Protein AF-0000000081276013 (afdb_homodimer)

Sequence (790 aa):
MNASLPPALNHPVAARDAIRDLRASRIREVANAGLGLPDVLPFWFGESDRVTPEFIRDTAAQALARGDTFYTHNLGIAPLRSALADYVSRLHGRTAIDHVVVTSAGVNALMLAAQLVVGPGDRVVTVTPLWPNVVEIPKILGAHVETVPLDYGAHGWTLDVDRLLAALTPDTRLLAINSPNNPTGWVMSREAQQAVLAHCRRHGIWILADEVYERLYYGDRPAAPSFLDIAGRDERVICVNSFSKSWLMTGWRLGWMVLPAAVTDDLGKLIEYNTSCAPSFVQEAGVVAVRDGEDFIRGETARLRAARDHLVTALSALPGVDVRVPEGAMYAFFRIPGAQDSLALCKQLVREARLGLAPGSAFGPEGEGFVRWCYACDVARLATGVERLREFLRVMNASLPPALNHPVAARDAIRDLRASRIREVANAGLGLPDVLPFWFGESDRVTPEFIRDTAAQALARGDTFYTHNLGIAPLRSALADYVSRLHGRTAIDHVVVTSAGVNALMLAAQLVVGPGDRVVTVTPLWPNVVEIPKILGAHVETVPLDYGAHGWTLDVDRLLAALTPDTRLLAINSPNNPTGWVMSREAQQAVLAHCRRHGIWILADEVYERLYYGDRPAAPSFLDIAGRDERVICVNSFSKSWLMTGWRLGWMVLPAAVTDDLGKLIEYNTSCAPSFVQEAGVVAVRDGEDFIRGETARLRAARDHLVTALSALPGVDVRVPEGAMYAFFRIPGAQDSLALCKQLVREARLGLAPGSAFGPEGEGFVRWCYACDVARLATGVERLREFLRV

Solvent-accessible surface area (backbone atoms only — not comparable to full-atom values): 39440 Å² total; per-residue (Å²): 133,86,72,71,71,70,80,84,57,70,58,79,68,62,53,36,66,65,55,65,67,49,81,74,64,47,45,55,55,34,54,57,61,36,61,92,52,76,81,55,47,77,23,46,58,94,61,59,80,60,62,45,54,63,74,36,42,50,45,24,33,50,30,39,73,73,47,45,35,47,72,54,48,37,47,37,52,66,67,36,30,46,44,47,16,53,52,45,23,73,75,36,43,89,46,59,48,69,28,38,36,40,28,47,9,37,52,26,37,52,38,51,53,38,60,40,63,50,42,70,71,35,33,33,38,35,59,31,47,24,56,48,54,76,63,48,42,45,37,74,43,45,27,44,76,44,78,40,68,51,43,79,56,99,84,26,62,44,75,54,60,67,62,49,55,66,69,59,44,72,73,32,46,33,38,43,43,59,32,24,17,51,47,52,1,33,60,61,48,63,68,57,49,50,55,50,50,53,53,25,49,66,46,56,26,32,36,40,36,40,33,47,26,22,54,32,32,71,64,93,46,78,47,47,65,52,68,57,64,77,48,61,68,70,40,61,45,37,39,32,28,35,39,34,64,65,56,34,29,51,10,62,34,40,18,30,35,42,32,26,51,78,36,43,67,54,46,37,52,51,33,45,39,39,47,37,35,39,36,34,24,58,43,56,16,47,31,50,41,66,73,69,32,61,66,57,34,53,51,50,35,51,52,42,50,53,22,46,54,52,50,50,54,58,46,52,69,38,86,70,35,51,63,55,85,49,50,17,38,54,30,43,48,27,32,43,83,65,15,79,44,14,58,64,42,27,36,47,32,24,69,75,48,24,36,32,40,18,25,15,51,48,22,37,80,77,19,46,33,19,36,30,39,36,41,44,54,60,56,68,59,50,53,55,48,50,52,34,49,34,59,71,70,67,99,129,86,75,72,71,68,77,87,52,66,58,81,68,63,54,35,65,65,56,65,67,49,81,74,64,48,45,56,54,34,53,56,61,35,62,93,53,75,81,54,46,79,22,47,59,95,60,57,80,59,62,46,53,65,74,35,42,50,44,24,34,50,30,39,74,72,46,44,37,48,74,54,48,36,47,38,52,67,67,36,31,45,45,48,17,53,52,44,22,74,75,37,42,90,46,59,48,71,28,36,35,40,27,47,10,37,52,26,38,52,37,52,52,39,60,40,62,50,42,70,72,36,32,32,37,35,59,32,47,24,55,48,55,76,63,48,43,46,37,73,46,46,27,43,76,47,75,41,67,52,44,78,56,96,84,26,63,44,76,55,61,68,60,47,53,67,69,59,44,72,75,32,45,34,38,41,43,57,32,24,17,51,47,52,1,34,60,61,49,62,67,56,49,52,55,50,50,53,52,27,48,67,47,54,26,33,35,38,38,39,32,47,26,23,54,32,32,73,63,94,47,79,47,46,65,51,68,59,64,76,48,63,69,71,41,61,46,38,38,34,27,36,39,33,64,65,55,32,30,50,10,62,32,39,18,32,36,42,31,26,51,76,35,44,67,53,47,35,51,51,34,44,40,39,46,36,34,39,35,34,25,57,44,56,16,47,32,50,41,66,72,68,31,63,67,56,34,54,50,51,34,51,51,41,49,51,23,46,52,52,49,50,55,57,46,52,68,37,86,69,36,51,64,58,85,48,50,17,38,55,31,43,49,28,32,44,82,67,16,80,46,14,57,63,42,27,36,45,32,25,69,74,48,25,35,32,40,17,25,14,49,46,23,38,80,77,18,46,34,20,36,30,41,36,41,43,53,60,57,69,59,50,52,54,50,50,51,36,51,32,59,72,70,67,99

Structure (mmCIF, N/CA/C/O backbone):
data_AF-0000000081276013-model_v1
#
loop_
_entity.id
_entity.type
_entity.pdbx_description
1 polymer Aminotransferase
#
loop_
_atom_site.group_PDB
_atom_site.id
_atom_site.type_symbol
_atom_site.label_atom_id
_atom_site.label_alt_id
_atom_site.label_comp_id
_atom_site.label_asym_id
_atom_site.label_entity_id
_atom_site.label_seq_id
_atom_site.pdbx_PDB_ins_code
_atom_site.Cartn_x
_atom_site.Cartn_y
_atom_site.Cartn_z
_atom_site.occupancy
_atom_site.B_iso_or_equiv
_atom_site.auth_seq_id
_atom_site.auth_comp_id
_atom_site.auth_asym_id
_atom_site.auth_atom_id
_atom_site.pdbx_PDB_model_num
ATOM 1 N N . MET A 1 1 ? -23.609 -35.188 20.281 1 25.08 1 MET A N 1
ATOM 2 C CA . MET A 1 1 ? -23.062 -34.688 21.547 1 25.08 1 MET A CA 1
ATOM 3 C C . MET A 1 1 ? -21.812 -33.844 21.312 1 25.08 1 MET A C 1
ATOM 5 O O . MET A 1 1 ? -20.781 -34.375 20.922 1 25.08 1 MET A O 1
ATOM 9 N N . ASN A 1 2 ? -21.828 -32.562 20.719 1 26.61 2 ASN A N 1
ATOM 10 C CA . ASN A 1 2 ? -20.891 -31.547 20.266 1 26.61 2 ASN A CA 1
ATOM 11 C C . ASN A 1 2 ? -19.938 -31.125 21.391 1 26.61 2 ASN A C 1
ATOM 13 O O . ASN A 1 2 ? -20.297 -30.312 22.234 1 26.61 2 ASN A O 1
ATOM 17 N N . ALA A 1 3 ? -19.266 -32.156 22 1 34.66 3 ALA A N 1
ATOM 18 C CA . ALA A 1 3 ? -18.406 -31.969 23.172 1 34.66 3 ALA A CA 1
ATOM 19 C C . ALA A 1 3 ? -17.578 -30.688 23.031 1 34.66 3 ALA A C 1
ATOM 21 O O . ALA A 1 3 ? -16.922 -30.469 22.016 1 34.66 3 ALA A O 1
ATOM 22 N N . SER A 1 4 ? -17.875 -29.641 23.766 1 35.97 4 SER A N 1
ATOM 23 C CA . SER A 1 4 ? -17.141 -28.406 24.047 1 35.97 4 SER A CA 1
ATOM 24 C C . SER A 1 4 ? -15.648 -28.656 24.125 1 35.97 4 SER A C 1
ATOM 26 O O . SER A 1 4 ? -15.195 -29.547 24.859 1 35.97 4 SER A O 1
ATOM 28 N N . LEU A 1 5 ? -14.938 -28.422 23.094 1 40.88 5 LEU A N 1
ATOM 29 C CA . LEU A 1 5 ? -13.492 -28.562 23.281 1 40.88 5 LEU A CA 1
ATOM 30 C C . LEU A 1 5 ? -13.062 -28.047 24.656 1 40.88 5 LEU A C 1
ATOM 32 O O . LEU A 1 5 ? -13.688 -27.141 25.203 1 40.88 5 LEU A O 1
ATOM 36 N N . PRO A 1 6 ? -12.359 -28.75 25.422 1 43.34 6 PRO A N 1
ATOM 37 C CA . PRO A 1 6 ? -11.961 -28.266 26.75 1 43.34 6 PRO A CA 1
ATOM 38 C C . PRO A 1 6 ? -11.531 -26.797 26.734 1 43.34 6 PRO A C 1
ATOM 40 O O . PRO A 1 6 ? -11.039 -26.312 25.719 1 43.34 6 PRO A O 1
ATOM 43 N N . PRO A 1 7 ? -12.039 -25.938 27.656 1 44.12 7 PRO A N 1
ATOM 44 C CA . PRO A 1 7 ? -11.852 -24.484 27.812 1 44.12 7 PRO A CA 1
ATOM 45 C C . PRO A 1 7 ? -10.406 -24.047 27.578 1 44.12 7 PRO A C 1
ATOM 47 O O . PRO A 1 7 ? -10.148 -22.875 27.297 1 44.12 7 PRO A O 1
ATOM 50 N N . ALA A 1 8 ? -9.445 -24.953 27.953 1 41.81 8 ALA A N 1
ATOM 51 C CA . ALA A 1 8 ? -8.023 -24.656 28.094 1 41.81 8 ALA A CA 1
ATOM 52 C C . ALA A 1 8 ? -7.418 -24.219 26.766 1 41.81 8 ALA A C 1
ATOM 54 O O . ALA A 1 8 ? -6.273 -23.766 26.703 1 41.81 8 ALA A O 1
ATOM 55 N N . LEU A 1 9 ? -7.754 -24.578 25.625 1 53.47 9 LEU A N 1
ATOM 56 C CA . LEU A 1 9 ? -6.914 -24.203 24.5 1 53.47 9 LEU A CA 1
ATOM 57 C C . LEU A 1 9 ? -7.484 -22.969 23.781 1 53.47 9 LEU A C 1
ATOM 59 O O . LEU A 1 9 ? -7.547 -22.938 22.547 1 53.47 9 LEU A O 1
ATOM 63 N N . ASN A 1 10 ? -8.172 -22.156 24.438 1 66.88 10 ASN A N 1
ATOM 64 C CA . ASN A 1 10 ? -8.805 -20.938 23.906 1 66.88 10 ASN A CA 1
ATOM 65 C C . ASN A 1 10 ? -7.781 -19.844 23.625 1 66.88 10 ASN A C 1
ATOM 67 O O . ASN A 1 10 ? -7.539 -18.984 24.484 1 66.88 10 ASN A O 1
ATOM 71 N N . HIS A 1 11 ? -7.062 -20.031 22.625 1 83.75 11 HIS A N 1
ATOM 72 C CA . HIS A 1 11 ? -6.117 -19 22.203 1 83.75 11 HIS A CA 1
ATOM 73 C C . HIS A 1 11 ? -6.844 -17.75 21.719 1 83.75 11 HIS A C 1
ATOM 75 O O . HIS A 1 11 ? -7.691 -17.828 20.828 1 83.75 11 HIS A O 1
ATOM 81 N N . PRO A 1 12 ? -6.574 -16.688 22.406 1 89.81 12 PRO A N 1
ATOM 82 C CA . PRO A 1 12 ? -7.289 -15.461 22.016 1 89.81 12 PRO A CA 1
ATOM 83 C C . PRO A 1 12 ? -7.055 -15.07 20.562 1 89.81 12 PRO A C 1
ATOM 85 O O . PRO A 1 12 ? -5.961 -15.281 20.031 1 89.81 12 PRO A O 1
ATOM 88 N N . VAL A 1 13 ? -8.07 -14.578 19.953 1 96.5 13 VAL A N 1
ATOM 89 C CA . VAL A 1 13 ? -7.984 -13.969 18.625 1 96.5 13 VAL A CA 1
ATOM 90 C C . VAL A 1 13 ? -7.723 -12.469 18.766 1 96.5 13 VAL A C 1
ATOM 92 O O . VAL A 1 13 ? -8.648 -11.688 19.016 1 96.5 13 VAL A O 1
ATOM 95 N N . ALA A 1 14 ? -6.441 -12.102 18.688 1 97.06 14 ALA A N 1
ATOM 96 C CA . ALA A 1 14 ? -6.012 -10.719 18.859 1 97.06 14 ALA A CA 1
ATOM 97 C C . ALA A 1 14 ? -4.797 -10.406 17.984 1 97.06 14 ALA A C 1
ATOM 99 O O . ALA A 1 14 ? -4.004 -11.289 17.688 1 97.06 14 ALA A O 1
ATOM 100 N N . ALA A 1 15 ? -4.715 -9.203 17.516 1 97.75 15 ALA A N 1
ATOM 101 C CA . ALA A 1 15 ? -3.492 -8.734 16.875 1 97.75 15 ALA A CA 1
ATOM 102 C C . ALA A 1 15 ? -2.301 -8.82 17.828 1 97.75 15 ALA A C 1
ATOM 104 O O . ALA A 1 15 ? -2.475 -8.914 19.031 1 97.75 15 ALA A O 1
ATOM 105 N N . ARG A 1 16 ? -1.104 -8.859 17.297 1 96.38 16 ARG A N 1
ATOM 106 C CA . ARG A 1 16 ? 0.056 -8.828 18.188 1 96.38 16 ARG A CA 1
ATOM 107 C C . ARG A 1 16 ? 0.088 -7.539 19 1 96.38 16 ARG A C 1
ATOM 109 O O . ARG A 1 16 ? -0.498 -6.531 18.609 1 96.38 16 ARG A O 1
ATOM 116 N N . ASP A 1 17 ? 0.794 -7.453 20.047 1 95.19 17 ASP A N 1
ATOM 117 C CA . ASP A 1 17 ? 0.762 -6.395 21.062 1 95.19 17 ASP A CA 1
ATOM 118 C C . ASP A 1 17 ? 1.172 -5.055 20.453 1 95.19 17 ASP A C 1
ATOM 120 O O . ASP A 1 17 ? 0.551 -4.027 20.734 1 95.19 17 ASP A O 1
ATOM 124 N N . ALA A 1 18 ? 2.166 -5.086 19.625 1 94.81 18 ALA A N 1
ATOM 125 C CA . ALA A 1 18 ? 2.666 -3.85 19.031 1 94.81 18 ALA A CA 1
ATOM 126 C C . ALA A 1 18 ? 1.571 -3.139 18.25 1 94.81 18 ALA A C 1
ATOM 128 O O . ALA A 1 18 ? 1.529 -1.908 18.203 1 94.81 18 ALA A O 1
ATOM 129 N N . ILE A 1 19 ? 0.637 -3.916 17.625 1 97 19 ILE A N 1
ATOM 130 C CA . ILE A 1 19 ? -0.431 -3.354 16.812 1 97 19 ILE A CA 1
ATOM 131 C C . ILE A 1 19 ? -1.58 -2.893 17.703 1 97 19 ILE A C 1
ATOM 133 O O . ILE A 1 19 ? -2.16 -1.828 17.484 1 97 19 ILE A O 1
ATOM 137 N N . ARG A 1 20 ? -1.867 -3.654 18.719 1 95.44 20 ARG A N 1
ATOM 138 C CA . ARG A 1 20 ? -2.908 -3.27 19.656 1 95.44 20 ARG A CA 1
ATOM 139 C C . ARG A 1 20 ? -2.566 -1.949 20.344 1 95.44 20 ARG A C 1
ATOM 141 O O . ARG A 1 20 ? -3.459 -1.161 20.656 1 95.44 20 ARG A O 1
ATOM 148 N N . ASP A 1 21 ? -1.309 -1.71 20.484 1 93.06 21 ASP A N 1
ATOM 149 C CA . ASP A 1 21 ? -0.832 -0.563 21.25 1 93.06 21 ASP A CA 1
ATOM 150 C C . ASP A 1 21 ? -0.765 0.689 20.391 1 93.06 21 ASP A C 1
ATOM 152 O O . ASP A 1 21 ? -0.542 1.792 20.891 1 93.06 21 ASP A O 1
ATOM 156 N N . LEU A 1 22 ? -0.975 0.5 19.109 1 92.31 22 LEU A N 1
ATOM 157 C CA . LEU A 1 22 ? -0.969 1.669 18.25 1 92.31 22 LEU A CA 1
ATOM 158 C C . LEU A 1 22 ? -2.119 2.609 18.594 1 92.31 22 LEU A C 1
ATOM 160 O O . LEU A 1 22 ? -3.199 2.16 18.969 1 92.31 22 LEU A O 1
ATOM 164 N N . ARG A 1 23 ? -1.862 3.85 18.375 1 84.69 23 ARG A N 1
ATOM 165 C CA . ARG A 1 23 ? -2.889 4.852 18.625 1 84.69 23 ARG A CA 1
ATOM 166 C C . ARG A 1 23 ? -3.977 4.812 17.562 1 84.69 23 ARG A C 1
ATOM 168 O O . ARG A 1 23 ? -3.68 4.699 16.375 1 84.69 23 ARG A O 1
ATOM 175 N N . ALA A 1 24 ? -5.207 4.832 18.141 1 81.69 24 ALA A N 1
ATOM 176 C CA . ALA A 1 24 ? -6.328 4.992 17.219 1 81.69 24 ALA A CA 1
ATOM 177 C C . ALA A 1 24 ? -6.543 6.461 16.859 1 81.69 24 ALA A C 1
ATOM 179 O O . ALA A 1 24 ? -6.121 7.352 17.594 1 81.69 24 ALA A O 1
ATOM 180 N N . SER A 1 25 ? -7.168 6.645 15.75 1 84.38 25 SER A N 1
ATOM 181 C CA . SER A 1 25 ? -7.406 8.008 15.297 1 84.38 25 SER A CA 1
ATOM 182 C C . SER A 1 25 ? -8.438 8.711 16.172 1 84.38 25 SER A C 1
ATOM 184 O O . SER A 1 25 ? -9.625 8.375 16.125 1 84.38 25 SER A O 1
ATOM 186 N N . ARG A 1 26 ? -8.023 9.727 16.828 1 89.75 26 ARG A N 1
ATOM 187 C CA . ARG A 1 26 ? -8.938 10.531 17.641 1 89.75 26 ARG A CA 1
ATOM 188 C C . ARG A 1 26 ? -9.797 11.43 16.75 1 89.75 26 ARG A C 1
ATOM 190 O O . ARG A 1 26 ? -10.883 11.852 17.156 1 89.75 26 ARG A O 1
ATOM 197 N N . ILE A 1 27 ? -9.297 11.688 15.586 1 92.12 27 ILE A N 1
ATOM 198 C CA . ILE A 1 27 ? -10.086 12.453 14.625 1 92.12 27 ILE A CA 1
ATOM 199 C C . ILE A 1 27 ? -11.328 11.664 14.227 1 92.12 27 ILE A C 1
ATOM 201 O O . ILE A 1 27 ? -12.438 12.211 14.188 1 92.12 27 ILE A O 1
ATOM 205 N N . ARG A 1 28 ? -11.109 10.43 13.992 1 86.75 28 ARG A N 1
ATOM 206 C CA . ARG A 1 28 ? -12.227 9.57 13.641 1 86.75 28 ARG A CA 1
ATOM 207 C C . ARG A 1 28 ? -13.203 9.438 14.805 1 86.75 28 ARG A C 1
ATOM 209 O O . ARG A 1 28 ? -14.414 9.32 14.594 1 86.75 28 ARG A O 1
ATOM 216 N N . GLU A 1 29 ? -12.672 9.375 15.953 1 89.75 29 GLU A N 1
ATOM 217 C CA . GLU A 1 29 ? -13.531 9.336 17.125 1 89.75 29 GLU A CA 1
ATOM 218 C C . GLU A 1 29 ? -14.461 10.547 17.172 1 89.75 29 GLU A C 1
ATOM 220 O O . GLU A 1 29 ? -15.641 10.414 17.516 1 89.75 29 GLU A O 1
ATOM 225 N N . VAL A 1 30 ? -13.977 11.688 16.844 1 94 30 VAL A N 1
ATOM 226 C CA . VAL A 1 30 ? -14.773 12.914 16.797 1 94 30 VAL A CA 1
ATOM 227 C C . VAL A 1 30 ? -15.789 12.828 15.664 1 94 30 VAL A C 1
ATOM 229 O O . VAL A 1 30 ? -16.953 13.172 15.844 1 94 30 VAL A O 1
ATOM 232 N N . ALA A 1 31 ? -15.273 12.375 14.523 1 90.94 31 ALA A N 1
ATOM 233 C CA . ALA A 1 31 ? -16.156 12.234 13.367 1 90.94 31 ALA A CA 1
ATOM 234 C C . ALA A 1 31 ? -17.328 11.312 13.688 1 90.94 31 ALA A C 1
ATOM 236 O O . ALA A 1 31 ? -18.469 11.586 13.289 1 90.94 31 ALA A O 1
ATOM 237 N N . ASN A 1 32 ? -17.078 10.297 14.391 1 88.12 32 ASN A N 1
ATOM 238 C CA . ASN A 1 32 ? -18.109 9.344 14.766 1 88.12 32 ASN A CA 1
ATOM 239 C C . ASN A 1 32 ? -19.141 9.977 15.703 1 88.12 32 ASN A C 1
ATOM 241 O O . ASN A 1 32 ? -20.312 9.594 15.688 1 88.12 32 ASN A O 1
ATOM 245 N N . ALA A 1 33 ? -18.703 10.836 16.469 1 90.31 33 ALA A N 1
ATOM 246 C CA . ALA A 1 33 ? -19.594 11.523 17.391 1 90.31 33 ALA A CA 1
ATOM 247 C C . ALA A 1 33 ? -20.609 12.383 16.625 1 90.31 33 ALA A C 1
ATOM 249 O O . ALA A 1 33 ? -21.656 12.734 17.172 1 90.31 33 ALA A O 1
ATOM 250 N N . GLY A 1 34 ? -20.297 12.711 15.453 1 90.75 34 GLY A N 1
ATOM 251 C CA . GLY A 1 34 ? -21.172 13.539 14.648 1 90.75 34 GLY A CA 1
ATOM 252 C C . GLY A 1 34 ? -22.047 12.734 13.711 1 90.75 34 GLY A C 1
ATOM 253 O O . GLY A 1 34 ? -22.891 13.297 13.008 1 90.75 34 GLY A O 1
ATOM 254 N N . LEU A 1 35 ? -21.859 11.453 13.695 1 87 35 LEU A N 1
ATOM 255 C CA . LEU A 1 35 ? -22.594 10.602 12.773 1 87 35 LEU A CA 1
ATOM 256 C C . LEU A 1 35 ? -24.094 10.727 13.016 1 87 35 LEU A C 1
ATOM 258 O O . LEU A 1 35 ? -24.562 10.656 14.156 1 87 35 LEU A O 1
ATOM 262 N N . GLY A 1 36 ? -24.859 10.93 11.938 1 88.56 36 GLY A N 1
ATOM 263 C CA . GLY A 1 36 ? -26.312 11.008 12.016 1 88.56 36 GLY A CA 1
ATOM 264 C C . GLY A 1 36 ? -26.812 12.398 12.328 1 88.56 36 GLY A C 1
ATOM 265 O O . GLY A 1 36 ? -28.016 12.672 12.227 1 88.56 36 GLY A O 1
ATOM 266 N N . LEU A 1 37 ? -25.859 13.297 12.734 1 94.31 37 LEU A N 1
ATOM 267 C CA . LEU A 1 37 ? -26.25 14.672 13.023 1 94.31 37 LEU A CA 1
ATOM 268 C C . LEU A 1 37 ? -26.344 15.492 11.742 1 94.31 37 LEU A C 1
ATOM 270 O O . LEU A 1 37 ? -25.484 15.391 10.867 1 94.31 37 LEU A O 1
ATOM 274 N N . PRO A 1 38 ? -27.359 16.234 11.695 1 94.19 38 PRO A N 1
ATOM 275 C CA . PRO A 1 38 ? -27.516 17.047 10.492 1 94.19 38 PRO A CA 1
ATOM 276 C C . PRO A 1 38 ? -26.656 18.312 10.516 1 94.19 38 PRO A C 1
ATOM 278 O O . PRO A 1 38 ? -26.297 18.797 11.594 1 94.19 38 PRO A O 1
ATOM 281 N N . ASP A 1 39 ? -26.266 18.766 9.438 1 95.06 39 ASP A N 1
ATOM 282 C CA . ASP A 1 39 ? -25.688 20.094 9.188 1 95.06 39 ASP A CA 1
ATOM 283 C C . ASP A 1 39 ? -24.359 20.25 9.914 1 95.06 39 ASP A C 1
ATOM 285 O O . ASP A 1 39 ? -24.047 21.328 10.43 1 95.06 39 ASP A O 1
ATOM 289 N N . VAL A 1 40 ? -23.672 19.141 10.148 1 96.75 40 VAL A N 1
ATOM 290 C CA . VAL A 1 40 ? -22.328 19.219 10.727 1 96.75 40 VAL A CA 1
ATOM 291 C C . VAL A 1 40 ? -21.359 19.781 9.688 1 96.75 40 VAL A C 1
ATOM 293 O O . VAL A 1 40 ? -21.406 19.406 8.516 1 96.75 40 VAL A O 1
ATOM 296 N N . LEU A 1 41 ? -20.562 20.766 10.055 1 97.06 41 LEU A N 1
ATOM 297 C CA . LEU A 1 41 ? -19.469 21.266 9.234 1 97.06 41 LEU A CA 1
ATOM 298 C C . LEU A 1 41 ? -18.156 20.547 9.562 1 97.06 41 LEU A C 1
ATOM 300 O O . LEU A 1 41 ? -17.516 20.859 10.57 1 97.06 41 LEU A O 1
ATOM 304 N N . PRO A 1 42 ? -17.734 19.578 8.75 1 95.81 42 PRO A N 1
ATOM 305 C CA . PRO A 1 42 ? -16.531 18.812 9.055 1 95.81 42 PRO A CA 1
ATOM 306 C C . PRO A 1 42 ? -15.25 19.516 8.602 1 95.81 42 PRO A C 1
ATOM 308 O O . PRO A 1 42 ? -14.992 19.625 7.402 1 95.81 42 PRO A O 1
ATOM 311 N N . PHE A 1 43 ? -14.469 20 9.547 1 97.38 43 PHE A N 1
ATOM 312 C CA . PHE A 1 43 ? -13.18 20.609 9.258 1 97.38 43 PHE A CA 1
ATOM 313 C C . PHE A 1 43 ? -12.039 19.766 9.805 1 97.38 43 PHE A C 1
ATOM 315 O O . PHE A 1 43 ? -10.898 20.234 9.906 1 97.38 43 PHE A O 1
ATOM 322 N N . TRP A 1 44 ? -12.398 18.516 10.172 1 94.44 44 TRP A N 1
ATOM 323 C CA . TRP A 1 44 ? -11.453 17.719 10.945 1 94.44 44 TRP A CA 1
ATOM 324 C C . TRP A 1 44 ? -10.539 16.922 10.023 1 94.44 44 TRP A C 1
ATOM 326 O O . TRP A 1 44 ? -9.477 16.453 10.445 1 94.44 44 TRP A O 1
ATOM 336 N N . PHE A 1 45 ? -10.82 16.672 8.719 1 90.62 45 PHE A N 1
ATOM 337 C CA . PHE A 1 45 ? -9.945 15.938 7.801 1 90.62 45 PHE A CA 1
ATOM 338 C C . PHE A 1 45 ? -9.117 16.891 6.957 1 90.62 45 PHE A C 1
ATOM 340 O O . PHE A 1 45 ? -9.586 17.984 6.613 1 90.62 45 PHE A O 1
ATOM 347 N N . GLY A 1 46 ? -7.949 16.469 6.625 1 94 46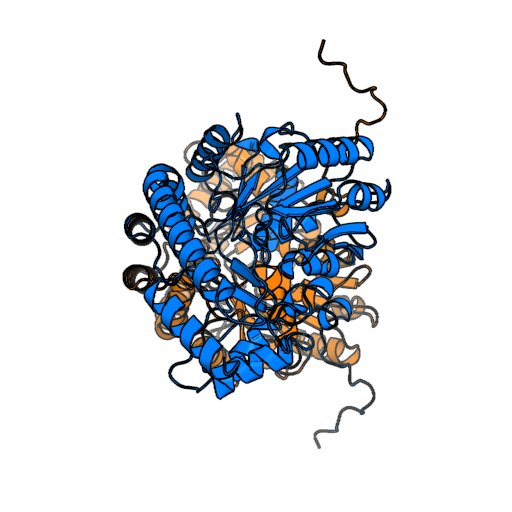 GLY A N 1
ATOM 348 C CA . GLY A 1 46 ? -7.062 17.219 5.758 1 94 46 GLY A CA 1
ATOM 349 C C . GLY A 1 46 ? -7.316 16.969 4.281 1 94 46 GLY A C 1
ATOM 350 O O . GLY A 1 46 ? -6.449 16.469 3.572 1 94 46 GLY A O 1
ATOM 351 N N . GLU A 1 47 ? -8.484 17.375 3.83 1 93.81 47 GLU A N 1
ATOM 352 C CA . GLU A 1 47 ? -8.859 17.188 2.434 1 93.81 47 GLU A CA 1
ATOM 353 C C . GLU A 1 47 ? -9.68 18.359 1.916 1 93.81 47 GLU A C 1
ATOM 355 O O . GLU A 1 47 ? -10.562 18.859 2.615 1 93.81 47 GLU A O 1
ATOM 360 N N . SER A 1 48 ? -9.32 18.812 0.743 1 95 48 SER A N 1
ATOM 361 C CA . SER A 1 48 ? -10.094 19.859 0.086 1 95 48 SER A CA 1
ATOM 362 C C . SER A 1 48 ? -11.492 19.359 -0.283 1 95 48 SER A C 1
ATOM 364 O O . SER A 1 48 ? -11.695 18.156 -0.498 1 95 48 SER A O 1
ATOM 366 N N . ASP A 1 49 ? -12.414 20.234 -0.313 1 91.75 49 ASP A N 1
ATOM 367 C CA . ASP A 1 49 ? -13.766 19.859 -0.725 1 91.75 49 ASP A CA 1
ATOM 368 C C . ASP A 1 49 ? -13.914 19.922 -2.244 1 91.75 49 ASP A C 1
ATOM 370 O O . ASP A 1 49 ? -15 19.688 -2.777 1 91.75 49 ASP A O 1
ATOM 374 N N . ARG A 1 50 ? -12.836 20.219 -2.9 1 95.56 50 ARG A N 1
ATOM 375 C CA . ARG A 1 50 ? -12.859 20.312 -4.359 1 95.56 50 ARG A CA 1
ATOM 376 C C . ARG A 1 50 ? -12.461 18.984 -4.992 1 95.56 50 ARG A C 1
ATOM 378 O O . ARG A 1 50 ? -11.609 18.266 -4.461 1 95.56 50 ARG A O 1
ATOM 385 N N . VAL A 1 51 ? -13.016 18.812 -6.152 1 96.56 51 VAL A N 1
ATOM 386 C CA . VAL A 1 51 ? -12.758 17.578 -6.898 1 96.56 51 VAL A CA 1
ATOM 387 C C . VAL A 1 51 ? -11.453 17.719 -7.68 1 96.56 51 VAL A C 1
ATOM 389 O O . VAL A 1 51 ? -11.016 18.828 -7.984 1 96.56 51 VAL A O 1
ATOM 392 N N . THR A 1 52 ? -10.812 16.594 -7.973 1 98.56 52 THR A N 1
ATOM 393 C CA . THR A 1 52 ? -9.633 16.578 -8.828 1 98.56 52 THR A CA 1
ATOM 394 C C . THR A 1 52 ? -9.914 17.281 -10.148 1 98.56 52 THR A C 1
ATOM 396 O O . THR A 1 52 ? -10.984 17.094 -10.742 1 98.56 52 THR A O 1
ATOM 399 N N . PRO A 1 53 ? -8.969 18.062 -10.633 1 98.56 53 PRO A N 1
ATOM 400 C CA . PRO A 1 53 ? -9.164 18.781 -11.898 1 98.56 53 PRO A CA 1
ATOM 401 C C . PRO A 1 53 ? -9.578 17.844 -13.039 1 98.56 53 PRO A C 1
ATOM 403 O O . PRO A 1 53 ? -9.094 16.719 -13.125 1 98.56 53 PRO A O 1
ATOM 406 N N . GLU A 1 54 ? -10.375 18.359 -13.922 1 98.38 54 GLU A N 1
ATOM 407 C CA . GLU A 1 54 ? -10.992 17.594 -15 1 98.38 54 GLU A CA 1
ATOM 408 C C . GLU A 1 54 ? -9.938 16.969 -15.906 1 98.38 54 GLU A C 1
ATOM 410 O O . GLU A 1 54 ? -10.07 15.82 -16.328 1 98.38 54 GLU A O 1
ATOM 415 N N . PHE A 1 55 ? -8.875 17.703 -16.25 1 98.56 55 PHE A N 1
ATOM 416 C CA . PHE A 1 55 ? -7.883 17.203 -17.203 1 98.56 55 PHE A CA 1
ATOM 417 C C . PHE A 1 55 ? -7.168 15.984 -16.641 1 98.56 55 PHE A C 1
ATOM 419 O O . PHE A 1 55 ? -6.73 15.117 -17.406 1 98.56 55 PHE A O 1
ATOM 426 N N . ILE A 1 56 ? -7.047 15.867 -15.352 1 98.88 56 ILE A N 1
ATOM 427 C CA . ILE A 1 56 ? -6.438 14.703 -14.703 1 98.88 56 ILE A CA 1
ATOM 428 C C . ILE A 1 56 ? -7.406 13.523 -14.75 1 98.88 56 ILE A C 1
ATOM 430 O O . ILE A 1 56 ? -7.031 12.422 -15.156 1 98.88 56 ILE A O 1
ATOM 434 N N . ARG A 1 57 ? -8.68 13.719 -14.344 1 98.81 57 ARG A N 1
ATOM 435 C CA . ARG A 1 57 ? -9.703 12.672 -14.344 1 98.81 57 ARG A CA 1
ATOM 436 C C . ARG A 1 57 ? -9.914 12.117 -15.75 1 98.81 57 ARG A C 1
ATOM 438 O O . ARG A 1 57 ? -10.016 10.898 -15.93 1 98.81 57 ARG A O 1
ATOM 445 N N . ASP A 1 58 ? -9.914 13.008 -16.75 1 98.69 58 ASP A N 1
ATOM 446 C CA . ASP A 1 58 ? -10.125 12.609 -18.141 1 98.69 58 ASP A CA 1
ATOM 447 C C . ASP A 1 58 ? -9.008 11.703 -18.641 1 98.69 58 ASP A C 1
ATOM 449 O O . ASP A 1 58 ? -9.25 10.742 -19.375 1 98.69 58 ASP A O 1
ATOM 453 N N . THR A 1 59 ? -7.812 12.031 -18.25 1 98.81 59 THR A N 1
ATOM 454 C CA . THR A 1 59 ? -6.668 11.234 -18.688 1 98.81 59 THR A CA 1
ATOM 455 C C . THR A 1 59 ? -6.773 9.805 -18.156 1 98.81 59 THR A C 1
ATOM 457 O O . THR A 1 59 ? -6.512 8.852 -18.891 1 98.81 59 THR A O 1
ATOM 460 N N . ALA A 1 60 ? -7.137 9.664 -16.938 1 98.75 60 ALA A N 1
ATOM 461 C CA . ALA A 1 60 ? -7.312 8.328 -16.359 1 98.75 60 ALA A CA 1
ATOM 462 C C . ALA A 1 60 ? -8.438 7.574 -17.062 1 98.75 60 ALA A C 1
ATOM 464 O O . ALA A 1 60 ? -8.312 6.379 -17.344 1 98.75 60 ALA A O 1
ATOM 465 N N . ALA A 1 61 ? -9.555 8.273 -17.312 1 98.62 61 ALA A N 1
ATOM 466 C CA . ALA A 1 61 ? -10.688 7.656 -18 1 98.62 61 ALA A CA 1
ATOM 467 C C . ALA A 1 61 ? -10.297 7.18 -19.391 1 98.62 61 ALA A C 1
ATOM 469 O O . ALA A 1 61 ? -10.703 6.098 -19.828 1 98.62 61 ALA A O 1
ATOM 470 N N . GLN A 1 62 ? -9.516 7.938 -20.062 1 98.62 62 GLN A N 1
ATOM 471 C CA . GLN A 1 62 ? -9.047 7.57 -21.406 1 98.62 62 GLN A CA 1
ATOM 472 C C . GLN A 1 62 ? -8.125 6.355 -21.344 1 98.62 62 GLN A C 1
ATOM 474 O O . GLN A 1 62 ? -8.188 5.484 -22.219 1 98.62 62 GLN A O 1
ATOM 479 N N . ALA A 1 63 ? -7.262 6.352 -20.359 1 98.56 63 ALA A N 1
ATOM 480 C CA . ALA A 1 63 ? -6.371 5.207 -20.188 1 98.56 63 ALA A CA 1
ATOM 481 C C . ALA A 1 63 ? -7.164 3.924 -19.953 1 98.56 63 ALA A C 1
ATOM 483 O O . ALA A 1 63 ? -6.832 2.871 -20.5 1 98.56 63 ALA A O 1
ATOM 484 N N . LEU A 1 64 ? -8.188 4.004 -19.125 1 98.5 64 LEU A N 1
ATOM 485 C CA . LEU A 1 64 ? -9.078 2.869 -18.891 1 98.5 64 LEU A CA 1
ATOM 486 C C . LEU A 1 64 ? -9.742 2.41 -20.172 1 98.5 64 LEU A C 1
ATOM 488 O O . LEU A 1 64 ? -9.82 1.21 -20.438 1 98.5 64 LEU A O 1
ATOM 492 N N . ALA A 1 65 ? -10.133 3.352 -20.969 1 97.69 65 ALA A N 1
ATOM 493 C CA . ALA A 1 65 ? -10.805 3.043 -22.219 1 97.69 65 ALA A CA 1
ATOM 494 C C . ALA A 1 65 ? -9.859 2.34 -23.188 1 97.69 65 ALA A C 1
ATOM 496 O O . ALA A 1 65 ? -10.289 1.478 -23.969 1 97.69 65 ALA A O 1
ATOM 497 N N . ARG A 1 66 ? -8.578 2.682 -23.109 1 97.38 66 ARG A N 1
ATOM 498 C CA . ARG A 1 66 ? -7.574 2.088 -23.984 1 97.38 66 ARG A CA 1
ATOM 499 C C . ARG A 1 66 ? -7.156 0.707 -23.484 1 97.38 66 ARG A C 1
ATOM 501 O O . ARG A 1 66 ? -6.449 -0.023 -24.188 1 97.38 66 ARG A O 1
ATOM 508 N N . GLY A 1 67 ? -7.582 0.356 -22.281 1 97.19 67 GLY A N 1
ATOM 509 C CA . GLY A 1 67 ? -7.242 -0.945 -21.719 1 97.19 67 GLY A CA 1
ATOM 510 C C . GLY A 1 67 ? -5.91 -0.958 -21 1 97.19 67 GLY A C 1
ATOM 511 O O . GLY A 1 67 ? -5.258 -2 -20.906 1 97.19 67 GLY A O 1
ATOM 512 N N . ASP A 1 68 ? -5.441 0.175 -20.5 1 96.25 68 ASP A N 1
ATOM 513 C CA . ASP A 1 68 ? -4.211 0.256 -19.719 1 96.25 68 ASP A CA 1
ATOM 514 C C . ASP A 1 68 ? -4.438 -0.214 -18.281 1 96.25 68 ASP A C 1
ATOM 516 O O . ASP A 1 68 ? -4.367 0.581 -17.344 1 96.25 68 ASP A O 1
ATOM 520 N N . THR A 1 69 ? -4.641 -1.53 -18.125 1 96.62 69 THR A N 1
ATOM 521 C CA . THR A 1 69 ? -5.066 -2.086 -16.844 1 96.62 69 THR A CA 1
ATOM 522 C C . THR A 1 69 ? -4.125 -3.201 -16.391 1 96.62 69 THR A C 1
ATOM 524 O O . THR A 1 69 ? -4.465 -3.996 -15.516 1 96.62 69 THR A O 1
ATOM 527 N N . PHE A 1 70 ? -2.912 -3.324 -16.969 1 96.38 70 PHE A N 1
ATOM 528 C CA . PHE A 1 70 ? -1.957 -4.387 -16.672 1 96.38 70 PHE A CA 1
ATOM 529 C C . PHE A 1 70 ? -0.971 -3.941 -15.594 1 96.38 70 PHE A C 1
ATOM 531 O O . PHE A 1 70 ? -0.935 -2.768 -15.219 1 96.38 70 PHE A O 1
ATOM 538 N N . TYR A 1 71 ? -0.179 -4.914 -15.094 1 93.62 71 TYR A N 1
ATOM 539 C CA . TYR A 1 71 ? 0.946 -4.578 -14.227 1 93.62 71 TYR A CA 1
ATOM 540 C C . TYR A 1 71 ? 1.856 -3.551 -14.891 1 93.62 71 TYR A C 1
ATOM 542 O O . TYR A 1 71 ? 1.962 -3.502 -16.109 1 93.62 71 TYR A O 1
ATOM 550 N N . THR A 1 72 ? 2.455 -2.74 -14.078 1 94.25 72 THR A N 1
ATOM 551 C CA . THR A 1 72 ? 3.521 -1.855 -14.531 1 94.25 72 THR A CA 1
ATOM 552 C C . THR A 1 72 ? 4.809 -2.115 -13.75 1 94.25 72 THR A C 1
ATOM 554 O O . THR A 1 72 ? 4.852 -3.006 -12.898 1 94.25 72 THR A O 1
ATOM 557 N N . HIS A 1 73 ? 5.809 -1.395 -14.133 1 93 73 HIS A N 1
ATOM 558 C CA . HIS A 1 73 ? 7.074 -1.517 -13.422 1 93 73 HIS A CA 1
ATOM 559 C C . HIS A 1 73 ? 6.922 -1.132 -11.953 1 93 73 HIS A C 1
ATOM 561 O O . HIS A 1 73 ? 6.234 -0.161 -11.633 1 93 73 HIS A O 1
ATOM 567 N N . ASN A 1 74 ? 7.648 -1.835 -11.07 1 94.56 74 ASN A N 1
ATOM 568 C CA . ASN A 1 74 ? 7.523 -1.632 -9.625 1 94.56 74 ASN A CA 1
ATOM 569 C C . ASN A 1 74 ? 7.836 -0.191 -9.234 1 94.56 74 ASN A C 1
ATOM 571 O O . ASN A 1 74 ? 7.168 0.382 -8.375 1 94.56 74 ASN A O 1
ATOM 575 N N . LEU A 1 75 ? 8.812 0.435 -9.914 1 96.94 75 LEU A N 1
ATOM 576 C CA . LEU A 1 75 ? 9.289 1.764 -9.539 1 96.94 75 LEU A CA 1
ATOM 577 C C . LEU A 1 75 ? 8.398 2.846 -10.141 1 96.94 75 LEU A C 1
ATOM 579 O O . LEU A 1 75 ? 8.555 4.031 -9.828 1 96.94 75 LEU A O 1
ATOM 583 N N . GLY A 1 76 ? 7.496 2.473 -11.023 1 97.94 76 GLY A N 1
ATOM 584 C CA . GLY A 1 76 ? 6.664 3.398 -11.773 1 97.94 76 GLY A CA 1
ATOM 585 C C . GLY A 1 76 ? 6.973 3.406 -13.258 1 97.94 76 GLY A C 1
ATOM 586 O O . GLY A 1 76 ? 8.062 3.02 -13.672 1 97.94 76 GLY A O 1
ATOM 587 N N . ILE A 1 77 ? 6.027 3.812 -14.07 1 97.94 77 ILE A N 1
ATOM 588 C CA . ILE A 1 77 ? 6.258 3.885 -15.508 1 97.94 77 ILE A CA 1
ATOM 589 C C . ILE A 1 77 ? 7.27 4.984 -15.812 1 97.94 77 ILE A C 1
ATOM 591 O O . ILE A 1 77 ? 7.316 6.004 -15.117 1 97.94 77 ILE A O 1
ATOM 595 N N . ALA A 1 78 ? 8 4.781 -16.859 1 97.81 78 ALA A N 1
ATOM 596 C CA . ALA A 1 78 ? 9.102 5.672 -17.203 1 97.81 78 ALA A CA 1
ATOM 597 C C . ALA A 1 78 ? 8.602 7.098 -17.438 1 97.81 78 ALA A C 1
ATOM 599 O O . ALA A 1 78 ? 9.203 8.062 -16.953 1 97.81 78 ALA A O 1
ATOM 600 N N . PRO A 1 79 ? 7.457 7.305 -18.109 1 98.56 79 PRO A N 1
ATOM 601 C CA . PRO A 1 79 ? 6.992 8.672 -18.344 1 98.56 79 PRO A CA 1
ATOM 602 C C . PRO A 1 79 ? 6.707 9.43 -17.047 1 98.56 79 PRO A C 1
ATOM 604 O O . PRO A 1 79 ? 7.016 10.617 -16.938 1 98.56 79 PRO A O 1
ATOM 607 N N . LEU A 1 80 ? 6.172 8.75 -16.062 1 98.88 80 LEU A N 1
ATOM 608 C CA . LEU A 1 80 ? 5.875 9.43 -14.797 1 98.88 80 LEU A CA 1
ATOM 609 C C . LEU A 1 80 ? 7.152 9.727 -14.023 1 98.88 80 LEU A C 1
ATOM 611 O O . LEU A 1 80 ? 7.324 10.836 -13.5 1 98.88 80 LEU A O 1
ATOM 615 N N . ARG A 1 81 ? 8.055 8.766 -13.953 1 98.81 81 ARG A N 1
ATOM 616 C CA . ARG A 1 81 ? 9.32 8.992 -13.266 1 98.81 81 ARG A CA 1
ATOM 617 C C . ARG A 1 81 ? 10.094 10.141 -13.898 1 98.81 81 ARG A C 1
ATOM 619 O O . ARG A 1 81 ? 10.68 10.961 -13.195 1 98.81 81 ARG A O 1
ATOM 626 N N . SER A 1 82 ? 10.047 10.203 -15.219 1 98.81 82 SER A N 1
ATOM 627 C CA . SER A 1 82 ? 10.727 11.281 -15.93 1 98.81 82 SER A CA 1
ATOM 628 C C . SER A 1 82 ? 10.07 12.633 -15.641 1 98.81 82 SER A C 1
ATOM 630 O O . SER A 1 82 ? 10.766 13.617 -15.391 1 98.81 82 SER A O 1
ATOM 632 N N . ALA A 1 83 ? 8.773 12.68 -15.68 1 98.88 83 ALA A N 1
ATOM 633 C CA . ALA A 1 83 ? 8.055 13.914 -15.391 1 98.88 83 ALA A CA 1
ATOM 634 C C . ALA A 1 83 ? 8.344 14.398 -13.969 1 98.88 83 ALA A C 1
ATOM 636 O O . ALA A 1 83 ? 8.531 15.594 -13.742 1 98.88 83 ALA A O 1
ATOM 637 N N . LEU A 1 84 ? 8.422 13.477 -13.07 1 98.94 84 LEU A N 1
ATOM 638 C CA . LEU A 1 84 ? 8.711 13.812 -11.68 1 98.94 84 LEU A CA 1
ATOM 639 C C . LEU A 1 84 ? 10.148 14.289 -11.523 1 98.94 84 LEU A C 1
ATOM 641 O O . LEU A 1 84 ? 10.414 15.227 -10.766 1 98.94 84 LEU A O 1
ATOM 645 N N . ALA A 1 85 ? 11.031 13.617 -12.211 1 98.88 85 ALA A N 1
ATOM 646 C CA . ALA A 1 85 ? 12.43 14.055 -12.172 1 98.88 85 ALA A CA 1
ATOM 647 C C . ALA A 1 85 ? 12.562 15.492 -12.648 1 98.88 85 ALA A C 1
ATOM 649 O O . ALA A 1 85 ? 13.25 16.297 -12.023 1 98.88 85 ALA A O 1
ATOM 650 N N . ASP A 1 86 ? 11.914 15.812 -13.719 1 98.81 86 ASP A N 1
ATOM 651 C CA . ASP A 1 86 ? 11.922 17.172 -14.25 1 98.81 86 ASP A CA 1
ATOM 652 C C . ASP A 1 86 ? 11.297 18.156 -13.25 1 98.81 86 ASP A C 1
ATOM 654 O O . ASP A 1 86 ? 11.828 19.25 -13.039 1 98.81 86 ASP A O 1
ATOM 658 N N . TYR A 1 87 ? 10.227 17.766 -12.734 1 98.75 87 TYR A N 1
ATOM 659 C CA . TYR A 1 87 ? 9.492 18.578 -11.773 1 98.75 87 TYR A CA 1
ATOM 660 C C . TYR A 1 87 ? 10.352 18.891 -10.555 1 98.75 87 TYR A C 1
ATOM 662 O O . TYR A 1 87 ? 10.477 20.062 -10.164 1 98.75 87 TYR A O 1
ATOM 670 N N . VAL A 1 88 ? 10.984 17.891 -9.992 1 98.75 88 VAL A N 1
ATOM 671 C CA . VAL A 1 88 ? 11.844 18.062 -8.828 1 98.75 88 VAL A CA 1
ATOM 672 C C . VAL A 1 88 ? 13.062 18.906 -9.203 1 98.75 88 VAL A C 1
ATOM 674 O O . VAL A 1 88 ? 13.508 19.734 -8.422 1 98.75 88 VAL A O 1
ATOM 677 N N . SER A 1 89 ? 13.602 18.656 -10.406 1 98.75 89 SER A N 1
ATOM 678 C CA . SER A 1 89 ? 14.758 19.406 -10.867 1 98.75 89 SER A CA 1
ATOM 679 C C . SER A 1 89 ? 14.445 20.906 -10.938 1 98.75 89 SER A C 1
ATOM 681 O O . SER A 1 89 ? 15.273 21.734 -10.562 1 98.75 89 SER A O 1
ATOM 683 N N . ARG A 1 90 ? 13.281 21.266 -11.391 1 98.19 90 ARG A N 1
ATOM 684 C CA . ARG A 1 90 ? 12.883 22.656 -11.508 1 98.19 90 ARG A CA 1
ATOM 685 C C . ARG A 1 90 ? 12.742 23.312 -10.133 1 98.19 90 ARG A C 1
ATOM 687 O O . ARG A 1 90 ? 13.086 24.484 -9.961 1 98.19 90 ARG A O 1
ATOM 694 N N . LEU A 1 91 ? 12.336 22.562 -9.188 1 98.12 91 LEU A N 1
ATOM 695 C CA . LEU A 1 91 ? 12.023 23.125 -7.879 1 98.12 91 LEU A CA 1
ATOM 696 C C . LEU A 1 91 ? 13.25 23.094 -6.965 1 98.12 91 LEU A C 1
ATOM 698 O O . LEU A 1 91 ? 13.461 24 -6.172 1 98.12 91 LEU A O 1
ATOM 702 N N . HIS A 1 92 ? 14.016 21.969 -7.086 1 98.19 92 HIS A N 1
ATOM 703 C CA . HIS A 1 92 ? 14.953 21.703 -6.004 1 98.19 92 HIS A CA 1
ATOM 704 C C . HIS A 1 92 ? 16.328 21.312 -6.547 1 98.19 92 HIS A C 1
ATOM 706 O O . HIS A 1 92 ? 17.125 20.688 -5.84 1 98.19 92 HIS A O 1
ATOM 712 N N . GLY A 1 93 ? 16.562 21.516 -7.746 1 97.81 93 GLY A N 1
ATOM 713 C CA . GLY A 1 93 ? 17.859 21.203 -8.344 1 97.81 93 GLY A CA 1
ATOM 714 C C . GLY A 1 93 ? 17.859 19.891 -9.117 1 97.81 93 GLY A C 1
ATOM 715 O O . GLY A 1 93 ? 16.938 19.078 -8.984 1 97.81 93 GLY A O 1
ATOM 716 N N . ARG A 1 94 ? 18.906 19.703 -9.891 1 98.31 94 ARG A N 1
ATOM 717 C CA . ARG A 1 94 ? 19 18.594 -10.844 1 98.31 94 ARG A CA 1
ATOM 718 C C . ARG A 1 94 ? 18.766 17.266 -10.148 1 98.31 94 ARG A C 1
ATOM 720 O O . ARG A 1 94 ? 19.453 16.922 -9.18 1 98.31 94 ARG A O 1
ATOM 727 N N . THR A 1 95 ? 17.859 16.484 -10.664 1 98.75 95 THR A N 1
ATOM 728 C CA . THR A 1 95 ? 17.484 15.172 -10.164 1 98.75 95 THR A CA 1
ATOM 729 C C . THR A 1 95 ? 17.312 14.188 -11.32 1 98.75 95 THR A C 1
ATOM 731 O O . THR A 1 95 ? 16.438 14.367 -12.172 1 98.75 95 THR A O 1
ATOM 734 N N . ALA A 1 96 ? 18.172 13.211 -11.344 1 98.69 96 ALA A N 1
ATOM 735 C CA . ALA A 1 96 ? 18.078 12.18 -12.375 1 98.69 96 ALA A CA 1
ATOM 736 C C . ALA A 1 96 ? 16.953 11.195 -12.078 1 98.69 96 ALA A C 1
ATOM 738 O O . ALA A 1 96 ? 16.547 11.047 -10.922 1 98.69 96 ALA A O 1
ATOM 739 N N . ILE A 1 97 ? 16.453 10.523 -13.102 1 98.62 97 ILE A N 1
ATOM 740 C CA . ILE A 1 97 ? 15.32 9.602 -13.023 1 98.62 97 ILE A CA 1
ATOM 741 C C . ILE A 1 97 ? 15.656 8.453 -12.078 1 98.62 97 ILE A C 1
ATOM 743 O O . ILE A 1 97 ? 14.773 7.926 -11.398 1 98.62 97 ILE A O 1
ATOM 747 N N . ASP A 1 98 ? 16.906 8.109 -11.852 1 98.31 98 ASP A N 1
ATOM 748 C CA . ASP A 1 98 ? 17.328 6.977 -11.031 1 98.31 98 ASP A CA 1
ATOM 749 C C . ASP A 1 98 ? 17.094 7.246 -9.547 1 98.31 98 ASP A C 1
ATOM 751 O O . ASP A 1 98 ? 17.125 6.328 -8.727 1 98.31 98 ASP A O 1
ATOM 755 N N . HIS A 1 99 ? 16.812 8.555 -9.203 1 98.75 99 HIS A N 1
ATOM 756 C CA . HIS A 1 99 ? 16.562 8.938 -7.816 1 98.75 99 HIS A CA 1
ATOM 757 C C . HIS A 1 99 ? 15.062 9 -7.523 1 98.75 99 HIS A C 1
ATOM 759 O O . HIS A 1 99 ? 14.656 9.312 -6.402 1 98.75 99 HIS A O 1
ATOM 765 N N . VAL A 1 100 ? 14.219 8.711 -8.555 1 98.88 100 VAL A N 1
ATOM 766 C CA . VAL A 1 100 ? 12.789 8.953 -8.422 1 98.88 100 VAL A CA 1
ATOM 767 C C . VAL A 1 100 ? 12.031 7.625 -8.484 1 98.88 100 VAL A C 1
ATOM 769 O O . VAL A 1 100 ? 12.211 6.848 -9.43 1 98.88 100 VAL A O 1
ATOM 772 N N . VAL A 1 101 ? 11.219 7.371 -7.48 1 98.81 101 VAL A N 1
ATOM 773 C CA . VAL A 1 101 ? 10.398 6.164 -7.422 1 98.81 101 VAL A CA 1
ATOM 774 C C . VAL A 1 101 ? 8.945 6.543 -7.156 1 98.81 101 VAL A C 1
ATOM 776 O O . VAL A 1 101 ? 8.664 7.438 -6.352 1 98.81 101 VAL A O 1
ATOM 779 N N . VAL A 1 102 ? 8.023 5.867 -7.883 1 98.81 102 VAL A N 1
ATOM 780 C CA . VAL A 1 102 ? 6.594 6.086 -7.715 1 98.81 102 VAL A CA 1
ATOM 781 C C . VAL A 1 102 ? 6.035 5.105 -6.684 1 98.81 102 VAL A C 1
ATOM 783 O O . VAL A 1 102 ? 6.441 3.943 -6.641 1 98.81 102 VAL A O 1
ATOM 786 N N . THR A 1 103 ? 5.148 5.574 -5.832 1 98.62 103 THR A N 1
ATOM 787 C CA . THR A 1 103 ? 4.52 4.738 -4.816 1 98.62 103 THR A CA 1
ATOM 788 C C . THR A 1 103 ? 3.002 4.879 -4.863 1 98.62 103 THR A C 1
ATOM 790 O O . THR A 1 103 ? 2.479 5.809 -5.48 1 98.62 103 THR A O 1
ATOM 793 N N . SER A 1 104 ? 2.293 3.938 -4.191 1 97.88 104 SER A N 1
ATOM 794 C CA . SER A 1 104 ? 0.834 3.883 -4.211 1 97.88 104 SER A CA 1
ATOM 795 C C . SER A 1 104 ? 0.232 4.867 -3.215 1 97.88 104 SER A C 1
ATOM 797 O O . SER A 1 104 ? -0.867 4.648 -2.703 1 97.88 104 SER A O 1
ATOM 799 N N . ALA A 1 105 ? 0.885 5.867 -2.787 1 97.5 105 ALA A N 1
ATOM 800 C CA . ALA A 1 105 ? 0.473 6.977 -1.928 1 97.5 105 ALA A CA 1
ATOM 801 C C . ALA A 1 105 ? 1.669 7.57 -1.187 1 97.5 105 ALA A C 1
ATOM 803 O O . ALA A 1 105 ? 2.723 6.938 -1.091 1 97.5 105 ALA A O 1
ATOM 804 N N . GLY A 1 106 ? 1.409 8.758 -0.696 1 98.25 106 GLY A N 1
ATOM 805 C CA . GLY A 1 106 ? 2.426 9.336 0.169 1 98.25 106 GLY A CA 1
ATOM 806 C C . GLY A 1 106 ? 2.646 8.539 1.442 1 98.25 106 GLY A C 1
ATOM 807 O O . GLY A 1 106 ? 3.787 8.328 1.858 1 98.25 106 GLY A O 1
ATOM 808 N N . VAL A 1 107 ? 1.587 8.094 2.068 1 98.12 107 VAL A N 1
ATOM 809 C CA . VAL A 1 107 ? 1.719 7.324 3.305 1 98.12 107 VAL A CA 1
ATOM 810 C C . VAL A 1 107 ? 2.395 5.988 3.016 1 98.12 107 VAL A C 1
ATOM 812 O O . VAL A 1 107 ? 3.154 5.477 3.842 1 98.12 107 VAL A O 1
ATOM 815 N N . ASN A 1 108 ? 2.127 5.402 1.846 1 98.69 108 ASN A N 1
ATOM 816 C CA . ASN A 1 108 ? 2.836 4.191 1.448 1 98.69 108 ASN A CA 1
ATOM 817 C C . ASN A 1 108 ? 4.336 4.438 1.314 1 98.69 108 ASN A C 1
ATOM 819 O O . ASN A 1 108 ? 5.145 3.586 1.69 1 98.69 108 ASN A O 1
ATOM 823 N N . ALA A 1 109 ? 4.68 5.57 0.747 1 98.88 109 ALA A N 1
ATOM 824 C CA . ALA A 1 109 ? 6.086 5.961 0.655 1 98.88 109 ALA A CA 1
ATOM 825 C C . ALA A 1 109 ? 6.73 6.02 2.037 1 98.88 109 ALA A C 1
ATOM 827 O O . ALA A 1 109 ? 7.871 5.586 2.217 1 98.88 109 ALA A O 1
ATOM 828 N N . LEU A 1 110 ? 6.02 6.566 3.008 1 98.88 110 LEU A N 1
ATOM 829 C CA . LEU A 1 110 ? 6.531 6.648 4.371 1 98.88 110 LEU A CA 1
ATOM 830 C C . LEU A 1 110 ? 6.785 5.262 4.945 1 98.88 110 LEU A C 1
ATOM 832 O O . LEU A 1 110 ? 7.828 5.016 5.555 1 98.88 110 LEU A O 1
ATOM 836 N N . MET A 1 111 ? 5.859 4.379 4.73 1 98.81 111 MET A N 1
ATOM 837 C CA . MET A 1 111 ? 6.012 3.004 5.203 1 98.81 111 MET A CA 1
ATOM 838 C C . MET A 1 111 ? 7.207 2.33 4.535 1 98.81 111 MET A C 1
ATOM 840 O O . MET A 1 111 ? 8.031 1.704 5.207 1 98.81 111 MET A O 1
ATOM 844 N N . LEU A 1 112 ? 7.305 2.447 3.225 1 98.81 112 LEU A N 1
ATOM 845 C CA . LEU A 1 112 ? 8.398 1.842 2.469 1 98.81 112 LEU A CA 1
ATOM 846 C C . LEU A 1 112 ? 9.742 2.398 2.916 1 98.81 112 LEU A C 1
ATOM 848 O O . LEU A 1 112 ? 10.711 1.646 3.078 1 98.81 112 LEU A O 1
ATOM 852 N N . ALA A 1 113 ? 9.797 3.713 3.107 1 98.88 113 ALA A N 1
ATOM 853 C CA . ALA A 1 113 ? 11.031 4.344 3.57 1 98.88 113 ALA A CA 1
ATOM 854 C C . ALA A 1 113 ? 11.43 3.818 4.945 1 98.88 113 ALA A C 1
ATOM 856 O O . ALA A 1 113 ? 12.609 3.531 5.184 1 98.88 113 ALA A O 1
ATOM 857 N N . ALA A 1 114 ? 10.477 3.723 5.809 1 98.81 114 ALA A N 1
ATOM 858 C CA . ALA A 1 114 ? 10.75 3.178 7.137 1 98.81 114 ALA A CA 1
ATOM 859 C C . ALA A 1 114 ? 11.258 1.742 7.043 1 98.81 114 ALA A C 1
ATOM 861 O O . ALA A 1 114 ? 12.289 1.399 7.633 1 98.81 114 ALA A O 1
ATOM 862 N N . GLN A 1 115 ? 10.562 0.91 6.273 1 98.62 115 GLN A N 1
ATOM 863 C CA . GLN A 1 115 ? 10.984 -0.478 6.113 1 98.62 115 GLN A CA 1
ATOM 864 C C . GLN A 1 115 ? 12.406 -0.562 5.555 1 98.62 115 GLN A C 1
ATOM 866 O O . GLN A 1 115 ? 13.156 -1.48 5.887 1 98.62 115 GLN A O 1
ATOM 871 N N . LEU A 1 116 ? 12.742 0.344 4.719 1 98.75 116 LEU A N 1
ATOM 872 C CA . LEU A 1 116 ? 14.023 0.354 4.027 1 98.75 116 LEU A CA 1
ATOM 873 C C . LEU A 1 116 ? 15.172 0.561 5.016 1 98.75 116 LEU A C 1
ATOM 875 O O . LEU A 1 116 ? 16.234 -0.058 4.883 1 98.75 116 LEU A O 1
ATOM 879 N N . VAL A 1 117 ? 14.922 1.385 6.121 1 98.31 117 VAL A N 1
ATOM 880 C CA . VAL A 1 117 ? 16.109 1.827 6.852 1 98.31 117 VAL A CA 1
ATOM 881 C C . VAL A 1 117 ? 15.945 1.507 8.336 1 98.31 117 VAL A C 1
ATOM 883 O O . VAL A 1 117 ? 16.922 1.55 9.094 1 98.31 117 VAL A O 1
ATOM 886 N N . VAL A 1 118 ? 14.734 1.158 8.75 1 97.56 118 VAL A N 1
ATOM 887 C CA . VAL A 1 118 ? 14.469 0.983 10.172 1 97.56 118 VAL A CA 1
ATOM 888 C C . VAL A 1 118 ? 14.078 -0.467 10.453 1 97.56 118 VAL A C 1
ATOM 890 O O . VAL A 1 118 ? 13.391 -1.096 9.648 1 97.56 118 VAL A O 1
ATOM 893 N N . GLY A 1 119 ? 14.562 -1.027 11.555 1 95.5 119 GLY A N 1
ATOM 894 C CA . GLY A 1 119 ? 14.188 -2.355 12.016 1 95.5 119 GLY A CA 1
ATOM 895 C C . GLY A 1 119 ? 13.992 -2.428 13.523 1 95.5 119 GLY A C 1
ATOM 896 O O . GLY A 1 119 ? 13.984 -1.401 14.203 1 95.5 119 GLY A O 1
ATOM 897 N N . PRO A 1 120 ? 13.82 -3.682 14 1 95.56 120 PRO A N 1
ATOM 898 C CA . PRO A 1 120 ? 13.586 -3.861 15.43 1 95.56 120 PRO A CA 1
ATOM 899 C C . PRO A 1 120 ? 14.711 -3.285 16.297 1 95.56 120 PRO A C 1
ATOM 901 O O . PRO A 1 120 ? 15.883 -3.578 16.047 1 95.56 120 PRO A O 1
ATOM 904 N N . GLY A 1 121 ? 14.289 -2.383 17.266 1 96.25 121 GLY A N 1
ATOM 905 C CA . GLY A 1 121 ? 15.242 -1.862 18.234 1 96.25 121 GLY A CA 1
ATOM 906 C C . GLY A 1 121 ? 15.867 -0.543 17.812 1 96.25 121 GLY A C 1
ATOM 907 O O . GLY A 1 121 ? 16.469 0.151 18.625 1 96.25 121 GLY A O 1
ATOM 908 N N . ASP A 1 122 ? 15.695 -0.139 16.578 1 98.06 122 ASP A N 1
ATOM 909 C CA . ASP A 1 122 ? 16.266 1.118 16.109 1 98.06 122 ASP A CA 1
ATOM 910 C C . ASP A 1 122 ? 15.586 2.314 16.781 1 98.06 122 ASP A C 1
ATOM 912 O O . ASP A 1 122 ? 14.453 2.209 17.25 1 98.06 122 ASP A O 1
ATOM 916 N N . ARG A 1 123 ? 16.328 3.393 16.844 1 98.69 123 ARG A N 1
ATOM 917 C CA . ARG A 1 123 ? 15.844 4.637 17.422 1 98.69 123 ARG A CA 1
ATOM 918 C C . ARG A 1 123 ? 15.477 5.641 16.328 1 98.69 123 ARG A C 1
ATOM 920 O O . ARG A 1 123 ? 16.297 5.953 15.469 1 98.69 123 ARG A O 1
ATOM 927 N N . VAL A 1 124 ? 14.242 6.098 16.375 1 98.88 124 VAL A N 1
ATOM 928 C CA . VAL A 1 124 ? 13.719 7.105 15.469 1 98.88 124 VAL A CA 1
ATOM 929 C C . VAL A 1 124 ? 13.359 8.367 16.25 1 98.88 124 VAL A C 1
ATOM 931 O O . VAL A 1 124 ? 12.805 8.289 17.344 1 98.88 124 VAL A O 1
ATOM 934 N N . VAL A 1 125 ? 13.742 9.508 15.695 1 98.94 125 VAL A N 1
ATOM 935 C CA . VAL A 1 125 ? 13.383 10.789 16.297 1 98.94 125 VAL A CA 1
ATOM 936 C C . VAL A 1 125 ? 12.461 11.562 15.344 1 98.94 125 VAL A C 1
ATOM 938 O O . VAL A 1 125 ? 12.648 11.531 14.125 1 98.94 125 VAL A O 1
ATOM 941 N N . THR A 1 126 ? 11.438 12.156 15.844 1 98.69 126 THR A N 1
ATOM 942 C CA . THR A 1 126 ? 10.562 13.008 15.047 1 98.69 126 THR A CA 1
ATOM 943 C C . THR A 1 126 ? 10.18 14.266 15.82 1 98.69 126 THR A C 1
ATOM 945 O O . THR A 1 126 ? 10.477 14.383 17.016 1 98.69 126 THR A O 1
ATOM 948 N N . VAL A 1 127 ? 9.648 15.25 15.102 1 98.62 127 VAL A N 1
ATOM 949 C CA . VAL A 1 127 ? 9.219 16.531 15.664 1 98.62 127 VAL A CA 1
ATOM 950 C C . VAL A 1 127 ? 7.699 16.531 15.797 1 98.62 127 VAL A C 1
ATOM 952 O O . VAL A 1 127 ? 6.98 16.141 14.875 1 98.62 127 VAL A O 1
ATOM 955 N N . THR A 1 128 ? 7.105 16.984 16.938 1 98 128 THR A N 1
ATOM 956 C CA . THR A 1 128 ? 5.672 16.984 17.219 1 98 128 THR A CA 1
ATOM 957 C C . THR A 1 128 ? 5.207 18.391 17.609 1 98 128 THR A C 1
ATOM 959 O O . THR A 1 128 ? 6.012 19.219 18.031 1 98 128 THR A O 1
ATOM 962 N N . PRO A 1 129 ? 3.885 18.688 17.609 1 98.12 129 PRO A N 1
ATOM 963 C CA . PRO A 1 129 ? 2.775 17.844 17.156 1 98.12 129 PRO A CA 1
ATOM 964 C C . PRO A 1 129 ? 2.902 17.422 15.695 1 98.12 129 PRO A C 1
ATOM 966 O O . PRO A 1 129 ? 3.508 18.141 14.891 1 98.12 129 PRO A O 1
ATOM 969 N N . LEU A 1 130 ? 2.359 16.234 15.43 1 97.81 130 LEU A N 1
ATOM 970 C CA . LEU A 1 130 ? 2.604 15.641 14.117 1 97.81 130 LEU A CA 1
ATOM 971 C C . LEU A 1 130 ? 1.456 14.719 13.727 1 97.81 130 LEU A C 1
ATOM 973 O O . LEU A 1 130 ? 0.871 14.047 14.578 1 97.81 130 LEU A O 1
ATOM 977 N N . TRP A 1 131 ? 1.142 14.727 12.422 1 96.38 131 TRP A N 1
ATOM 978 C CA . TRP A 1 131 ? 0.248 13.703 11.891 1 96.38 131 TRP A CA 1
ATOM 979 C C . TRP A 1 131 ? 0.66 12.32 12.375 1 96.38 131 TRP A C 1
ATOM 981 O O . TRP A 1 131 ? 1.807 11.906 12.188 1 96.38 131 TRP A O 1
ATOM 991 N N . PRO A 1 132 ? -0.183 11.547 12.969 1 95.06 132 PRO A N 1
ATOM 992 C CA . PRO A 1 132 ? 0.192 10.375 13.773 1 95.06 132 PRO A CA 1
ATOM 993 C C . PRO A 1 132 ? 0.839 9.273 12.945 1 95.06 132 PRO A C 1
ATOM 995 O O . PRO A 1 132 ? 1.629 8.484 13.469 1 95.06 132 PRO A O 1
ATOM 998 N N . ASN A 1 133 ? 0.559 9.109 11.664 1 96.25 133 ASN A N 1
ATOM 999 C CA . ASN A 1 133 ? 1.116 8.039 10.836 1 96.25 133 ASN A CA 1
ATOM 1000 C C . ASN A 1 133 ? 2.641 8.062 10.852 1 96.25 133 ASN A C 1
ATOM 1002 O O . ASN A 1 133 ? 3.279 7.004 10.852 1 96.25 133 ASN A O 1
ATOM 1006 N N . VAL A 1 134 ? 3.234 9.242 10.906 1 97.25 134 VAL A N 1
ATOM 1007 C CA . VAL A 1 134 ? 4.688 9.375 10.852 1 97.25 134 VAL A CA 1
ATOM 1008 C C . VAL A 1 134 ? 5.301 8.82 12.141 1 97.25 134 VAL A C 1
ATOM 1010 O O . VAL A 1 134 ? 6.422 8.305 12.125 1 97.25 134 VAL A O 1
ATOM 1013 N N . VAL A 1 135 ? 4.562 8.891 13.219 1 96.69 135 VAL A N 1
ATOM 1014 C CA . VAL A 1 135 ? 5.043 8.422 14.508 1 96.69 135 VAL A CA 1
ATOM 1015 C C . VAL A 1 135 ? 4.812 6.918 14.633 1 96.69 135 VAL A C 1
ATOM 1017 O O . VAL A 1 135 ? 5.656 6.195 15.172 1 96.69 135 VAL A O 1
ATOM 1020 N N . GLU A 1 136 ? 3.705 6.441 14.133 1 97.06 136 GLU A N 1
ATOM 1021 C CA . GLU A 1 136 ? 3.252 5.086 14.422 1 97.06 136 GLU A CA 1
ATOM 1022 C C . GLU A 1 136 ? 3.891 4.074 13.477 1 97.06 136 GLU A C 1
ATOM 1024 O O . GLU A 1 136 ? 4.129 2.924 13.859 1 97.06 136 GLU A O 1
ATOM 1029 N N . ILE A 1 137 ? 4.258 4.422 12.266 1 98.06 137 ILE A N 1
ATOM 1030 C CA . ILE A 1 137 ? 4.762 3.52 11.242 1 98.06 137 ILE A CA 1
ATOM 1031 C C . ILE A 1 137 ? 6.035 2.836 11.734 1 98.06 137 ILE A C 1
ATOM 1033 O O . ILE A 1 137 ? 6.137 1.607 11.703 1 98.06 137 ILE A O 1
ATOM 1037 N N . PRO A 1 138 ? 7.039 3.59 12.297 1 98.12 138 PRO A N 1
ATOM 1038 C CA . PRO A 1 138 ? 8.242 2.902 12.773 1 98.12 138 PRO A CA 1
ATOM 1039 C C . PRO A 1 138 ? 7.953 1.912 13.898 1 98.12 138 PRO A C 1
ATOM 1041 O O . PRO A 1 138 ? 8.641 0.898 14.023 1 98.12 138 PRO A O 1
ATOM 1044 N N . LYS A 1 139 ? 6.914 2.158 14.672 1 97.38 139 LYS A N 1
ATOM 1045 C CA . LYS A 1 139 ? 6.566 1.277 15.781 1 97.38 139 LYS A CA 1
ATOM 1046 C C . LYS A 1 139 ? 6.062 -0.07 15.273 1 97.38 139 LYS A C 1
ATOM 1048 O O . LYS A 1 139 ? 6.289 -1.104 15.906 1 97.38 139 LYS A O 1
ATOM 1053 N N . ILE A 1 140 ? 5.359 -0.073 14.172 1 97.62 140 ILE A N 1
ATOM 1054 C CA . ILE A 1 140 ? 4.898 -1.31 13.547 1 97.62 140 ILE A CA 1
ATOM 1055 C C . ILE A 1 140 ? 6.09 -2.221 13.266 1 97.62 140 ILE A C 1
ATOM 1057 O O . ILE A 1 140 ? 5.984 -3.443 13.375 1 97.62 140 ILE A O 1
ATOM 1061 N N . LEU A 1 141 ? 7.27 -1.603 12.992 1 97.12 141 LEU A N 1
ATOM 1062 C CA . LEU A 1 141 ? 8.484 -2.32 12.609 1 97.12 141 LEU A CA 1
ATOM 1063 C C . LEU A 1 141 ? 9.328 -2.648 13.836 1 97.12 141 LEU A C 1
ATOM 1065 O O . LEU A 1 141 ? 10.422 -3.193 13.711 1 97.12 141 LEU A O 1
ATOM 1069 N N . GLY A 1 142 ? 8.852 -2.242 15.062 1 95.44 142 GLY A N 1
ATOM 1070 C CA . GLY A 1 142 ? 9.531 -2.578 16.297 1 95.44 142 GLY A CA 1
ATOM 1071 C C . GLY A 1 142 ? 10.539 -1.533 16.734 1 95.44 142 GLY A C 1
ATOM 1072 O O . GLY A 1 142 ? 11.375 -1.791 17.609 1 95.44 142 GLY A O 1
ATOM 1073 N N . ALA A 1 143 ? 10.5 -0.349 16.109 1 97.12 143 ALA A N 1
ATOM 1074 C CA . ALA A 1 143 ? 11.422 0.725 16.469 1 97.12 143 ALA A CA 1
ATOM 1075 C C . ALA A 1 143 ? 10.898 1.535 17.656 1 97.12 143 ALA A C 1
ATOM 1077 O O . ALA A 1 143 ? 9.727 1.433 18 1 97.12 143 ALA A O 1
ATOM 1078 N N . HIS A 1 144 ? 11.828 2.248 18.281 1 97.44 144 HIS A N 1
ATOM 1079 C CA . HIS A 1 144 ? 11.5 3.201 19.328 1 97.44 144 HIS A CA 1
ATOM 1080 C C . HIS A 1 144 ? 11.469 4.629 18.797 1 97.44 144 HIS A C 1
ATOM 1082 O O . HIS A 1 144 ? 12.422 5.074 18.156 1 97.44 144 HIS A O 1
ATOM 1088 N N . VAL A 1 145 ? 10.391 5.352 19.094 1 97.94 145 VAL A N 1
ATOM 1089 C CA . VAL A 1 145 ? 10.25 6.707 18.578 1 97.94 145 VAL A CA 1
ATOM 1090 C C . VAL A 1 145 ? 10.352 7.715 19.719 1 97.94 145 VAL A C 1
ATOM 1092 O O . VAL A 1 145 ? 9.602 7.637 20.703 1 97.94 145 VAL A O 1
ATOM 1095 N N . GLU A 1 146 ? 11.305 8.531 19.594 1 98.19 146 GLU A N 1
ATOM 1096 C CA . GLU A 1 146 ? 11.445 9.688 20.484 1 98.19 146 GLU A CA 1
ATOM 1097 C C . GLU A 1 146 ? 10.961 10.961 19.797 1 98.19 146 GLU A C 1
ATOM 1099 O O . GLU A 1 146 ? 11.211 11.172 18.609 1 98.19 146 GLU A O 1
ATOM 1104 N N . THR A 1 147 ? 10.266 11.844 20.562 1 98 147 THR A N 1
ATOM 1105 C CA . THR A 1 147 ? 9.695 13.047 19.969 1 98 147 THR A CA 1
ATOM 1106 C C . THR A 1 147 ? 10.344 14.297 20.562 1 98 147 THR A C 1
ATOM 1108 O O . THR A 1 147 ? 10.711 14.32 21.734 1 98 147 THR A O 1
ATOM 1111 N N . VAL A 1 148 ? 10.547 15.273 19.734 1 98.62 148 VAL A N 1
ATOM 1112 C CA . VAL A 1 148 ? 10.992 16.609 20.109 1 98.62 148 VAL A CA 1
ATOM 1113 C C . VAL A 1 148 ? 9.898 17.625 19.812 1 98.62 148 VAL A C 1
ATOM 1115 O O . VAL A 1 148 ? 9.492 17.781 18.656 1 98.62 148 VAL A O 1
ATOM 1118 N N . PRO A 1 149 ? 9.414 18.344 20.797 1 98.25 149 PRO A N 1
ATOM 1119 C CA . PRO A 1 149 ? 8.273 19.234 20.562 1 98.25 149 PRO A CA 1
ATOM 1120 C C . PRO A 1 149 ? 8.672 20.562 19.938 1 98.25 149 PRO A C 1
ATOM 1122 O O . PRO A 1 149 ? 9.734 21.109 20.25 1 98.25 149 PRO A O 1
ATOM 1125 N N . LEU A 1 150 ? 7.844 21.031 19.047 1 98.5 150 LEU A N 1
ATOM 1126 C CA . LEU A 1 150 ? 7.879 22.438 18.672 1 98.5 150 LEU A CA 1
ATOM 1127 C C . LEU A 1 150 ? 7.453 23.312 19.859 1 98.5 150 LEU A C 1
ATOM 1129 O O . LEU A 1 150 ? 6.719 22.875 20.734 1 98.5 150 LEU A O 1
ATOM 1133 N N . ASP A 1 151 ? 7.957 24.516 19.797 1 97.44 151 ASP A N 1
ATOM 1134 C CA . ASP A 1 151 ? 7.539 25.516 20.781 1 97.44 151 ASP A CA 1
ATOM 1135 C C . ASP A 1 151 ? 6.469 26.438 20.203 1 97.44 151 ASP A C 1
ATOM 1137 O O . ASP A 1 151 ? 6.477 26.734 19 1 97.44 151 ASP A O 1
ATOM 1141 N N . TYR A 1 152 ? 5.547 26.844 21.062 1 97.38 152 TYR A N 1
ATOM 1142 C CA . TYR A 1 152 ? 4.523 27.797 20.641 1 97.38 152 TYR A CA 1
ATOM 1143 C C . TYR A 1 152 ? 4.66 29.109 21.406 1 97.38 152 TYR A C 1
ATOM 1145 O O . TYR A 1 152 ? 4.77 29.109 22.641 1 97.38 152 TYR A O 1
ATOM 1153 N N . GLY A 1 153 ? 4.668 30.25 20.656 1 95.38 153 GLY A N 1
ATOM 1154 C CA . GLY A 1 153 ? 4.789 31.562 21.266 1 95.38 153 GLY A CA 1
ATOM 1155 C C . GLY A 1 153 ? 4.312 32.688 20.359 1 95.38 153 GLY A C 1
ATOM 1156 O O . GLY A 1 153 ? 3.438 32.5 19.516 1 95.38 153 GLY A O 1
ATOM 1157 N N . ALA A 1 154 ? 4.883 33.844 20.578 1 93.31 154 ALA A N 1
ATOM 1158 C CA . ALA A 1 154 ? 4.441 35.031 19.891 1 93.31 154 ALA A CA 1
ATOM 1159 C C . ALA A 1 154 ? 4.625 34.906 18.375 1 93.31 154 ALA A C 1
ATOM 1161 O O . ALA A 1 154 ? 3.861 35.5 17.609 1 93.31 154 ALA A O 1
ATOM 1162 N N . HIS A 1 155 ? 5.531 34.094 18 1 91.69 155 HIS A N 1
ATOM 1163 C CA . HIS A 1 155 ? 5.824 33.938 16.578 1 91.69 155 HIS A CA 1
ATOM 1164 C C . HIS A 1 155 ? 5.215 32.656 16.031 1 91.69 155 HIS A C 1
ATOM 1166 O O . HIS A 1 155 ? 5.551 32.219 14.93 1 91.69 155 HIS A O 1
ATOM 1172 N N . GLY A 1 156 ? 4.359 32.094 16.844 1 95.81 156 GLY A N 1
ATOM 1173 C CA . GLY A 1 156 ? 3.754 30.844 16.422 1 95.81 156 GLY A CA 1
ATOM 1174 C C . GLY A 1 156 ? 4.586 29.641 16.797 1 95.81 156 GLY A C 1
ATOM 1175 O O . GLY A 1 156 ? 5.176 29.578 17.875 1 95.81 156 GLY A O 1
ATOM 1176 N N . TRP A 1 157 ? 4.52 28.625 15.953 1 97.5 157 TRP A N 1
ATOM 1177 C CA . TRP A 1 157 ? 5.234 27.375 16.188 1 97.5 157 TRP A CA 1
ATOM 1178 C C . TRP A 1 157 ? 6.668 27.469 15.672 1 97.5 157 TRP A C 1
ATOM 1180 O O . TRP A 1 157 ? 6.898 27.859 14.531 1 97.5 157 TRP A O 1
ATOM 1190 N N . THR A 1 158 ? 7.656 27.156 16.531 1 97.69 158 THR A N 1
ATOM 1191 C CA . THR A 1 158 ? 9.062 27.219 16.172 1 97.69 158 THR A CA 1
ATOM 1192 C C . THR A 1 158 ? 9.805 25.969 16.641 1 97.69 158 THR A C 1
ATOM 1194 O O . THR A 1 158 ? 9.375 25.297 17.578 1 97.69 158 THR A O 1
ATOM 1197 N N . LEU A 1 159 ? 10.859 25.656 15.969 1 98.44 159 LEU A N 1
ATOM 1198 C CA . LEU A 1 159 ? 11.719 24.547 16.328 1 98.44 159 LEU A CA 1
ATOM 1199 C C . LEU A 1 159 ? 12.938 25.016 17.125 1 98.44 159 LEU A C 1
ATOM 1201 O O . LEU A 1 159 ? 13.633 25.938 16.688 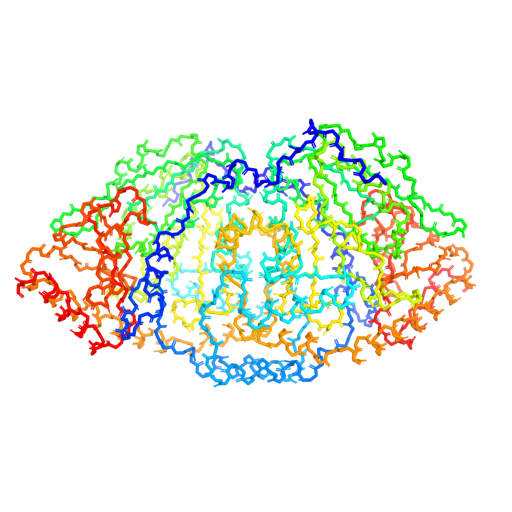1 98.44 159 LEU A O 1
ATOM 1205 N N . ASP A 1 160 ? 13.148 24.469 18.281 1 98.44 160 ASP A N 1
ATOM 1206 C CA . ASP A 1 160 ? 14.438 24.594 18.953 1 98.44 160 ASP A CA 1
ATOM 1207 C C . ASP A 1 160 ? 15.469 23.641 18.359 1 98.44 160 ASP A C 1
ATOM 1209 O O . ASP A 1 160 ? 15.516 22.453 18.719 1 98.44 160 ASP A O 1
ATOM 1213 N N . VAL A 1 161 ? 16.297 24.172 17.5 1 98.81 161 VAL A N 1
ATOM 1214 C CA . VAL A 1 161 ? 17.234 23.359 16.734 1 98.81 161 VAL A CA 1
ATOM 1215 C C . VAL A 1 161 ? 18.219 22.672 17.672 1 98.81 161 VAL A C 1
ATOM 1217 O O . VAL A 1 161 ? 18.562 21.5 17.484 1 98.81 161 VAL A O 1
ATOM 1220 N N . ASP A 1 162 ? 18.672 23.391 18.672 1 98.69 162 ASP A N 1
ATOM 1221 C CA . ASP A 1 162 ? 19.625 22.797 19.625 1 98.69 162 ASP A CA 1
ATOM 1222 C C . ASP A 1 162 ? 19 21.609 20.359 1 98.69 162 ASP A C 1
ATOM 1224 O O . ASP A 1 162 ? 19.688 20.609 20.578 1 98.69 162 ASP A O 1
ATOM 1228 N N . ARG A 1 163 ? 17.797 21.75 20.719 1 98.69 163 ARG A N 1
ATOM 1229 C CA . ARG A 1 163 ? 17.094 20.641 21.375 1 98.69 163 ARG A CA 1
ATOM 1230 C C . ARG A 1 163 ? 16.984 19.438 20.453 1 98.69 163 ARG A C 1
ATOM 1232 O O . ARG A 1 163 ? 17.172 18.297 20.875 1 98.69 163 ARG A O 1
ATOM 1239 N N . LEU A 1 164 ? 16.672 19.641 19.203 1 98.88 164 LEU A N 1
ATOM 1240 C CA . LEU A 1 164 ? 16.609 18.562 18.234 1 98.88 164 LEU A CA 1
ATOM 1241 C C . LEU A 1 164 ? 17.969 17.891 18.047 1 98.88 164 LEU A C 1
ATOM 1243 O O . LEU A 1 164 ? 18.078 16.672 18.078 1 98.88 164 LEU A O 1
ATOM 1247 N N . LEU A 1 165 ? 19 18.734 17.891 1 98.88 165 LEU A N 1
ATOM 1248 C CA . LEU A 1 165 ? 20.344 18.188 17.703 1 98.88 165 LEU A CA 1
ATOM 1249 C C . LEU A 1 165 ? 20.766 17.359 18.922 1 98.88 165 LEU A C 1
ATOM 1251 O O . LEU A 1 165 ? 21.422 16.312 18.766 1 98.88 165 LEU A O 1
ATOM 1255 N N . ALA A 1 166 ? 20.359 17.797 20.094 1 98.75 166 ALA A N 1
ATOM 1256 C CA . ALA A 1 166 ? 20.688 17.062 21.312 1 98.75 166 ALA A CA 1
ATOM 1257 C C . ALA A 1 166 ? 20 15.695 21.328 1 98.75 166 ALA A C 1
ATOM 1259 O O . ALA A 1 166 ? 20.547 14.727 21.859 1 98.75 166 ALA A O 1
ATOM 1260 N N . ALA A 1 167 ? 18.859 15.602 20.75 1 98.81 167 ALA A N 1
ATOM 1261 C CA . ALA A 1 167 ? 18.109 14.352 20.703 1 98.81 167 ALA A CA 1
ATOM 1262 C C . ALA A 1 167 ? 18.672 13.414 19.641 1 98.81 167 ALA A C 1
ATOM 1264 O O . ALA A 1 167 ? 18.484 12.195 19.719 1 98.81 167 ALA A O 1
ATOM 1265 N N . LEU A 1 168 ? 19.344 13.953 18.672 1 98.81 168 LEU A N 1
ATOM 1266 C CA . LEU A 1 168 ? 19.938 13.18 17.578 1 98.81 168 LEU A CA 1
ATOM 1267 C C . LEU A 1 168 ? 21.312 12.664 17.953 1 98.81 168 LEU A C 1
ATOM 1269 O O . LEU A 1 168 ? 22.328 13.156 17.453 1 98.81 168 LEU A O 1
ATOM 1273 N N . THR A 1 169 ? 21.359 11.609 18.688 1 98.5 169 THR A N 1
ATOM 1274 C CA . THR A 1 169 ? 22.594 10.984 19.141 1 98.5 169 THR A CA 1
ATOM 1275 C C . THR A 1 169 ? 23.125 10.016 18.094 1 98.5 169 THR A C 1
ATOM 1277 O O . THR A 1 169 ? 22.422 9.672 17.141 1 98.5 169 THR A O 1
ATOM 1280 N N . PRO A 1 170 ? 24.344 9.508 18.219 1 97.12 170 PRO A N 1
ATOM 1281 C CA . PRO A 1 170 ? 24.938 8.609 17.219 1 97.12 170 PRO A CA 1
ATOM 1282 C C . PRO A 1 170 ? 24.172 7.305 17.062 1 97.12 170 PRO A C 1
ATOM 1284 O O . PRO A 1 170 ? 24.312 6.617 16.047 1 97.12 170 PRO A O 1
ATOM 1287 N N . ASP A 1 171 ? 23.359 7.023 18.078 1 97.69 171 ASP A N 1
ATOM 1288 C CA . ASP A 1 171 ? 22.609 5.77 18 1 97.69 171 ASP A CA 1
ATOM 1289 C C . ASP A 1 171 ? 21.266 5.973 17.297 1 97.69 171 ASP A C 1
ATOM 1291 O O . ASP A 1 171 ? 20.516 5.016 17.094 1 97.69 171 ASP A O 1
ATOM 1295 N N . THR A 1 172 ? 20.984 7.176 16.875 1 98.69 172 THR A N 1
ATOM 1296 C CA . THR A 1 172 ? 19.766 7.453 16.109 1 98.69 172 THR A CA 1
ATOM 1297 C C . THR A 1 172 ? 19.891 6.914 14.695 1 98.69 172 THR A C 1
ATOM 1299 O O . THR A 1 172 ? 20.859 7.184 14 1 98.69 172 THR A O 1
ATOM 1302 N N . ARG A 1 173 ? 18.828 6.156 14.344 1 98.62 173 ARG A N 1
ATOM 1303 C CA . ARG A 1 173 ? 18.828 5.566 13.008 1 98.62 173 ARG A CA 1
ATOM 1304 C C . ARG A 1 173 ? 18.188 6.508 11.992 1 98.62 173 ARG A C 1
ATOM 1306 O O . ARG A 1 173 ? 18.672 6.621 10.859 1 98.62 173 ARG A O 1
ATOM 1313 N N . LEU A 1 174 ? 17.156 7.152 12.383 1 98.88 174 LEU A N 1
ATOM 1314 C CA . LEU A 1 174 ? 16.312 7.906 11.453 1 98.88 174 LEU A CA 1
ATOM 1315 C C . LEU A 1 174 ? 15.734 9.141 12.125 1 98.88 174 LEU A C 1
ATOM 1317 O O . LEU A 1 174 ? 15.258 9.07 13.266 1 98.88 174 LEU A O 1
ATOM 1321 N N . LEU A 1 175 ? 15.844 10.281 11.469 1 98.94 175 LEU A N 1
ATOM 1322 C CA . LEU A 1 175 ? 15.078 11.484 11.781 1 98.94 175 LEU A CA 1
ATOM 1323 C C . LEU A 1 175 ? 13.938 11.672 10.781 1 98.94 175 LEU A C 1
ATOM 1325 O O . LEU A 1 175 ? 14.164 11.719 9.57 1 98.94 175 LEU A O 1
ATOM 1329 N N . ALA A 1 176 ? 12.695 11.719 11.25 1 98.88 176 ALA A N 1
ATOM 1330 C CA . ALA A 1 176 ? 11.547 12.008 10.406 1 98.88 176 ALA A CA 1
ATOM 1331 C C . ALA A 1 176 ? 11.031 13.422 10.648 1 98.88 176 ALA A C 1
ATOM 1333 O O . ALA A 1 176 ? 10.766 13.805 11.797 1 98.88 176 ALA A O 1
ATOM 1334 N N . ILE A 1 177 ? 10.898 14.195 9.57 1 98.69 177 ILE A N 1
ATOM 1335 C CA . ILE A 1 177 ? 10.453 15.586 9.656 1 98.69 177 ILE A CA 1
ATOM 1336 C C . ILE A 1 177 ? 9.32 15.82 8.664 1 98.69 177 ILE A C 1
ATOM 1338 O O . ILE A 1 177 ? 9.398 15.398 7.508 1 98.69 177 ILE A O 1
ATOM 1342 N N . ASN A 1 178 ? 8.273 16.391 9.109 1 98.81 178 ASN A N 1
ATOM 1343 C CA . ASN A 1 178 ? 7.191 16.859 8.258 1 98.81 178 ASN A CA 1
ATOM 1344 C C . ASN A 1 178 ? 7.141 18.391 8.211 1 98.81 178 ASN A C 1
ATOM 1346 O O . ASN A 1 178 ? 6.848 19.031 9.219 1 98.81 178 ASN A O 1
ATOM 1350 N N . SER A 1 179 ? 7.441 18.984 7.082 1 98.75 179 SER A N 1
ATOM 1351 C CA . SER A 1 179 ? 7.469 20.422 6.863 1 98.75 179 SER A CA 1
ATOM 1352 C C . SER A 1 179 ? 7.125 20.766 5.418 1 98.75 179 SER A C 1
ATOM 1354 O O . SER A 1 179 ? 7.797 20.312 4.488 1 98.75 179 SER A O 1
ATOM 1356 N N . PRO A 1 180 ? 6.129 21.641 5.152 1 98.69 180 PRO A N 1
ATOM 1357 C CA . PRO A 1 180 ? 5.188 22.219 6.117 1 98.69 180 PRO A CA 1
ATOM 1358 C C . PRO A 1 180 ? 4.461 21.172 6.945 1 98.69 180 PRO A C 1
ATOM 1360 O O . PRO A 1 180 ? 4.258 20.047 6.477 1 98.69 180 PRO A O 1
ATOM 1363 N N . ASN A 1 181 ? 4.07 21.562 8.109 1 98.75 181 ASN A N 1
ATOM 1364 C CA . ASN A 1 181 ? 3.734 20.594 9.156 1 98.75 181 ASN A CA 1
ATOM 1365 C C . ASN A 1 181 ? 2.225 20.484 9.344 1 98.75 181 ASN A C 1
ATOM 1367 O O . ASN A 1 181 ? 1.511 21.484 9.32 1 98.75 181 ASN A O 1
ATOM 1371 N N . ASN A 1 182 ? 1.686 19.328 9.312 1 98.5 182 ASN A N 1
ATOM 1372 C CA . ASN A 1 182 ? 0.389 18.969 9.883 1 98.5 182 ASN A CA 1
ATOM 1373 C C . ASN A 1 182 ? 0.516 18.531 11.336 1 98.5 182 ASN A C 1
ATOM 1375 O O . ASN A 1 182 ? 1.089 17.484 11.625 1 98.5 182 ASN A O 1
ATOM 1379 N N . PRO A 1 183 ? 0.09 19.312 12.25 1 98.38 183 PRO A N 1
ATOM 1380 C CA . PRO A 1 183 ? -1.096 20.172 12.133 1 98.38 183 PRO A CA 1
ATOM 1381 C C . PRO A 1 183 ? -0.76 21.656 12.203 1 98.38 183 PRO A C 1
ATOM 1383 O O . PRO A 1 183 ? -1.649 22.5 12.07 1 98.38 183 PRO A O 1
ATOM 1386 N N . THR A 1 184 ? 0.453 22.078 12.375 1 98.5 184 THR A N 1
ATOM 1387 C CA . THR A 1 184 ? 0.77 23.406 12.898 1 98.5 184 THR A CA 1
ATOM 1388 C C . THR A 1 184 ? 0.919 24.406 11.766 1 98.5 184 THR A C 1
ATOM 1390 O O . THR A 1 184 ? 0.844 25.625 11.992 1 98.5 184 THR A O 1
ATOM 1393 N N . GLY A 1 185 ? 1.244 23.891 10.617 1 98.44 185 GLY A N 1
ATOM 1394 C CA . GLY A 1 185 ? 1.56 24.781 9.523 1 98.44 185 GLY A CA 1
ATOM 1395 C C . GLY A 1 185 ? 2.965 25.344 9.594 1 98.44 185 GLY A C 1
ATOM 1396 O O . GLY A 1 185 ? 3.367 26.141 8.742 1 98.44 185 GLY A O 1
ATOM 1397 N N . TRP A 1 186 ? 3.693 24.938 10.578 1 98.44 186 TRP A N 1
ATOM 1398 C CA . TRP A 1 186 ? 5.09 25.312 10.734 1 98.44 186 TRP A CA 1
ATOM 1399 C C . TRP A 1 186 ? 5.914 24.891 9.523 1 98.44 186 TRP A C 1
ATOM 1401 O O . TRP A 1 186 ? 5.711 23.812 8.977 1 98.44 186 TRP A O 1
ATOM 1411 N N . VAL A 1 187 ? 6.871 25.766 9.109 1 98.62 187 VAL A N 1
ATOM 1412 C CA . VAL A 1 187 ? 7.797 25.484 8.016 1 98.62 187 VAL A CA 1
ATOM 1413 C C . VAL A 1 187 ? 9.234 25.547 8.531 1 98.62 187 VAL A C 1
ATOM 1415 O O . VAL A 1 187 ? 9.641 26.547 9.125 1 98.62 187 VAL A O 1
ATOM 1418 N N . MET A 1 188 ? 9.945 24.531 8.336 1 98.69 188 MET A N 1
ATOM 1419 C CA . MET A 1 188 ? 11.344 24.5 8.734 1 98.69 188 MET A CA 1
ATOM 1420 C C . MET A 1 188 ? 12.18 25.438 7.875 1 98.69 188 MET A C 1
ATOM 1422 O O . MET A 1 188 ? 12.133 25.375 6.645 1 98.69 188 MET A O 1
ATOM 1426 N N . SER A 1 189 ? 12.961 26.266 8.523 1 97.75 189 SER A N 1
ATOM 1427 C CA . SER A 1 189 ? 13.766 27.219 7.766 1 97.75 189 SER A CA 1
ATOM 1428 C C . SER A 1 189 ? 14.953 26.531 7.098 1 97.75 189 SER A C 1
ATOM 1430 O O . SER A 1 189 ? 15.391 25.469 7.535 1 97.75 189 SER A O 1
ATOM 1432 N N . ARG A 1 190 ? 15.461 27.172 6.082 1 97.81 190 ARG A N 1
ATOM 1433 C CA . ARG A 1 190 ? 16.641 26.688 5.391 1 97.81 190 ARG A CA 1
ATOM 1434 C C . ARG A 1 190 ? 17.828 26.547 6.348 1 97.81 190 ARG A C 1
ATOM 1436 O O . ARG A 1 190 ? 18.578 25.578 6.289 1 97.81 190 ARG A O 1
ATOM 1443 N N . GLU A 1 191 ? 17.984 27.5 7.191 1 98.31 191 GLU A N 1
ATOM 1444 C CA . GLU A 1 191 ? 19.078 27.5 8.156 1 98.31 191 GLU A CA 1
ATOM 1445 C C . GLU A 1 191 ? 18.969 26.297 9.102 1 98.31 191 GLU A C 1
ATOM 1447 O O . GLU A 1 191 ? 19.969 25.641 9.383 1 98.31 191 GLU A O 1
ATOM 1452 N N . ALA A 1 192 ? 17.797 26.078 9.609 1 98.69 192 ALA A N 1
ATOM 1453 C CA . ALA A 1 192 ? 17.578 24.922 10.484 1 98.69 192 ALA A CA 1
ATOM 1454 C C . ALA A 1 192 ? 17.859 23.625 9.75 1 98.69 192 ALA A C 1
ATOM 1456 O O . ALA A 1 192 ? 18.469 22.703 10.305 1 98.69 192 ALA A O 1
ATOM 1457 N N . GLN A 1 193 ? 17.406 23.5 8.492 1 98.81 193 GLN A N 1
ATOM 1458 C CA . GLN A 1 193 ? 17.656 22.312 7.684 1 98.81 193 GLN A CA 1
ATOM 1459 C C . GLN A 1 193 ? 19.156 22.062 7.523 1 98.81 193 GLN A C 1
ATOM 1461 O O . GLN A 1 193 ? 19.609 20.922 7.621 1 98.81 193 GLN A O 1
ATOM 1466 N N . GLN A 1 194 ? 19.859 23.125 7.246 1 98.75 194 GLN A N 1
ATOM 1467 C CA . GLN A 1 194 ? 21.312 23.016 7.055 1 98.75 194 GLN A CA 1
ATOM 1468 C C . GLN A 1 194 ? 21.984 22.484 8.312 1 98.75 194 GLN A C 1
ATOM 1470 O O . GLN A 1 194 ? 22.828 21.594 8.242 1 98.75 194 GLN A O 1
ATOM 1475 N N . ALA A 1 195 ? 21.594 23.047 9.43 1 98.81 195 ALA A N 1
ATOM 1476 C CA . ALA A 1 195 ? 22.172 22.609 10.703 1 98.81 195 ALA A CA 1
ATOM 1477 C C . ALA A 1 195 ? 21.859 21.141 10.984 1 98.81 195 ALA A C 1
ATOM 1479 O O . ALA A 1 195 ? 22.75 20.375 11.375 1 98.81 195 ALA A O 1
ATOM 1480 N N . VAL A 1 196 ? 20.672 20.75 10.734 1 98.88 196 VAL A N 1
ATOM 1481 C CA . VAL A 1 196 ? 20.219 19.391 11.016 1 98.88 196 VAL A CA 1
ATOM 1482 C C . VAL A 1 196 ? 20.875 18.422 10.039 1 98.88 196 VAL A C 1
ATOM 1484 O O . VAL A 1 196 ? 21.328 17.344 10.445 1 98.88 196 VAL A O 1
ATOM 1487 N N . LEU A 1 197 ? 20.922 18.781 8.758 1 98.75 197 LEU A N 1
ATOM 1488 C CA . LEU A 1 197 ? 21.562 17.922 7.762 1 98.75 197 LEU A CA 1
ATOM 1489 C C . LEU A 1 197 ? 23.031 17.672 8.117 1 98.75 197 LEU A C 1
ATOM 1491 O O . LEU A 1 197 ? 23.516 16.547 8.031 1 98.75 197 LEU A O 1
ATOM 1495 N N . ALA A 1 198 ? 23.719 18.75 8.5 1 98.5 198 ALA A N 1
ATOM 1496 C CA . ALA A 1 198 ? 25.125 18.625 8.859 1 98.5 198 ALA A CA 1
ATOM 1497 C C . ALA A 1 198 ? 25.312 17.672 10.039 1 98.5 198 ALA A C 1
ATOM 1499 O O . ALA A 1 198 ? 26.234 16.859 10.039 1 98.5 198 ALA A O 1
ATOM 1500 N N . HIS A 1 199 ? 24.469 17.828 11.008 1 98.62 199 HIS A N 1
ATOM 1501 C CA . HIS A 1 199 ? 24.531 16.969 12.188 1 98.62 199 HIS A CA 1
ATOM 1502 C C . HIS A 1 199 ? 24.266 15.516 11.828 1 98.62 199 HIS A C 1
ATOM 1504 O O . HIS A 1 199 ? 24.984 14.617 12.258 1 98.62 199 HIS A O 1
ATOM 1510 N N . CYS A 1 200 ? 23.25 15.273 11.039 1 98.56 200 CYS A N 1
ATOM 1511 C CA . CYS A 1 200 ? 22.891 13.922 10.625 1 98.56 200 CYS A CA 1
ATOM 1512 C C . CYS A 1 200 ? 24 13.297 9.781 1 98.56 200 CYS A C 1
ATOM 1514 O O . CYS A 1 200 ? 24.297 12.117 9.922 1 98.56 200 CYS A O 1
ATOM 1516 N N . ARG A 1 201 ? 24.594 14.133 8.938 1 97.12 201 ARG A N 1
ATOM 1517 C CA . ARG A 1 201 ? 25.719 13.695 8.125 1 97.12 201 ARG A CA 1
ATOM 1518 C C . ARG A 1 201 ? 26.859 13.188 9 1 97.12 201 ARG A C 1
ATOM 1520 O O . ARG A 1 201 ? 27.406 12.117 8.75 1 97.12 201 ARG A O 1
ATOM 1527 N N . ARG A 1 202 ? 27.125 13.891 9.969 1 97 202 ARG A N 1
ATOM 1528 C CA . ARG A 1 202 ? 28.234 13.57 10.867 1 97 202 ARG A CA 1
ATOM 1529 C C . ARG A 1 202 ? 28 12.242 11.586 1 97 202 ARG A C 1
ATOM 1531 O O . ARG A 1 202 ? 28.953 11.484 11.82 1 97 202 ARG A O 1
ATOM 1538 N N . HIS A 1 203 ? 26.781 11.945 11.844 1 97.38 203 HIS A N 1
ATOM 1539 C CA . HIS A 1 203 ? 26.484 10.797 12.695 1 97.38 203 HIS A CA 1
ATOM 1540 C C . HIS A 1 203 ? 25.922 9.641 11.883 1 97.38 203 HIS A C 1
ATOM 1542 O O . HIS A 1 203 ? 25.625 8.578 12.438 1 97.38 203 HIS A O 1
ATOM 1548 N N . GLY A 1 204 ? 25.766 9.82 10.594 1 97.69 204 GLY A N 1
ATOM 1549 C CA . GLY A 1 204 ? 25.234 8.766 9.75 1 97.69 204 GLY A CA 1
ATOM 1550 C C . GLY A 1 204 ? 23.75 8.516 9.969 1 97.69 204 GLY A C 1
ATOM 1551 O O . GLY A 1 204 ? 23.297 7.375 9.898 1 97.69 204 GLY A O 1
ATOM 1552 N N . ILE A 1 205 ? 23 9.531 10.32 1 98.69 205 ILE A N 1
ATOM 1553 C CA . ILE A 1 205 ? 21.578 9.422 10.586 1 98.69 205 ILE A CA 1
ATOM 1554 C C . ILE A 1 205 ? 20.781 9.672 9.297 1 98.69 205 ILE A C 1
ATOM 1556 O O . ILE A 1 205 ? 21.047 10.648 8.586 1 98.69 205 ILE A O 1
ATOM 1560 N N . TRP A 1 206 ? 19.875 8.75 8.953 1 98.88 206 TRP A N 1
ATOM 1561 C CA . TRP A 1 206 ? 18.969 8.961 7.828 1 98.88 206 TRP A CA 1
ATOM 1562 C C . TRP A 1 206 ? 17.984 10.094 8.125 1 98.88 206 TRP A C 1
ATOM 1564 O O . TRP A 1 206 ? 17.531 10.258 9.266 1 98.88 206 TRP A O 1
ATOM 1574 N N . ILE A 1 207 ? 17.656 10.875 7.102 1 98.94 207 ILE 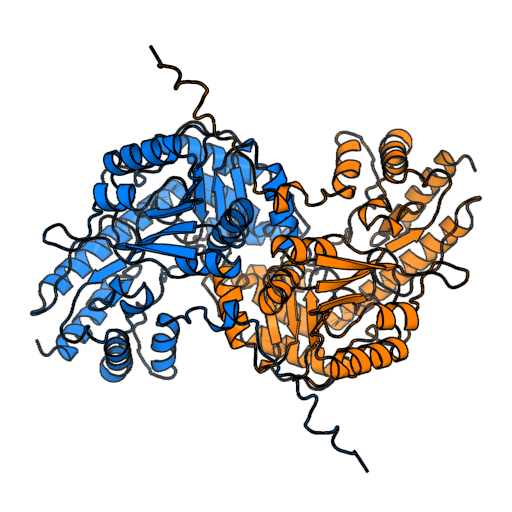A N 1
ATOM 1575 C CA . ILE A 1 207 ? 16.578 11.852 7.184 1 98.94 207 ILE A CA 1
ATOM 1576 C C . ILE A 1 207 ? 15.422 11.422 6.285 1 98.94 207 ILE A C 1
ATOM 1578 O O . ILE A 1 207 ? 15.609 11.172 5.09 1 98.94 207 ILE A O 1
ATOM 1582 N N . LEU A 1 208 ? 14.297 11.234 6.828 1 98.94 208 LEU A N 1
ATOM 1583 C CA . LEU A 1 208 ? 13.031 11.094 6.109 1 98.94 208 LEU A CA 1
ATOM 1584 C C . LEU A 1 208 ? 12.234 12.391 6.148 1 98.94 208 LEU A C 1
ATOM 1586 O O . LEU A 1 208 ? 11.688 12.758 7.191 1 98.94 208 LEU A O 1
ATOM 1590 N N . ALA A 1 209 ? 12.18 13.062 5.043 1 98.94 209 ALA A N 1
ATOM 1591 C CA . ALA A 1 209 ? 11.492 14.352 4.938 1 98.94 209 ALA A CA 1
ATOM 1592 C C . ALA A 1 209 ? 10.133 14.188 4.27 1 98.94 209 ALA A C 1
ATOM 1594 O O . ALA A 1 209 ? 10.047 13.969 3.059 1 98.94 209 ALA A O 1
ATOM 1595 N N . ASP A 1 210 ? 9.086 14.234 5.059 1 98.88 210 ASP A N 1
ATOM 1596 C CA . ASP A 1 210 ? 7.727 14.273 4.531 1 98.88 210 ASP A CA 1
ATOM 1597 C C . ASP A 1 210 ? 7.355 15.688 4.082 1 98.88 210 ASP A C 1
ATOM 1599 O O . ASP A 1 210 ? 6.957 16.516 4.898 1 98.88 210 ASP A O 1
ATOM 1603 N N . GLU A 1 211 ? 7.344 15.891 2.777 1 98.81 211 GLU A N 1
ATOM 1604 C CA . GLU A 1 211 ? 7.176 17.234 2.229 1 98.81 211 GLU A CA 1
ATOM 1605 C C . GLU A 1 211 ? 5.91 17.328 1.38 1 98.81 211 GLU A C 1
ATOM 1607 O O . GLU A 1 211 ? 5.895 18.016 0.359 1 98.81 211 GLU A O 1
ATOM 1612 N N . VAL A 1 212 ? 4.883 16.641 1.85 1 98.62 212 VAL A N 1
ATOM 1613 C CA . VAL A 1 212 ? 3.633 16.484 1.115 1 98.62 212 VAL A CA 1
ATOM 1614 C C . VAL A 1 212 ? 2.98 17.844 0.895 1 98.62 212 VAL A C 1
ATOM 1616 O O . VAL A 1 212 ? 2.271 18.047 -0.094 1 98.62 212 VAL A O 1
ATOM 1619 N N . TYR A 1 213 ? 3.293 18.859 1.708 1 98.75 213 TYR A N 1
ATOM 1620 C CA . TYR A 1 213 ? 2.66 20.172 1.624 1 98.75 213 TYR A CA 1
ATOM 1621 C C . TYR A 1 213 ? 3.607 21.188 1.012 1 98.75 213 TYR A C 1
ATOM 1623 O O . TYR A 1 213 ? 3.398 22.406 1.147 1 98.75 213 TYR A O 1
ATOM 1631 N N . GLU A 1 214 ? 4.676 20.766 0.352 1 98.44 214 GLU A N 1
ATOM 1632 C CA . GLU A 1 214 ? 5.727 21.688 -0.073 1 98.44 214 GLU A CA 1
ATOM 1633 C C . GLU A 1 214 ? 5.164 22.797 -0.957 1 98.44 214 GLU A C 1
ATOM 1635 O O . GLU A 1 214 ? 5.668 23.922 -0.947 1 98.44 214 GLU A O 1
ATOM 1640 N N . ARG A 1 215 ? 4.074 22.484 -1.724 1 98.62 215 ARG A N 1
ATOM 1641 C CA . ARG A 1 215 ? 3.541 23.484 -2.652 1 98.62 215 ARG A CA 1
ATOM 1642 C C . ARG A 1 215 ? 2.457 24.328 -1.99 1 98.62 215 ARG A C 1
ATOM 1644 O O . ARG A 1 215 ? 2.012 25.328 -2.555 1 98.62 215 ARG A O 1
ATOM 1651 N N . LEU A 1 216 ? 1.954 23.844 -0.857 1 98.56 216 LEU A N 1
ATOM 1652 C CA . LEU A 1 216 ? 1.033 24.641 -0.053 1 98.56 216 LEU A CA 1
ATOM 1653 C C . LEU A 1 216 ? 1.795 25.531 0.922 1 98.56 216 LEU A C 1
ATOM 1655 O O . LEU A 1 216 ? 1.637 25.406 2.139 1 98.56 216 LEU A O 1
ATOM 1659 N N . TYR A 1 217 ? 2.562 26.422 0.338 1 98.56 217 TYR A N 1
ATOM 1660 C CA . TYR A 1 217 ? 3.498 27.312 1.011 1 98.56 217 TYR A CA 1
ATOM 1661 C C . TYR A 1 217 ? 3.164 28.766 0.719 1 98.56 217 TYR A C 1
ATOM 1663 O O . TYR A 1 217 ? 2.893 29.125 -0.427 1 98.56 217 TYR A O 1
ATOM 1671 N N . TYR A 1 218 ? 3.213 29.625 1.735 1 97.69 218 TYR A N 1
ATOM 1672 C CA . TYR A 1 218 ? 2.707 30.984 1.572 1 97.69 218 TYR A CA 1
ATOM 1673 C C . TYR A 1 218 ? 3.838 32 1.643 1 97.69 218 TYR A C 1
ATOM 1675 O O . TYR A 1 218 ? 3.6 33.188 1.867 1 97.69 218 TYR A O 1
ATOM 1683 N N . GLY A 1 219 ? 5.016 31.547 1.519 1 95 219 GLY A N 1
ATOM 1684 C CA . GLY A 1 219 ? 6.168 32.438 1.413 1 95 219 GLY A CA 1
ATOM 1685 C C . GLY A 1 219 ? 6.41 32.906 -0 1 95 219 GLY A C 1
ATOM 1686 O O . GLY A 1 219 ? 5.496 32.938 -0.823 1 95 219 GLY A O 1
ATOM 1687 N N . ASP A 1 220 ? 7.621 33.344 -0.253 1 93 220 ASP A N 1
ATOM 1688 C CA . ASP A 1 220 ? 7.941 34.031 -1.494 1 93 220 ASP A CA 1
ATOM 1689 C C . ASP A 1 220 ? 8.305 33.062 -2.604 1 93 220 ASP A C 1
ATOM 1691 O O . ASP A 1 220 ? 8.281 33.406 -3.785 1 93 220 ASP A O 1
ATOM 1695 N N . ARG A 1 221 ? 8.586 31.891 -2.232 1 94.75 221 ARG A N 1
ATOM 1696 C CA . ARG A 1 221 ? 8.969 30.875 -3.209 1 94.75 221 ARG A CA 1
ATOM 1697 C C . ARG A 1 221 ? 7.785 29.984 -3.555 1 94.75 221 ARG A C 1
ATOM 1699 O O . ARG A 1 221 ? 6.824 29.891 -2.789 1 94.75 221 ARG A O 1
ATOM 1706 N N . PRO A 1 222 ? 7.898 29.344 -4.703 1 95.25 222 PRO A N 1
ATOM 1707 C CA . PRO A 1 222 ? 6.793 28.484 -5.129 1 95.25 222 PRO A CA 1
ATOM 1708 C C . PRO A 1 222 ? 6.652 27.234 -4.27 1 95.25 222 PRO A C 1
ATOM 1710 O O . PRO A 1 222 ? 5.605 26.578 -4.293 1 95.25 222 PRO A O 1
ATOM 1713 N N . ALA A 1 223 ? 7.723 26.875 -3.605 1 98 223 ALA A N 1
ATOM 1714 C CA . ALA A 1 223 ? 7.727 25.719 -2.709 1 98 223 ALA A CA 1
ATOM 1715 C C . ALA A 1 223 ? 8.445 26.031 -1.403 1 98 223 ALA A C 1
ATOM 1717 O 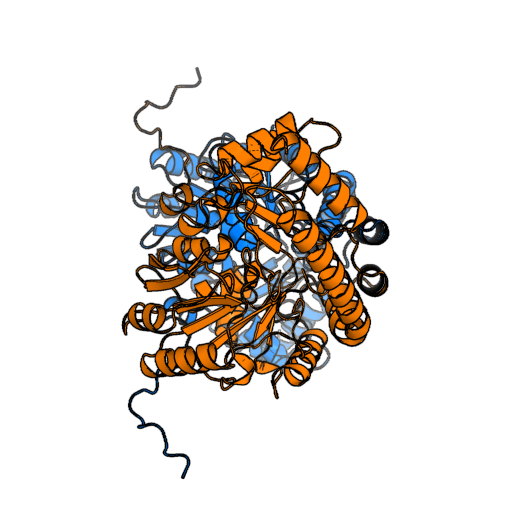O . ALA A 1 223 ? 9.328 26.906 -1.367 1 98 223 ALA A O 1
ATOM 1718 N N . ALA A 1 224 ? 8.039 25.344 -0.319 1 98.62 224 ALA A N 1
ATOM 1719 C CA . ALA A 1 224 ? 8.734 25.453 0.963 1 98.62 224 ALA A CA 1
ATOM 1720 C C . ALA A 1 224 ? 10.164 24.953 0.863 1 98.62 224 ALA A C 1
ATOM 1722 O O . ALA A 1 224 ? 10.508 24.203 -0.063 1 98.62 224 ALA A O 1
ATOM 1723 N N . PRO A 1 225 ? 11.031 25.391 1.827 1 98.38 225 PRO A N 1
ATOM 1724 C CA . PRO A 1 225 ? 12.383 24.828 1.852 1 98.38 225 PRO A CA 1
ATOM 1725 C C . PRO A 1 225 ? 12.383 23.297 1.936 1 98.38 225 PRO A C 1
ATOM 1727 O O . PRO A 1 225 ? 11.586 22.719 2.68 1 98.38 225 PRO A O 1
ATOM 1730 N N . SER A 1 226 ? 13.172 22.656 1.076 1 98.69 226 SER A N 1
ATOM 1731 C CA . SER A 1 226 ? 13.305 21.203 1.027 1 98.69 226 SER A CA 1
ATOM 1732 C C . SER A 1 226 ? 14.727 20.766 1.373 1 98.69 226 SER A C 1
ATOM 1734 O O . SER A 1 226 ? 15.695 21.469 1.036 1 98.69 226 SER A O 1
ATOM 1736 N N . PHE A 1 227 ? 14.883 19.656 1.984 1 98.81 227 PHE A N 1
ATOM 1737 C CA . PHE A 1 227 ? 16.219 19.094 2.174 1 98.81 227 PHE A CA 1
ATOM 1738 C C . PHE A 1 227 ? 16.891 18.844 0.833 1 98.81 227 PHE A C 1
ATOM 1740 O O . PHE A 1 227 ? 18.125 18.859 0.74 1 98.81 227 PHE A O 1
ATOM 1747 N N . LEU A 1 228 ? 16.109 18.641 -0.229 1 98.62 228 LEU A N 1
ATOM 1748 C CA . LEU A 1 228 ? 16.641 18.406 -1.564 1 98.62 228 LEU A CA 1
ATOM 1749 C C . LEU A 1 228 ? 17.375 19.625 -2.09 1 98.62 228 LEU A C 1
ATOM 1751 O O . LEU A 1 228 ? 18.188 19.516 -3.014 1 98.62 228 LEU A O 1
ATOM 1755 N N . ASP A 1 229 ? 17.125 20.781 -1.516 1 98.38 229 ASP A N 1
ATOM 1756 C CA . ASP A 1 229 ? 17.781 22.016 -1.94 1 98.38 229 ASP A CA 1
ATOM 1757 C C . ASP A 1 229 ? 19.25 22.031 -1.521 1 98.38 229 ASP A C 1
ATOM 1759 O O . ASP A 1 229 ? 20.062 22.75 -2.102 1 98.38 229 ASP A O 1
ATOM 1763 N N . ILE A 1 230 ? 19.578 21.25 -0.476 1 98.25 230 ILE A N 1
ATOM 1764 C CA . ILE A 1 230 ? 20.875 21.422 0.155 1 98.25 230 ILE A CA 1
ATOM 1765 C C . ILE A 1 230 ? 21.625 20.094 0.211 1 98.25 230 ILE A C 1
ATOM 1767 O O . ILE A 1 230 ? 22.844 20.062 0.341 1 98.25 230 ILE A O 1
ATOM 1771 N N . ALA A 1 231 ? 20.906 19.016 0.095 1 98.06 231 ALA A N 1
ATOM 1772 C CA . ALA A 1 231 ? 21.516 17.703 0.172 1 98.06 231 ALA A CA 1
ATOM 1773 C C . ALA A 1 231 ? 21.922 17.203 -1.212 1 98.06 231 ALA A C 1
ATOM 1775 O O . ALA A 1 231 ? 21.203 17.422 -2.191 1 98.06 231 ALA A O 1
ATOM 1776 N N . GLY A 1 232 ? 23.078 16.484 -1.246 1 97.25 232 GLY A N 1
ATOM 1777 C CA . GLY A 1 232 ? 23.359 15.703 -2.441 1 97.25 232 GLY A CA 1
ATOM 1778 C C . GLY A 1 232 ? 22.375 14.57 -2.662 1 97.25 232 GLY A C 1
ATOM 1779 O O . GLY A 1 232 ? 21.844 14.008 -1.704 1 97.25 232 GLY A O 1
ATOM 1780 N N . ARG A 1 233 ? 22.203 14.172 -3.939 1 98.06 233 ARG A N 1
ATOM 1781 C CA . ARG A 1 233 ? 21.188 13.188 -4.281 1 98.06 233 ARG A CA 1
ATOM 1782 C C . ARG A 1 233 ? 21.594 11.789 -3.814 1 98.06 233 ARG A C 1
ATOM 1784 O O . ARG A 1 233 ? 20.766 10.875 -3.781 1 98.06 233 ARG A O 1
ATOM 1791 N N . ASP A 1 234 ? 22.859 11.617 -3.432 1 97.06 234 ASP A N 1
ATOM 1792 C CA . ASP A 1 234 ? 23.328 10.305 -3.002 1 97.06 234 ASP A CA 1
ATOM 1793 C C . ASP A 1 234 ? 23.547 10.266 -1.492 1 97.06 234 ASP A C 1
ATOM 1795 O O . ASP A 1 234 ? 24.156 9.32 -0.972 1 97.06 234 ASP A O 1
ATOM 1799 N N . GLU A 1 235 ? 23.094 11.305 -0.769 1 97 235 GLU A N 1
ATOM 1800 C CA . GLU A 1 235 ? 23.172 11.352 0.688 1 97 235 GLU A CA 1
ATOM 1801 C C . GLU A 1 235 ? 22.016 10.609 1.337 1 97 235 GLU A C 1
ATOM 1803 O O . GLU A 1 235 ? 21.078 10.195 0.654 1 97 235 GLU A O 1
ATOM 1808 N N . ARG A 1 236 ? 22.078 10.445 2.674 1 98.38 236 ARG A N 1
ATOM 1809 C CA . ARG A 1 236 ? 21.094 9.711 3.449 1 98.38 236 ARG A CA 1
ATOM 1810 C C . ARG A 1 236 ? 19.844 10.555 3.678 1 98.38 236 ARG A C 1
ATOM 1812 O O . ARG A 1 236 ? 19.438 10.789 4.82 1 98.38 236 ARG A O 1
ATOM 1819 N N . VAL A 1 237 ? 19.25 10.961 2.561 1 98.75 237 VAL A N 1
ATOM 1820 C CA . VAL A 1 237 ? 18.031 11.758 2.586 1 98.75 237 VAL A CA 1
ATOM 1821 C C . VAL A 1 237 ? 16.969 11.117 1.691 1 98.75 237 VAL A C 1
ATOM 1823 O O . VAL A 1 237 ? 17.219 10.852 0.513 1 98.75 237 VAL A O 1
ATOM 1826 N N . ILE A 1 238 ? 15.859 10.797 2.268 1 98.88 238 ILE A N 1
ATOM 1827 C CA . ILE A 1 238 ? 14.68 10.336 1.544 1 98.88 238 ILE A CA 1
ATOM 1828 C C . ILE A 1 238 ? 13.57 11.383 1.65 1 98.88 238 ILE A C 1
ATOM 1830 O O . ILE A 1 238 ? 13.117 11.703 2.75 1 98.88 238 ILE A O 1
ATOM 1834 N N . CYS A 1 239 ? 13.195 11.914 0.521 1 98.88 239 CYS A N 1
ATOM 1835 C CA . CYS A 1 239 ? 12.094 12.867 0.49 1 98.88 239 CYS A CA 1
ATOM 1836 C C . CYS A 1 239 ? 10.836 12.219 -0.075 1 98.88 239 CYS A C 1
ATOM 1838 O O . CYS A 1 239 ? 10.891 11.531 -1.094 1 98.88 239 CYS A O 1
ATOM 1840 N N . VAL A 1 240 ? 9.727 12.406 0.604 1 98.81 240 VAL A N 1
ATOM 1841 C CA . VAL A 1 240 ? 8.453 11.82 0.215 1 98.81 240 VAL A CA 1
ATOM 1842 C C . VAL A 1 240 ? 7.465 12.93 -0.145 1 98.81 240 VAL A C 1
ATOM 1844 O O . VAL A 1 240 ? 7.426 13.977 0.513 1 98.81 240 VAL A O 1
ATOM 1847 N N . ASN A 1 241 ? 6.723 12.695 -1.186 1 98.75 241 ASN A N 1
ATOM 1848 C CA . ASN A 1 241 ? 5.637 13.578 -1.604 1 98.75 241 ASN A CA 1
ATOM 1849 C C . ASN A 1 241 ? 4.457 12.789 -2.158 1 98.75 241 ASN A C 1
ATOM 1851 O O . ASN A 1 241 ? 4.477 11.555 -2.162 1 98.75 241 ASN A O 1
ATOM 1855 N N . SER A 1 242 ? 3.369 13.477 -2.453 1 98.38 242 SER A N 1
ATOM 1856 C CA . SER A 1 242 ? 2.121 12.859 -2.893 1 98.38 242 SER A CA 1
ATOM 1857 C C . SER A 1 242 ? 1.349 13.781 -3.83 1 98.38 242 SER A C 1
ATOM 1859 O O . SER A 1 242 ? 1.584 14.992 -3.852 1 98.38 242 SER A O 1
ATOM 1861 N N . PHE A 1 243 ? 0.442 13.219 -4.562 1 98.75 243 PHE A N 1
ATOM 1862 C CA . PHE A 1 243 ? -0.451 13.977 -5.43 1 98.75 243 PHE A CA 1
ATOM 1863 C C . PHE A 1 243 ? -1.697 14.422 -4.672 1 98.75 243 PHE A C 1
ATOM 1865 O O . PHE A 1 243 ? -2.504 15.195 -5.191 1 98.75 243 PHE A O 1
ATOM 1872 N N . SER A 1 244 ? -1.836 14.039 -3.465 1 98.12 244 SER A N 1
ATOM 1873 C CA . SER A 1 244 ? -3.07 14.164 -2.695 1 98.12 244 SER A CA 1
ATOM 1874 C C . SER A 1 244 ? -3.404 15.625 -2.414 1 98.12 244 SER A C 1
ATOM 1876 O O . SER A 1 244 ? -4.578 16 -2.383 1 98.12 244 SER A O 1
ATOM 1878 N N . LYS A 1 245 ? -2.357 16.406 -2.168 1 98.19 245 LYS A N 1
ATOM 1879 C CA . LYS A 1 245 ? -2.615 17.75 -1.648 1 98.19 245 LYS A CA 1
ATOM 1880 C C . LYS A 1 245 ? -2.508 18.797 -2.752 1 98.19 245 LYS A C 1
ATOM 1882 O O . LYS A 1 245 ? -3.498 19.438 -3.1 1 98.19 245 LYS A O 1
ATOM 1887 N N . SER A 1 246 ? -1.453 18.734 -3.514 1 97.88 246 SER A N 1
ATOM 1888 C CA . SER A 1 246 ? -1.197 19.766 -4.523 1 97.88 246 SER A CA 1
ATOM 1889 C C . SER A 1 246 ? -2.143 19.625 -5.707 1 97.88 246 SER A C 1
ATOM 1891 O O . SER A 1 246 ? -2.512 20.609 -6.34 1 97.88 246 SER A O 1
ATOM 1893 N N . TRP A 1 247 ? -2.549 18.438 -6.023 1 98.62 247 TRP A N 1
ATOM 1894 C CA . TRP A 1 247 ? -3.359 18.203 -7.215 1 98.62 247 TRP A CA 1
ATOM 1895 C C . TRP A 1 247 ? -4.738 17.672 -6.844 1 98.62 247 TRP A C 1
ATOM 1897 O O . TRP A 1 247 ? -5.5 17.234 -7.711 1 98.62 247 TRP A O 1
ATOM 1907 N N . LEU A 1 248 ? -5.086 17.625 -5.574 1 98.31 248 LEU A N 1
ATOM 1908 C CA . LEU A 1 248 ? -6.391 17.188 -5.082 1 98.31 248 LEU A CA 1
ATOM 1909 C C . LEU A 1 248 ? -6.68 15.75 -5.5 1 98.31 248 LEU A C 1
ATOM 1911 O O . LEU A 1 248 ? -7.758 15.453 -6.023 1 98.31 248 LEU A O 1
ATOM 1915 N N . MET A 1 249 ? -5.711 14.883 -5.258 1 98.44 249 MET A N 1
ATOM 1916 C CA . MET A 1 249 ? -5.844 13.484 -5.66 1 98.44 249 MET A CA 1
ATOM 1917 C C . MET A 1 249 ? -5.809 12.562 -4.445 1 98.44 249 MET A C 1
ATOM 1919 O O . MET A 1 249 ? -5.102 11.555 -4.449 1 98.44 249 MET A O 1
ATOM 1923 N N . THR A 1 250 ? -6.547 12.922 -3.406 1 97.44 250 THR A N 1
ATOM 1924 C CA . THR A 1 250 ? -6.473 12.188 -2.148 1 97.44 250 THR A CA 1
ATOM 1925 C C . THR A 1 250 ? -6.945 10.742 -2.336 1 97.44 250 THR A C 1
ATOM 1927 O O . THR A 1 250 ? -6.301 9.805 -1.857 1 97.44 250 THR A O 1
ATOM 1930 N N . GLY A 1 251 ? -8.047 10.523 -3.092 1 97.06 251 GLY A N 1
ATOM 1931 C CA . GLY A 1 251 ? -8.609 9.195 -3.254 1 97.06 251 GLY A CA 1
ATOM 1932 C C . GLY A 1 251 ? -7.977 8.406 -4.391 1 97.06 251 GLY A C 1
ATOM 1933 O O . GLY A 1 251 ? -8.508 7.379 -4.809 1 97.06 251 GLY A O 1
ATOM 1934 N N . TRP A 1 252 ? -6.855 8.891 -4.965 1 98.44 252 TRP A N 1
ATOM 1935 C CA . TRP A 1 252 ? -6.188 8.25 -6.094 1 98.44 252 TRP A CA 1
ATOM 1936 C C . TRP A 1 252 ? -5.09 7.305 -5.617 1 98.44 252 TRP A C 1
ATOM 1938 O O . TRP A 1 252 ? -4.734 6.352 -6.312 1 98.44 252 TRP A O 1
ATOM 1948 N N . ARG A 1 253 ? -4.496 7.715 -4.453 1 97.81 253 ARG A N 1
ATOM 1949 C CA . ARG A 1 253 ? -3.42 6.957 -3.822 1 97.81 253 ARG A CA 1
ATOM 1950 C C . ARG A 1 253 ? -2.191 6.895 -4.723 1 97.81 253 ARG A C 1
ATOM 1952 O O . ARG A 1 253 ? -1.771 5.812 -5.137 1 97.81 253 ARG A O 1
ATOM 1959 N N . LEU A 1 254 ? -1.552 7.996 -4.961 1 98.75 254 LEU A N 1
ATOM 1960 C CA . LEU A 1 254 ? -0.343 8.109 -5.77 1 98.75 254 LEU A CA 1
ATOM 1961 C C . LEU A 1 254 ? 0.672 9.031 -5.098 1 98.75 254 LEU A C 1
ATOM 1963 O O . LEU A 1 254 ? 0.314 10.109 -4.613 1 98.75 254 LEU A O 1
ATOM 1967 N N . GLY A 1 255 ? 1.88 8.602 -4.949 1 98.75 255 GLY A N 1
ATOM 1968 C CA . GLY A 1 255 ? 2.969 9.383 -4.379 1 98.75 255 GLY A CA 1
ATOM 1969 C C . GLY A 1 255 ? 4.312 9.07 -5.012 1 98.75 255 GLY A C 1
ATOM 1970 O O . GLY A 1 255 ? 4.387 8.352 -6.008 1 98.75 255 GLY A O 1
ATOM 1971 N N . TRP A 1 256 ? 5.371 9.719 -4.516 1 98.88 256 TRP A N 1
ATOM 1972 C CA . TRP A 1 256 ? 6.711 9.43 -5.008 1 98.88 256 TRP A CA 1
ATOM 1973 C C . TRP A 1 256 ? 7.762 9.719 -3.939 1 98.88 256 TRP A C 1
ATOM 1975 O O . TRP A 1 256 ? 7.453 10.328 -2.91 1 98.88 256 TRP A O 1
ATOM 1985 N N . MET A 1 257 ? 8.898 9.227 -4.172 1 98.88 257 MET A N 1
ATOM 1986 C CA . MET A 1 257 ? 10.078 9.461 -3.35 1 98.88 257 MET A CA 1
ATOM 1987 C C . MET A 1 257 ? 11.25 9.945 -4.199 1 98.88 257 MET A C 1
ATOM 1989 O O . MET A 1 257 ? 11.359 9.578 -5.371 1 98.88 257 MET A O 1
ATOM 1993 N N . VAL A 1 258 ? 12.039 10.766 -3.662 1 98.94 258 VAL A N 1
ATOM 1994 C CA . VAL A 1 258 ? 13.391 11.031 -4.129 1 98.94 258 VAL A CA 1
ATOM 1995 C C . VAL A 1 258 ? 14.398 10.492 -3.119 1 98.94 258 VAL A C 1
ATOM 1997 O O . VAL A 1 258 ? 14.352 10.844 -1.937 1 98.94 258 VAL A O 1
ATOM 2000 N N . LEU A 1 259 ? 15.266 9.633 -3.498 1 98.88 259 LEU A N 1
ATOM 2001 C CA . LEU A 1 259 ? 16.188 8.961 -2.59 1 98.88 259 LEU A CA 1
ATOM 2002 C C . LEU A 1 259 ? 17.469 8.57 -3.309 1 98.88 259 LEU A C 1
ATOM 2004 O O . LEU A 1 259 ? 17.547 8.625 -4.539 1 98.88 259 LEU A O 1
ATOM 2008 N N . PRO A 1 260 ? 18.547 8.156 -2.586 1 98.75 260 PRO A N 1
ATOM 2009 C CA . PRO A 1 260 ? 19.797 7.773 -3.229 1 98.75 260 PRO A CA 1
ATOM 2010 C C . PRO A 1 260 ? 19.641 6.586 -4.176 1 98.75 260 PRO A C 1
ATOM 2012 O O . PRO A 1 260 ? 18.953 5.613 -3.846 1 98.75 260 PRO A O 1
ATOM 2015 N N . ALA A 1 261 ? 20.297 6.688 -5.305 1 98.25 261 ALA A N 1
ATOM 2016 C CA . ALA A 1 261 ? 20.188 5.656 -6.336 1 98.25 261 ALA A CA 1
ATOM 2017 C C . ALA A 1 261 ? 20.688 4.309 -5.816 1 98.25 261 ALA A C 1
ATOM 2019 O O . ALA A 1 261 ? 20.172 3.262 -6.211 1 98.25 261 ALA A O 1
ATOM 2020 N N . ALA A 1 262 ? 21.547 4.32 -4.863 1 97.88 262 ALA A N 1
ATOM 2021 C CA . ALA A 1 262 ? 22.203 3.117 -4.359 1 97.88 262 ALA A CA 1
ATOM 2022 C C . ALA A 1 262 ? 21.188 2.193 -3.674 1 97.88 262 ALA A C 1
ATOM 2024 O O . ALA A 1 262 ? 21.438 0.993 -3.533 1 97.88 262 ALA A O 1
ATOM 2025 N N . VAL A 1 263 ? 20.031 2.729 -3.27 1 98.38 263 VAL A N 1
ATOM 2026 C CA . VAL A 1 263 ? 19.109 1.888 -2.52 1 98.38 263 VAL A CA 1
ATOM 2027 C C . VAL A 1 263 ? 17.828 1.679 -3.326 1 98.38 263 VAL A C 1
ATOM 2029 O O . VAL A 1 263 ? 16.844 1.128 -2.818 1 98.38 263 VAL A O 1
ATOM 2032 N N . THR A 1 264 ? 17.812 2.059 -4.586 1 97.44 264 THR A N 1
ATOM 2033 C CA . THR A 1 264 ? 16.625 2.004 -5.41 1 97.44 264 THR A CA 1
ATOM 2034 C C . THR A 1 264 ? 16.234 0.559 -5.711 1 97.44 264 THR A C 1
ATOM 2036 O O . THR A 1 264 ? 15.047 0.217 -5.727 1 97.44 264 THR A O 1
ATOM 2039 N N . ASP A 1 265 ? 17.203 -0.343 -5.898 1 95.06 265 ASP A N 1
ATOM 2040 C CA . ASP A 1 265 ? 16.906 -1.75 -6.16 1 95.06 265 ASP A CA 1
ATOM 2041 C C . ASP A 1 265 ? 16.266 -2.414 -4.949 1 95.06 265 ASP A C 1
ATOM 2043 O O . ASP A 1 265 ? 15.305 -3.18 -5.094 1 95.06 265 ASP A O 1
ATOM 2047 N N . ASP A 1 266 ? 16.781 -2.09 -3.801 1 97.56 266 ASP A N 1
ATOM 2048 C CA . ASP A 1 266 ? 16.203 -2.621 -2.568 1 97.56 266 ASP A CA 1
ATOM 2049 C C . ASP A 1 266 ? 14.781 -2.094 -2.352 1 97.56 266 ASP A C 1
ATOM 2051 O O . ASP A 1 266 ? 13.906 -2.832 -1.907 1 97.56 266 ASP A O 1
ATOM 2055 N N . LEU A 1 267 ? 14.625 -0.858 -2.684 1 98.19 267 LEU A N 1
ATOM 2056 C CA . LEU A 1 267 ? 13.281 -0.288 -2.586 1 98.19 267 LEU A CA 1
ATOM 2057 C C . LEU A 1 267 ? 12.328 -0.98 -3.553 1 98.19 267 LEU A C 1
ATOM 2059 O O . LEU A 1 267 ? 11.156 -1.184 -3.23 1 98.19 267 LEU A O 1
ATOM 2063 N N . GLY A 1 268 ? 12.812 -1.288 -4.707 1 96.81 268 GLY A N 1
ATOM 2064 C CA . GLY A 1 268 ? 12 -2.016 -5.672 1 96.81 268 GLY A CA 1
ATOM 2065 C C . GLY A 1 268 ? 11.469 -3.332 -5.129 1 96.81 268 GLY A C 1
ATOM 2066 O O . GLY A 1 268 ? 10.305 -3.674 -5.348 1 96.81 268 GLY A O 1
ATOM 2067 N N . LYS A 1 269 ? 12.289 -4.062 -4.391 1 96.5 269 LYS A N 1
ATOM 2068 C CA . LYS A 1 269 ? 11.836 -5.289 -3.736 1 96.5 269 LYS A CA 1
ATOM 2069 C C . LYS A 1 269 ? 10.719 -5 -2.744 1 96.5 269 LYS A C 1
ATOM 2071 O O . LYS A 1 269 ? 9.703 -5.711 -2.719 1 96.5 269 LYS A O 1
ATOM 2076 N N . LEU A 1 270 ? 10.938 -3.977 -1.992 1 97.88 270 LEU A N 1
ATOM 2077 C CA . LEU A 1 270 ? 9.945 -3.625 -0.984 1 97.88 270 LEU A CA 1
ATOM 2078 C C . LEU A 1 270 ? 8.609 -3.266 -1.635 1 97.88 270 LEU A C 1
ATOM 2080 O O . LEU A 1 270 ? 7.547 -3.635 -1.129 1 97.88 270 LEU A O 1
ATOM 2084 N N . ILE A 1 271 ? 8.672 -2.516 -2.73 1 97.62 271 ILE A N 1
ATOM 2085 C CA . ILE A 1 271 ? 7.438 -2.164 -3.43 1 97.62 271 ILE A CA 1
ATOM 2086 C C . ILE A 1 271 ? 6.742 -3.432 -3.916 1 97.62 271 ILE A C 1
ATOM 2088 O O . ILE A 1 271 ? 5.527 -3.582 -3.754 1 97.62 271 ILE A O 1
ATOM 2092 N N . GLU A 1 272 ? 7.516 -4.348 -4.453 1 95.75 272 GLU A N 1
ATOM 2093 C CA . GLU A 1 272 ? 6.984 -5.637 -4.887 1 95.75 272 GLU A CA 1
ATOM 2094 C C . GLU A 1 272 ? 6.242 -6.34 -3.75 1 95.75 272 GLU A C 1
ATOM 2096 O O . GLU A 1 272 ? 5.137 -6.844 -3.943 1 95.75 272 GLU A O 1
ATOM 2101 N N . TYR A 1 273 ? 6.738 -6.266 -2.566 1 97.19 273 TYR A N 1
ATOM 2102 C CA . TYR A 1 273 ? 6.23 -7.035 -1.436 1 97.19 273 TYR A CA 1
ATOM 2103 C C . TYR A 1 273 ? 5.137 -6.266 -0.703 1 97.19 273 TYR A C 1
ATOM 2105 O O . TYR A 1 273 ? 4.496 -6.801 0.207 1 97.19 273 TYR A O 1
ATOM 2113 N N . ASN A 1 274 ? 4.891 -4.996 -1.104 1 97.81 274 ASN A N 1
ATOM 2114 C CA . ASN A 1 274 ? 3.859 -4.199 -0.449 1 97.81 274 ASN A CA 1
ATOM 2115 C C . ASN A 1 274 ? 2.658 -3.977 -1.361 1 97.81 274 ASN A C 1
ATOM 2117 O O . ASN A 1 274 ? 1.514 -4.18 -0.95 1 97.81 274 ASN A O 1
ATOM 2121 N N . THR A 1 275 ? 2.98 -3.584 -2.629 1 97 275 THR A N 1
ATOM 2122 C CA . THR A 1 275 ? 1.879 -3.191 -3.498 1 97 275 THR A CA 1
ATOM 2123 C C . THR A 1 275 ? 2.117 -3.676 -4.926 1 97 275 THR A C 1
ATOM 2125 O O . THR A 1 275 ? 1.23 -3.58 -5.777 1 97 275 THR A O 1
ATOM 2128 N N . SER A 1 276 ? 3.256 -4.195 -5.254 1 94.62 276 SER A N 1
ATOM 2129 C CA . SER A 1 276 ? 3.709 -4.578 -6.586 1 94.62 276 SER A CA 1
ATOM 2130 C C . SER A 1 276 ? 3.994 -3.352 -7.445 1 94.62 276 SER A C 1
ATOM 2132 O O . SER A 1 276 ? 5.102 -3.193 -7.965 1 94.62 276 SER A O 1
ATOM 2134 N N . CYS A 1 277 ? 3.045 -2.514 -7.605 1 95.88 277 CYS A N 1
ATOM 2135 C CA . CYS A 1 277 ? 3.178 -1.28 -8.375 1 95.88 277 CYS A CA 1
ATOM 2136 C C . CYS A 1 277 ? 1.994 -0.353 -8.125 1 95.88 277 CYS A C 1
ATOM 2138 O O . CYS A 1 277 ? 1.004 -0.753 -7.512 1 95.88 277 CYS A O 1
ATOM 2140 N N . ALA A 1 278 ? 2.145 0.903 -8.547 1 97.25 278 ALA A N 1
ATOM 2141 C CA . ALA A 1 278 ? 1.003 1.812 -8.594 1 97.25 278 ALA A CA 1
ATOM 2142 C C . ALA A 1 278 ? 0.112 1.514 -9.797 1 97.25 278 ALA A C 1
ATOM 2144 O O . ALA A 1 278 ? 0.592 1.04 -10.828 1 97.25 278 ALA A O 1
ATOM 2145 N N . PRO A 1 279 ? -1.203 1.777 -9.68 1 96.81 279 PRO A N 1
ATOM 2146 C CA . PRO A 1 279 ? -2.102 1.475 -10.797 1 96.81 279 PRO A CA 1
ATOM 2147 C C . PRO A 1 279 ? -1.708 2.193 -12.086 1 96.81 279 PRO A C 1
ATOM 2149 O O . PRO A 1 279 ? -1.33 3.367 -12.047 1 96.81 279 PRO A O 1
ATOM 2152 N N . SER A 1 280 ? -1.882 1.496 -13.172 1 95.81 280 SER A N 1
ATOM 2153 C CA . SER A 1 280 ? -1.404 1.962 -14.469 1 95.81 280 SER A CA 1
ATOM 2154 C C . SER A 1 280 ? -2.102 3.254 -14.883 1 95.81 280 SER A C 1
ATOM 2156 O O . SER A 1 280 ? -1.444 4.262 -15.148 1 95.81 280 SER A O 1
ATOM 2158 N N . PHE A 1 281 ? -3.424 3.303 -14.93 1 98.44 281 PHE A N 1
ATOM 2159 C CA . PHE A 1 281 ? -4.184 4.453 -15.406 1 98.44 281 PHE A CA 1
ATOM 2160 C C . PHE A 1 281 ? -4.051 5.625 -14.445 1 98.44 281 PHE A C 1
ATOM 2162 O O . PHE A 1 281 ? -4.156 6.785 -14.852 1 98.44 281 PHE A O 1
ATOM 2169 N N . VAL A 1 282 ? -3.781 5.352 -13.18 1 98.69 282 VAL A N 1
ATOM 2170 C CA . VAL A 1 282 ? -3.535 6.398 -12.195 1 98.69 282 VAL A CA 1
ATOM 2171 C C . VAL A 1 282 ? -2.199 7.078 -12.492 1 98.69 282 VAL A C 1
ATOM 2173 O O . VAL A 1 282 ? -2.082 8.305 -12.391 1 98.69 282 VAL A O 1
ATOM 2176 N N . GLN A 1 283 ? -1.214 6.309 -12.875 1 98.75 283 GLN A N 1
ATOM 2177 C CA . GLN A 1 283 ? 0.103 6.855 -13.188 1 98.75 283 GLN A CA 1
ATOM 2178 C C . GLN A 1 283 ? 0.055 7.734 -14.43 1 98.75 283 GLN A C 1
ATOM 2180 O O . GLN A 1 283 ? 0.721 8.773 -14.492 1 98.75 283 GLN A O 1
ATOM 2185 N N . GLU A 1 284 ? -0.73 7.312 -15.383 1 98.62 284 GLU A N 1
ATOM 2186 C CA . GLU A 1 284 ? -0.887 8.141 -16.578 1 98.62 284 GLU A CA 1
ATOM 2187 C C . GLU A 1 284 ? -1.488 9.5 -16.219 1 98.62 284 GLU A C 1
ATOM 2189 O O . GLU A 1 284 ? -1.057 10.531 -16.75 1 98.62 284 GLU A O 1
ATOM 2194 N N . ALA A 1 285 ? -2.463 9.438 -15.359 1 98.88 285 ALA A N 1
ATOM 2195 C CA . ALA A 1 285 ? -3.025 10.688 -14.859 1 98.88 285 ALA A CA 1
ATOM 2196 C C . ALA A 1 285 ? -1.969 11.516 -14.125 1 98.88 285 ALA A C 1
ATOM 2198 O O . ALA A 1 285 ? -1.956 12.742 -14.219 1 98.88 285 ALA A O 1
ATOM 2199 N N . GLY A 1 286 ? -1.097 10.852 -13.398 1 98.88 286 GLY A N 1
ATOM 2200 C CA . GLY A 1 286 ? -0.008 11.531 -12.711 1 98.88 286 GLY A CA 1
ATOM 2201 C C . GLY A 1 286 ? 0.92 12.273 -13.656 1 98.88 286 GLY A C 1
ATOM 2202 O O . GLY A 1 286 ? 1.408 13.359 -13.32 1 98.88 286 GLY A O 1
ATOM 2203 N N . VAL A 1 287 ? 1.139 11.719 -14.828 1 98.88 287 VAL A N 1
ATOM 2204 C CA . VAL A 1 287 ? 2.012 12.352 -15.812 1 98.88 287 VAL A CA 1
ATOM 2205 C C . VAL A 1 287 ? 1.47 13.734 -16.172 1 98.88 287 VAL A C 1
ATOM 2207 O O . VAL A 1 287 ? 2.201 14.727 -16.125 1 98.88 287 VAL A O 1
ATOM 2210 N N . VAL A 1 288 ? 0.16 13.836 -16.453 1 98.81 288 VAL A N 1
ATOM 2211 C CA . VAL A 1 288 ? -0.405 15.102 -16.906 1 98.81 288 VAL A CA 1
ATOM 2212 C C . VAL A 1 288 ? -0.537 16.062 -15.727 1 98.81 288 VAL A C 1
ATOM 2214 O O . VAL A 1 288 ? -0.389 17.281 -15.891 1 98.81 288 VAL A O 1
ATOM 2217 N N . ALA A 1 289 ? -0.806 15.492 -14.547 1 98.88 289 ALA A N 1
ATOM 2218 C CA . ALA A 1 289 ? -0.869 16.328 -13.352 1 98.88 289 ALA A CA 1
ATOM 2219 C C . ALA A 1 289 ? 0.434 17.094 -13.156 1 98.88 289 ALA A C 1
ATOM 2221 O O . ALA A 1 289 ? 0.419 18.312 -12.938 1 98.88 289 ALA A O 1
ATOM 2222 N N . VAL A 1 290 ? 1.519 16.406 -13.289 1 98.69 290 VAL A N 1
ATOM 2223 C CA . VAL A 1 290 ? 2.83 17 -13.047 1 98.69 290 VAL A CA 1
ATOM 2224 C C . VAL A 1 290 ? 3.199 17.922 -14.195 1 98.69 290 VAL A C 1
ATOM 2226 O O . VAL A 1 290 ? 3.711 19.016 -13.977 1 98.69 290 VAL A O 1
ATOM 2229 N N . ARG A 1 291 ? 2.969 17.562 -15.359 1 98.38 291 ARG A N 1
ATOM 2230 C CA . ARG A 1 291 ? 3.383 18.297 -16.547 1 98.38 291 ARG A CA 1
ATOM 2231 C C . ARG A 1 291 ? 2.562 19.562 -16.734 1 98.38 291 ARG A C 1
ATOM 2233 O O . ARG A 1 291 ? 3.1 20.609 -17.109 1 98.38 291 ARG A O 1
ATOM 2240 N N . ASP A 1 292 ? 1.235 19.484 -16.469 1 98.38 292 ASP A N 1
ATOM 2241 C CA . ASP A 1 292 ? 0.324 20.547 -16.891 1 98.38 292 ASP A CA 1
ATOM 2242 C C . ASP A 1 292 ? -0.348 21.203 -15.68 1 98.38 292 ASP A C 1
ATOM 2244 O O . ASP A 1 292 ? -1.235 22.047 -15.828 1 98.38 292 ASP A O 1
ATOM 2248 N N . GLY A 1 293 ? 0.072 20.859 -14.477 1 98.31 293 GLY A N 1
ATOM 2249 C CA . GLY A 1 293 ? -0.723 21.219 -13.312 1 98.31 293 GLY A CA 1
ATOM 2250 C C . GLY A 1 293 ? -0.227 22.469 -12.609 1 98.31 293 GLY A C 1
ATOM 2251 O O . GLY A 1 293 ? -0.789 22.875 -11.594 1 98.31 293 GLY A O 1
ATOM 2252 N N . GLU A 1 294 ? 0.783 23.188 -13.141 1 98.12 294 GLU A N 1
ATOM 2253 C CA . GLU A 1 294 ? 1.403 24.297 -12.414 1 98.12 294 GLU A CA 1
ATOM 2254 C C . GLU A 1 294 ? 0.414 25.438 -12.188 1 98.12 294 GLU A C 1
ATOM 2256 O O . GLU A 1 294 ? 0.365 26.016 -11.102 1 98.12 294 GLU A O 1
ATOM 2261 N N . ASP A 1 295 ? -0.366 25.797 -13.172 1 98.12 295 ASP A N 1
ATOM 2262 C CA . ASP A 1 295 ? -1.35 26.859 -13.031 1 98.12 295 ASP A CA 1
ATOM 2263 C C . ASP A 1 295 ? -2.398 26.5 -11.977 1 98.12 295 ASP A C 1
ATOM 2265 O O . ASP A 1 295 ? -2.83 27.359 -11.211 1 98.12 295 ASP A O 1
ATOM 2269 N N . PHE A 1 296 ? -2.787 25.312 -12.039 1 98.31 296 PHE A N 1
ATOM 2270 C CA . PHE A 1 296 ? -3.758 24.859 -11.047 1 98.31 296 PHE A CA 1
ATOM 2271 C C . PHE A 1 296 ? -3.193 24.984 -9.633 1 98.31 296 PHE A C 1
ATOM 2273 O O . PHE A 1 296 ? -3.865 25.5 -8.734 1 98.31 296 PHE A O 1
ATOM 2280 N N . ILE A 1 297 ? -1.948 24.531 -9.398 1 98.31 297 ILE A N 1
ATOM 2281 C CA . ILE A 1 297 ? -1.309 24.594 -8.086 1 98.31 297 ILE A CA 1
ATOM 2282 C C . ILE A 1 297 ? -1.226 26.031 -7.605 1 98.31 297 ILE A C 1
ATOM 2284 O O . ILE A 1 297 ? -1.54 26.328 -6.449 1 98.31 297 ILE A O 1
ATOM 2288 N N . ARG A 1 298 ? -0.847 26.906 -8.5 1 97.5 298 ARG A N 1
ATOM 2289 C CA . ARG A 1 298 ? -0.75 28.328 -8.156 1 97.5 298 ARG A CA 1
ATOM 2290 C C . ARG A 1 298 ? -2.105 28.875 -7.727 1 97.5 298 ARG A C 1
ATOM 2292 O O . ARG A 1 298 ? -2.197 29.609 -6.746 1 97.5 298 ARG A O 1
ATOM 2299 N N . GLY A 1 299 ? -3.105 28.5 -8.492 1 97.31 299 GLY A N 1
ATOM 2300 C CA . GLY A 1 299 ? -4.449 28.938 -8.141 1 97.31 299 GLY A CA 1
ATOM 2301 C C . GLY A 1 299 ? -4.93 28.391 -6.812 1 97.31 299 GLY A C 1
ATOM 2302 O O . GLY A 1 299 ? -5.527 29.125 -6.016 1 97.31 299 GLY A O 1
ATOM 2303 N N . GLU A 1 300 ? -4.691 27.109 -6.602 1 96.81 300 GLU A N 1
ATOM 2304 C CA . GLU A 1 300 ? -5.102 26.469 -5.355 1 96.81 300 GLU A CA 1
ATOM 2305 C C . GLU A 1 300 ? -4.355 27.062 -4.16 1 96.81 300 GLU A C 1
ATOM 2307 O O . GLU A 1 300 ? -4.941 27.266 -3.096 1 96.81 300 GLU A O 1
ATOM 2312 N N . THR A 1 301 ? -3.07 27.344 -4.324 1 97.5 301 THR A N 1
ATOM 2313 C CA . THR A 1 301 ? -2.275 27.938 -3.252 1 97.5 301 THR A CA 1
ATOM 2314 C C . THR A 1 301 ? -2.787 29.328 -2.904 1 97.5 301 THR A C 1
ATOM 2316 O O . THR A 1 301 ? -2.859 29.703 -1.73 1 97.5 301 THR A O 1
ATOM 2319 N N . ALA A 1 302 ? -3.15 30.094 -3.895 1 97.31 302 ALA A N 1
ATOM 2320 C CA . ALA A 1 302 ? -3.715 31.422 -3.666 1 97.31 302 ALA A CA 1
ATOM 2321 C C . ALA A 1 302 ? -5.047 31.344 -2.924 1 97.31 302 ALA A C 1
ATOM 2323 O O . ALA A 1 302 ? -5.312 32.125 -2.016 1 97.31 302 ALA A O 1
ATOM 2324 N N . ARG A 1 303 ? -5.82 30.422 -3.34 1 97.25 303 ARG A N 1
ATOM 2325 C CA . ARG A 1 303 ? -7.109 30.203 -2.691 1 97.25 303 ARG A CA 1
ATOM 2326 C C . ARG A 1 303 ? -6.926 29.812 -1.227 1 97.25 303 ARG A C 1
ATOM 2328 O O . ARG A 1 303 ? -7.633 30.312 -0.352 1 97.25 303 ARG A O 1
ATOM 2335 N N . LEU A 1 304 ? -6.004 28.938 -0.967 1 98.19 304 LEU A N 1
ATOM 2336 C CA . LEU A 1 304 ? -5.742 28.484 0.394 1 98.19 304 LEU A CA 1
ATOM 2337 C C . LEU A 1 304 ? -5.191 29.625 1.251 1 98.19 304 LEU A C 1
ATOM 2339 O O . LEU A 1 304 ? -5.523 29.734 2.434 1 98.19 304 LEU A O 1
ATOM 2343 N N . ARG A 1 305 ? -4.363 30.438 0.639 1 98 305 ARG A N 1
ATOM 2344 C CA . ARG A 1 305 ? -3.842 31.609 1.353 1 98 305 ARG A CA 1
ATOM 2345 C C . ARG A 1 305 ? -4.969 32.531 1.776 1 98 305 ARG A C 1
ATOM 2347 O O . ARG A 1 305 ? -4.988 33.031 2.908 1 98 305 ARG A O 1
ATOM 2354 N N . ALA A 1 306 ? -5.859 32.781 0.899 1 97.94 306 ALA A N 1
ATOM 2355 C CA . ALA A 1 306 ? -7.008 33.625 1.205 1 97.94 306 ALA A CA 1
ATOM 2356 C C . ALA A 1 306 ? -7.859 33 2.316 1 97.94 306 ALA A C 1
ATOM 2358 O O . ALA A 1 306 ? -8.32 33.719 3.215 1 97.94 306 ALA A O 1
ATOM 2359 N N . ALA A 1 307 ? -8.109 31.75 2.221 1 98.44 307 ALA A N 1
ATOM 2360 C CA . ALA A 1 307 ? -8.875 31.047 3.244 1 98.44 307 ALA A CA 1
ATOM 23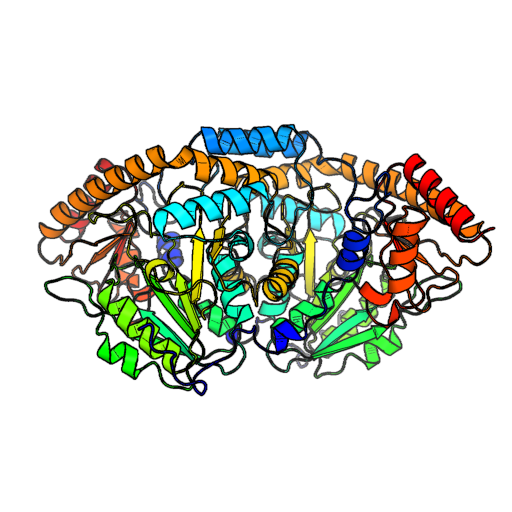61 C C . ALA A 1 307 ? -8.18 31.125 4.602 1 98.44 307 ALA A C 1
ATOM 2363 O O . ALA A 1 307 ? -8.828 31.375 5.621 1 98.44 307 ALA A O 1
ATOM 2364 N N . ARG A 1 308 ? -6.898 30.891 4.598 1 98.44 308 ARG A N 1
ATOM 2365 C CA . ARG A 1 308 ? -6.086 31 5.805 1 98.44 308 ARG A CA 1
ATOM 2366 C C . ARG A 1 308 ? -6.238 32.375 6.441 1 98.44 308 ARG A C 1
ATOM 2368 O O . ARG A 1 308 ? -6.52 32.5 7.637 1 98.44 308 ARG A O 1
ATOM 2375 N N . ASP A 1 309 ? -6.035 33.406 5.617 1 98.38 309 ASP A N 1
ATOM 2376 C CA . ASP A 1 309 ? -6.086 34.781 6.117 1 98.38 309 ASP A CA 1
ATOM 2377 C C . ASP A 1 309 ? -7.461 35.094 6.695 1 98.38 309 ASP A C 1
ATOM 2379 O O . ASP A 1 309 ? -7.562 35.719 7.754 1 98.38 309 ASP A O 1
ATOM 2383 N N . HIS A 1 310 ? -8.461 34.656 6.023 1 98.38 310 HIS A N 1
ATOM 2384 C CA . HIS A 1 310 ? -9.82 34.875 6.496 1 98.38 310 HIS A CA 1
ATOM 2385 C C . HIS A 1 310 ? -10.055 34.188 7.836 1 98.38 310 HIS A C 1
ATOM 2387 O O . HIS A 1 310 ? -10.57 34.812 8.773 1 98.38 310 HIS A O 1
ATOM 2393 N N . LEU A 1 311 ? -9.703 32.906 7.941 1 98.75 311 LEU A N 1
ATOM 2394 C CA . LEU A 1 311 ? -9.945 32.125 9.148 1 98.75 311 LEU A CA 1
ATOM 2395 C C . LEU A 1 311 ? -9.164 32.688 10.328 1 98.75 311 LEU A C 1
ATOM 2397 O O . LEU A 1 311 ? -9.711 32.875 11.422 1 98.75 311 LEU A O 1
ATOM 2401 N N . VAL A 1 312 ? -7.895 32.969 10.125 1 98.44 312 VAL A N 1
ATOM 2402 C CA . VAL A 1 312 ? -7.027 33.438 11.195 1 98.44 312 VAL A CA 1
ATOM 2403 C C . VAL A 1 312 ? -7.523 34.812 11.695 1 98.44 312 VAL A C 1
ATOM 2405 O O . VAL A 1 312 ? -7.555 35.062 12.898 1 98.44 312 VAL A O 1
ATOM 2408 N N . THR A 1 313 ? -7.879 35.656 10.75 1 98.5 313 THR A N 1
ATOM 2409 C CA . THR A 1 313 ? -8.406 36.969 11.125 1 98.5 313 THR A CA 1
ATOM 2410 C C . THR A 1 313 ? -9.672 36.812 11.961 1 98.5 313 THR A C 1
ATOM 2412 O O . THR A 1 313 ? -9.805 37.438 13.016 1 98.5 313 THR A O 1
ATOM 2415 N N . ALA A 1 314 ? -10.547 36 11.5 1 98.44 314 ALA A N 1
ATOM 2416 C CA . ALA A 1 314 ? -11.82 35.781 12.188 1 98.44 314 ALA A CA 1
ATOM 2417 C C . ALA A 1 314 ? -11.609 35.156 13.57 1 98.44 314 ALA A C 1
ATOM 2419 O O . ALA A 1 314 ? -12.234 35.594 14.547 1 98.44 314 ALA A O 1
ATOM 2420 N N . LEU A 1 315 ? -10.742 34.156 13.672 1 98.5 315 LEU A N 1
ATOM 2421 C CA . LEU A 1 315 ? -10.469 33.469 14.938 1 98.5 315 LEU A CA 1
ATOM 2422 C C . LEU A 1 315 ? -9.789 34.438 15.914 1 98.5 315 LEU A C 1
ATOM 2424 O O . LEU A 1 315 ? -10.07 34.406 17.109 1 98.5 315 LEU A O 1
ATOM 2428 N N . SER A 1 316 ? -8.859 35.25 15.43 1 97.56 316 SER A N 1
ATOM 2429 C CA . SER A 1 316 ? -8.094 36.156 16.266 1 97.56 316 SER A CA 1
ATOM 2430 C C . SER A 1 316 ? -9 37.188 16.938 1 97.56 316 SER A C 1
ATOM 2432 O O . SER A 1 316 ? -8.656 37.75 17.984 1 97.56 316 SER A O 1
ATOM 2434 N N . ALA A 1 317 ? -10.141 37.406 16.391 1 97.19 317 ALA A N 1
ATOM 2435 C CA . ALA A 1 317 ? -11.078 38.375 16.906 1 97.19 317 ALA A CA 1
ATOM 2436 C C . ALA A 1 317 ? -11.922 37.812 18.031 1 97.19 317 ALA A C 1
ATOM 2438 O O . ALA A 1 317 ? -12.586 38.531 18.766 1 97.19 317 ALA A O 1
ATOM 2439 N N . LEU A 1 318 ? -11.891 36.531 18.219 1 97.31 318 LEU A N 1
ATOM 2440 C CA . LEU A 1 318 ? -12.695 35.906 19.266 1 97.31 318 LEU A CA 1
ATOM 2441 C C . LEU A 1 318 ? -11.969 35.906 20.609 1 97.31 318 LEU A C 1
ATOM 2443 O O . LEU A 1 318 ? -10.836 35.438 20.719 1 97.31 318 LEU A O 1
ATOM 2447 N N . PRO A 1 319 ? -12.625 36.438 21.609 1 96.5 319 PRO A N 1
ATOM 2448 C CA . PRO A 1 319 ? -12.008 36.406 22.938 1 96.5 319 PRO A CA 1
ATOM 2449 C C . PRO A 1 319 ? -11.641 35 23.391 1 96.5 319 PRO A C 1
ATOM 2451 O O . PRO A 1 319 ? -12.438 34.062 23.234 1 96.5 319 PRO A O 1
ATOM 2454 N N . GLY A 1 320 ? -10.422 34.875 23.844 1 95.81 320 GLY A N 1
ATOM 2455 C CA . GLY A 1 320 ? -9.977 33.594 24.406 1 95.81 320 GLY A CA 1
ATOM 2456 C C . GLY A 1 320 ? -9.352 32.688 23.359 1 95.81 320 GLY A C 1
ATOM 2457 O O . GLY A 1 320 ? -8.828 31.609 23.703 1 95.81 320 GLY A O 1
ATOM 2458 N N . VAL A 1 321 ? -9.422 33.062 22.125 1 97.62 321 VAL A N 1
ATOM 2459 C CA . VAL A 1 321 ? -8.812 32.281 21.062 1 97.62 321 VAL A CA 1
ATOM 2460 C C . VAL A 1 321 ? -7.406 32.781 20.781 1 97.62 321 VAL A C 1
ATOM 2462 O O . VAL A 1 321 ? -7.191 34 20.656 1 97.62 321 VAL A O 1
ATOM 2465 N N . ASP A 1 322 ? -6.441 31.906 20.812 1 97.88 322 ASP A N 1
ATOM 2466 C CA . ASP A 1 322 ? -5.051 32.219 20.484 1 97.88 322 ASP A CA 1
ATOM 2467 C C . ASP A 1 322 ? -4.613 31.469 19.219 1 97.88 322 ASP A C 1
ATOM 2469 O O . ASP A 1 322 ? -4.379 30.266 19.25 1 97.88 322 ASP A O 1
ATOM 2473 N N . VAL A 1 323 ? -4.512 32.156 18.125 1 98.12 323 VAL A N 1
ATOM 2474 C CA . VAL A 1 323 ? -4.168 31.594 16.844 1 98.12 323 VAL A CA 1
ATOM 2475 C C . VAL A 1 323 ? -3.053 32.406 16.188 1 98.12 323 VAL A C 1
ATOM 2477 O O . VAL A 1 323 ? -3.039 33.625 16.281 1 98.12 323 VAL A O 1
ATOM 2480 N N . ARG A 1 324 ? -2.08 31.734 15.656 1 97.81 324 ARG A N 1
ATOM 2481 C CA . ARG A 1 324 ? -1.011 32.344 14.875 1 97.81 324 ARG A CA 1
ATOM 2482 C C . ARG A 1 324 ? -1.104 31.953 13.406 1 97.81 324 ARG A C 1
ATOM 2484 O O . ARG A 1 324 ? -1.715 30.938 13.07 1 97.81 324 ARG A O 1
ATOM 2491 N N . VAL A 1 325 ? -0.531 32.75 12.57 1 97.88 325 VAL A N 1
ATOM 2492 C CA . VAL A 1 325 ? -0.632 32.562 11.125 1 97.88 325 VAL A CA 1
ATOM 2493 C C . VAL A 1 325 ? 0.289 31.422 10.703 1 97.88 325 VAL A C 1
ATOM 2495 O O . VAL A 1 325 ? 1.509 31.5 10.859 1 97.88 325 VAL A O 1
ATOM 2498 N N . PRO A 1 326 ? -0.269 30.312 10.227 1 98.06 326 PRO A N 1
ATOM 2499 C CA . PRO A 1 326 ? 0.603 29.266 9.695 1 98.06 326 PRO A CA 1
ATOM 2500 C C . PRO A 1 326 ? 1.322 29.688 8.414 1 98.06 326 PRO A C 1
ATOM 2502 O O . PRO A 1 326 ? 0.748 30.391 7.586 1 98.06 326 PRO A O 1
ATOM 2505 N N . GLU A 1 327 ? 2.508 29.141 8.188 1 97.81 327 GLU A N 1
ATOM 2506 C CA . GLU A 1 327 ? 3.326 29.5 7.035 1 97.81 327 GLU A CA 1
ATOM 2507 C C . GLU A 1 327 ? 3.029 28.594 5.84 1 97.81 327 GLU A C 1
ATOM 2509 O O . GLU A 1 327 ? 3.396 28.922 4.707 1 97.81 327 GLU A O 1
ATOM 2514 N N . GLY A 1 328 ? 2.447 27.5 6.125 1 98.31 328 GLY A N 1
ATOM 2515 C CA . GLY A 1 328 ? 2.133 26.547 5.066 1 98.31 328 GLY A CA 1
ATOM 2516 C C . GLY A 1 328 ? 1.09 25.531 5.473 1 98.31 328 GLY A C 1
ATOM 2517 O O . GLY A 1 328 ? 0.411 25.688 6.488 1 98.31 328 GLY A O 1
ATOM 2518 N N . ALA A 1 329 ? 0.919 24.531 4.594 1 98.56 329 ALA A N 1
ATOM 2519 C CA . ALA A 1 329 ? -0.079 23.469 4.734 1 98.56 329 ALA A CA 1
ATOM 2520 C C . ALA A 1 329 ? -1.491 24.016 4.57 1 98.56 329 ALA A C 1
ATOM 2522 O O . ALA A 1 329 ? -1.733 24.875 3.711 1 98.56 329 ALA A O 1
ATOM 2523 N N . MET A 1 330 ? -2.424 23.5 5.199 1 98.81 330 MET A N 1
ATOM 2524 C CA . MET A 1 330 ? -3.811 23.922 5.02 1 98.81 330 MET A CA 1
ATOM 2525 C C . MET A 1 330 ? -4.574 23.844 6.34 1 98.81 330 MET A C 1
ATOM 2527 O O . MET A 1 330 ? -5.75 23.469 6.359 1 98.81 330 MET A O 1
ATOM 2531 N N . TYR A 1 331 ? -3.832 24.125 7.473 1 98.75 331 TYR A N 1
ATOM 2532 C CA . TYR A 1 331 ? -4.422 23.953 8.797 1 98.75 331 TYR A CA 1
ATOM 2533 C C . TYR A 1 331 ? -4.145 25.172 9.672 1 98.75 331 TYR A C 1
ATOM 2535 O O . TYR A 1 331 ? -3.072 25.781 9.586 1 98.75 331 TYR A O 1
ATOM 2543 N N . ALA A 1 332 ? -5.105 25.516 10.477 1 98.62 332 ALA A N 1
ATOM 2544 C CA . ALA A 1 332 ? -4.875 26.359 11.648 1 98.62 332 ALA A CA 1
ATOM 2545 C C . ALA A 1 332 ? -4.895 25.516 12.93 1 98.62 332 ALA A C 1
ATOM 2547 O O . ALA A 1 332 ? -5.816 24.734 13.148 1 98.62 332 ALA A O 1
ATOM 2548 N N . PHE A 1 333 ? -3.873 25.547 13.695 1 98.75 333 PHE A N 1
ATOM 2549 C CA . PHE A 1 333 ? -3.732 24.859 14.969 1 98.75 333 PHE A CA 1
ATOM 2550 C C . PHE A 1 333 ? -3.668 25.859 16.125 1 98.75 333 PHE A C 1
ATOM 2552 O O . PHE A 1 333 ? -2.676 26.578 16.266 1 98.75 333 PHE A O 1
ATOM 2559 N N . PHE A 1 334 ? -4.754 25.906 16.938 1 98.19 334 PHE A N 1
ATOM 2560 C CA . PHE A 1 334 ? -4.918 27.062 17.812 1 98.19 334 PHE A CA 1
ATOM 2561 C C . PHE A 1 334 ? -5.559 26.656 19.125 1 98.19 334 PHE A C 1
ATOM 2563 O O . PHE A 1 334 ? -6.051 25.531 19.266 1 98.19 334 PHE A O 1
ATOM 2570 N N . ARG A 1 335 ? -5.484 27.547 20.047 1 97.5 335 ARG A N 1
ATOM 2571 C CA . ARG A 1 335 ? -6.008 27.312 21.391 1 97.5 335 ARG A CA 1
ATOM 2572 C C . ARG A 1 335 ? -7.367 27.984 21.578 1 97.5 335 ARG A C 1
ATOM 2574 O O . ARG A 1 335 ? -7.59 29.094 21.078 1 97.5 335 ARG A O 1
ATOM 2581 N N . ILE A 1 336 ? -8.203 27.312 22.156 1 95.75 336 ILE A N 1
ATOM 2582 C CA . ILE A 1 336 ? -9.477 27.875 22.578 1 95.75 336 ILE A CA 1
ATOM 2583 C C . ILE A 1 336 ? -9.773 27.453 24.016 1 95.75 336 ILE A C 1
ATOM 2585 O O . ILE A 1 336 ? -9.227 26.469 24.516 1 95.75 336 ILE A O 1
ATOM 2589 N N . PRO A 1 337 ? -10.594 28.266 24.703 1 92.44 337 PRO A N 1
ATOM 2590 C CA . PRO A 1 337 ? -10.984 27.859 26.047 1 92.44 337 PRO A CA 1
ATOM 2591 C C . PRO A 1 337 ? -11.57 26.438 26.078 1 92.44 337 PRO A C 1
ATOM 2593 O O . PRO A 1 337 ? -12.367 26.078 25.203 1 92.44 337 PRO A O 1
ATOM 2596 N N . GLY A 1 338 ? -11.07 25.594 27.047 1 89.94 338 GLY A N 1
ATOM 2597 C CA . GLY A 1 338 ? -11.617 24.25 27.219 1 89.94 338 GLY A CA 1
ATOM 2598 C C . GLY A 1 338 ? -10.797 23.188 26.5 1 89.94 338 GLY A C 1
ATOM 2599 O O . GLY A 1 338 ? -11.039 22 26.688 1 89.94 338 GLY A O 1
ATOM 2600 N N . ALA A 1 339 ? -9.82 23.562 25.828 1 91.44 339 ALA A N 1
ATOM 2601 C CA . ALA A 1 339 ? -9.078 22.625 24.984 1 91.44 339 ALA A CA 1
ATOM 2602 C C . ALA A 1 339 ? -8.109 21.797 25.828 1 91.44 339 ALA A C 1
ATOM 2604 O O . ALA A 1 339 ? -7.418 20.922 25.297 1 91.44 339 ALA A O 1
ATOM 2605 N N . GLN A 1 340 ? -8.078 21.906 27.109 1 93.31 340 GLN A N 1
ATOM 2606 C CA . GLN A 1 340 ? -7.25 21.078 27.969 1 93.31 340 GLN A CA 1
ATOM 2607 C C . GLN A 1 340 ? -7.633 19.609 27.859 1 93.31 340 GLN A C 1
ATOM 2609 O O . GLN A 1 340 ? -6.812 18.719 28.109 1 93.31 340 GLN A O 1
ATOM 2614 N N . ASP A 1 341 ? -8.852 19.391 27.547 1 97 341 ASP A N 1
ATOM 2615 C CA . ASP A 1 341 ? -9.344 18.125 27.047 1 97 341 ASP A CA 1
ATOM 2616 C C . ASP A 1 341 ? -9.891 18.266 25.625 1 97 341 ASP A C 1
ATOM 2618 O O . ASP A 1 341 ? -11.109 18.328 25.438 1 97 341 ASP A O 1
ATOM 2622 N N . SER A 1 342 ? -8.922 18.25 24.75 1 98.12 342 SER A N 1
ATOM 2623 C CA . SER A 1 342 ? -9.25 18.625 23.375 1 98.12 342 SER A CA 1
ATOM 2624 C C . SER A 1 342 ? -10.242 17.641 22.766 1 98.12 342 SER A C 1
ATOM 2626 O O . SER A 1 342 ? -11.117 18.047 21.984 1 98.12 342 SER A O 1
ATOM 2628 N N . LEU A 1 343 ? -10.141 16.344 23.109 1 97.62 343 LEU A N 1
ATOM 2629 C CA . LEU A 1 343 ? -11.047 15.336 22.562 1 97.62 343 LEU A CA 1
ATOM 2630 C C . LEU A 1 343 ? -12.477 15.586 23.031 1 97.62 343 LEU A C 1
ATOM 2632 O O . LEU A 1 343 ? -13.406 15.594 22.219 1 97.62 343 LEU A O 1
ATOM 2636 N N . ALA A 1 344 ? -12.625 15.758 24.297 1 97.75 344 ALA A N 1
ATOM 2637 C CA . ALA A 1 344 ? -13.945 16.031 24.859 1 97.75 344 ALA A CA 1
ATOM 2638 C C . ALA A 1 344 ? -14.539 17.312 24.266 1 97.75 344 ALA A C 1
ATOM 2640 O O . ALA A 1 344 ? -15.727 17.359 23.953 1 97.75 344 ALA A O 1
ATOM 2641 N N . LEU A 1 345 ? -13.711 18.297 24.141 1 98.12 345 LEU A N 1
ATOM 2642 C CA . LEU A 1 345 ? -14.164 19.562 23.578 1 98.12 345 LEU A CA 1
ATOM 2643 C C . LEU A 1 345 ? -14.648 19.391 22.156 1 98.12 345 LEU A C 1
ATOM 2645 O O . LEU A 1 345 ? -15.711 19.906 21.781 1 98.12 345 LEU A O 1
ATOM 2649 N N . CYS A 1 346 ? -13.875 18.734 21.344 1 98.44 346 CYS A N 1
ATOM 2650 C CA . CYS A 1 346 ? -14.227 18.578 19.938 1 98.44 346 CYS A CA 1
ATOM 2651 C C . CYS A 1 346 ? -15.508 17.75 19.781 1 98.44 346 CYS A C 1
ATOM 2653 O O . CYS A 1 346 ? -16.312 18.031 18.891 1 98.44 346 CYS A O 1
ATOM 2655 N N . LYS A 1 347 ? -15.656 16.75 20.641 1 97.94 347 LYS A N 1
ATOM 2656 C CA . LYS A 1 347 ? -16.922 16 20.609 1 97.94 347 LYS A CA 1
ATOM 2657 C C . LYS A 1 347 ? -18.094 16.906 20.984 1 97.94 347 LYS A C 1
ATOM 2659 O O . LYS A 1 347 ? -19.156 16.812 20.359 1 97.94 347 LYS A O 1
ATOM 2664 N N . GLN A 1 348 ? -17.922 17.719 21.969 1 97.56 348 GLN A N 1
ATOM 2665 C CA . GLN A 1 348 ? -18.953 18.656 22.375 1 97.56 348 GLN A CA 1
ATOM 2666 C C . GLN A 1 348 ? -19.281 19.641 21.25 1 97.56 348 GLN A C 1
ATOM 2668 O O . GLN A 1 348 ? -20.453 19.953 21.016 1 97.56 348 GLN A O 1
ATOM 2673 N N . LEU A 1 349 ? -18.266 20.172 20.609 1 98.25 349 LEU A N 1
ATOM 2674 C CA . LEU A 1 349 ? -18.438 21.109 19.5 1 98.25 349 LEU A CA 1
ATOM 2675 C C . LEU A 1 349 ? -19.297 20.5 18.391 1 98.25 349 LEU A C 1
ATOM 2677 O O . LEU A 1 349 ? -20.188 21.156 17.844 1 98.25 349 LEU A O 1
ATOM 2681 N N . VAL A 1 350 ? -19.047 19.234 18.062 1 97.81 350 VAL A N 1
ATOM 2682 C CA . VAL A 1 350 ? -19.812 18.547 17.031 1 97.81 350 VAL A CA 1
ATOM 2683 C C . VAL A 1 350 ? -21.266 18.438 17.453 1 97.81 350 VAL A C 1
ATOM 2685 O O . VAL A 1 350 ? -22.188 18.719 16.672 1 97.81 350 VAL A O 1
ATOM 2688 N N . ARG A 1 351 ? -21.531 18.078 18.672 1 96.75 351 ARG A N 1
ATOM 2689 C CA . ARG A 1 351 ? -22.859 17.781 19.172 1 96.75 351 ARG A CA 1
ATOM 2690 C C . ARG A 1 351 ? -23.672 19.062 19.344 1 96.75 351 ARG A C 1
ATOM 2692 O O . ARG A 1 351 ? -24.844 19.125 18.984 1 96.75 351 ARG A O 1
ATOM 2699 N N . GLU A 1 352 ? -23.016 20.031 19.828 1 97.12 352 GLU A N 1
ATOM 2700 C CA . GLU A 1 352 ? -23.75 21.219 20.281 1 97.12 352 GLU A CA 1
ATOM 2701 C C . GLU A 1 352 ? -23.703 22.328 19.234 1 97.12 352 GLU A C 1
ATOM 2703 O O . GLU A 1 352 ? -24.625 23.125 19.125 1 97.12 352 GLU A O 1
ATOM 2708 N N . ALA A 1 353 ? -22.625 22.391 18.516 1 97.94 353 ALA A N 1
ATOM 2709 C CA . ALA A 1 353 ? -22.453 23.516 17.578 1 97.94 353 ALA A CA 1
ATOM 2710 C C . ALA A 1 353 ? -22.391 23.016 16.141 1 97.94 353 ALA A C 1
ATOM 2712 O O . ALA A 1 353 ? -22.328 23.828 15.203 1 97.94 353 ALA A O 1
ATOM 2713 N N . ARG A 1 354 ? -22.375 21.688 15.914 1 98.12 354 ARG A N 1
ATOM 2714 C CA . ARG A 1 354 ? -22.25 21.094 14.586 1 98.12 354 ARG A CA 1
ATOM 2715 C C . ARG A 1 354 ? -20.969 21.562 13.898 1 98.12 354 ARG A C 1
ATOM 2717 O O . ARG A 1 354 ? -20.984 21.875 12.703 1 98.12 354 ARG A O 1
ATOM 2724 N N . LEU A 1 355 ? -19.969 21.719 14.703 1 98.38 355 LEU A N 1
ATOM 2725 C CA . LEU A 1 355 ? -18.641 22.141 14.242 1 98.38 355 LEU A CA 1
ATOM 2726 C C . LEU A 1 355 ? -17.625 21.031 14.477 1 98.38 355 LEU A C 1
ATOM 2728 O O . LEU A 1 355 ? -17.312 20.703 15.625 1 98.38 355 LEU A O 1
ATOM 2732 N N . GLY A 1 356 ? -17.125 20.453 13.391 1 98.12 356 GLY A N 1
ATOM 2733 C CA . GLY A 1 356 ? -16.156 19.359 13.484 1 98.12 356 GLY A CA 1
ATOM 2734 C C . GLY A 1 356 ? -14.719 19.812 13.367 1 98.12 356 GLY A C 1
ATOM 2735 O O . GLY A 1 356 ? -14.266 20.156 12.273 1 98.12 356 GLY A O 1
ATOM 2736 N N . LEU A 1 357 ? -13.984 19.797 14.438 1 98.44 357 LEU A N 1
ATOM 2737 C CA . LEU A 1 357 ? -12.555 20.094 14.477 1 98.44 357 LEU A CA 1
ATOM 2738 C C . LEU A 1 357 ? -11.766 18.875 14.961 1 98.44 357 LEU A C 1
ATOM 2740 O O . LEU A 1 357 ? -12.328 17.969 15.555 1 98.44 357 LEU A O 1
ATOM 2744 N N . ALA A 1 358 ? -10.5 18.812 14.641 1 98.19 358 ALA A N 1
ATOM 2745 C CA . ALA A 1 358 ? -9.633 17.75 15.133 1 98.19 358 ALA A CA 1
ATOM 2746 C C . ALA A 1 358 ? -9.039 18.094 16.484 1 98.19 358 ALA A C 1
ATOM 2748 O O . ALA A 1 358 ? -8.508 19.203 16.672 1 98.19 358 ALA A O 1
ATOM 2749 N N . PRO A 1 359 ? -9.117 17.188 17.438 1 98.38 359 PRO A N 1
ATOM 2750 C CA . PRO A 1 359 ? -8.523 17.453 18.75 1 98.38 359 PRO A CA 1
ATOM 2751 C C . PRO A 1 359 ? -6.992 17.453 18.719 1 98.38 359 PRO A C 1
ATOM 2753 O O . PRO A 1 359 ? -6.387 16.594 18.062 1 98.38 359 PRO A O 1
ATOM 2756 N N . GLY A 1 360 ? -6.426 18.391 19.359 1 98.19 360 GLY A N 1
ATOM 2757 C CA . GLY A 1 360 ? -4.977 18.5 19.359 1 98.19 360 GLY A CA 1
ATOM 2758 C C . GLY A 1 360 ? -4.289 17.234 19.844 1 98.19 360 GLY A C 1
ATOM 2759 O O . GLY A 1 360 ? -3.189 16.906 19.406 1 98.19 360 GLY A O 1
ATOM 2760 N N . SER A 1 361 ? -4.953 16.484 20.719 1 96.94 361 SER A N 1
ATOM 2761 C CA . SER A 1 361 ? -4.402 15.258 21.281 1 96.94 361 SER A CA 1
ATOM 2762 C C . SER A 1 361 ? -4.246 14.172 20.219 1 96.94 361 SER A C 1
ATOM 2764 O O . SER A 1 361 ? -3.559 13.18 20.438 1 96.94 361 SER A O 1
ATOM 2766 N N . ALA A 1 362 ? -4.875 14.367 19.078 1 96.88 362 ALA A N 1
ATOM 2767 C CA . ALA A 1 362 ? -4.734 13.422 17.969 1 96.88 362 ALA A CA 1
ATOM 2768 C C . ALA A 1 362 ? -3.332 13.492 17.359 1 96.88 362 ALA A C 1
ATOM 2770 O O . ALA A 1 362 ? -2.916 12.586 16.641 1 96.88 362 ALA A O 1
ATOM 2771 N N . PHE A 1 363 ? -2.605 14.555 17.656 1 97.81 363 PHE A N 1
ATOM 2772 C CA . PHE A 1 363 ? -1.327 14.805 17 1 97.81 363 PHE A CA 1
ATOM 2773 C C . PHE A 1 363 ? -0.174 14.664 17.984 1 97.81 363 PHE A C 1
ATOM 2775 O O . PHE A 1 363 ? 0.908 15.211 17.766 1 97.81 363 PHE A O 1
ATOM 2782 N N . GLY A 1 364 ? -0.409 13.938 19.078 1 95.06 364 GLY A N 1
ATOM 2783 C CA . GLY A 1 364 ? 0.561 13.742 20.141 1 95.06 364 GLY A CA 1
ATOM 2784 C C . GLY A 1 364 ? 0.211 14.492 21.406 1 95.06 364 GLY A C 1
ATOM 2785 O O . GLY A 1 364 ? -0.609 15.414 21.391 1 95.06 364 GLY A O 1
ATOM 2786 N N . PRO A 1 365 ? 0.803 14.094 22.484 1 94.38 365 PRO A N 1
ATOM 2787 C CA . PRO A 1 365 ? 0.51 14.766 23.75 1 94.38 365 PRO A CA 1
ATOM 2788 C C . PRO A 1 365 ? 0.818 16.266 23.703 1 94.38 365 PRO A C 1
ATOM 2790 O O . PRO A 1 365 ? 0.151 17.047 24.375 1 94.38 365 PRO A O 1
ATOM 2793 N N . GLU A 1 366 ? 1.691 16.625 22.875 1 93.31 366 GLU A N 1
ATOM 2794 C CA . GLU A 1 366 ? 2.111 18.016 22.781 1 93.31 366 GLU A CA 1
ATOM 2795 C C . GLU A 1 366 ? 1.058 18.859 22.062 1 93.31 366 GLU A C 1
ATOM 2797 O O . GLU A 1 366 ? 1.115 20.094 22.094 1 93.31 366 GLU A O 1
ATOM 2802 N N . GLY A 1 367 ? 0.153 18.188 21.438 1 96.31 367 GLY A N 1
ATOM 2803 C CA . GLY A 1 367 ? -0.931 18.891 20.781 1 96.31 367 GLY A CA 1
ATOM 2804 C C . GLY A 1 367 ? -2.09 19.219 21.703 1 96.31 367 GLY A C 1
ATOM 2805 O O . GLY A 1 367 ? -2.98 19.984 21.344 1 96.31 367 GLY A O 1
ATOM 2806 N N . GLU A 1 368 ? -2.078 18.625 22.938 1 96.56 368 GLU A N 1
ATOM 2807 C CA . GLU A 1 368 ? -3.162 18.906 23.875 1 96.56 368 GLU A CA 1
ATOM 2808 C C . GLU A 1 368 ? -3.248 20.391 24.188 1 96.56 368 GLU A C 1
ATOM 2810 O O . GLU A 1 368 ? -2.223 21.062 24.312 1 96.56 368 GLU A O 1
ATOM 2815 N N . GLY A 1 369 ? -4.449 20.891 24.297 1 96.81 369 GLY A N 1
ATOM 2816 C CA . GLY A 1 369 ? -4.66 22.312 24.5 1 96.81 369 GLY A CA 1
ATOM 2817 C C . GLY A 1 369 ? -4.957 23.062 23.219 1 96.81 369 GLY A C 1
ATOM 2818 O O . GLY A 1 369 ? -5.344 24.234 23.25 1 96.81 369 GLY A O 1
ATOM 2819 N N . PHE A 1 370 ? -4.801 22.359 22.125 1 98.31 370 PHE A N 1
ATOM 2820 C CA . PHE A 1 370 ? -5.051 22.953 20.812 1 98.31 370 PHE A CA 1
ATOM 2821 C C . PHE A 1 370 ? -6.148 22.188 20.078 1 98.31 370 PHE A C 1
ATOM 2823 O O . PHE A 1 370 ? -6.531 21.094 20.484 1 98.31 370 PHE A O 1
ATOM 2830 N N . VAL A 1 371 ? -6.715 22.781 19.016 1 98.56 371 VAL A N 1
ATOM 2831 C CA . VAL A 1 371 ? -7.57 22.141 18.031 1 98.56 371 VAL A CA 1
ATOM 2832 C C . VAL A 1 371 ? -7.102 22.516 16.625 1 98.56 371 VAL A C 1
ATOM 2834 O O . VAL A 1 371 ? -6.453 23.531 16.438 1 98.56 371 VAL A O 1
ATOM 2837 N N . ARG A 1 372 ? -7.371 21.641 15.688 1 98.75 372 ARG A N 1
ATOM 2838 C CA . ARG A 1 372 ? -6.977 21.891 14.312 1 98.75 372 ARG A CA 1
ATOM 2839 C C . ARG A 1 372 ? -8.195 22.156 13.43 1 98.75 372 ARG A C 1
ATOM 2841 O O . ARG A 1 372 ? -9.18 21.406 13.492 1 98.75 372 ARG A O 1
ATOM 2848 N N . TRP A 1 373 ? -8.094 23.156 12.672 1 98.75 373 TRP A N 1
ATOM 2849 C CA . TRP A 1 373 ? -9.109 23.531 11.695 1 98.75 373 TRP A CA 1
ATOM 2850 C C . TRP A 1 373 ? -8.539 23.484 10.281 1 98.75 373 TRP A C 1
ATOM 2852 O O . TRP A 1 373 ? -7.68 24.281 9.922 1 98.75 373 TRP A O 1
ATOM 2862 N N . CYS A 1 374 ? -9 22.547 9.438 1 98.62 374 CYS A N 1
ATOM 2863 C CA . CYS A 1 374 ? -8.625 22.516 8.023 1 98.62 374 CYS A CA 1
ATOM 2864 C C . CYS A 1 374 ? -9.375 23.594 7.238 1 98.62 374 CYS A C 1
ATOM 2866 O O . CYS A 1 374 ? -10.602 23.562 7.172 1 98.62 374 CYS A O 1
ATOM 2868 N N . TYR A 1 375 ? -8.648 24.484 6.605 1 98.56 375 TYR A N 1
ATOM 2869 C CA . TYR A 1 375 ? -9.32 25.594 5.957 1 98.56 375 TYR A CA 1
ATOM 2870 C C . TYR A 1 375 ? -9.367 25.406 4.449 1 98.56 375 TYR A C 1
ATOM 2872 O O . TYR A 1 375 ? -9.555 26.375 3.699 1 98.56 375 TYR A O 1
ATOM 2880 N N . ALA A 1 376 ? -9.148 24.188 3.92 1 97.75 376 ALA A N 1
ATOM 2881 C CA . ALA A 1 376 ? -9.18 23.875 2.492 1 97.75 376 ALA A CA 1
ATOM 2882 C C . ALA A 1 376 ? -10.609 23.797 1.978 1 97.75 376 ALA A C 1
ATOM 2884 O O . ALA A 1 376 ? -11.031 22.75 1.466 1 97.75 376 ALA A O 1
ATOM 2885 N N . CYS A 1 377 ? -11.367 24.859 2.066 1 96.62 377 CYS A N 1
ATOM 2886 C CA . CYS A 1 377 ? -12.75 24.984 1.618 1 96.62 377 CYS A CA 1
ATOM 2887 C C . CYS A 1 377 ? -13.094 26.438 1.299 1 96.62 377 CYS A C 1
ATOM 2889 O O . CYS A 1 377 ? -12.219 27.312 1.35 1 96.62 377 CYS A O 1
ATOM 2891 N N . ASP A 1 378 ? -14.289 26.656 0.941 1 94.88 378 ASP A N 1
ATOM 2892 C CA . ASP A 1 378 ? -14.75 28 0.621 1 94.88 378 ASP A CA 1
ATOM 2893 C C . ASP A 1 378 ? -14.797 28.875 1.871 1 94.88 378 ASP A C 1
ATOM 2895 O O . ASP A 1 378 ? -15.203 28.422 2.939 1 94.88 378 ASP A O 1
ATOM 2899 N N . VAL A 1 379 ? -14.5 30.125 1.692 1 96.5 379 VAL A N 1
ATOM 2900 C CA . VAL A 1 379 ? -14.43 31.094 2.783 1 96.5 379 VAL A CA 1
ATOM 2901 C C . VAL A 1 379 ? -15.797 31.203 3.459 1 96.5 379 VAL A C 1
ATOM 2903 O O . VAL A 1 379 ? -15.883 31.406 4.672 1 96.5 379 VAL A O 1
ATOM 2906 N N . ALA A 1 380 ? -16.844 31.094 2.705 1 96.94 380 ALA A N 1
ATOM 2907 C CA . ALA A 1 380 ? -18.188 31.172 3.268 1 96.94 380 ALA A CA 1
ATOM 2908 C C . ALA A 1 380 ? -18.406 30.078 4.305 1 96.94 380 ALA A C 1
ATOM 2910 O O . ALA A 1 380 ? -19.078 30.312 5.32 1 96.94 380 ALA A O 1
ATOM 2911 N N . ARG A 1 381 ? -17.922 28.922 4.012 1 96.69 381 ARG A N 1
ATOM 2912 C CA . ARG A 1 381 ? -18.031 27.797 4.949 1 96.69 381 ARG A CA 1
ATOM 2913 C C . ARG A 1 381 ? -17.234 28.078 6.223 1 96.69 381 ARG A C 1
ATOM 2915 O O . ARG A 1 381 ? -17.688 27.75 7.324 1 96.69 381 ARG A O 1
ATOM 2922 N N . LEU A 1 382 ? -16.109 28.656 6.078 1 98.12 382 LEU A N 1
ATOM 2923 C CA . LEU A 1 382 ? -15.297 29.031 7.227 1 98.12 382 LEU A CA 1
ATOM 2924 C C . LEU A 1 382 ? -16.016 30.062 8.094 1 98.12 382 LEU A C 1
ATOM 2926 O O . LEU A 1 382 ? -16 29.953 9.328 1 98.12 382 LEU A O 1
ATOM 2930 N N . ALA A 1 383 ? -16.594 31.016 7.414 1 97.81 383 ALA A N 1
ATOM 2931 C CA . ALA A 1 383 ? -17.312 32.062 8.141 1 97.81 383 ALA A CA 1
ATOM 2932 C C . ALA A 1 383 ? -18.453 31.469 8.977 1 97.81 383 ALA A C 1
ATOM 2934 O O . ALA A 1 383 ? -18.625 31.844 10.133 1 97.81 383 ALA A O 1
ATOM 2935 N N . THR A 1 384 ? -19.172 30.547 8.383 1 98.25 384 THR A N 1
ATOM 2936 C CA . THR A 1 384 ? -20.234 29.859 9.102 1 98.25 384 THR A CA 1
ATOM 2937 C C . THR A 1 384 ? -19.688 29.094 10.297 1 98.25 384 THR A C 1
ATOM 2939 O O . THR A 1 384 ? -20.266 29.109 11.383 1 98.25 384 THR A O 1
ATOM 2942 N N . GLY A 1 385 ? -18.578 28.438 10.117 1 98.5 385 GLY A N 1
ATOM 2943 C CA . GLY A 1 385 ? -17.938 27.719 11.211 1 98.5 385 GLY A CA 1
ATOM 2944 C C . GLY A 1 385 ? -17.516 28.625 12.352 1 98.5 385 GLY A C 1
ATOM 2945 O O . GLY A 1 385 ? -17.703 28.281 13.523 1 98.5 385 GLY A O 1
ATOM 2946 N N . VAL A 1 386 ? -16.922 29.75 12.016 1 98.44 386 VAL A N 1
ATOM 2947 C CA . VAL A 1 386 ? -16.453 30.688 13.023 1 98.44 386 VAL A CA 1
ATOM 2948 C C . VAL A 1 386 ? -17.625 31.25 13.812 1 98.44 386 VAL A C 1
ATOM 2950 O O . VAL A 1 386 ? -17.531 31.453 15.031 1 98.44 386 VAL A O 1
ATOM 2953 N N . GLU A 1 387 ? -18.719 31.5 13.148 1 98.25 387 GLU A N 1
ATOM 2954 C CA . GLU A 1 387 ? -19.906 31.969 13.828 1 98.25 387 GLU A CA 1
ATOM 2955 C C . GLU A 1 387 ? -20.422 30.938 14.836 1 98.25 387 GLU A C 1
ATOM 2957 O O . GLU A 1 387 ? -20.828 31.281 15.938 1 98.25 387 GLU A O 1
ATOM 2962 N N . ARG A 1 388 ? -20.359 29.734 14.469 1 98.44 388 ARG A N 1
ATOM 2963 C CA . ARG A 1 388 ? -20.766 28.656 15.375 1 98.44 388 ARG A CA 1
ATOM 2964 C C . ARG A 1 388 ? -19.844 28.578 16.578 1 98.44 388 ARG A C 1
ATOM 2966 O O . ARG A 1 388 ? -20.281 28.328 17.703 1 98.44 388 ARG A O 1
ATOM 2973 N N . LEU A 1 389 ? -18.578 28.719 16.297 1 98.44 389 LEU A N 1
ATOM 2974 C CA . LEU A 1 389 ? -17.625 28.719 17.406 1 98.44 389 LEU A CA 1
ATOM 2975 C C . LEU A 1 389 ? -17.875 29.891 18.344 1 98.44 389 LEU A C 1
ATOM 2977 O O . LEU A 1 389 ? -17.828 29.734 19.562 1 98.44 389 LEU A O 1
ATOM 2981 N N . ARG A 1 390 ? -18.109 31.047 17.766 1 97.88 390 ARG A N 1
ATOM 2982 C CA . ARG A 1 390 ? -18.406 32.25 18.547 1 97.88 390 ARG A CA 1
ATOM 2983 C C . ARG A 1 390 ? -19.594 32 19.469 1 97.88 390 ARG A C 1
ATOM 2985 O O . ARG A 1 390 ? -19.547 32.344 20.656 1 97.88 390 ARG A O 1
ATOM 2992 N N . GLU A 1 391 ? -20.609 31.453 18.938 1 97.75 391 GLU A N 1
ATOM 2993 C CA . GLU A 1 391 ? -21.812 31.172 19.703 1 97.75 391 GLU A CA 1
ATOM 2994 C C . GLU A 1 391 ? -21.516 30.141 20.812 1 97.75 391 GLU A C 1
ATOM 2996 O O . GLU A 1 391 ? -22 30.281 21.938 1 97.75 391 GLU A O 1
ATOM 3001 N N . PHE A 1 392 ? -20.781 29.141 20.484 1 97.56 392 PHE A N 1
ATOM 3002 C CA . PHE A 1 392 ? -20.438 28.094 21.438 1 97.56 392 PHE A CA 1
ATOM 3003 C C . PHE A 1 392 ? -19.656 28.656 22.609 1 97.56 392 PHE A C 1
ATOM 3005 O O . PHE A 1 392 ? -19.875 28.266 23.766 1 97.56 392 PHE A O 1
ATOM 3012 N N . LEU A 1 393 ? -18.703 29.578 22.25 1 95.88 393 LEU A N 1
ATOM 3013 C CA . LEU A 1 393 ? -17.844 30.172 23.266 1 95.88 393 LEU A CA 1
ATOM 3014 C C . LEU A 1 393 ? -18.578 31.281 24.016 1 95.88 393 LEU A C 1
ATOM 3016 O O . LEU A 1 393 ? -18.078 31.781 25.031 1 95.88 393 LEU A O 1
ATOM 3020 N N . ARG A 1 394 ? -19.719 31.703 23.516 1 95.19 394 ARG A N 1
ATOM 3021 C CA . ARG A 1 394 ? -20.547 32.75 24.125 1 95.19 394 ARG A CA 1
ATOM 3022 C C . ARG A 1 394 ? -19.797 34.062 24.172 1 95.19 394 ARG A C 1
ATOM 3024 O O . ARG A 1 394 ? -19.719 34.688 25.234 1 95.19 394 ARG A O 1
ATOM 3031 N N . VAL A 1 395 ? -19.312 34.312 23.141 1 90.38 395 VAL A N 1
ATOM 3032 C CA . VAL A 1 395 ? -18.562 35.562 23.047 1 90.38 395 VAL A CA 1
ATOM 3033 C C . VAL A 1 395 ? -18.969 36.312 21.766 1 90.38 395 VAL A C 1
ATOM 3035 O O . VAL A 1 395 ? -19.469 35.688 20.828 1 90.38 395 VAL A O 1
ATOM 3038 N N . MET B 1 1 ? 37.188 25.766 -2.59 1 25.17 1 MET B N 1
ATOM 3039 C CA . MET B 1 1 ? 37.938 24.594 -2.139 1 25.17 1 MET B CA 1
ATOM 3040 C C . MET B 1 1 ? 37.031 23.625 -1.396 1 25.17 1 MET B C 1
ATOM 3042 O O . MET B 1 1 ? 36.594 23.906 -0.289 1 25.17 1 MET B O 1
ATOM 3046 N N . ASN B 1 2 ? 36.125 22.797 -1.974 1 31 2 ASN B N 1
ATOM 3047 C CA . ASN B 1 2 ? 35.094 21.922 -1.465 1 31 2 ASN B CA 1
ATOM 3048 C C . ASN B 1 2 ? 35.656 20.891 -0.49 1 31 2 ASN B C 1
ATOM 3050 O O . ASN B 1 2 ? 36.344 19.953 -0.899 1 31 2 ASN B O 1
ATOM 3054 N N . ALA B 1 3 ? 36.094 21.406 0.643 1 35.62 3 ALA B N 1
ATOM 3055 C CA . ALA B 1 3 ? 36.844 20.625 1.634 1 35.62 3 ALA B CA 1
ATOM 3056 C C . ALA B 1 3 ? 36.25 19.234 1.812 1 35.62 3 ALA B C 1
ATOM 3058 O O . ALA B 1 3 ? 35.062 19.109 2.172 1 35.62 3 ALA B O 1
ATOM 3059 N N . SER B 1 4 ? 36.75 18.172 1.327 1 37.06 4 SER B N 1
ATOM 3060 C CA . SER B 1 4 ? 36.5 16.734 1.432 1 37.06 4 SER B CA 1
ATOM 3061 C C . SER B 1 4 ? 36.312 16.312 2.887 1 37.06 4 SER B C 1
ATOM 3063 O O . SER B 1 4 ? 37.188 16.547 3.717 1 37.06 4 SER B O 1
ATOM 3065 N N . LEU B 1 5 ? 35.156 16.25 3.363 1 40.72 5 LEU B N 1
ATOM 3066 C CA . LEU B 1 5 ? 35 15.734 4.719 1 40.72 5 LEU B CA 1
ATOM 3067 C C . LEU B 1 5 ? 35.938 14.562 4.953 1 40.72 5 LEU B C 1
ATOM 3069 O O . LEU B 1 5 ? 36.25 13.812 4.027 1 40.72 5 LEU B O 1
ATOM 3073 N N . PRO B 1 6 ? 36.688 14.539 5.98 1 44.97 6 PRO B N 1
ATOM 3074 C CA . PRO B 1 6 ? 37.594 13.406 6.27 1 44.97 6 PRO B CA 1
ATOM 3075 C C . PRO B 1 6 ? 36.906 12.055 6.023 1 44.97 6 PRO B C 1
ATOM 3077 O O . PRO B 1 6 ? 35.688 11.938 6.137 1 44.97 6 PRO B O 1
ATOM 3080 N N . PRO B 1 7 ? 37.562 11.039 5.43 1 45.72 7 PRO B N 1
ATOM 3081 C CA . PRO B 1 7 ? 37.125 9.695 5.016 1 45.72 7 PRO B CA 1
ATOM 3082 C C . PRO B 1 7 ? 36.281 9 6.07 1 45.72 7 PRO B C 1
ATOM 3084 O O . PRO B 1 7 ? 35.5 8.102 5.742 1 45.72 7 PRO B O 1
ATOM 3087 N N . ALA B 1 8 ? 36.625 9.195 7.34 1 44.06 8 ALA B N 1
ATOM 3088 C CA . ALA B 1 8 ? 36.125 8.469 8.5 1 44.06 8 ALA B CA 1
ATOM 3089 C C . ALA B 1 8 ? 34.594 8.633 8.633 1 44.06 8 ALA B C 1
ATOM 3091 O O . ALA B 1 8 ? 33.969 7.953 9.445 1 44.06 8 ALA B O 1
ATOM 3092 N N . LEU B 1 9 ? 33.938 9.586 8.203 1 53.81 9 LEU B N 1
ATOM 3093 C CA . LEU B 1 9 ? 32.5 9.789 8.445 1 53.81 9 LEU B CA 1
ATOM 3094 C C . LEU B 1 9 ? 31.672 9.32 7.25 1 53.81 9 LEU B C 1
ATOM 3096 O O . LEU B 1 9 ? 30.656 9.93 6.926 1 53.81 9 LEU B O 1
ATOM 3100 N N . ASN B 1 10 ? 32.219 8.516 6.418 1 66.94 10 ASN B N 1
ATOM 3101 C CA . ASN B 1 10 ? 31.547 8.023 5.227 1 66.94 10 ASN B CA 1
ATOM 3102 C C . ASN B 1 10 ? 30.578 6.887 5.559 1 66.94 10 ASN B C 1
ATOM 3104 O O . ASN B 1 10 ? 30.953 5.711 5.48 1 66.94 10 ASN B O 1
ATOM 3108 N N . HIS B 1 11 ? 29.562 7.211 6.137 1 84 11 HIS B N 1
ATOM 3109 C CA . HIS B 1 11 ? 28.516 6.23 6.406 1 84 11 HIS B CA 1
ATOM 3110 C C . HIS B 1 11 ? 27.875 5.727 5.109 1 84 11 HIS B C 1
ATOM 3112 O O . HIS B 1 11 ? 27.438 6.523 4.281 1 84 11 HIS B O 1
ATOM 3118 N N . PRO B 1 12 ? 27.984 4.441 4.934 1 89.94 12 PRO B N 1
ATOM 3119 C CA . PRO B 1 12 ? 27.453 3.912 3.68 1 89.94 12 PRO B CA 1
ATOM 3120 C C . PRO B 1 12 ? 25.969 4.211 3.502 1 89.94 12 PRO B C 1
ATOM 3122 O O . PRO B 1 12 ? 25.219 4.238 4.484 1 89.94 12 PRO B O 1
ATOM 3125 N N . VAL B 1 13 ? 25.594 4.48 2.301 1 96.44 13 VAL B N 1
ATOM 3126 C CA . VAL B 1 13 ? 24.203 4.594 1.903 1 96.44 13 VAL B CA 1
ATOM 3127 C C . VAL B 1 13 ? 23.688 3.234 1.434 1 96.44 13 VAL B C 1
ATOM 3129 O O . VAL B 1 13 ? 23.938 2.824 0.298 1 96.44 13 VAL B O 1
ATOM 3132 N N . ALA B 1 14 ? 23.047 2.514 2.361 1 97.12 14 ALA B N 1
ATOM 3133 C CA . ALA B 1 14 ? 22.547 1.165 2.098 1 97.12 14 ALA B CA 1
ATOM 3134 C C . ALA B 1 14 ? 21.266 0.889 2.875 1 97.12 14 ALA B C 1
ATOM 3136 O O . ALA B 1 14 ? 21.047 1.455 3.949 1 97.12 14 ALA B O 1
ATOM 3137 N N . ALA B 1 15 ? 20.391 0.108 2.297 1 97.75 15 ALA B N 1
ATOM 3138 C CA . ALA B 1 15 ? 19.25 -0.393 3.045 1 97.75 15 ALA B CA 1
ATOM 3139 C C . ALA B 1 15 ? 19.688 -1.227 4.242 1 97.75 15 ALA B C 1
ATOM 3141 O O . ALA B 1 15 ? 20.844 -1.676 4.305 1 97.75 15 ALA B O 1
ATOM 3142 N N . ARG B 1 16 ? 18.859 -1.383 5.227 1 96.44 16 ARG B N 1
ATOM 3143 C CA . ARG B 1 16 ? 19.219 -2.26 6.336 1 96.44 16 ARG B CA 1
ATOM 3144 C C . ARG B 1 16 ? 19.438 -3.691 5.855 1 96.44 16 ARG B C 1
ATOM 3146 O O . ARG B 1 16 ? 18.906 -4.086 4.812 1 96.44 16 ARG B O 1
ATOM 3153 N N . ASP B 1 17 ? 20.062 -4.516 6.582 1 95.38 17 ASP B N 1
ATOM 3154 C CA . ASP B 1 17 ? 20.562 -5.828 6.184 1 95.38 17 ASP B CA 1
ATOM 3155 C C . ASP B 1 17 ? 19.406 -6.758 5.809 1 95.38 17 ASP B C 1
ATOM 3157 O O . ASP B 1 17 ? 19.484 -7.484 4.812 1 95.38 17 ASP B O 1
ATOM 3161 N N . ALA B 1 18 ? 18.375 -6.711 6.562 1 95.06 18 ALA B N 1
ATOM 3162 C CA . ALA B 1 18 ? 17.234 -7.594 6.32 1 95.06 18 ALA B CA 1
ATOM 3163 C C . ALA B 1 18 ? 16.656 -7.379 4.922 1 95.06 18 ALA B C 1
ATOM 3165 O O . ALA B 1 18 ? 16.188 -8.328 4.285 1 95.06 18 ALA B O 1
ATOM 3166 N N . ILE B 1 19 ? 16.734 -6.117 4.406 1 97.12 19 ILE B N 1
ATOM 3167 C CA . ILE B 1 19 ? 16.188 -5.781 3.096 1 97.12 19 ILE B CA 1
ATOM 3168 C C . ILE B 1 19 ? 17.172 -6.16 2.004 1 97.12 19 ILE B C 1
ATOM 3170 O O . ILE B 1 19 ? 16.797 -6.691 0.96 1 97.12 19 ILE B O 1
ATOM 3174 N N . ARG B 1 20 ? 18.422 -5.93 2.262 1 95.62 20 ARG B N 1
ATOM 3175 C CA . ARG B 1 20 ? 19.469 -6.309 1.304 1 95.62 20 ARG B CA 1
ATOM 3176 C C . ARG B 1 20 ? 19.453 -7.812 1.061 1 95.62 20 ARG B C 1
ATOM 3178 O O . ARG B 1 20 ? 19.75 -8.266 -0.047 1 95.62 20 ARG B O 1
ATOM 3185 N N . ASP B 1 21 ? 19.062 -8.531 2.061 1 93.31 21 ASP B N 1
ATOM 3186 C CA . ASP B 1 21 ? 19.141 -9.992 2.029 1 93.31 21 ASP B CA 1
ATOM 3187 C C . ASP B 1 21 ? 17.922 -10.594 1.361 1 93.31 21 ASP B C 1
ATOM 3189 O O . ASP B 1 21 ? 17.875 -11.797 1.091 1 93.31 21 ASP B O 1
ATOM 3193 N N . LEU B 1 22 ? 16.953 -9.766 1.091 1 92.62 22 LEU B N 1
ATOM 3194 C CA . LEU B 1 22 ? 15.773 -10.281 0.416 1 92.62 22 LEU B CA 1
ATOM 3195 C C . LEU B 1 22 ? 16.109 -10.773 -0.988 1 92.62 22 LEU B C 1
ATOM 3197 O O . LEU B 1 22 ? 16.984 -10.203 -1.653 1 92.62 22 LEU B O 1
ATOM 3201 N N . ARG B 1 23 ? 15.406 -11.742 -1.386 1 85.25 23 ARG B N 1
ATOM 3202 C CA . ARG B 1 23 ? 15.609 -12.289 -2.725 1 85.25 23 ARG B CA 1
ATOM 3203 C C . ARG B 1 23 ? 15.062 -11.344 -3.789 1 85.25 23 ARG B C 1
ATOM 3205 O O . ARG B 1 23 ? 13.969 -10.789 -3.635 1 85.25 23 ARG B O 1
ATOM 3212 N N . ALA B 1 24 ? 15.961 -11.195 -4.789 1 82.12 24 ALA B N 1
ATOM 3213 C CA . ALA B 1 24 ? 15.484 -10.461 -5.957 1 82.12 24 ALA B CA 1
ATOM 3214 C C . ALA B 1 24 ? 14.695 -11.375 -6.895 1 82.12 24 ALA B C 1
ATOM 3216 O O . ALA B 1 24 ? 14.867 -12.594 -6.867 1 82.12 24 ALA B O 1
ATOM 3217 N N . SER B 1 25 ? 13.891 -10.758 -7.672 1 84.44 25 SER B N 1
ATOM 3218 C CA . SER B 1 25 ? 13.07 -11.531 -8.602 1 84.44 25 SER B CA 1
ATOM 3219 C C . SER B 1 25 ? 13.914 -12.133 -9.719 1 84.44 25 SER B C 1
ATOM 3221 O O . SER B 1 25 ? 14.406 -11.406 -10.586 1 84.44 25 SER B O 1
ATOM 3223 N N . ARG B 1 26 ? 13.969 -13.406 -9.75 1 90 26 ARG B N 1
ATOM 3224 C CA . ARG B 1 26 ? 14.68 -14.094 -10.82 1 90 26 ARG B CA 1
ATOM 3225 C C . ARG B 1 26 ? 13.875 -14.07 -12.117 1 90 26 ARG B C 1
ATOM 3227 O O . ARG B 1 26 ? 14.445 -14.195 -13.203 1 90 26 ARG B O 1
ATOM 3234 N N . ILE B 1 27 ? 12.609 -13.898 -11.969 1 92.25 27 ILE B N 1
ATOM 3235 C CA . ILE B 1 27 ? 11.766 -13.75 -13.141 1 92.25 27 ILE B CA 1
ATOM 3236 C C . ILE B 1 27 ? 12.133 -12.469 -13.891 1 92.25 27 ILE B C 1
ATOM 3238 O O . ILE B 1 27 ? 12.281 -12.477 -15.117 1 92.25 27 ILE B O 1
ATOM 3242 N N . ARG B 1 28 ? 12.305 -11.461 -13.133 1 86.94 28 ARG B N 1
ATOM 3243 C CA . ARG B 1 28 ? 12.703 -10.188 -13.734 1 86.94 28 ARG B CA 1
ATOM 3244 C C . ARG B 1 28 ? 14.086 -10.281 -14.359 1 86.94 28 ARG B C 1
ATOM 3246 O O . ARG B 1 28 ? 14.359 -9.648 -15.375 1 86.94 28 ARG B O 1
ATOM 3253 N N . GLU B 1 29 ? 14.93 -11 -13.703 1 89.88 29 GLU B N 1
ATOM 3254 C CA . GLU B 1 29 ? 16.25 -11.211 -14.266 1 89.88 29 GLU B CA 1
ATOM 3255 C C . GLU B 1 29 ? 16.172 -11.852 -15.648 1 89.88 29 GLU B C 1
ATOM 3257 O O . GLU B 1 29 ? 16.906 -11.469 -16.562 1 89.88 29 GLU B O 1
ATOM 3262 N N . VAL B 1 30 ? 15.305 -12.781 -15.836 1 94.19 30 VAL B N 1
ATOM 3263 C CA . VAL B 1 30 ? 15.086 -13.438 -17.125 1 94.19 30 VAL B CA 1
ATOM 3264 C C . VAL B 1 30 ? 14.477 -12.453 -18.109 1 94.19 30 VAL B C 1
ATOM 3266 O O . VAL B 1 30 ? 14.906 -12.383 -19.266 1 94.19 30 VAL B O 1
ATOM 3269 N N . ALA B 1 31 ? 13.484 -11.727 -17.609 1 91 31 ALA B N 1
ATOM 3270 C CA . ALA B 1 31 ? 12.836 -10.742 -18.453 1 91 31 ALA B CA 1
ATOM 3271 C C . ALA B 1 31 ? 13.852 -9.727 -18.984 1 91 31 ALA B C 1
ATOM 3273 O O . ALA B 1 31 ? 13.797 -9.336 -20.156 1 91 31 ALA B O 1
ATOM 3274 N N . ASN B 1 32 ? 14.75 -9.359 -18.188 1 88.19 32 ASN B N 1
ATOM 3275 C CA . ASN B 1 32 ? 15.781 -8.406 -18.562 1 88.19 32 ASN B CA 1
ATOM 3276 C C . ASN B 1 32 ? 16.703 -8.977 -19.641 1 88.19 32 ASN B C 1
ATOM 3278 O O . ASN B 1 32 ? 17.234 -8.234 -20.469 1 88.19 32 ASN B O 1
ATOM 3282 N N . ALA B 1 33 ? 16.891 -10.188 -19.578 1 90.38 33 ALA B N 1
ATOM 3283 C CA . ALA B 1 33 ? 17.734 -10.852 -20.562 1 90.38 33 ALA B CA 1
ATOM 3284 C C . ALA B 1 33 ? 17.109 -10.789 -21.953 1 90.38 33 ALA B C 1
ATOM 3286 O O . ALA B 1 33 ? 17.797 -10.945 -22.953 1 90.38 33 ALA B O 1
ATOM 3287 N N . GLY B 1 34 ? 15.852 -10.609 -22 1 90.88 34 GLY B N 1
ATOM 3288 C CA . GLY B 1 34 ? 15.148 -10.547 -23.266 1 90.88 34 GLY B CA 1
ATOM 3289 C C . GLY B 1 34 ? 14.938 -9.133 -23.766 1 90.88 34 GLY B C 1
ATOM 3290 O O . GLY B 1 34 ? 14.406 -8.93 -24.859 1 90.88 34 GLY B O 1
ATOM 3291 N N . LEU B 1 35 ? 15.336 -8.172 -22.984 1 87.12 35 LEU B N 1
ATOM 3292 C CA . LEU B 1 35 ? 15.109 -6.781 -23.344 1 87.12 35 LEU B CA 1
ATOM 3293 C C . LEU B 1 35 ? 15.781 -6.445 -24.672 1 87.12 35 LEU B C 1
ATOM 3295 O O . LEU B 1 35 ? 16.953 -6.773 -24.875 1 87.12 35 LEU B O 1
ATOM 3299 N N . GLY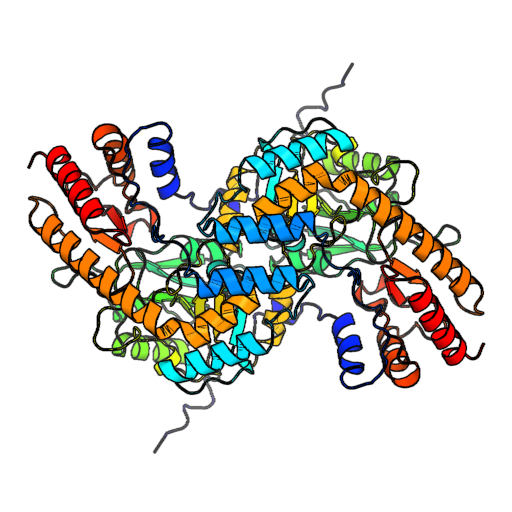 B 1 36 ? 15.031 -5.812 -25.547 1 88.62 36 GLY B N 1
ATOM 3300 C CA . GLY B 1 36 ? 15.562 -5.383 -26.844 1 88.62 36 GLY B CA 1
ATOM 3301 C C . GLY B 1 36 ? 15.484 -6.457 -27.906 1 88.62 36 GLY B C 1
ATOM 3302 O O . GLY B 1 36 ? 15.711 -6.184 -29.078 1 88.62 36 GLY B O 1
ATOM 3303 N N . LEU B 1 37 ? 15.172 -7.707 -27.453 1 94.38 37 LEU B N 1
ATOM 3304 C CA . LEU B 1 37 ? 15.055 -8.797 -28.406 1 94.38 37 LEU B CA 1
ATOM 3305 C C . LEU B 1 37 ? 13.68 -8.797 -29.062 1 94.38 37 LEU B C 1
ATOM 3307 O O . LEU B 1 37 ? 12.664 -8.602 -28.391 1 94.38 37 LEU B O 1
ATOM 3311 N N . PRO B 1 38 ? 13.711 -9 -30.312 1 94.19 38 PRO B N 1
ATOM 3312 C CA . PRO B 1 38 ? 12.414 -9.016 -31 1 94.19 38 PRO B CA 1
ATOM 3313 C C . PRO B 1 38 ? 11.688 -10.352 -30.859 1 94.19 38 PRO B C 1
ATOM 3315 O O . PRO B 1 38 ? 12.328 -11.383 -30.641 1 94.19 38 PRO B O 1
ATOM 3318 N N . ASP B 1 39 ? 10.453 -10.352 -30.891 1 95.19 39 ASP B N 1
ATOM 3319 C CA . ASP B 1 39 ? 9.562 -11.5 -31.062 1 95.19 39 ASP B CA 1
ATOM 3320 C C . ASP B 1 39 ? 9.68 -12.461 -29.891 1 95.19 39 ASP B C 1
ATOM 3322 O O . ASP B 1 39 ? 9.625 -13.68 -30.062 1 95.19 39 ASP B O 1
ATOM 3326 N N . VAL B 1 40 ? 10.055 -11.938 -28.734 1 96.75 40 VAL B N 1
ATOM 3327 C CA . VAL B 1 40 ? 10.07 -12.773 -27.531 1 96.75 40 VAL B CA 1
ATOM 3328 C C . VAL B 1 40 ? 8.633 -13.078 -27.109 1 96.75 40 VAL B C 1
ATOM 3330 O O . VAL B 1 40 ? 7.773 -12.203 -27.125 1 96.75 40 VAL B O 1
ATOM 3333 N N . LEU B 1 41 ? 8.336 -14.336 -26.828 1 97.12 41 LEU B N 1
ATOM 3334 C CA . LEU B 1 41 ? 7.066 -14.742 -26.234 1 97.12 41 LEU B CA 1
ATOM 3335 C C . LEU B 1 41 ? 7.172 -14.805 -24.703 1 97.12 41 LEU B C 1
ATOM 3337 O O . LEU B 1 41 ? 7.711 -15.766 -24.156 1 97.12 41 LEU B O 1
ATOM 3341 N N . PRO B 1 42 ? 6.676 -13.797 -24 1 95.88 42 PRO B N 1
ATOM 3342 C CA . PRO B 1 42 ? 6.805 -13.773 -22.531 1 95.88 42 PRO B CA 1
ATOM 3343 C C . PRO B 1 42 ? 5.719 -14.594 -21.844 1 95.88 42 PRO B C 1
ATOM 3345 O O . PRO B 1 42 ? 4.551 -14.195 -21.828 1 95.88 42 PRO B O 1
ATOM 3348 N N . PHE B 1 43 ? 6.102 -15.719 -21.266 1 97.44 43 PHE B N 1
ATOM 3349 C CA . PHE B 1 43 ? 5.184 -16.531 -20.469 1 97.44 43 PHE B CA 1
ATOM 3350 C C . PHE B 1 43 ? 5.59 -16.547 -19 1 97.44 43 PHE B C 1
ATOM 3352 O O . PHE B 1 43 ? 5.121 -17.375 -18.234 1 97.44 43 PHE B O 1
ATOM 3359 N N . TRP B 1 44 ? 6.477 -15.594 -18.656 1 94.44 44 TRP B N 1
ATOM 3360 C CA . TRP B 1 44 ? 7.121 -15.672 -17.359 1 94.44 44 TRP B CA 1
ATOM 3361 C C . TRP B 1 44 ? 6.309 -14.922 -16.297 1 94.44 44 TRP B C 1
ATOM 3363 O O . TRP B 1 44 ? 6.492 -15.133 -15.102 1 94.44 44 TRP B O 1
ATOM 3373 N N . PHE B 1 45 ? 5.352 -14.008 -16.594 1 90.56 45 PHE B N 1
ATOM 3374 C CA . PHE B 1 45 ? 4.531 -13.312 -15.617 1 90.56 45 PHE B CA 1
ATOM 3375 C C . PHE B 1 45 ? 3.168 -13.977 -15.477 1 90.56 45 PHE B C 1
ATOM 3377 O O . PHE B 1 45 ? 2.631 -14.508 -16.453 1 90.56 45 PHE B O 1
ATOM 3384 N N . GLY B 1 46 ? 2.645 -13.891 -14.305 1 94.06 46 GLY B N 1
ATOM 3385 C CA . GLY B 1 46 ? 1.312 -14.406 -14.023 1 94.06 46 GLY B CA 1
ATOM 3386 C C . GLY B 1 46 ? 0.212 -13.406 -14.328 1 94.06 46 GLY B C 1
ATOM 3387 O O . GLY B 1 46 ? -0.509 -12.977 -13.422 1 94.06 46 GLY B O 1
ATOM 3388 N N . GLU B 1 47 ? 0.066 -13.086 -15.594 1 93.88 47 GLU B N 1
ATOM 3389 C CA . GLU B 1 47 ? -0.946 -12.125 -16.016 1 93.88 47 GLU B CA 1
ATOM 3390 C C . GLU B 1 47 ? -1.544 -12.508 -17.359 1 93.88 47 GLU B C 1
ATOM 3392 O O . GLU B 1 47 ? -0.821 -12.914 -18.281 1 93.88 47 GLU B O 1
ATOM 3397 N N . SER B 1 48 ? -2.85 -12.43 -17.438 1 95 48 SER B N 1
ATOM 3398 C CA . SER B 1 48 ? -3.541 -12.656 -18.688 1 95 48 SER B CA 1
ATOM 3399 C C . SER B 1 48 ? -3.205 -11.57 -19.703 1 95 48 SER B C 1
ATOM 3401 O O . SER B 1 48 ? -2.887 -10.438 -19.344 1 95 48 SER B O 1
ATOM 3403 N N . ASP B 1 49 ? -3.23 -11.914 -20.938 1 91.62 49 ASP B N 1
ATOM 3404 C CA . ASP B 1 49 ? -2.992 -10.914 -21.984 1 91.62 49 ASP B CA 1
ATOM 3405 C C . ASP B 1 49 ? -4.281 -10.188 -22.344 1 91.62 49 ASP B C 1
ATOM 3407 O O . ASP B 1 49 ? -4.289 -9.344 -23.25 1 91.62 49 ASP B O 1
ATOM 3411 N N . ARG B 1 50 ? -5.324 -10.516 -21.656 1 95.56 50 ARG B N 1
ATOM 3412 C CA . ARG B 1 50 ? -6.613 -9.875 -21.906 1 95.56 50 ARG B CA 1
ATOM 3413 C C . ARG B 1 50 ? -6.809 -8.656 -21.016 1 95.56 50 ARG B C 1
ATOM 3415 O O . ARG B 1 50 ? -6.375 -8.656 -19.859 1 95.56 50 ARG B O 1
ATOM 3422 N N . VAL B 1 51 ? -7.555 -7.762 -21.562 1 96.56 51 VAL B N 1
ATOM 3423 C CA . VAL B 1 51 ? -7.836 -6.523 -20.844 1 96.56 51 VAL B CA 1
ATOM 3424 C C . VAL B 1 51 ? -9.008 -6.738 -19.891 1 96.56 51 VAL B C 1
ATOM 3426 O O . VAL B 1 51 ? -9.828 -7.633 -20.094 1 96.56 51 VAL B O 1
ATOM 3429 N N . THR B 1 52 ? -9.07 -5.938 -18.828 1 98.56 52 THR B N 1
ATOM 3430 C CA . THR B 1 52 ? -10.203 -5.953 -17.906 1 98.56 52 THR B CA 1
ATOM 3431 C C . THR B 1 52 ? -11.516 -5.773 -18.672 1 98.56 52 THR B C 1
ATOM 3433 O O . THR B 1 52 ? -11.602 -4.949 -19.578 1 98.56 52 THR B O 1
ATOM 3436 N N . PRO B 1 53 ? -12.539 -6.508 -18.297 1 98.56 53 PRO B N 1
ATOM 3437 C CA . PRO B 1 53 ? -13.828 -6.387 -18.969 1 98.56 53 PRO B CA 1
ATOM 3438 C C . PRO B 1 53 ? -14.328 -4.945 -19.047 1 98.56 53 PRO B C 1
ATOM 3440 O O . PRO B 1 53 ? -14.156 -4.184 -18.078 1 98.56 53 PRO B O 1
ATOM 3443 N N . GLU B 1 54 ? -15.023 -4.641 -20.094 1 98.31 54 GLU B N 1
ATOM 3444 C CA . GLU B 1 54 ? -15.469 -3.283 -20.406 1 98.31 54 GLU B CA 1
ATOM 3445 C C . GLU B 1 54 ? -16.391 -2.742 -19.312 1 98.31 54 GLU B C 1
ATOM 3447 O O . GLU B 1 54 ? -16.281 -1.576 -18.922 1 98.31 54 GLU B O 1
ATOM 3452 N N . PHE B 1 55 ? -17.312 -3.549 -18.781 1 98.5 55 PHE B N 1
ATOM 3453 C CA . PHE B 1 55 ? -18.281 -3.062 -17.812 1 98.5 55 PHE B CA 1
ATOM 3454 C C . PHE B 1 55 ? -17.594 -2.619 -16.531 1 98.5 55 PHE B C 1
ATOM 3456 O O . PHE B 1 55 ? -18.078 -1.728 -15.836 1 98.5 55 PHE B O 1
ATOM 3463 N N . ILE B 1 56 ? -16.469 -3.193 -16.188 1 98.81 56 ILE B N 1
ATOM 3464 C CA . ILE B 1 56 ? -15.688 -2.803 -15.023 1 98.81 56 ILE B CA 1
ATOM 3465 C C . ILE B 1 56 ? -14.969 -1.487 -15.305 1 98.81 56 ILE B C 1
ATOM 3467 O O . ILE B 1 56 ? -15.039 -0.548 -14.508 1 98.81 56 ILE B O 1
ATOM 3471 N N . ARG B 1 57 ? -14.258 -1.354 -16.453 1 98.81 57 ARG B N 1
ATOM 3472 C CA . ARG B 1 57 ? -13.523 -0.15 -16.844 1 98.81 57 ARG B CA 1
ATOM 3473 C C . ARG B 1 57 ? -14.469 1.048 -16.953 1 98.81 57 ARG B C 1
ATOM 3475 O O . ARG B 1 57 ? -14.141 2.139 -16.469 1 98.81 57 ARG B O 1
ATOM 3482 N N . ASP B 1 58 ? -15.672 0.82 -17.5 1 98.69 58 ASP B N 1
ATOM 3483 C CA . ASP B 1 58 ? -16.656 1.884 -17.688 1 98.69 58 ASP B CA 1
ATOM 3484 C C . ASP B 1 58 ? -17.125 2.432 -16.344 1 98.69 58 ASP B C 1
ATOM 3486 O O . ASP B 1 58 ? -17.328 3.639 -16.188 1 98.69 58 ASP B O 1
ATOM 3490 N N . THR B 1 59 ? -17.312 1.539 -15.414 1 98.75 59 THR B N 1
ATOM 3491 C CA . THR B 1 59 ? -17.781 1.961 -14.094 1 98.75 59 THR B CA 1
ATOM 3492 C C . THR B 1 59 ? -16.766 2.883 -13.43 1 98.75 59 THR B C 1
ATOM 3494 O O . THR B 1 59 ? -17.141 3.9 -12.844 1 98.75 59 THR B O 1
ATOM 3497 N N . ALA B 1 60 ? -15.531 2.553 -13.523 1 98.75 60 ALA B N 1
ATOM 3498 C CA . ALA B 1 60 ? -14.484 3.404 -12.953 1 98.75 60 ALA B CA 1
ATOM 3499 C C . ALA B 1 60 ? -14.438 4.754 -13.664 1 98.75 60 ALA B C 1
ATOM 3501 O O . ALA B 1 60 ? -14.289 5.797 -13.016 1 98.75 60 ALA B O 1
ATOM 3502 N N . ALA B 1 61 ? -14.539 4.723 -15 1 98.62 61 ALA B N 1
ATOM 3503 C CA . ALA B 1 61 ? -14.523 5.961 -15.781 1 98.62 61 ALA B CA 1
ATOM 3504 C C . ALA B 1 61 ? -15.688 6.867 -15.398 1 98.62 61 ALA B C 1
ATOM 3506 O O . ALA B 1 61 ? -15.531 8.086 -15.289 1 98.62 61 ALA B O 1
ATOM 3507 N N . GLN B 1 62 ? -16.812 6.301 -15.172 1 98.62 62 GLN B N 1
ATOM 3508 C CA . GLN B 1 62 ? -18 7.059 -14.773 1 98.62 62 GLN B CA 1
ATOM 3509 C C . GLN B 1 62 ? -17.812 7.66 -13.383 1 98.62 62 GLN B C 1
ATOM 3511 O O . GLN B 1 62 ? -18.234 8.797 -13.133 1 98.62 62 GLN B O 1
ATOM 3516 N N . ALA B 1 63 ? -17.25 6.883 -12.5 1 98.56 63 ALA B N 1
ATOM 3517 C CA . ALA B 1 63 ? -16.984 7.379 -11.156 1 98.56 63 ALA B CA 1
ATOM 3518 C C . ALA B 1 63 ? -16.031 8.578 -11.195 1 98.56 63 ALA B C 1
ATOM 3520 O O . ALA B 1 63 ? -16.234 9.562 -10.477 1 98.56 63 ALA B O 1
ATOM 3521 N N . LEU B 1 64 ? -15.008 8.508 -12.023 1 98.5 64 LEU B N 1
ATOM 3522 C CA . LEU B 1 64 ? -14.086 9.617 -12.211 1 98.5 64 LEU B CA 1
ATOM 3523 C C . LEU B 1 64 ? -14.812 10.844 -12.742 1 98.5 64 LEU B C 1
ATOM 3525 O O . LEU B 1 64 ? -14.578 11.961 -12.273 1 98.5 64 LEU B O 1
ATOM 3529 N N . ALA B 1 65 ? -15.703 10.609 -13.633 1 97.75 65 ALA B N 1
ATOM 3530 C CA . ALA B 1 65 ? -16.453 11.711 -14.242 1 97.75 65 ALA B CA 1
ATOM 3531 C C . ALA B 1 65 ? -17.359 12.383 -13.211 1 97.75 65 ALA B C 1
ATOM 3533 O O . ALA B 1 65 ? -17.562 13.602 -13.273 1 97.75 65 ALA B O 1
ATOM 3534 N N . ARG B 1 66 ? -17.844 11.602 -12.25 1 97.44 66 ARG B N 1
ATOM 3535 C CA . ARG B 1 66 ? -18.719 12.133 -11.219 1 97.44 66 ARG B CA 1
ATOM 3536 C C . ARG B 1 66 ? -17.938 12.844 -10.125 1 97.44 66 ARG B C 1
ATOM 3538 O O . ARG B 1 66 ? -18.5 13.508 -9.266 1 97.44 66 ARG B O 1
ATOM 3545 N N . GLY B 1 67 ? -16.609 12.695 -10.164 1 97.25 67 GLY B N 1
ATOM 3546 C CA . GLY B 1 67 ? -15.766 13.344 -9.172 1 97.25 67 GLY B CA 1
ATOM 3547 C C . GLY B 1 67 ? -15.594 12.523 -7.91 1 97.25 67 GLY B C 1
ATOM 3548 O O . GLY B 1 67 ? -15.359 13.07 -6.832 1 97.25 67 GLY B O 1
ATOM 3549 N N . ASP B 1 68 ? -15.734 11.203 -7.977 1 96.38 68 ASP B N 1
ATOM 3550 C CA . ASP B 1 68 ? -15.5 10.312 -6.84 1 96.38 68 ASP B CA 1
ATOM 3551 C C . ASP B 1 68 ? -14.008 10.078 -6.621 1 96.38 68 ASP B C 1
ATOM 3553 O O . ASP B 1 68 ? -13.516 8.969 -6.812 1 96.38 68 ASP B O 1
ATOM 3557 N N . THR B 1 69 ? -13.32 11.117 -6.145 1 96.81 69 THR B N 1
ATOM 3558 C CA . THR B 1 69 ? -11.867 11.102 -6.074 1 96.81 69 THR B CA 1
ATOM 3559 C C . THR B 1 69 ? -11.391 11.43 -4.664 1 96.81 69 THR B C 1
ATOM 3561 O O . THR B 1 69 ? -10.219 11.773 -4.461 1 96.81 69 THR B O 1
ATOM 3564 N N . PHE B 1 70 ? -12.242 11.359 -3.627 1 96.44 70 PHE B N 1
ATOM 3565 C CA . PHE B 1 70 ? -11.914 11.711 -2.248 1 96.44 70 PHE B CA 1
ATOM 3566 C C . PHE B 1 70 ? -11.484 10.484 -1.463 1 96.44 70 PHE B C 1
ATOM 3568 O O . PHE B 1 70 ? -11.617 9.352 -1.943 1 96.44 70 PHE B O 1
ATOM 3575 N N . TYR B 1 71 ? -10.969 10.719 -0.249 1 93.62 71 TYR B N 1
ATOM 3576 C CA . TYR B 1 71 ? -10.719 9.625 0.683 1 93.62 71 TYR B CA 1
ATOM 3577 C C . TYR B 1 71 ? -11.977 8.797 0.897 1 93.62 71 TYR B C 1
ATOM 3579 O O . TYR B 1 71 ? -13.094 9.312 0.808 1 93.62 71 TYR B O 1
ATOM 3587 N N . THR B 1 72 ? -11.773 7.539 1.134 1 94.12 72 THR B N 1
ATOM 3588 C CA . THR B 1 72 ? -12.852 6.664 1.575 1 94.12 72 THR B CA 1
ATOM 3589 C C . THR B 1 72 ? -12.516 6.02 2.916 1 94.12 72 THR B C 1
ATOM 3591 O O . THR B 1 72 ? -11.469 6.305 3.5 1 94.12 72 THR B O 1
ATOM 3594 N N . HIS B 1 73 ? -13.445 5.254 3.387 1 92.81 73 HIS B N 1
ATOM 3595 C CA . HIS B 1 73 ? -13.211 4.543 4.641 1 92.81 73 HIS B CA 1
ATOM 3596 C C . HIS B 1 73 ? -12.023 3.59 4.523 1 92.81 73 HIS B C 1
ATOM 3598 O O . HIS B 1 73 ? -11.867 2.916 3.504 1 92.81 73 HIS B O 1
ATOM 3604 N N . ASN B 1 74 ? -11.258 3.455 5.605 1 94.44 74 ASN B N 1
ATOM 3605 C CA . ASN B 1 74 ? -10.039 2.645 5.602 1 94.44 74 ASN B CA 1
ATOM 3606 C C . ASN B 1 74 ? -10.336 1.193 5.23 1 94.44 74 ASN B C 1
ATOM 3608 O O . ASN B 1 74 ? -9.57 0.568 4.492 1 94.44 74 ASN B O 1
ATOM 3612 N N . LEU B 1 75 ? -11.477 0.66 5.691 1 96.81 75 LEU B N 1
ATOM 3613 C CA . LEU B 1 75 ? -11.797 -0.75 5.508 1 96.81 75 LEU B CA 1
ATOM 3614 C C . LEU B 1 75 ? -12.414 -0.992 4.137 1 96.81 75 LEU B C 1
ATOM 3616 O O . LEU B 1 75 ? -12.633 -2.141 3.742 1 96.81 75 LEU B O 1
ATOM 3620 N N . GLY B 1 76 ? -12.734 0.057 3.418 1 97.88 76 GLY B N 1
ATOM 3621 C CA . GLY B 1 76 ? -13.445 -0.011 2.15 1 97.88 76 GLY B CA 1
ATOM 3622 C C . GLY B 1 76 ? -14.836 0.583 2.215 1 97.88 76 GLY B C 1
ATOM 3623 O O . GLY B 1 76 ? -15.422 0.692 3.293 1 97.88 76 GLY B O 1
ATOM 3624 N N . ILE B 1 77 ? -15.367 0.999 1.093 1 97.94 77 ILE B N 1
ATOM 3625 C CA . ILE B 1 77 ? -16.719 1.549 1.064 1 97.94 77 ILE B CA 1
ATOM 3626 C C . ILE B 1 77 ? -17.734 0.448 1.373 1 97.94 77 ILE B C 1
ATOM 3628 O O . ILE B 1 77 ? -17.516 -0.713 1.012 1 97.94 77 ILE B O 1
ATOM 3632 N N . ALA B 1 78 ? -18.812 0.838 1.969 1 97.81 78 ALA B N 1
ATOM 3633 C CA . ALA B 1 78 ? -19.828 -0.11 2.447 1 97.81 78 ALA B CA 1
ATOM 3634 C C . ALA B 1 78 ? -20.375 -0.943 1.297 1 97.81 78 ALA B C 1
ATOM 3636 O O . ALA B 1 78 ? -20.516 -2.164 1.415 1 97.81 78 ALA B O 1
ATOM 3637 N N . PRO B 1 79 ? -20.656 -0.371 0.115 1 98.56 79 PRO B N 1
ATOM 3638 C CA . PRO B 1 79 ? -21.203 -1.175 -0.979 1 98.56 79 PRO B CA 1
ATOM 3639 C C . PRO B 1 79 ? -20.266 -2.295 -1.418 1 98.56 79 PRO B C 1
ATOM 3641 O O . PRO B 1 79 ? -20.703 -3.408 -1.704 1 98.56 79 PRO B O 1
ATOM 3644 N N . LEU B 1 80 ? -18.969 -2.035 -1.425 1 98.88 80 LEU B N 1
ATOM 3645 C CA . LEU B 1 80 ? -18.031 -3.07 -1.843 1 98.88 80 LEU B CA 1
ATOM 3646 C C . LEU B 1 80 ? -17.891 -4.152 -0.775 1 98.88 80 LEU B C 1
ATOM 3648 O O . LEU B 1 80 ? -17.906 -5.344 -1.09 1 98.88 80 LEU B O 1
ATOM 3652 N N . ARG B 1 81 ? -17.781 -3.75 0.482 1 98.81 81 ARG B N 1
ATOM 3653 C CA . ARG B 1 81 ? -17.688 -4.727 1.563 1 98.81 81 ARG B CA 1
ATOM 3654 C C . ARG B 1 81 ? -18.922 -5.621 1.596 1 98.81 81 ARG B C 1
ATOM 3656 O O . ARG B 1 81 ? -18.812 -6.832 1.807 1 98.81 81 ARG B O 1
ATOM 3663 N N . SER B 1 82 ? -20.078 -5.02 1.353 1 98.81 82 SER B N 1
ATOM 3664 C CA . SER B 1 82 ? -21.328 -5.785 1.322 1 98.81 82 SER B CA 1
ATOM 3665 C C . SER B 1 82 ? -21.344 -6.758 0.147 1 98.81 82 SER B C 1
ATOM 3667 O O . SER B 1 82 ? -21.719 -7.922 0.303 1 98.81 82 SER B O 1
ATOM 3669 N N . ALA B 1 83 ? -20.969 -6.301 -1.01 1 98.88 83 ALA B N 1
ATOM 3670 C CA . ALA B 1 83 ? -20.922 -7.16 -2.191 1 98.88 83 ALA B CA 1
ATOM 3671 C C . ALA B 1 83 ? -19.969 -8.328 -1.979 1 98.88 83 ALA B C 1
ATOM 3673 O O . ALA B 1 83 ? -20.266 -9.461 -2.361 1 98.88 83 ALA B O 1
ATOM 3674 N N . LEU B 1 84 ? -18.875 -8.062 -1.346 1 98.94 84 LEU B N 1
ATOM 3675 C CA . LEU B 1 84 ? -17.891 -9.102 -1.071 1 98.94 84 LEU B CA 1
ATOM 3676 C C . LEU B 1 84 ? -18.406 -10.086 -0.034 1 98.94 84 LEU B C 1
ATOM 3678 O O . LEU B 1 84 ? -18.188 -11.297 -0.154 1 98.94 84 LEU B O 1
ATOM 3682 N N . ALA B 1 85 ? -19.062 -9.547 0.968 1 98.88 85 ALA B N 1
ATOM 3683 C CA . ALA B 1 85 ? -19.656 -10.422 1.971 1 98.88 85 ALA B CA 1
ATOM 3684 C C . ALA B 1 85 ? -20.641 -11.391 1.331 1 98.88 85 ALA B C 1
ATOM 3686 O O . ALA B 1 85 ? -20.625 -12.594 1.617 1 98.88 85 ALA B O 1
ATOM 3687 N N . ASP B 1 86 ? -21.469 -10.891 0.469 1 98.81 86 ASP B N 1
ATOM 3688 C CA . ASP B 1 86 ? -22.438 -11.727 -0.248 1 98.81 86 ASP B CA 1
ATOM 3689 C C . ASP B 1 86 ? -21.719 -12.75 -1.125 1 98.81 86 ASP B C 1
ATOM 3691 O O . ASP B 1 86 ? -22.109 -13.922 -1.164 1 98.81 86 ASP B O 1
ATOM 3695 N N . TYR B 1 87 ? -20.766 -12.305 -1.796 1 98.75 87 TYR B N 1
ATOM 3696 C CA . TYR B 1 87 ? -19.984 -13.141 -2.695 1 98.75 87 TYR B CA 1
ATOM 3697 C C . TYR B 1 87 ? -19.344 -14.297 -1.942 1 98.75 87 TYR B C 1
ATOM 3699 O O . TYR B 1 87 ? -19.469 -15.461 -2.344 1 98.75 87 TYR B O 1
ATOM 3707 N N . VAL B 1 88 ? -18.688 -14 -0.833 1 98.81 88 VAL B N 1
ATOM 3708 C CA . VAL B 1 88 ? -18.031 -15.016 -0.011 1 98.81 88 VAL B CA 1
ATOM 3709 C C . VAL B 1 88 ? -19.078 -15.953 0.592 1 98.81 88 VAL B C 1
ATOM 3711 O O . VAL B 1 88 ? -18.859 -17.156 0.677 1 98.81 88 VAL B O 1
ATOM 3714 N N . SER B 1 89 ? -20.203 -15.367 1.011 1 98.75 89 SER B N 1
ATOM 3715 C CA . SER B 1 89 ? -21.266 -16.188 1.589 1 98.75 89 SER B CA 1
ATOM 3716 C C . SER B 1 89 ? -21.781 -17.219 0.593 1 98.75 89 SER B C 1
ATOM 3718 O O . SER B 1 89 ? -22.047 -18.359 0.962 1 98.75 89 SER B O 1
ATOM 3720 N N . ARG B 1 90 ? -21.906 -16.859 -0.652 1 98.25 90 ARG B N 1
ATOM 3721 C CA . ARG B 1 90 ? -22.391 -17.766 -1.689 1 98.25 90 ARG B CA 1
ATOM 3722 C C . ARG B 1 90 ? -21.391 -18.906 -1.936 1 98.25 90 ARG B C 1
ATOM 3724 O O . ARG B 1 90 ? -21.781 -20.047 -2.18 1 98.25 90 ARG B O 1
ATOM 3731 N N . LEU B 1 91 ? -20.156 -18.594 -1.807 1 98.12 91 LEU B N 1
ATOM 3732 C CA . LEU B 1 91 ? -19.125 -19.562 -2.178 1 98.12 91 LEU B CA 1
ATOM 3733 C C . LEU B 1 91 ? -18.734 -20.422 -0.979 1 98.12 91 LEU B C 1
ATOM 3735 O O . LEU B 1 91 ? -18.453 -21.609 -1.129 1 98.12 91 LEU B O 1
ATOM 3739 N N . HIS B 1 92 ? -18.688 -19.75 0.211 1 98.25 92 HIS B N 1
ATOM 3740 C CA . HIS B 1 92 ? -17.969 -20.406 1.301 1 98.25 92 HIS B CA 1
ATOM 3741 C C . HIS B 1 92 ? -18.75 -20.328 2.604 1 98.25 92 HIS B C 1
ATOM 3743 O O . HIS B 1 92 ? -18.188 -20.484 3.688 1 98.25 92 HIS B O 1
ATOM 3749 N N . GLY B 1 93 ? -19.953 -20.016 2.561 1 97.81 93 GLY B N 1
ATOM 3750 C CA . GLY B 1 93 ? -20.797 -19.953 3.75 1 97.81 93 GLY B CA 1
ATOM 3751 C C . GLY B 1 93 ? -20.984 -18.547 4.273 1 97.81 93 GLY B C 1
ATOM 3752 O O . GLY B 1 93 ? -20.266 -17.625 3.889 1 97.81 93 GLY B O 1
ATOM 3753 N N . ARG B 1 94 ? -21.953 -18.391 5.168 1 98.25 94 ARG B N 1
ATOM 3754 C CA . ARG B 1 94 ? -22.406 -17.094 5.664 1 98.25 94 ARG B CA 1
ATOM 3755 C C . ARG B 1 94 ? -21.234 -16.281 6.195 1 98.25 94 ARG B C 1
ATOM 3757 O O . ARG B 1 94 ? -20.5 -16.734 7.078 1 98.25 94 ARG B O 1
ATOM 3764 N N . THR B 1 95 ? -21.094 -15.086 5.711 1 98.75 95 THR B N 1
ATOM 3765 C CA . THR B 1 95 ? -20.047 -14.141 6.082 1 98.75 95 THR B CA 1
ATOM 3766 C C . THR B 1 95 ? -20.625 -12.734 6.254 1 98.75 95 THR B C 1
ATOM 3768 O O . THR B 1 95 ? -21.141 -12.148 5.297 1 98.75 95 THR B O 1
ATOM 3771 N N . ALA B 1 96 ? -20.578 -12.25 7.457 1 98.69 96 ALA B N 1
ATOM 3772 C CA . ALA B 1 96 ? -21.062 -10.898 7.734 1 98.69 96 ALA B CA 1
ATOM 3773 C C . ALA B 1 96 ? -20.047 -9.852 7.27 1 98.69 96 ALA B C 1
ATOM 3775 O O . ALA B 1 96 ? -18.859 -10.133 7.148 1 98.69 96 ALA B O 1
ATOM 3776 N N . ILE B 1 97 ? -20.531 -8.648 7.023 1 98.56 97 ILE B N 1
ATOM 3777 C CA . ILE B 1 97 ? -19.734 -7.539 6.5 1 98.56 97 ILE B CA 1
ATOM 3778 C C . ILE B 1 97 ? -18.609 -7.207 7.473 1 98.56 97 ILE B C 1
ATOM 3780 O O . ILE B 1 97 ? -17.531 -6.781 7.059 1 98.56 97 ILE B O 1
ATOM 3784 N N . ASP B 1 98 ? -18.719 -7.496 8.75 1 98.25 98 ASP B N 1
ATOM 3785 C CA . ASP B 1 98 ? -17.734 -7.145 9.773 1 98.25 98 ASP B CA 1
ATOM 3786 C C . ASP B 1 98 ? -16.469 -7.98 9.633 1 98.25 98 ASP B C 1
ATOM 3788 O O . ASP B 1 98 ? -15.438 -7.656 10.219 1 98.25 98 ASP B O 1
ATOM 3792 N N . HIS B 1 99 ? -16.547 -9.078 8.805 1 98.75 99 HIS B N 1
ATOM 3793 C CA . HIS B 1 99 ? -15.398 -9.961 8.586 1 98.75 99 HIS B CA 1
ATOM 3794 C C . HIS B 1 99 ? -14.664 -9.602 7.301 1 98.75 99 HIS B C 1
ATOM 3796 O O . HIS B 1 99 ? -13.664 -10.234 6.953 1 98.75 99 HIS B O 1
ATOM 3802 N N . VAL B 1 100 ? -15.18 -8.562 6.57 1 98.88 100 VAL B N 1
ATOM 3803 C CA . VAL B 1 100 ? -14.664 -8.297 5.23 1 98.88 100 VAL B CA 1
ATOM 3804 C C . VAL B 1 100 ? -13.977 -6.93 5.211 1 98.88 100 VAL B C 1
ATOM 3806 O O . VAL B 1 100 ? -14.57 -5.926 5.613 1 98.88 100 VAL B O 1
ATOM 3809 N N . VAL B 1 101 ? -12.734 -6.914 4.758 1 98.81 101 VAL B N 1
ATOM 3810 C CA . VAL B 1 101 ? -11.969 -5.68 4.633 1 98.81 101 VAL B CA 1
ATOM 3811 C C . VAL B 1 101 ? -11.383 -5.574 3.227 1 98.81 101 VAL B C 1
ATOM 3813 O O . VAL B 1 101 ? -10.922 -6.566 2.662 1 98.81 101 VAL B O 1
ATOM 3816 N N . VAL B 1 102 ? -11.445 -4.344 2.662 1 98.81 102 VAL B N 1
ATOM 3817 C CA . VAL B 1 102 ? -10.898 -4.074 1.337 1 98.81 102 VAL B CA 1
ATOM 3818 C C . VAL B 1 102 ? -9.453 -3.586 1.463 1 98.81 102 VAL B C 1
ATOM 3820 O O . VAL B 1 102 ? -9.133 -2.824 2.377 1 98.81 102 VAL B O 1
ATOM 3823 N N . THR B 1 103 ? -8.602 -4.043 0.592 1 98.62 103 THR B N 1
ATOM 3824 C CA . THR B 1 103 ? -7.195 -3.637 0.587 1 98.62 103 THR B CA 1
ATOM 3825 C C . THR B 1 103 ? -6.773 -3.168 -0.802 1 98.62 103 THR B C 1
ATOM 3827 O O . THR B 1 103 ? -7.477 -3.414 -1.786 1 98.62 103 THR B O 1
ATOM 3830 N N . SER B 1 104 ? -5.605 -2.496 -0.877 1 97.88 104 SER B N 1
ATOM 3831 C CA . SER B 1 104 ? -5.113 -1.898 -2.113 1 97.88 104 SER B CA 1
ATOM 3832 C C . SER B 1 104 ? -4.414 -2.934 -2.988 1 97.88 104 SER B C 1
ATOM 3834 O O . SER B 1 104 ? -3.539 -2.592 -3.787 1 97.88 104 SER B O 1
ATOM 3836 N N . ALA B 1 105 ? -4.609 -4.18 -2.826 1 97.56 105 ALA B N 1
ATOM 3837 C CA . ALA B 1 105 ? -4.141 -5.324 -3.6 1 97.56 105 ALA B CA 1
ATOM 3838 C C . ALA B 1 105 ? -4.121 -6.594 -2.748 1 97.56 105 ALA B C 1
ATOM 3840 O O . ALA B 1 105 ? -4.164 -6.52 -1.518 1 97.56 105 ALA B O 1
ATOM 3841 N N . GLY B 1 106 ? -4.039 -7.688 -3.484 1 98.31 106 GLY B N 1
ATOM 3842 C CA . GLY B 1 106 ? -3.844 -8.938 -2.762 1 98.31 106 GLY B CA 1
ATOM 3843 C C . GLY B 1 106 ? -2.521 -8.992 -2.021 1 98.31 106 GLY B C 1
ATOM 3844 O O . GLY B 1 106 ? -2.463 -9.445 -0.877 1 98.31 106 GLY B O 1
ATOM 3845 N N . VAL B 1 107 ? -1.455 -8.531 -2.635 1 98.12 107 VAL B N 1
ATOM 3846 C CA . VAL B 1 107 ? -0.147 -8.57 -1.988 1 98.12 107 VAL B CA 1
ATOM 3847 C C . VAL B 1 107 ? -0.135 -7.613 -0.796 1 98.12 107 VAL B C 1
ATOM 3849 O O . VAL B 1 107 ? 0.512 -7.883 0.218 1 98.12 107 VAL B O 1
ATOM 3852 N N . ASN B 1 108 ? -0.84 -6.488 -0.906 1 98.69 108 ASN B N 1
ATOM 3853 C CA . ASN B 1 108 ? -0.98 -5.594 0.239 1 98.69 108 ASN B CA 1
ATOM 3854 C C . ASN B 1 108 ? -1.695 -6.277 1.399 1 98.69 108 ASN B C 1
ATOM 3856 O O . ASN B 1 108 ? -1.333 -6.082 2.561 1 98.69 108 ASN B O 1
ATOM 3860 N N . ALA B 1 109 ? -2.715 -7.039 1.082 1 98.88 109 ALA B N 1
ATOM 3861 C CA . ALA B 1 109 ? -3.416 -7.82 2.098 1 98.88 109 ALA B CA 1
ATOM 3862 C C . ALA B 1 109 ? -2.459 -8.773 2.812 1 98.88 109 ALA B C 1
ATOM 3864 O O . ALA B 1 109 ? -2.531 -8.93 4.031 1 98.88 109 ALA B O 1
ATOM 3865 N N . LEU B 1 110 ? -1.581 -9.406 2.062 1 98.88 110 LEU B N 1
ATOM 3866 C CA . LEU B 1 110 ? -0.604 -10.32 2.646 1 98.88 110 LEU B CA 1
ATOM 3867 C C . LEU B 1 110 ? 0.315 -9.578 3.615 1 98.88 110 LEU B C 1
ATOM 3869 O O . LEU B 1 110 ? 0.578 -10.062 4.719 1 98.88 110 LEU B O 1
ATOM 3873 N N . MET B 1 111 ? 0.765 -8.438 3.213 1 98.81 111 MET B N 1
ATOM 3874 C CA . MET B 1 111 ? 1.625 -7.633 4.07 1 98.81 111 MET B CA 1
ATOM 3875 C C . MET B 1 111 ? 0.888 -7.211 5.34 1 98.81 111 MET B C 1
ATOM 3877 O O . MET B 1 111 ? 1.421 -7.336 6.441 1 98.81 111 MET B O 1
ATOM 3881 N N . LEU B 1 112 ? -0.324 -6.711 5.188 1 98.81 112 LEU B N 1
ATOM 3882 C CA . LEU B 1 112 ? -1.129 -6.27 6.32 1 98.81 112 LEU B CA 1
ATOM 3883 C C . LEU B 1 112 ? -1.401 -7.422 7.281 1 98.81 112 LEU B C 1
ATOM 3885 O O . LEU B 1 112 ? -1.307 -7.258 8.5 1 98.81 112 LEU B O 1
ATOM 3889 N N . ALA B 1 113 ? -1.729 -8.578 6.723 1 98.88 113 ALA B N 1
ATOM 3890 C CA . ALA B 1 113 ? -1.979 -9.758 7.547 1 98.88 113 ALA B CA 1
ATOM 3891 C C . ALA B 1 113 ? -0.731 -10.148 8.336 1 98.88 113 ALA B C 1
ATOM 3893 O O . ALA B 1 113 ? -0.814 -10.469 9.523 1 98.88 113 ALA B O 1
ATOM 3894 N N . ALA B 1 114 ? 0.374 -10.125 7.668 1 98.81 114 ALA B N 1
ATOM 3895 C CA . ALA B 1 114 ? 1.628 -10.438 8.352 1 98.81 114 ALA B CA 1
ATOM 3896 C C . ALA B 1 114 ? 1.902 -9.438 9.469 1 98.81 114 ALA B C 1
ATOM 3898 O O . ALA B 1 114 ? 2.189 -9.828 10.602 1 98.81 114 ALA B O 1
ATOM 3899 N N . GLN B 1 115 ? 1.777 -8.148 9.164 1 98.62 115 GLN B N 1
ATOM 3900 C CA . GLN B 1 115 ? 2.006 -7.125 10.172 1 98.62 115 GLN B CA 1
ATOM 3901 C C . GLN B 1 115 ? 1.072 -7.309 11.367 1 98.62 115 GLN B C 1
ATOM 3903 O O . GLN B 1 115 ? 1.444 -7.012 12.5 1 98.62 115 GLN B O 1
ATOM 3908 N N . LEU B 1 116 ? -0.102 -7.754 11.109 1 98.75 116 LEU B N 1
ATOM 3909 C CA . LEU B 1 116 ? -1.138 -7.902 12.125 1 98.75 116 LEU B CA 1
ATOM 3910 C C . LEU B 1 116 ? -0.744 -8.961 13.148 1 98.75 116 LEU B C 1
ATOM 3912 O O . LEU B 1 116 ? -0.992 -8.797 14.352 1 98.75 116 LEU B O 1
ATOM 3916 N N . VAL B 1 117 ? -0.007 -10.055 12.695 1 98.31 117 VAL B N 1
ATOM 3917 C CA . VAL B 1 117 ? 0.065 -11.195 13.602 1 98.31 117 VAL B CA 1
ATOM 3918 C C . VAL B 1 117 ? 1.522 -11.594 13.812 1 98.31 117 VAL B C 1
ATOM 3920 O O . VAL B 1 117 ? 1.836 -12.352 14.734 1 98.31 117 VAL B O 1
ATOM 3923 N N . VAL B 1 118 ? 2.414 -11.07 12.992 1 97.56 118 VAL B N 1
ATOM 3924 C CA . VAL B 1 118 ? 3.803 -11.516 13.031 1 97.56 118 VAL B CA 1
ATOM 3925 C C . VAL B 1 118 ? 4.707 -10.352 13.43 1 97.56 118 VAL B C 1
ATOM 3927 O O . VAL B 1 118 ? 4.473 -9.211 13.023 1 97.56 118 VAL B O 1
ATOM 3930 N N . GLY B 1 119 ? 5.711 -10.609 14.258 1 95.44 119 GLY B N 1
ATOM 3931 C CA . GLY B 1 119 ? 6.727 -9.633 14.641 1 95.44 119 GLY B CA 1
ATOM 3932 C C . GLY B 1 119 ? 8.125 -10.227 14.703 1 95.44 119 GLY B C 1
ATOM 3933 O O . GLY B 1 119 ? 8.336 -11.367 14.297 1 95.44 119 GLY B O 1
ATOM 3934 N N . PRO B 1 120 ? 9.047 -9.398 15.219 1 95.56 120 PRO B N 1
ATOM 3935 C CA . PRO B 1 120 ? 10.438 -9.859 15.297 1 95.56 120 PRO B CA 1
ATOM 3936 C C . PRO B 1 120 ? 10.586 -11.141 16.109 1 95.56 120 PRO B C 1
ATOM 3938 O O . PRO B 1 120 ? 10.094 -11.219 17.234 1 95.56 120 PRO B O 1
ATOM 3941 N N . GLY B 1 121 ? 11.242 -12.172 15.461 1 96.25 121 GLY B N 1
ATOM 3942 C CA . GLY B 1 121 ? 11.57 -13.398 16.172 1 96.25 121 GLY B CA 1
ATOM 3943 C C . GLY B 1 121 ? 10.508 -14.469 16.016 1 96.25 121 GLY B C 1
ATOM 3944 O O . GLY B 1 121 ? 10.75 -15.641 16.328 1 96.25 121 GLY B O 1
ATOM 3945 N N . ASP B 1 122 ? 9.352 -14.141 15.5 1 98.06 122 ASP B N 1
ATOM 3946 C CA . ASP B 1 122 ? 8.289 -15.125 15.328 1 98.06 122 ASP B CA 1
ATOM 3947 C C . ASP B 1 122 ? 8.656 -16.156 14.258 1 98.06 122 ASP B C 1
ATOM 3949 O O . ASP B 1 122 ? 9.484 -15.883 13.391 1 98.06 122 ASP B O 1
ATOM 3953 N N . ARG B 1 123 ? 8.07 -17.312 14.398 1 98.69 123 ARG B N 1
ATOM 3954 C CA . ARG B 1 123 ? 8.281 -18.406 13.453 1 98.69 123 ARG B CA 1
ATOM 3955 C C . ARG B 1 123 ? 7.09 -18.547 12.508 1 98.69 123 ARG B C 1
ATOM 3957 O O . ARG B 1 123 ? 5.949 -18.672 12.953 1 98.69 123 ARG B O 1
ATOM 3964 N N . VAL B 1 124 ? 7.379 -18.484 11.227 1 98.88 124 VAL B N 1
ATOM 3965 C CA . VAL B 1 124 ? 6.395 -18.656 10.164 1 98.88 124 VAL B CA 1
ATOM 3966 C C . VAL B 1 124 ? 6.727 -19.906 9.344 1 98.88 124 VAL B C 1
ATOM 3968 O O . VAL B 1 124 ? 7.898 -20.172 9.055 1 98.88 124 VAL B O 1
ATOM 3971 N N . VAL B 1 125 ? 5.711 -20.672 9.047 1 98.94 125 VAL B N 1
ATOM 3972 C CA . VAL B 1 125 ? 5.879 -21.859 8.203 1 98.94 125 VAL B CA 1
ATOM 3973 C C . VAL B 1 125 ? 5.086 -21.672 6.906 1 98.94 125 VAL B C 1
ATOM 3975 O O . VAL B 1 125 ? 3.977 -21.141 6.918 1 98.94 125 VAL B O 1
ATOM 3978 N N . THR B 1 126 ? 5.641 -22 5.797 1 98.69 126 THR B N 1
ATOM 3979 C CA . THR B 1 126 ? 4.938 -21.969 4.52 1 98.69 126 THR B CA 1
ATOM 3980 C C . THR B 1 126 ? 5.27 -23.219 3.691 1 98.69 126 THR B C 1
ATOM 3982 O O . THR B 1 126 ? 6.168 -23.984 4.047 1 98.69 126 THR B O 1
ATOM 3985 N N . VAL B 1 127 ? 4.477 -23.469 2.668 1 98.62 127 VAL B N 1
ATOM 3986 C CA . VAL B 1 127 ? 4.637 -24.594 1.754 1 98.62 127 VAL B CA 1
ATOM 3987 C C . VAL B 1 127 ? 5.266 -24.109 0.446 1 98.62 127 VAL B C 1
ATOM 3989 O O . VAL B 1 127 ? 4.848 -23.094 -0.113 1 98.62 127 VAL B O 1
ATOM 3992 N N . THR B 1 128 ? 6.297 -24.797 -0.129 1 98 128 THR B N 1
ATOM 3993 C CA . THR B 1 128 ? 7.023 -24.406 -1.332 1 98 128 THR B CA 1
ATOM 3994 C C . THR B 1 128 ? 7.012 -25.531 -2.357 1 98 128 THR B C 1
ATOM 3996 O O . THR B 1 128 ? 6.805 -26.703 -2.006 1 98 128 THR B O 1
ATOM 3999 N N . PRO B 1 129 ? 7.348 -25.281 -3.666 1 98.12 129 PRO B N 1
ATOM 4000 C CA . PRO B 1 129 ? 7.641 -23.984 -4.277 1 98.12 129 PRO B CA 1
ATOM 4001 C C . PRO B 1 129 ? 6.48 -23 -4.16 1 98.12 129 PRO B C 1
ATOM 4003 O O . PRO B 1 129 ? 5.32 -23.406 -4.09 1 98.12 129 PRO B O 1
ATOM 4006 N N . LEU B 1 130 ? 6.852 -21.734 -4.086 1 97.81 130 LEU B N 1
ATOM 4007 C CA . LEU B 1 130 ? 5.855 -20.719 -3.758 1 97.81 130 LEU B CA 1
ATOM 4008 C C . LEU B 1 130 ? 6.238 -19.375 -4.359 1 97.81 130 LEU B C 1
ATOM 4010 O O . LEU B 1 130 ? 7.422 -19.031 -4.426 1 97.81 130 LEU B O 1
ATOM 4014 N N . TRP B 1 131 ? 5.223 -18.641 -4.816 1 96.38 131 TRP B N 1
ATOM 4015 C CA . TRP B 1 131 ? 5.438 -17.25 -5.172 1 96.38 131 TRP B CA 1
ATOM 4016 C C . TRP B 1 131 ? 6.23 -16.531 -4.09 1 96.38 131 TRP B C 1
ATOM 4018 O O . TRP B 1 131 ? 5.84 -16.531 -2.92 1 96.38 131 TRP B O 1
ATOM 4028 N N . PRO B 1 132 ? 7.309 -15.883 -4.363 1 95.12 132 PRO B N 1
ATOM 4029 C CA . PRO B 1 132 ? 8.305 -15.477 -3.371 1 95.12 132 PRO B CA 1
ATOM 4030 C C . PRO B 1 132 ? 7.777 -14.438 -2.391 1 95.12 132 PRO B C 1
ATOM 4032 O O . PRO B 1 132 ? 8.25 -14.352 -1.254 1 95.12 132 PRO B O 1
ATOM 4035 N N . ASN B 1 133 ? 6.824 -13.586 -2.74 1 96.25 133 ASN B N 1
ATOM 4036 C CA . ASN B 1 133 ? 6.312 -12.547 -1.856 1 96.25 133 ASN B CA 1
ATOM 4037 C C . ASN B 1 133 ? 5.801 -13.125 -0.542 1 96.25 133 ASN B C 1
ATOM 4039 O O . ASN B 1 133 ? 5.973 -12.523 0.519 1 96.25 133 ASN B O 1
ATOM 4043 N N . VAL B 1 134 ? 5.219 -14.312 -0.585 1 97.31 134 VAL B N 1
ATOM 4044 C CA . VAL B 1 134 ? 4.629 -14.922 0.604 1 97.31 134 VAL B CA 1
ATOM 4045 C C . VAL B 1 134 ? 5.734 -15.328 1.576 1 97.31 134 VAL B C 1
ATOM 4047 O O . VAL B 1 134 ? 5.535 -15.32 2.793 1 97.31 134 VAL B O 1
ATOM 4050 N N . VAL B 1 135 ? 6.887 -15.633 1.044 1 96.81 135 VAL B N 1
ATOM 4051 C CA . VAL B 1 135 ? 8.016 -16.062 1.862 1 96.81 135 VAL B CA 1
ATOM 4052 C C . VAL B 1 135 ? 8.75 -14.836 2.406 1 96.81 135 VAL B C 1
ATOM 4054 O O . VAL B 1 135 ? 9.195 -14.836 3.557 1 96.81 135 VAL B O 1
ATOM 4057 N N . GLU B 1 136 ? 8.875 -13.805 1.608 1 97.06 136 GLU B N 1
ATOM 4058 C CA . GLU B 1 136 ? 9.781 -12.703 1.909 1 97.06 136 GLU B CA 1
ATOM 4059 C C . GLU B 1 136 ? 9.117 -11.68 2.82 1 97.06 136 GLU B C 1
ATOM 4061 O O . GLU B 1 136 ? 9.789 -11.031 3.629 1 97.06 136 GLU B O 1
ATOM 4066 N N . ILE B 1 137 ? 7.812 -11.508 2.816 1 98.06 137 ILE B N 1
ATOM 4067 C CA . ILE B 1 137 ? 7.086 -10.477 3.547 1 98.06 137 ILE B CA 1
ATOM 4068 C C . ILE B 1 137 ? 7.328 -10.641 5.047 1 98.06 137 ILE B C 1
ATOM 4070 O O . ILE B 1 137 ? 7.719 -9.68 5.723 1 98.06 137 ILE B O 1
ATOM 4074 N N . PRO B 1 138 ? 7.211 -11.875 5.629 1 98.12 138 PRO B N 1
ATOM 4075 C CA . PRO B 1 138 ? 7.465 -12 7.066 1 98.12 138 PRO B CA 1
ATOM 4076 C C . PRO B 1 138 ? 8.906 -11.648 7.441 1 98.12 138 PRO B C 1
ATOM 4078 O O . PRO B 1 138 ? 9.156 -11.156 8.547 1 98.12 138 PRO B O 1
ATOM 4081 N N . LYS B 1 139 ? 9.828 -11.828 6.52 1 97.44 139 LYS B N 1
ATOM 4082 C CA . LYS B 1 139 ? 11.234 -11.539 6.789 1 97.44 139 LYS B CA 1
ATOM 4083 C C . LYS B 1 139 ? 11.461 -10.031 6.934 1 97.44 139 LYS B C 1
ATOM 4085 O O . LYS B 1 139 ? 12.312 -9.602 7.715 1 97.44 139 LYS B O 1
ATOM 4090 N N . ILE B 1 140 ? 10.742 -9.25 6.18 1 97.69 140 ILE B N 1
ATOM 4091 C CA . ILE B 1 140 ? 10.812 -7.793 6.293 1 97.69 140 ILE B CA 1
ATOM 4092 C C . ILE B 1 140 ? 10.5 -7.371 7.727 1 97.69 140 ILE B C 1
ATOM 4094 O O . ILE B 1 140 ? 11.078 -6.414 8.242 1 97.69 140 ILE B O 1
ATOM 4098 N N . LEU B 1 141 ? 9.633 -8.172 8.414 1 97.12 141 LEU B N 1
ATOM 4099 C CA . LEU B 1 141 ? 9.156 -7.859 9.758 1 97.12 141 LEU B CA 1
ATOM 4100 C C . LEU B 1 141 ? 10.047 -8.5 10.82 1 97.12 141 LEU B C 1
ATOM 4102 O O . LEU B 1 141 ? 9.766 -8.406 12.016 1 97.12 141 LEU B O 1
ATOM 4106 N N . GLY B 1 142 ? 11.109 -9.234 10.375 1 95.5 142 GLY B N 1
ATOM 4107 C CA . GLY B 1 142 ? 12.078 -9.812 11.289 1 95.5 142 GLY B CA 1
ATOM 4108 C C . GLY B 1 142 ? 11.734 -11.227 11.719 1 95.5 142 GLY B C 1
ATOM 4109 O O . GLY B 1 142 ? 12.305 -11.742 12.68 1 95.5 142 GLY B O 1
ATOM 4110 N N . ALA B 1 143 ? 10.781 -11.859 11.023 1 97.19 143 ALA B N 1
ATOM 4111 C CA . ALA B 1 143 ? 10.375 -13.227 11.359 1 97.19 143 ALA B CA 1
ATOM 4112 C C . ALA B 1 143 ? 11.281 -14.25 10.68 1 97.19 143 ALA B C 1
ATOM 4114 O O . ALA B 1 143 ? 12.023 -13.906 9.75 1 97.19 143 ALA B O 1
ATOM 4115 N N . HIS B 1 144 ? 11.258 -15.445 11.242 1 97.5 144 HIS B N 1
ATOM 4116 C CA . HIS B 1 144 ? 11.93 -16.594 10.641 1 97.5 144 HIS B CA 1
ATOM 4117 C C . HIS B 1 144 ? 10.953 -17.453 9.852 1 97.5 144 HIS B C 1
ATOM 4119 O O . HIS B 1 144 ? 9.914 -17.859 10.375 1 97.5 144 HIS B O 1
ATOM 4125 N N . VAL B 1 145 ? 11.312 -17.781 8.609 1 97.94 145 VAL B N 1
ATOM 4126 C CA . VAL B 1 145 ? 10.414 -18.547 7.762 1 97.94 145 VAL B CA 1
ATOM 4127 C C . VAL B 1 145 ? 11 -19.938 7.516 1 97.94 145 VAL B C 1
ATOM 4129 O O . VAL B 1 145 ? 12.125 -20.062 7.027 1 97.94 145 VAL B O 1
ATOM 4132 N N . GLU B 1 146 ? 10.266 -20.875 7.93 1 98.19 146 GLU B N 1
ATOM 4133 C CA . GLU B 1 146 ? 10.562 -22.281 7.613 1 98.19 146 GLU B CA 1
ATOM 4134 C C . GLU B 1 146 ? 9.672 -22.781 6.488 1 98.19 146 GLU B C 1
ATOM 4136 O O . GLU B 1 146 ? 8.477 -22.469 6.445 1 98.19 146 GLU B O 1
ATOM 4141 N N . THR B 1 147 ? 10.25 -23.609 5.586 1 98 147 THR B N 1
ATOM 4142 C CA . THR B 1 147 ? 9.484 -24.078 4.43 1 98 147 THR B CA 1
ATOM 4143 C C . THR B 1 147 ? 9.312 -25.594 4.473 1 98 147 THR B C 1
ATOM 4145 O O . THR B 1 147 ? 10.195 -26.312 4.941 1 98 147 THR B O 1
ATOM 4148 N N . VAL B 1 148 ? 8.172 -26.047 4.059 1 98.62 148 VAL B N 1
ATOM 4149 C CA . VAL B 1 148 ? 7.852 -27.453 3.848 1 98.62 148 VAL B CA 1
ATOM 4150 C C . VAL B 1 148 ? 7.586 -27.703 2.365 1 98.62 148 VAL B C 1
ATOM 4152 O O . VAL B 1 148 ? 6.664 -27.125 1.785 1 98.62 148 VAL B O 1
ATOM 4155 N N . PRO B 1 149 ? 8.344 -28.578 1.74 1 98.25 149 PRO B N 1
ATOM 4156 C CA . PRO B 1 149 ? 8.211 -28.75 0.292 1 98.25 149 PRO B CA 1
ATOM 4157 C C . PRO B 1 149 ? 7.035 -29.641 -0.088 1 98.25 149 PRO B C 1
ATOM 4159 O O . PRO B 1 149 ? 6.75 -30.625 0.609 1 98.25 149 PRO B O 1
ATOM 4162 N N . LEU B 1 150 ? 6.379 -29.297 -1.146 1 98.56 150 LEU B N 1
ATOM 4163 C CA . LEU B 1 150 ? 5.531 -30.25 -1.849 1 98.56 150 LEU B CA 1
ATOM 4164 C C . LEU B 1 150 ? 6.371 -31.359 -2.479 1 98.56 150 LEU B C 1
ATOM 4166 O O . LEU B 1 150 ? 7.551 -31.156 -2.779 1 98.56 150 LEU B O 1
ATOM 4170 N N . ASP B 1 151 ? 5.715 -32.469 -2.631 1 97.5 151 ASP B N 1
ATOM 4171 C CA . ASP B 1 151 ? 6.336 -33.594 -3.342 1 97.5 151 ASP B CA 1
ATOM 4172 C C . ASP B 1 151 ? 5.855 -33.656 -4.789 1 97.5 151 ASP B C 1
ATOM 4174 O O . ASP B 1 151 ? 4.711 -33.312 -5.086 1 97.5 151 ASP B O 1
ATOM 4178 N N . TYR B 1 152 ? 6.762 -34.062 -5.66 1 97.44 152 TYR B N 1
ATOM 4179 C CA . TYR B 1 152 ? 6.406 -34.25 -7.059 1 97.44 152 TYR B CA 1
ATOM 4180 C C . TYR B 1 152 ? 6.531 -35.688 -7.465 1 97.44 152 TYR B C 1
ATOM 4182 O O . TYR B 1 152 ? 7.559 -36.344 -7.203 1 97.44 152 TYR B O 1
ATOM 4190 N N . GLY B 1 153 ? 5.453 -36.25 -8.117 1 95.56 153 GLY B N 1
ATOM 4191 C CA . GLY B 1 153 ? 5.461 -37.625 -8.562 1 95.56 153 GLY B CA 1
ATOM 4192 C C . GLY B 1 153 ? 4.434 -37.906 -9.641 1 95.56 153 GLY B C 1
ATOM 4193 O O . GLY B 1 153 ? 4.074 -37.031 -10.414 1 95.56 153 GLY B O 1
ATOM 4194 N N . ALA B 1 154 ? 3.996 -39.125 -9.648 1 93.62 154 ALA B N 1
ATOM 4195 C CA . ALA B 1 154 ? 3.107 -39.594 -10.703 1 93.62 154 ALA B CA 1
ATOM 4196 C C . ALA B 1 154 ? 1.785 -38.844 -10.695 1 93.62 154 ALA B C 1
ATOM 4198 O O . ALA B 1 154 ? 1.163 -38.656 -11.742 1 93.62 154 ALA B O 1
ATOM 4199 N N . HIS B 1 155 ? 1.446 -38.344 -9.57 1 91.88 155 HIS B N 1
ATOM 4200 C CA . HIS B 1 155 ? 0.177 -37.625 -9.438 1 91.88 155 HIS B CA 1
ATOM 4201 C C . HIS B 1 155 ? 0.385 -36.125 -9.422 1 91.88 155 HIS B C 1
ATOM 4203 O O . HIS B 1 155 ? -0.528 -35.375 -9.07 1 91.88 155 HIS B O 1
ATOM 4209 N N . GLY B 1 156 ? 1.578 -35.781 -9.789 1 96 156 GLY B N 1
ATOM 4210 C CA . GLY B 1 156 ? 1.887 -34.344 -9.766 1 96 156 GLY B CA 1
ATOM 4211 C C . GLY B 1 156 ? 2.369 -33.875 -8.414 1 96 156 GLY B C 1
ATOM 4212 O O . GLY B 1 156 ? 3.121 -34.562 -7.73 1 96 156 GLY B O 1
ATOM 4213 N N . TRP B 1 157 ? 2.039 -32.625 -8.117 1 97.62 157 TRP B N 1
ATOM 4214 C CA . TRP B 1 157 ? 2.465 -32.031 -6.859 1 97.62 157 TRP B CA 1
ATOM 4215 C C . TRP B 1 157 ? 1.498 -32.375 -5.73 1 97.62 157 TRP B C 1
ATOM 4217 O O . TRP B 1 157 ? 0.284 -32.219 -5.875 1 97.62 157 TRP B O 1
ATOM 4227 N N . THR B 1 158 ? 2.023 -32.875 -4.598 1 97.75 158 THR B N 1
ATOM 4228 C CA . THR B 1 158 ? 1.2 -33.281 -3.459 1 97.75 158 THR B CA 1
ATOM 4229 C C . THR B 1 158 ? 1.813 -32.781 -2.15 1 97.75 158 THR B C 1
ATOM 4231 O O . THR B 1 158 ? 3.02 -32.531 -2.078 1 97.75 158 THR B O 1
ATOM 4234 N N . LEU B 1 159 ? 0.991 -32.625 -1.181 1 98.5 159 LEU B N 1
ATOM 4235 C CA . LEU B 1 159 ? 1.425 -32.219 0.153 1 98.5 159 LEU B CA 1
ATOM 4236 C C . LEU B 1 159 ? 1.518 -33.406 1.082 1 98.5 159 LEU B C 1
ATOM 4238 O O . LEU B 1 159 ? 0.571 -34.188 1.187 1 98.5 159 LEU B O 1
ATOM 4242 N N . ASP B 1 160 ? 2.652 -33.594 1.692 1 98.5 160 ASP B N 1
ATOM 4243 C CA . ASP B 1 160 ? 2.76 -34.5 2.838 1 98.5 160 ASP B CA 1
ATOM 4244 C C . ASP B 1 160 ? 2.24 -33.844 4.109 1 98.5 160 ASP B C 1
ATOM 4246 O O . ASP B 1 160 ? 2.967 -33.094 4.766 1 98.5 160 ASP B O 1
ATOM 4250 N N . VAL B 1 161 ? 1.024 -34.156 4.461 1 98.81 161 VAL B N 1
ATOM 4251 C CA . VAL B 1 161 ? 0.34 -33.5 5.559 1 98.81 161 VAL B CA 1
ATOM 4252 C C . VAL B 1 161 ? 1.073 -33.75 6.871 1 98.81 161 VAL B C 1
ATOM 4254 O O . VAL B 1 161 ? 1.229 -32.875 7.699 1 98.81 161 VAL B O 1
ATOM 4257 N N . ASP B 1 162 ? 1.531 -34.969 7.043 1 98.69 162 ASP B N 1
ATOM 4258 C CA . ASP B 1 162 ? 2.24 -35.312 8.273 1 98.69 162 ASP B CA 1
ATOM 4259 C C . ASP B 1 162 ? 3.518 -34.5 8.414 1 98.69 162 ASP B C 1
ATOM 4261 O O . ASP B 1 162 ? 3.852 -34.031 9.516 1 98.69 162 ASP B O 1
ATOM 4265 N N . ARG B 1 163 ? 4.199 -34.312 7.352 1 98.69 163 ARG B N 1
ATOM 4266 C CA . ARG B 1 163 ? 5.41 -33.5 7.363 1 98.69 163 ARG B CA 1
ATOM 4267 C C . ARG B 1 163 ? 5.086 -32.062 7.73 1 98.69 163 ARG B C 1
ATOM 4269 O O . ARG B 1 163 ? 5.82 -31.438 8.5 1 98.69 163 ARG B O 1
ATOM 4276 N N . LEU B 1 164 ? 4.035 -31.516 7.191 1 98.88 164 LEU B N 1
ATOM 4277 C CA . LEU B 1 164 ? 3.617 -30.156 7.523 1 98.88 164 LEU B CA 1
ATOM 4278 C C . LEU B 1 164 ? 3.248 -30.047 9 1 98.88 164 LEU B C 1
ATOM 4280 O O . LEU B 1 164 ? 3.688 -29.125 9.688 1 98.88 164 LEU B O 1
ATOM 4284 N N . LEU B 1 165 ? 2.457 -31.016 9.469 1 98.88 165 LEU B N 1
ATOM 4285 C CA . LEU B 1 165 ? 2.039 -30.984 10.867 1 98.88 165 LEU B CA 1
ATOM 4286 C C . LEU B 1 165 ? 3.246 -31.062 11.797 1 98.88 165 LEU B C 1
ATOM 4288 O O . LEU B 1 165 ? 3.275 -30.406 12.836 1 98.88 165 LEU B O 1
ATOM 4292 N N . ALA B 1 166 ? 4.23 -31.828 11.391 1 98.75 166 ALA B N 1
ATOM 4293 C CA . ALA B 1 166 ? 5.449 -31.953 12.188 1 98.75 166 ALA B CA 1
ATOM 4294 C C . ALA B 1 166 ? 6.195 -30.625 12.25 1 98.75 166 ALA B C 1
ATOM 4296 O O . ALA B 1 166 ? 6.824 -30.312 13.266 1 98.75 166 ALA B O 1
ATOM 4297 N N . ALA B 1 167 ? 6.121 -29.844 11.227 1 98.81 167 ALA B N 1
ATOM 4298 C CA . ALA B 1 167 ? 6.789 -28.547 11.164 1 98.81 167 ALA B CA 1
ATOM 4299 C C . ALA B 1 167 ? 6.027 -27.5 11.969 1 98.81 167 ALA B C 1
ATOM 4301 O O . ALA B 1 167 ? 6.605 -26.5 12.406 1 98.81 167 ALA B O 1
ATOM 4302 N N . LEU B 1 168 ? 4.75 -27.703 12.172 1 98.81 168 LEU B N 1
ATOM 4303 C CA . LEU B 1 168 ? 3.895 -26.781 12.906 1 98.81 168 LEU B CA 1
ATOM 4304 C C . LEU B 1 168 ? 3.943 -27.062 14.406 1 98.81 168 LEU B C 1
ATOM 4306 O O . LEU B 1 168 ? 2.973 -27.562 14.977 1 98.81 168 LEU B O 1
ATOM 4310 N N . THR B 1 169 ? 4.957 -26.578 15.039 1 98.5 169 THR B N 1
ATOM 4311 C CA . THR B 1 169 ? 5.156 -26.766 16.469 1 98.5 169 THR B CA 1
ATOM 4312 C C . THR B 1 169 ? 4.418 -25.688 17.266 1 98.5 169 THR B C 1
ATOM 4314 O O . THR B 1 169 ? 3.949 -24.703 16.688 1 98.5 169 THR B O 1
ATOM 4317 N N . PRO B 1 170 ? 4.301 -25.812 18.578 1 97.12 170 PRO B N 1
ATOM 4318 C CA . PRO B 1 170 ? 3.566 -24.844 19.391 1 97.12 170 PRO B CA 1
ATOM 4319 C C . PRO B 1 170 ? 4.176 -23.438 19.344 1 97.12 170 PRO B C 1
ATOM 4321 O O . PRO B 1 170 ? 3.502 -22.453 19.656 1 97.12 170 PRO B O 1
ATOM 4324 N N . ASP B 1 171 ? 5.43 -23.391 18.891 1 97.69 171 ASP B N 1
ATOM 4325 C CA . ASP B 1 171 ? 6.074 -22.078 18.844 1 97.69 171 ASP B CA 1
ATOM 4326 C C . ASP B 1 171 ? 5.844 -21.406 17.484 1 97.69 171 ASP B C 1
ATOM 4328 O O . ASP B 1 171 ? 6.273 -20.266 17.281 1 97.69 171 ASP B O 1
ATOM 4332 N N . THR B 1 172 ? 5.133 -22.062 16.609 1 98.69 172 THR B N 1
ATOM 4333 C CA . THR B 1 172 ? 4.789 -21.469 15.32 1 98.69 172 THR B CA 1
ATOM 4334 C C . THR B 1 172 ? 3.715 -20.391 15.484 1 98.69 172 THR B C 1
ATOM 4336 O O . THR B 1 172 ? 2.682 -20.641 16.109 1 98.69 172 THR B O 1
ATOM 4339 N N . ARG B 1 173 ? 4.051 -19.234 14.891 1 98.62 173 ARG B N 1
ATOM 4340 C CA . ARG B 1 173 ? 3.107 -18.125 15 1 98.62 173 ARG B CA 1
ATOM 4341 C C . ARG B 1 173 ? 2.1 -18.156 13.852 1 98.62 173 ARG B C 1
ATOM 4343 O O . ARG B 1 173 ? 0.915 -17.875 14.055 1 98.62 173 ARG B O 1
ATOM 4350 N N . LEU B 1 174 ? 2.555 -18.469 12.695 1 98.88 174 LEU B N 1
ATOM 4351 C CA . LEU B 1 174 ? 1.755 -18.312 11.484 1 98.88 174 LEU B CA 1
ATOM 4352 C C . LEU B 1 174 ? 2.084 -19.406 10.469 1 98.88 174 LEU B C 1
ATOM 4354 O O . LEU B 1 174 ? 3.256 -19.719 10.242 1 98.88 174 LEU B O 1
ATOM 4358 N N . LEU B 1 175 ? 1.061 -20.031 9.93 1 98.94 175 LEU B N 1
ATOM 4359 C CA . LEU B 1 175 ? 1.145 -20.859 8.727 1 98.94 175 LEU B CA 1
ATOM 4360 C C . LEU B 1 175 ? 0.598 -20.109 7.516 1 98.94 175 LEU B C 1
ATOM 4362 O O . LEU B 1 175 ? -0.542 -19.641 7.531 1 98.94 175 LEU B O 1
ATOM 4366 N N . ALA B 1 176 ? 1.404 -19.922 6.477 1 98.88 176 ALA B N 1
ATOM 4367 C CA . ALA B 1 176 ? 0.951 -19.328 5.227 1 98.88 176 ALA B CA 1
ATOM 4368 C C . ALA B 1 176 ? 0.821 -20.375 4.129 1 98.88 176 ALA B C 1
ATOM 4370 O O . ALA B 1 176 ? 1.762 -21.141 3.871 1 98.88 176 ALA B O 1
ATOM 4371 N N . ILE B 1 177 ? -0.347 -20.422 3.502 1 98.69 177 ILE B N 1
ATOM 4372 C CA . ILE B 1 177 ? -0.631 -21.406 2.459 1 98.69 177 ILE B CA 1
ATOM 4373 C C . ILE B 1 177 ? -1.201 -20.703 1.229 1 98.69 177 ILE B C 1
ATOM 4375 O O . ILE B 1 177 ? -2.072 -19.828 1.35 1 98.69 177 ILE B O 1
ATOM 4379 N N . ASN B 1 178 ? -0.676 -20.984 0.111 1 98.81 178 ASN B N 1
ATOM 4380 C CA . ASN B 1 178 ? -1.224 -20.547 -1.171 1 98.81 178 ASN B CA 1
ATOM 4381 C C . ASN B 1 178 ? -1.803 -21.719 -1.958 1 98.81 178 ASN B C 1
ATOM 4383 O O . ASN B 1 178 ? -1.066 -22.625 -2.383 1 98.81 178 ASN B O 1
ATOM 4387 N N . SER B 1 179 ? -3.096 -21.781 -2.135 1 98.75 179 SER B N 1
ATOM 4388 C CA . SER B 1 179 ? -3.826 -22.828 -2.832 1 98.75 179 SER B CA 1
ATOM 4389 C C . SER B 1 179 ? -5.09 -22.281 -3.49 1 98.75 179 SER B C 1
ATOM 4391 O O . SER B 1 179 ? -5.957 -21.734 -2.814 1 98.75 179 SER B O 1
ATOM 4393 N N . PRO B 1 180 ? -5.305 -22.484 -4.805 1 98.69 180 PRO B N 1
ATOM 4394 C CA . PRO B 1 180 ? -4.363 -23.062 -5.77 1 98.69 180 PRO B CA 1
ATOM 4395 C C . PRO B 1 180 ? -3.014 -22.344 -5.777 1 98.69 180 PRO B C 1
ATOM 4397 O O . PRO B 1 180 ? -2.938 -21.156 -5.465 1 98.69 180 PRO B O 1
ATOM 4400 N N . ASN B 1 181 ? -2.023 -23.078 -6.156 1 98.75 181 ASN B N 1
ATOM 4401 C CA . ASN B 1 181 ? -0.655 -22.688 -5.836 1 98.75 181 ASN B CA 1
ATOM 4402 C C . ASN B 1 181 ? 0.065 -22.125 -7.059 1 98.75 181 ASN B C 1
ATOM 4404 O O . ASN B 1 181 ? -0.074 -22.656 -8.164 1 98.75 181 ASN B O 1
ATOM 4408 N N . ASN B 1 182 ? 0.661 -21.016 -6.996 1 98.5 182 ASN B N 1
ATOM 4409 C CA . ASN B 1 182 ? 1.723 -20.516 -7.871 1 98.5 182 ASN B CA 1
ATOM 4410 C C . ASN B 1 182 ? 3.102 -20.922 -7.352 1 98.5 182 ASN B C 1
ATOM 4412 O O . ASN B 1 182 ? 3.541 -20.422 -6.309 1 98.5 182 ASN B O 1
ATOM 4416 N N . PRO B 1 183 ? 3.754 -21.812 -7.965 1 98.44 183 PRO B N 1
ATOM 4417 C CA . PRO B 1 183 ? 3.746 -22 -9.422 1 98.44 183 PRO B CA 1
ATOM 4418 C C . PRO B 1 183 ? 3.148 -23.344 -9.844 1 98.44 183 PRO B C 1
ATOM 4420 O O . PRO B 1 183 ? 3.031 -23.625 -11.039 1 98.44 183 PRO B O 1
ATOM 4423 N N . THR B 1 184 ? 2.719 -24.203 -8.961 1 98.56 184 THR B N 1
ATOM 4424 C CA . THR B 1 184 ? 2.582 -25.625 -9.258 1 98.56 184 THR B CA 1
ATOM 4425 C C . THR B 1 184 ? 1.179 -25.938 -9.766 1 98.56 184 THR B C 1
ATOM 4427 O O . THR B 1 184 ? 0.957 -26.969 -10.383 1 98.56 184 THR B O 1
ATOM 4430 N N . GLY B 1 185 ? 0.267 -25.094 -9.383 1 98.44 185 GLY B N 1
ATOM 4431 C CA . GLY B 1 185 ? -1.121 -25.391 -9.688 1 98.44 185 GLY B CA 1
ATOM 4432 C C . GLY B 1 185 ? -1.737 -26.406 -8.734 1 98.44 185 GLY B C 1
ATOM 4433 O O . GLY B 1 185 ? -2.898 -26.781 -8.891 1 98.44 185 GLY B O 1
ATOM 4434 N N . TRP B 1 186 ? -0.98 -26.797 -7.77 1 98.5 186 TRP B N 1
ATOM 4435 C CA . TRP B 1 186 ? -1.457 -27.703 -6.727 1 98.5 186 TRP B CA 1
ATOM 4436 C C . TRP B 1 186 ? -2.633 -27.078 -5.973 1 98.5 186 TRP B C 1
ATOM 4438 O O . TRP B 1 186 ? -2.643 -25.875 -5.699 1 98.5 186 TRP B O 1
ATOM 4448 N N . VAL B 1 187 ? -3.641 -27.938 -5.621 1 98.62 187 VAL B N 1
ATOM 4449 C CA . VAL B 1 187 ? -4.793 -27.531 -4.828 1 98.62 187 VAL B CA 1
ATOM 4450 C C . VAL B 1 187 ? -4.859 -28.359 -3.549 1 98.62 187 VAL B C 1
ATOM 4452 O O . VAL B 1 187 ? -4.848 -29.594 -3.602 1 98.62 187 VAL B O 1
ATOM 4455 N N . MET B 1 188 ? -4.895 -27.719 -2.469 1 98.69 188 MET B N 1
ATOM 4456 C CA . MET B 1 188 ? -5.008 -28.391 -1.182 1 98.69 188 MET B CA 1
ATOM 4457 C C . MET B 1 188 ? -6.387 -29.031 -1.024 1 98.69 188 MET B C 1
ATOM 4459 O O . MET B 1 188 ? -7.406 -28.359 -1.19 1 98.69 188 MET B O 1
ATOM 4463 N N . SER B 1 189 ? -6.398 -30.281 -0.662 1 97.75 189 SER B N 1
ATOM 4464 C CA . SER B 1 189 ? -7.676 -30.984 -0.522 1 97.75 189 SER B CA 1
ATOM 4465 C C . SER B 1 189 ? -8.406 -30.547 0.745 1 97.75 189 SER B C 1
ATOM 4467 O O . SER B 1 189 ? -7.781 -30.062 1.691 1 97.75 189 SER B O 1
ATOM 4469 N N . ARG B 1 190 ? -9.688 -30.75 0.743 1 97.81 190 ARG B N 1
ATOM 4470 C CA . ARG B 1 190 ? -10.508 -30.453 1.914 1 97.81 190 ARG B CA 1
ATOM 4471 C C . ARG B 1 190 ? -10.031 -31.25 3.127 1 97.81 190 ARG B C 1
ATOM 4473 O O . ARG B 1 190 ? -9.977 -30.719 4.238 1 97.81 190 ARG B O 1
ATOM 4480 N N . GLU B 1 191 ? -9.688 -32.469 2.918 1 98.31 191 GLU B N 1
ATOM 4481 C CA . GLU B 1 191 ? -9.227 -33.312 3.998 1 98.31 191 GLU B CA 1
ATOM 4482 C C . GLU B 1 191 ? -7.934 -32.781 4.613 1 98.31 191 GLU B C 1
ATOM 4484 O O . GLU B 1 191 ? -7.785 -32.781 5.836 1 98.31 191 GLU B O 1
ATOM 4489 N N . ALA B 1 192 ? -7.02 -32.438 3.758 1 98.75 192 ALA B N 1
ATOM 4490 C CA . ALA B 1 192 ? -5.766 -31.875 4.246 1 98.75 192 ALA B CA 1
ATOM 4491 C C . ALA B 1 192 ? -6.016 -30.578 5.012 1 98.75 192 ALA B C 1
ATOM 4493 O O . ALA B 1 192 ? -5.406 -30.344 6.059 1 98.75 192 ALA B O 1
ATOM 4494 N N . GLN B 1 193 ? -6.902 -29.703 4.516 1 98.81 193 GLN B N 1
ATOM 4495 C CA . GLN B 1 193 ? -7.254 -28.453 5.199 1 98.81 193 GLN B CA 1
ATOM 4496 C C . GLN B 1 193 ? -7.809 -28.734 6.594 1 98.81 193 GLN B C 1
ATOM 4498 O O . GLN B 1 193 ? -7.453 -28.047 7.555 1 98.81 193 GLN B O 1
ATOM 4503 N N . GLN B 1 194 ? -8.68 -29.719 6.66 1 98.75 194 GLN B N 1
ATOM 4504 C CA . GLN B 1 194 ? -9.289 -30.047 7.941 1 98.75 194 GLN B CA 1
ATOM 4505 C C . GLN B 1 194 ? -8.234 -30.5 8.953 1 98.75 194 GLN B C 1
ATOM 4507 O O . GLN B 1 194 ? -8.258 -30.062 10.109 1 98.75 194 GLN B O 1
ATOM 4512 N N . ALA B 1 195 ? -7.348 -31.328 8.492 1 98.81 195 ALA B N 1
ATOM 4513 C CA . ALA B 1 195 ? -6.289 -31.812 9.375 1 98.81 195 ALA B CA 1
ATOM 4514 C C . ALA B 1 195 ? -5.402 -30.672 9.852 1 98.81 195 ALA B C 1
ATOM 4516 O O . ALA B 1 195 ? -5.082 -30.578 11.031 1 98.81 195 ALA B O 1
ATOM 4517 N N . VAL B 1 196 ? -5.062 -29.797 8.969 1 98.88 196 VAL B N 1
ATOM 4518 C CA . VAL B 1 196 ? -4.164 -28.688 9.273 1 98.88 196 VAL B CA 1
ATOM 4519 C C . VAL B 1 196 ? -4.875 -27.688 10.18 1 98.88 196 VAL B C 1
ATOM 4521 O O . VAL B 1 196 ? -4.289 -27.203 11.148 1 98.88 196 VAL B O 1
ATOM 4524 N N . LEU B 1 197 ? -6.133 -27.375 9.883 1 98.75 197 LEU B N 1
ATOM 4525 C CA . LEU B 1 197 ? -6.902 -26.453 10.719 1 98.75 197 LEU B CA 1
ATOM 4526 C C . LEU B 1 197 ? -7 -26.969 12.148 1 98.75 197 LEU B C 1
ATOM 4528 O O . LEU B 1 197 ? -6.82 -26.203 13.102 1 98.75 197 LEU B O 1
ATOM 4532 N N . ALA B 1 198 ? -7.293 -28.25 12.273 1 98.5 198 ALA B N 1
ATOM 4533 C CA . ALA B 1 198 ? -7.418 -28.844 13.609 1 98.5 198 ALA B CA 1
ATOM 4534 C C . ALA B 1 198 ? -6.113 -28.719 14.391 1 98.5 198 ALA B C 1
ATOM 4536 O O . ALA B 1 198 ? -6.121 -28.406 15.578 1 98.5 198 ALA B O 1
ATOM 4537 N N . HIS B 1 199 ? -5.047 -29 13.711 1 98.62 199 HIS B N 1
ATOM 4538 C CA . HIS B 1 199 ? -3.73 -28.906 14.336 1 98.62 199 HIS B CA 1
ATOM 4539 C C . HIS B 1 199 ? -3.418 -27.484 14.758 1 98.62 199 HIS B C 1
ATOM 4541 O O . HIS B 1 199 ? -2.965 -27.234 15.875 1 98.62 199 HIS B O 1
ATOM 4547 N N . CYS B 1 200 ? -3.66 -26.531 13.875 1 98.56 200 CYS B N 1
ATOM 4548 C CA . CYS B 1 200 ? -3.398 -25.125 14.164 1 98.56 200 CYS B CA 1
ATOM 4549 C C . CYS B 1 200 ? -4.273 -24.625 15.305 1 98.56 200 CYS B C 1
ATOM 4551 O O . CYS B 1 200 ? -3.818 -23.859 16.156 1 98.56 200 CYS B O 1
ATOM 4553 N N . ARG B 1 201 ? -5.512 -25.109 15.32 1 97.19 201 ARG B N 1
ATOM 4554 C CA . ARG B 1 201 ? -6.434 -24.766 16.406 1 97.19 201 ARG B CA 1
ATOM 4555 C C . ARG B 1 201 ? -5.883 -25.219 17.75 1 97.19 201 ARG B C 1
ATOM 4557 O O . ARG B 1 201 ? -5.891 -24.453 18.719 1 97.19 201 ARG B O 1
ATOM 4564 N N . ARG B 1 202 ? -5.387 -26.344 17.766 1 97.06 202 ARG B N 1
ATOM 4565 C CA . ARG B 1 202 ? -4.875 -26.938 19 1 97.06 202 ARG B CA 1
ATOM 4566 C C . ARG B 1 202 ? -3.688 -26.141 19.531 1 97.06 202 ARG B C 1
ATOM 4568 O O . ARG B 1 202 ? -3.523 -26 20.75 1 97.06 202 ARG B O 1
ATOM 4575 N N . HIS B 1 203 ? -2.936 -25.562 18.656 1 97.44 203 HIS B N 1
ATOM 4576 C CA . HIS B 1 203 ? -1.68 -24.953 19.078 1 97.44 203 HIS B CA 1
ATOM 4577 C C . HIS B 1 203 ? -1.765 -23.438 19.031 1 97.44 203 HIS B C 1
ATOM 4579 O O . HIS B 1 203 ? -0.798 -22.734 19.359 1 97.44 203 HIS B O 1
ATOM 4585 N N . GLY B 1 204 ? -2.902 -22.891 18.641 1 97.69 204 GLY B N 1
ATOM 4586 C CA . GLY B 1 204 ? -3.07 -21.453 18.562 1 97.69 204 GLY B CA 1
ATOM 4587 C C . GLY B 1 204 ? -2.287 -20.812 17.438 1 97.69 204 GLY B C 1
ATOM 4588 O O . GLY B 1 204 ? -1.788 -19.703 17.578 1 97.69 204 GLY B O 1
ATOM 4589 N N . ILE B 1 205 ? -2.09 -21.516 16.344 1 98.69 205 ILE B N 1
ATOM 4590 C CA . ILE B 1 205 ? -1.339 -21.031 15.188 1 98.69 205 ILE B CA 1
ATOM 4591 C C . ILE B 1 205 ? -2.281 -20.328 14.219 1 98.69 205 ILE B C 1
ATOM 4593 O O . ILE B 1 205 ? -3.348 -20.844 13.883 1 98.69 205 ILE B O 1
ATOM 4597 N N . TRP B 1 206 ? -1.934 -19.094 13.812 1 98.88 206 TRP B N 1
ATOM 4598 C CA . TRP B 1 206 ? -2.678 -18.391 12.773 1 98.88 206 TRP B CA 1
ATOM 4599 C C . TRP B 1 206 ? -2.506 -19.078 11.422 1 98.88 206 TRP B C 1
ATOM 4601 O O . TRP B 1 206 ? -1.427 -19.578 11.117 1 98.88 206 TRP B O 1
ATOM 4611 N N . ILE B 1 207 ? -3.561 -19.078 10.633 1 98.94 207 ILE B N 1
ATOM 4612 C CA . ILE B 1 207 ? -3.486 -19.5 9.234 1 98.94 207 ILE B CA 1
ATOM 4613 C C . ILE B 1 207 ? -3.719 -18.297 8.32 1 98.94 207 ILE B C 1
ATOM 4615 O O . ILE B 1 207 ? -4.727 -17.594 8.445 1 98.94 207 ILE B O 1
ATOM 4619 N N . LEU B 1 208 ? -2.797 -18 7.504 1 98.94 208 LEU B N 1
ATOM 4620 C CA . LEU B 1 208 ? -2.943 -17.078 6.383 1 98.94 208 LEU B CA 1
ATOM 4621 C C . LEU B 1 208 ? -3.115 -17.828 5.07 1 98.94 208 LEU B C 1
ATOM 4623 O O . LEU B 1 208 ? -2.16 -18.422 4.559 1 98.94 208 LEU B O 1
ATOM 4627 N N . ALA B 1 209 ? -4.293 -17.812 4.555 1 98.94 209 ALA B N 1
ATOM 4628 C CA . ALA B 1 209 ? -4.629 -18.531 3.328 1 98.94 209 ALA B CA 1
ATOM 4629 C C . ALA B 1 209 ? -4.684 -17.594 2.135 1 98.94 209 ALA B C 1
ATOM 4631 O O . ALA B 1 209 ? -5.625 -16.797 2.006 1 98.94 209 ALA B O 1
ATOM 4632 N N . ASP B 1 210 ? -3.666 -17.625 1.304 1 98.88 210 ASP B N 1
ATOM 4633 C CA . ASP B 1 210 ? -3.682 -16.906 0.035 1 98.88 210 ASP B CA 1
ATOM 4634 C C . ASP B 1 210 ? -4.465 -17.672 -1.026 1 98.88 210 ASP B C 1
ATOM 4636 O O . ASP B 1 210 ? -3.928 -18.594 -1.658 1 98.88 210 ASP B O 1
ATOM 4640 N N . GLU B 1 211 ? -5.664 -17.203 -1.308 1 98.81 211 GLU B N 1
ATOM 4641 C CA . GLU B 1 211 ? -6.574 -17.953 -2.172 1 98.81 211 GLU B CA 1
ATOM 4642 C C . GLU B 1 211 ? -6.914 -17.156 -3.43 1 98.81 211 GLU B C 1
ATOM 4644 O O . GLU B 1 211 ? -8.047 -17.203 -3.92 1 98.81 211 GLU B O 1
ATOM 4649 N N . VAL B 1 212 ? -5.906 -16.453 -3.924 1 98.62 212 VAL B N 1
ATOM 4650 C CA . VAL B 1 212 ? -6.059 -15.516 -5.027 1 98.62 212 VAL B CA 1
ATOM 4651 C C . VAL B 1 212 ? -6.531 -16.25 -6.277 1 98.62 212 VAL B C 1
ATOM 4653 O O . VAL B 1 212 ? -7.223 -15.68 -7.117 1 98.62 212 VAL B O 1
ATOM 4656 N N . TYR B 1 213 ? -6.305 -17.562 -6.387 1 98.75 213 TYR B N 1
ATOM 4657 C CA . TYR B 1 213 ? -6.645 -18.328 -7.578 1 98.75 213 TYR B CA 1
ATOM 4658 C C . TYR B 1 213 ? -7.875 -19.203 -7.332 1 98.75 213 TYR B C 1
ATOM 4660 O O . TYR B 1 213 ? -8.125 -20.156 -8.078 1 98.75 213 TYR B O 1
ATOM 4668 N N . GLU B 1 214 ? -8.656 -18.938 -6.301 1 98.44 214 GLU B N 1
ATOM 4669 C CA . GLU B 1 214 ? -9.711 -19.859 -5.891 1 98.44 214 GLU B CA 1
ATOM 4670 C C . GLU B 1 214 ? -10.695 -20.109 -7.031 1 98.44 214 GLU B C 1
ATOM 4672 O O . GLU B 1 214 ? -11.273 -21.188 -7.129 1 98.44 214 GLU B O 1
ATOM 4677 N N . ARG B 1 215 ? -10.867 -19.094 -7.918 1 98.62 215 ARG B N 1
ATOM 4678 C CA . ARG B 1 215 ? -11.859 -19.234 -8.977 1 98.62 215 ARG B CA 1
ATOM 4679 C C . ARG B 1 215 ? -11.227 -19.828 -10.234 1 98.62 215 ARG B C 1
ATOM 4681 O O . ARG B 1 215 ? -11.93 -20.188 -11.18 1 98.62 215 ARG B O 1
ATOM 4688 N N . LEU B 1 216 ? -9.898 -19.812 -10.305 1 98.62 216 LEU B N 1
ATOM 4689 C CA . LEU B 1 216 ? -9.18 -20.484 -11.375 1 98.62 216 LEU B CA 1
ATOM 4690 C C . LEU B 1 216 ? -8.914 -21.953 -11.008 1 98.62 216 LEU B C 1
ATOM 4692 O O . LEU B 1 216 ? -7.762 -22.375 -10.914 1 98.62 216 LEU B O 1
ATOM 4696 N N . TYR B 1 217 ? -10.016 -22.656 -10.852 1 98.56 217 TYR B N 1
ATOM 4697 C CA . TYR B 1 217 ? -10.078 -24.031 -10.375 1 98.56 217 TYR B CA 1
ATOM 4698 C C . TYR B 1 217 ? -10.758 -24.938 -11.406 1 98.56 217 TYR B C 1
ATOM 4700 O O . TYR B 1 217 ? -11.789 -24.578 -11.969 1 98.56 217 TYR B O 1
ATOM 4708 N N . TYR B 1 218 ? -10.211 -26.125 -11.641 1 97.75 218 TYR B N 1
ATOM 4709 C CA . TYR B 1 218 ? -10.68 -26.938 -12.75 1 97.75 218 TYR B CA 1
ATOM 4710 C C . TYR B 1 218 ? -11.375 -28.203 -12.25 1 97.75 218 TYR B C 1
ATOM 4712 O O . TYR B 1 218 ? -11.531 -29.172 -13 1 97.75 218 TYR B O 1
ATOM 4720 N N . GLY B 1 219 ? -11.711 -28.203 -11.023 1 95.12 219 GLY B N 1
ATOM 4721 C CA . GLY B 1 219 ? -12.516 -29.281 -10.461 1 95.12 219 GLY B CA 1
ATOM 4722 C C . GLY B 1 219 ? -14.008 -29.078 -10.672 1 95.12 219 GLY B C 1
ATOM 4723 O O . GLY B 1 219 ? -14.422 -28.375 -11.594 1 95.12 219 GLY B O 1
ATOM 4724 N N . ASP B 1 220 ? -14.789 -29.734 -9.875 1 93.12 220 ASP B N 1
ATOM 4725 C CA . ASP B 1 220 ? -16.234 -29.812 -10.102 1 93.12 220 ASP B CA 1
ATOM 4726 C C . ASP B 1 220 ? -16.953 -28.625 -9.453 1 93.12 220 ASP B C 1
ATOM 4728 O O . ASP B 1 220 ? -18.094 -28.328 -9.797 1 93.12 220 ASP B O 1
ATOM 4732 N N . ARG B 1 221 ? -16.281 -27.984 -8.602 1 94.88 221 ARG B N 1
ATOM 4733 C CA . ARG B 1 221 ? -16.891 -26.844 -7.906 1 94.88 221 ARG B CA 1
ATOM 4734 C C . ARG B 1 221 ? -16.469 -25.531 -8.547 1 94.88 221 ARG B C 1
ATOM 4736 O O . ARG B 1 221 ? -15.438 -25.469 -9.227 1 94.88 221 ARG B O 1
ATOM 4743 N N . PRO B 1 222 ? -17.266 -24.5 -8.289 1 95.31 222 PRO B N 1
ATOM 4744 C CA . PRO B 1 222 ? -16.953 -23.203 -8.898 1 95.31 222 PRO B CA 1
ATOM 4745 C C . PRO B 1 222 ? -15.703 -22.562 -8.297 1 95.31 222 PRO B C 1
ATOM 4747 O O . PRO B 1 222 ? -15.133 -21.656 -8.891 1 95.31 222 PRO B O 1
ATOM 4750 N N . ALA B 1 223 ? -15.359 -23 -7.105 1 98.06 223 ALA B N 1
ATOM 4751 C CA . ALA B 1 223 ? -14.164 -22.516 -6.43 1 98.06 223 ALA B CA 1
ATOM 4752 C C . ALA B 1 223 ? -13.391 -23.656 -5.781 1 98.06 223 ALA B C 1
ATOM 4754 O O . ALA B 1 223 ? -13.977 -24.688 -5.43 1 98.06 223 ALA B O 1
ATOM 4755 N N . ALA B 1 224 ? -12.047 -23.484 -5.656 1 98.69 224 ALA B N 1
ATOM 4756 C CA . ALA B 1 224 ? -11.211 -24.453 -4.941 1 98.69 224 ALA B CA 1
ATOM 4757 C C . ALA B 1 224 ? -11.602 -24.531 -3.469 1 98.69 224 ALA B C 1
ATOM 4759 O O . ALA B 1 224 ? -12.242 -23.625 -2.941 1 98.69 224 ALA B O 1
ATOM 4760 N N . PRO B 1 225 ? -11.227 -25.672 -2.816 1 98.38 225 PRO B N 1
ATOM 4761 C CA . PRO B 1 225 ? -11.453 -25.719 -1.37 1 98.38 225 PRO B CA 1
ATOM 4762 C C . PRO B 1 225 ? -10.82 -24.562 -0.625 1 98.38 225 PRO B C 1
ATOM 4764 O O . PRO B 1 225 ? -9.688 -24.172 -0.928 1 98.38 225 PRO B O 1
ATOM 4767 N N . SER B 1 226 ? -11.594 -23.906 0.249 1 98.69 226 SER B N 1
ATOM 4768 C CA . SER B 1 226 ? -11.148 -22.781 1.063 1 98.69 226 SER B CA 1
ATOM 4769 C C . SER B 1 226 ? -11.164 -23.141 2.547 1 98.69 226 SER B C 1
ATOM 4771 O O . SER B 1 226 ? -12.031 -23.891 3.004 1 98.69 226 SER B O 1
ATOM 4773 N N . PHE B 1 227 ? -10.281 -22.594 3.307 1 98.81 227 PHE B N 1
ATOM 4774 C CA . PHE B 1 227 ? -10.367 -22.734 4.758 1 98.81 227 PHE B CA 1
ATOM 4775 C C . PHE B 1 227 ? -11.664 -22.141 5.285 1 98.81 227 PHE B C 1
ATOM 4777 O O . PHE B 1 227 ? -12.164 -22.562 6.336 1 98.81 227 PHE B O 1
ATOM 4784 N N . LEU B 1 228 ? -12.242 -21.172 4.562 1 98.62 228 LEU B N 1
ATOM 4785 C CA . LEU B 1 228 ? -13.492 -20.531 4.969 1 98.62 228 LEU B CA 1
ATOM 4786 C C . LEU B 1 228 ? -14.641 -21.531 4.941 1 98.62 228 LEU B C 1
ATOM 4788 O O . LEU B 1 228 ? -15.68 -21.312 5.57 1 98.62 228 LEU B O 1
ATOM 4792 N N . ASP B 1 229 ? -14.484 -22.641 4.254 1 98.44 229 ASP B N 1
ATOM 4793 C CA . ASP B 1 229 ? -15.523 -23.656 4.168 1 98.44 229 ASP B CA 1
ATOM 4794 C C . ASP B 1 229 ? -15.656 -24.422 5.484 1 98.44 229 ASP B C 1
ATOM 4796 O O . ASP B 1 229 ? -16.703 -25.031 5.758 1 98.44 229 ASP B O 1
ATOM 4800 N N . ILE B 1 230 ? -14.578 -24.406 6.273 1 98.25 230 ILE B N 1
ATOM 4801 C CA . ILE B 1 230 ? -14.539 -25.328 7.391 1 98.25 230 ILE B CA 1
ATOM 4802 C C . ILE B 1 230 ? -14.25 -24.578 8.688 1 98.25 230 ILE B C 1
ATOM 4804 O O . ILE B 1 230 ? -14.531 -25.062 9.781 1 98.25 230 ILE B O 1
ATOM 4808 N N . ALA B 1 231 ? -13.727 -23.406 8.57 1 98.06 231 ALA B N 1
ATOM 4809 C CA . ALA B 1 231 ? -13.383 -22.609 9.75 1 98.06 231 ALA B CA 1
ATOM 4810 C C . ALA B 1 231 ? -14.539 -21.703 10.156 1 98.06 231 ALA B C 1
ATOM 4812 O O . ALA B 1 231 ? -15.227 -21.141 9.297 1 98.06 231 ALA B O 1
ATOM 4813 N N . GLY B 1 232 ? -14.688 -21.531 11.5 1 97.25 232 GLY B N 1
ATOM 4814 C CA . GLY B 1 232 ? -15.531 -20.438 11.961 1 97.25 232 GLY B CA 1
ATOM 4815 C C . GLY B 1 232 ? -14.977 -19.062 11.625 1 97.25 232 GLY B C 1
ATOM 4816 O O . GLY B 1 232 ? -13.758 -18.891 11.555 1 97.25 232 GLY B O 1
ATOM 4817 N N . ARG B 1 233 ? -15.875 -18.078 11.492 1 98.06 233 ARG B N 1
ATOM 4818 C CA . ARG B 1 233 ? -15.461 -16.75 11.039 1 98.06 233 ARG B CA 1
ATOM 4819 C C . ARG B 1 233 ? -14.68 -16.016 12.117 1 98.06 233 ARG B C 1
ATOM 4821 O O . ARG B 1 233 ? -14.031 -15 11.844 1 98.06 233 ARG B O 1
ATOM 4828 N N . ASP B 1 234 ? -14.719 -16.516 13.359 1 97 234 ASP B N 1
ATOM 4829 C CA . ASP B 1 234 ? -14.023 -15.844 14.453 1 97 234 ASP B CA 1
ATOM 4830 C C . ASP B 1 234 ? -12.781 -16.625 14.875 1 97 234 ASP B C 1
ATOM 4832 O O . ASP B 1 234 ? -12.188 -16.344 15.914 1 97 234 ASP B O 1
ATOM 4836 N N . GLU B 1 235 ? -12.375 -17.625 14.062 1 97 235 GLU B N 1
ATOM 4837 C CA . GLU B 1 235 ? -11.156 -18.406 14.32 1 97 235 GLU B CA 1
ATOM 4838 C C . GLU B 1 235 ? -9.93 -17.688 13.758 1 97 235 GLU B C 1
ATOM 4840 O O . GLU B 1 235 ? -10.047 -16.688 13.047 1 97 235 GLU B O 1
ATOM 4845 N N . ARG B 1 236 ? -8.742 -18.234 14.086 1 98.38 236 ARG B N 1
ATOM 4846 C CA . ARG B 1 236 ? -7.461 -17.656 13.68 1 98.38 236 ARG B CA 1
ATOM 4847 C C . ARG B 1 236 ? -7.152 -17.984 12.227 1 98.38 236 ARG B C 1
ATOM 4849 O O . ARG B 1 236 ? -6.113 -18.562 11.922 1 98.38 236 ARG B O 1
ATOM 4856 N N . VAL B 1 237 ? -8.062 -17.547 11.352 1 98.75 237 VAL B N 1
ATOM 4857 C CA . VAL B 1 237 ? -7.922 -17.75 9.914 1 98.75 237 VAL B CA 1
ATOM 4858 C C . VAL B 1 237 ? -8.102 -16.422 9.188 1 98.75 237 VAL B C 1
ATOM 4860 O O . VAL B 1 237 ? -9.109 -15.727 9.383 1 98.75 237 VAL B O 1
ATOM 4863 N N . ILE B 1 238 ? -7.113 -16.031 8.453 1 98.88 238 ILE B N 1
ATOM 4864 C CA . ILE B 1 238 ? -7.172 -14.891 7.559 1 98.88 238 ILE B CA 1
ATOM 4865 C C . ILE B 1 238 ? -7.09 -15.359 6.109 1 98.88 238 ILE B C 1
ATOM 4867 O O . ILE B 1 238 ? -6.098 -15.969 5.703 1 98.88 238 ILE B O 1
ATOM 4871 N N . CYS B 1 239 ? -8.133 -15.109 5.375 1 98.88 239 CYS B N 1
ATOM 4872 C CA . CYS B 1 239 ? -8.133 -15.445 3.957 1 98.88 239 CYS B CA 1
ATOM 4873 C C . CYS B 1 239 ? -7.961 -14.195 3.102 1 98.88 239 CYS B C 1
ATOM 4875 O O . CYS B 1 239 ? -8.609 -13.18 3.344 1 98.88 239 CYS B O 1
ATOM 4877 N N . VAL B 1 240 ? -7.074 -14.273 2.146 1 98.81 240 VAL B N 1
ATOM 4878 C CA . VAL B 1 240 ? -6.766 -13.148 1.27 1 98.81 240 VAL B CA 1
ATOM 4879 C C . VAL B 1 240 ? -7.148 -13.492 -0.168 1 98.81 240 VAL B C 1
ATOM 4881 O O . VAL B 1 240 ? -6.945 -14.625 -0.618 1 98.81 240 VAL B O 1
ATOM 4884 N N . ASN B 1 241 ? -7.703 -12.523 -0.842 1 98.75 241 ASN B N 1
ATOM 4885 C CA . ASN B 1 241 ? -8.023 -12.625 -2.262 1 98.75 241 ASN B CA 1
ATOM 4886 C C . ASN B 1 241 ? -7.812 -11.297 -2.98 1 98.75 241 ASN B C 1
ATOM 4888 O O . ASN B 1 241 ? -7.367 -10.32 -2.373 1 98.75 241 ASN B O 1
ATOM 4892 N N . SER B 1 242 ? -7.957 -11.312 -4.293 1 98.44 242 SER B N 1
ATOM 4893 C CA . SER B 1 242 ? -7.684 -10.156 -5.137 1 98.44 242 SER B CA 1
ATOM 4894 C C . SER B 1 242 ? -8.57 -10.156 -6.379 1 98.44 242 SER B C 1
ATOM 4896 O O . SER B 1 242 ? -9.109 -11.195 -6.766 1 98.44 242 SER B O 1
ATOM 4898 N N . PHE B 1 243 ? -8.695 -9.023 -6.992 1 98.75 243 PHE B N 1
ATOM 4899 C CA . PHE B 1 243 ? -9.422 -8.891 -8.25 1 98.75 243 PHE B CA 1
ATOM 4900 C C . PHE B 1 243 ? -8.508 -9.148 -9.438 1 98.75 243 PHE B C 1
ATOM 4902 O O . PHE B 1 243 ? -8.969 -9.219 -10.578 1 98.75 243 PHE B O 1
ATOM 4909 N N . SER B 1 244 ? -7.277 -9.359 -9.219 1 98.12 244 SER B N 1
ATOM 4910 C CA . SER B 1 244 ? -6.234 -9.375 -10.242 1 98.12 244 SER B CA 1
ATOM 4911 C C . SER B 1 244 ? -6.41 -10.547 -11.195 1 98.12 244 SER B C 1
ATOM 4913 O O . SER B 1 244 ? -6.125 -10.43 -12.391 1 98.12 244 SER B O 1
ATOM 4915 N N . LYS B 1 245 ? -6.844 -11.68 -10.625 1 98.19 245 LYS B N 1
ATOM 4916 C CA . LYS B 1 245 ? -6.797 -12.898 -11.43 1 98.19 245 LYS B CA 1
ATOM 4917 C C . LYS B 1 245 ? -8.172 -13.25 -11.984 1 98.19 245 LYS B C 1
ATOM 4919 O O . LYS B 1 245 ? -8.375 -13.25 -13.195 1 98.19 245 LYS B O 1
ATOM 4924 N N . SER B 1 246 ? -9.172 -13.219 -11.141 1 97.88 246 SER B N 1
ATOM 4925 C CA . SER B 1 246 ? -10.508 -13.648 -11.547 1 97.88 246 SER B CA 1
ATOM 4926 C C . SER B 1 246 ? -11.164 -12.617 -12.461 1 97.88 246 SER B C 1
ATOM 4928 O O . SER B 1 246 ? -11.953 -12.977 -13.336 1 97.88 246 SER B O 1
ATOM 4930 N N . TRP B 1 247 ? -10.867 -11.375 -12.289 1 98.62 247 TRP B N 1
ATOM 4931 C CA . TRP B 1 247 ? -11.539 -10.32 -13.047 1 98.62 247 TRP B CA 1
ATOM 4932 C C . TRP B 1 247 ? -10.547 -9.57 -13.93 1 98.62 247 TRP B C 1
ATOM 4934 O O . TRP B 1 247 ? -10.883 -8.523 -14.5 1 98.62 247 TRP B O 1
ATOM 4944 N N . LEU B 1 248 ? -9.312 -10.008 -14.039 1 98.31 248 LEU B N 1
ATOM 4945 C CA . LEU B 1 248 ? -8.281 -9.422 -14.891 1 98.31 248 LEU B CA 1
ATOM 4946 C C . LEU B 1 248 ? -8.023 -7.965 -14.508 1 98.31 248 LEU B C 1
ATOM 4948 O O . LEU B 1 248 ? -8.008 -7.082 -15.367 1 98.31 248 LEU B O 1
ATOM 4952 N N . MET B 1 249 ? -7.824 -7.746 -13.219 1 98.38 249 MET B N 1
ATOM 4953 C CA . MET B 1 249 ? -7.609 -6.395 -12.711 1 98.38 249 MET B CA 1
ATOM 4954 C C . MET B 1 249 ? -6.23 -6.258 -12.078 1 98.38 249 MET B C 1
ATOM 4956 O O . MET B 1 249 ? -6.098 -5.715 -10.984 1 98.38 249 MET B O 1
ATOM 4960 N N . THR B 1 250 ? -5.211 -6.777 -12.75 1 97.38 250 THR B N 1
ATOM 4961 C CA . THR B 1 250 ? -3.877 -6.832 -12.164 1 97.38 250 THR B CA 1
ATOM 4962 C C . THR B 1 250 ? -3.348 -5.422 -11.906 1 97.38 250 THR B C 1
ATOM 4964 O O . THR B 1 250 ? -2.793 -5.152 -10.836 1 97.38 250 THR B O 1
ATOM 4967 N N . GLY B 1 251 ? -3.553 -4.477 -12.852 1 97 251 GLY B N 1
ATOM 4968 C CA . GLY B 1 251 ? -3.01 -3.133 -12.719 1 97 251 GLY B CA 1
ATOM 4969 C C . GLY B 1 251 ? -3.92 -2.195 -11.945 1 97 251 GLY B C 1
ATOM 4970 O O . GLY B 1 251 ? -3.723 -0.979 -11.961 1 97 251 GLY B O 1
ATOM 4971 N N . TRP B 1 252 ? -4.977 -2.711 -11.273 1 98.38 252 TRP B N 1
ATOM 4972 C CA . TRP B 1 252 ? -5.945 -1.897 -10.547 1 98.38 252 TRP B CA 1
ATOM 4973 C C . TRP B 1 252 ? -5.559 -1.777 -9.078 1 98.38 252 TRP B C 1
ATOM 4975 O O . TRP B 1 252 ? -5.926 -0.806 -8.406 1 98.38 252 TRP B O 1
ATOM 4985 N N . ARG B 1 253 ? -4.91 -2.887 -8.602 1 97.75 253 ARG B N 1
ATOM 4986 C CA . ARG B 1 253 ? -4.449 -2.98 -7.223 1 97.75 253 ARG B CA 1
ATOM 4987 C C . ARG B 1 253 ? -5.625 -2.949 -6.25 1 97.75 253 ARG B C 1
ATOM 4989 O O . ARG B 1 253 ? -5.727 -2.043 -5.422 1 97.75 253 ARG B O 1
ATOM 4996 N N . LEU B 1 254 ? -6.449 -3.938 -6.258 1 98.75 254 LEU B N 1
ATOM 4997 C CA . LEU B 1 254 ? -7.605 -4.086 -5.379 1 98.75 254 LEU B CA 1
ATOM 4998 C C . LEU B 1 254 ? -7.707 -5.516 -4.852 1 98.75 254 LEU B C 1
ATOM 5000 O O . LEU B 1 254 ? -7.551 -6.473 -5.613 1 98.75 254 LEU B O 1
ATOM 5004 N N . GLY B 1 255 ? -7.832 -5.68 -3.576 1 98.75 255 GLY B N 1
ATOM 5005 C CA . GLY B 1 255 ? -7.992 -6.973 -2.932 1 98.75 255 GLY B CA 1
ATOM 5006 C C . GLY B 1 255 ? -8.883 -6.922 -1.705 1 98.75 255 GLY B C 1
ATOM 5007 O O . GLY B 1 255 ? -9.508 -5.895 -1.427 1 98.75 255 GLY B O 1
ATOM 5008 N N . TRP B 1 256 ? -9.055 -8.07 -1.036 1 98.88 256 TRP B N 1
ATOM 5009 C CA . TRP B 1 256 ? -9.828 -8.094 0.2 1 98.88 256 TRP B CA 1
ATOM 5010 C C . TRP B 1 256 ? -9.367 -9.227 1.11 1 98.88 256 TRP B C 1
ATOM 5012 O O . TRP B 1 256 ? -8.594 -10.086 0.693 1 98.88 256 TRP B O 1
ATOM 5022 N N . MET B 1 257 ? -9.766 -9.133 2.303 1 98.88 257 MET B N 1
ATOM 5023 C CA . MET B 1 257 ? -9.539 -10.148 3.324 1 98.88 257 MET B CA 1
ATOM 5024 C C . MET B 1 257 ? -10.852 -10.555 3.994 1 98.88 257 MET B C 1
ATOM 5026 O O . MET B 1 257 ? -11.766 -9.742 4.105 1 98.88 257 MET B O 1
ATOM 5030 N N . VAL B 1 258 ? -10.953 -11.758 4.359 1 98.94 258 VAL B N 1
ATOM 5031 C CA . VAL B 1 258 ? -11.906 -12.242 5.348 1 98.94 258 VAL B CA 1
ATOM 5032 C C . VAL B 1 258 ? -11.172 -12.672 6.617 1 98.94 258 VAL B C 1
ATOM 5034 O O . VAL B 1 258 ? -10.258 -13.492 6.562 1 98.94 258 VAL B O 1
ATOM 5037 N N . LEU B 1 259 ? -11.484 -12.117 7.723 1 98.88 259 LEU B N 1
ATOM 5038 C CA . LEU B 1 259 ? -10.758 -12.352 8.969 1 98.88 259 LEU B CA 1
ATOM 5039 C C . LEU B 1 259 ? -11.68 -12.172 10.172 1 98.88 259 LEU B C 1
ATOM 5041 O O . LEU B 1 259 ? -12.789 -11.656 10.039 1 98.88 259 LEU B O 1
ATOM 5045 N N . PRO B 1 260 ? -11.25 -12.578 11.391 1 98.75 260 PRO B N 1
ATOM 5046 C CA . PRO B 1 260 ? -12.094 -12.43 12.578 1 98.75 260 PRO B CA 1
ATOM 5047 C C . PRO B 1 260 ? -12.43 -10.969 12.883 1 98.75 260 PRO B C 1
ATOM 5049 O O . PRO B 1 260 ? -11.555 -10.102 12.805 1 98.75 260 PRO B O 1
ATOM 5052 N N . ALA B 1 261 ? -13.672 -10.758 13.266 1 98.25 261 ALA B N 1
ATOM 5053 C CA . ALA B 1 261 ? -14.148 -9.406 13.531 1 98.25 261 ALA B CA 1
ATOM 5054 C C . ALA B 1 261 ? -13.375 -8.758 14.672 1 98.25 261 ALA B C 1
ATOM 5056 O O . ALA B 1 261 ? -13.156 -7.543 14.672 1 98.25 261 ALA B O 1
ATOM 5057 N N . ALA B 1 262 ? -12.844 -9.539 15.539 1 97.81 262 ALA B N 1
ATOM 5058 C CA . ALA B 1 262 ? -12.18 -9.062 16.75 1 97.81 262 ALA B CA 1
ATOM 5059 C C . ALA B 1 262 ? -10.914 -8.281 16.422 1 97.81 262 ALA B C 1
ATOM 5061 O O . ALA B 1 262 ? -10.438 -7.484 17.219 1 97.81 262 ALA B O 1
ATOM 5062 N N . VAL B 1 263 ? -10.359 -8.484 15.195 1 98.38 263 VAL B N 1
ATOM 5063 C CA . VAL B 1 263 ? -9.086 -7.832 14.898 1 98.38 263 VAL B CA 1
ATOM 5064 C C . VAL B 1 263 ? -9.281 -6.809 13.781 1 98.38 263 VAL B C 1
ATOM 5066 O O . VAL B 1 263 ? -8.305 -6.258 13.258 1 98.38 263 VAL B O 1
ATOM 5069 N N . THR B 1 264 ? -10.508 -6.504 13.43 1 97.44 264 THR B N 1
ATOM 5070 C CA . THR B 1 264 ? -10.805 -5.625 12.305 1 97.44 264 THR B CA 1
ATOM 5071 C C . THR B 1 264 ? -10.391 -4.188 12.625 1 97.44 264 THR B C 1
ATOM 5073 O O . THR B 1 264 ? -9.883 -3.479 11.758 1 97.44 264 THR B O 1
ATOM 5076 N N . ASP B 1 265 ? -10.555 -3.725 13.867 1 94.94 265 ASP B N 1
ATOM 5077 C CA . ASP B 1 265 ? -10.164 -2.373 14.258 1 94.94 265 ASP B CA 1
ATOM 5078 C C . ASP B 1 265 ? -8.648 -2.193 14.18 1 94.94 265 ASP B C 1
ATOM 5080 O O . ASP B 1 265 ? -8.172 -1.166 13.695 1 94.94 265 ASP B O 1
ATOM 5084 N N . ASP B 1 266 ? -7.953 -3.195 14.633 1 97.56 266 ASP B N 1
ATOM 5085 C CA . ASP B 1 266 ? -6.496 -3.158 14.555 1 97.56 266 ASP B CA 1
ATOM 5086 C C . ASP B 1 266 ? -6.02 -3.162 13.102 1 97.56 266 ASP B C 1
ATOM 5088 O O . ASP B 1 266 ? -5.066 -2.465 12.758 1 97.56 266 ASP B O 1
ATOM 5092 N N . LEU B 1 267 ? -6.711 -3.922 12.312 1 98.19 267 LEU B N 1
ATOM 5093 C CA . LEU B 1 267 ? -6.387 -3.934 10.891 1 98.19 267 LEU B CA 1
ATOM 5094 C C . LEU B 1 267 ? -6.645 -2.568 10.266 1 98.19 267 LEU B C 1
ATOM 5096 O O . LEU B 1 267 ? -5.891 -2.131 9.391 1 98.19 267 LEU B O 1
ATOM 5100 N N . GLY B 1 268 ? -7.695 -1.945 10.672 1 96.75 268 GLY B N 1
ATOM 5101 C CA . GLY B 1 268 ? -7.992 -0.606 10.188 1 96.75 268 GLY B CA 1
ATOM 5102 C C . GLY B 1 268 ? -6.863 0.378 10.438 1 96.75 268 GLY B C 1
ATOM 5103 O O . GLY B 1 268 ? -6.535 1.184 9.562 1 96.75 268 GLY B O 1
ATOM 5104 N N . LYS B 1 269 ? -6.234 0.31 11.594 1 96.44 269 LYS B N 1
ATOM 5105 C CA . LYS B 1 269 ? -5.066 1.137 11.891 1 96.44 269 LYS B CA 1
ATOM 5106 C C . LYS B 1 269 ? -3.93 0.844 10.914 1 96.44 269 LYS B C 1
ATOM 5108 O O . LYS B 1 269 ? -3.307 1.767 10.383 1 96.44 269 LYS B O 1
ATOM 5113 N N . LEU B 1 270 ? -3.725 -0.418 10.711 1 97.81 270 LEU B N 1
ATOM 5114 C CA . LEU B 1 270 ? -2.643 -0.818 9.812 1 97.81 270 LEU B CA 1
ATOM 5115 C C . LEU B 1 270 ? -2.889 -0.302 8.398 1 97.81 270 LEU B C 1
ATOM 5117 O O . LEU B 1 270 ? -1.955 0.138 7.727 1 97.81 270 LEU B O 1
ATOM 5121 N N . ILE B 1 271 ? -4.129 -0.394 7.941 1 97.62 271 ILE B N 1
ATOM 5122 C CA . ILE B 1 271 ? -4.445 0.112 6.613 1 97.62 271 ILE B CA 1
ATOM 5123 C C . ILE B 1 271 ? -4.168 1.612 6.551 1 97.62 271 ILE B C 1
ATOM 5125 O O . ILE B 1 271 ? -3.562 2.098 5.59 1 97.62 271 ILE B O 1
ATOM 5129 N N . GLU B 1 272 ? -4.559 2.318 7.586 1 95.69 272 GLU B N 1
ATOM 5130 C CA . GLU B 1 272 ? -4.281 3.748 7.68 1 95.69 272 GLU B CA 1
ATOM 5131 C C . GLU B 1 272 ? -2.789 4.031 7.527 1 95.69 272 GLU B C 1
ATOM 5133 O O . GLU B 1 272 ? -2.398 4.93 6.777 1 95.69 272 GLU B O 1
ATOM 5138 N N . TYR B 1 273 ? -1.963 3.229 8.094 1 97.12 273 TYR B N 1
ATOM 5139 C CA . TYR B 1 273 ? -0.529 3.486 8.172 1 97.12 273 TYR B CA 1
ATOM 5140 C C . TYR B 1 273 ? 0.196 2.934 6.953 1 97.12 273 TYR B C 1
ATOM 5142 O O . TYR B 1 273 ? 1.387 3.188 6.762 1 97.12 273 TYR B O 1
ATOM 5150 N N . ASN B 1 274 ? -0.529 2.18 6.086 1 97.88 274 ASN B N 1
ATOM 5151 C CA . ASN B 1 274 ? 0.091 1.604 4.898 1 97.88 274 ASN B CA 1
ATOM 5152 C C . ASN B 1 274 ? -0.374 2.311 3.627 1 97.88 274 ASN B C 1
ATOM 5154 O O . ASN B 1 274 ? 0.443 2.678 2.781 1 97.88 274 ASN B O 1
ATOM 5158 N N . THR B 1 275 ? -1.721 2.502 3.549 1 96.94 275 THR B N 1
ATOM 5159 C CA . THR B 1 275 ? -2.248 3.008 2.287 1 96.94 275 THR B CA 1
ATOM 5160 C C . THR B 1 275 ? -3.387 3.994 2.533 1 96.94 275 THR B C 1
ATOM 5162 O O . THR B 1 275 ? -3.867 4.641 1.601 1 96.94 275 THR B O 1
ATOM 5165 N N . SER B 1 276 ? -3.863 4.16 3.732 1 94.5 276 SER B N 1
ATOM 5166 C CA . SER B 1 276 ? -5.035 4.938 4.125 1 94.5 276 SER B CA 1
ATOM 5167 C C . SER B 1 276 ? -6.324 4.266 3.666 1 94.5 276 SER B C 1
ATOM 5169 O O . SER B 1 276 ? -7.215 3.998 4.477 1 94.5 276 SER B O 1
ATOM 5171 N N . CYS B 1 277 ? -6.445 4.008 2.424 1 95.81 277 CYS B N 1
ATOM 5172 C CA . CYS B 1 277 ? -7.605 3.342 1.841 1 95.81 277 CYS B CA 1
ATOM 5173 C C . CYS B 1 277 ? -7.324 2.914 0.405 1 95.81 277 CYS B C 1
ATOM 5175 O O . CYS B 1 277 ? -6.305 3.295 -0.172 1 95.81 277 CYS B O 1
ATOM 5177 N N . ALA B 1 278 ? -8.203 2.059 -0.131 1 97.25 278 ALA B N 1
ATOM 5178 C CA . ALA B 1 278 ? -8.18 1.774 -1.563 1 97.25 278 ALA B CA 1
ATOM 5179 C C . ALA B 1 278 ? -8.789 2.922 -2.361 1 97.25 278 ALA B C 1
ATOM 5181 O O . ALA B 1 278 ? -9.656 3.641 -1.86 1 97.25 278 ALA B O 1
ATOM 5182 N N . PRO B 1 279 ? -8.328 3.121 -3.609 1 96.88 279 PRO B N 1
ATOM 5183 C CA . PRO B 1 279 ? -8.867 4.234 -4.398 1 96.88 279 PRO B CA 1
ATOM 5184 C C . PRO B 1 279 ? -10.383 4.156 -4.574 1 96.88 279 PRO B C 1
ATOM 5186 O O . PRO B 1 279 ? -10.922 3.07 -4.797 1 96.88 279 PRO B O 1
ATOM 5189 N N . SER B 1 280 ? -11 5.305 -4.551 1 96.12 280 SER B N 1
ATOM 5190 C CA . SER B 1 280 ? -12.453 5.402 -4.523 1 96.12 280 SER B CA 1
ATOM 5191 C C . SER B 1 280 ? -13.07 4.828 -5.797 1 96.12 280 SER B C 1
ATOM 5193 O O . SER B 1 280 ? -13.891 3.91 -5.734 1 96.12 280 SER B O 1
ATOM 5195 N N . PHE B 1 281 ? -12.695 5.293 -6.973 1 98.44 281 PHE B N 1
ATOM 5196 C CA . PHE B 1 281 ? -13.289 4.887 -8.242 1 98.44 281 PHE B CA 1
ATOM 5197 C C . PHE B 1 281 ? -12.938 3.438 -8.562 1 98.44 281 PHE B C 1
ATOM 5199 O O . PHE B 1 281 ? -13.688 2.752 -9.258 1 98.44 281 PHE B O 1
ATOM 5206 N N . VAL B 1 282 ? -11.836 2.938 -8.039 1 98.69 282 VAL B N 1
ATOM 5207 C CA . VAL B 1 282 ? -11.461 1.536 -8.203 1 98.69 282 VAL B CA 1
ATOM 5208 C C . VAL B 1 282 ? -12.414 0.65 -7.402 1 98.69 282 VAL B C 1
ATOM 5210 O O . VAL B 1 282 ? -12.82 -0.415 -7.871 1 98.69 282 VAL B O 1
ATOM 5213 N N . GLN B 1 283 ? -12.789 1.09 -6.227 1 98.81 283 GLN B N 1
ATOM 5214 C CA . GLN B 1 283 ? -13.703 0.324 -5.387 1 98.81 283 GLN B CA 1
ATOM 5215 C C . GLN B 1 283 ? -15.094 0.243 -6.02 1 98.81 283 GLN B C 1
ATOM 5217 O O . GLN B 1 283 ? -15.75 -0.794 -5.945 1 98.81 283 GLN B O 1
ATOM 5222 N N . GLU B 1 284 ? -15.492 1.323 -6.617 1 98.62 284 GLU B N 1
ATOM 5223 C CA . GLU B 1 284 ? -16.781 1.293 -7.309 1 98.62 284 GLU B CA 1
ATOM 5224 C C . GLU B 1 284 ? -16.766 0.266 -8.438 1 98.62 284 GLU B C 1
ATOM 5226 O O . GLU B 1 284 ? -17.75 -0.462 -8.633 1 98.62 284 GLU B O 1
ATOM 5231 N N . ALA B 1 285 ? -15.672 0.255 -9.148 1 98.88 285 ALA B N 1
ATOM 5232 C CA . ALA B 1 285 ? -15.508 -0.775 -10.172 1 98.88 285 ALA B CA 1
ATOM 5233 C C . ALA B 1 285 ? -15.539 -2.17 -9.555 1 98.88 285 ALA B C 1
ATOM 5235 O O . ALA B 1 285 ? -16.078 -3.107 -10.148 1 98.88 285 ALA B O 1
ATOM 5236 N N . GLY B 1 286 ? -14.961 -2.316 -8.375 1 98.88 286 GLY B N 1
ATOM 5237 C CA . GLY B 1 286 ? -14.984 -3.588 -7.672 1 98.88 286 GLY B CA 1
ATOM 5238 C C . GLY B 1 286 ? -16.391 -4.066 -7.355 1 98.88 286 GLY B C 1
ATOM 5239 O O . GLY B 1 286 ? -16.672 -5.266 -7.41 1 98.88 286 GLY B O 1
ATOM 5240 N N . VAL B 1 287 ? -17.266 -3.135 -7.047 1 98.88 287 VAL B N 1
ATOM 5241 C CA . VAL B 1 287 ? -18.656 -3.484 -6.727 1 98.88 287 VAL B CA 1
ATOM 5242 C C . VAL B 1 287 ? -19.297 -4.211 -7.91 1 98.88 287 VAL B C 1
ATOM 5244 O O . VAL B 1 287 ? -19.859 -5.289 -7.75 1 98.88 287 VAL B O 1
ATOM 5247 N N . VAL B 1 288 ? -19.125 -3.68 -9.133 1 98.81 288 VAL B N 1
ATOM 5248 C CA . VAL B 1 288 ? -19.797 -4.262 -10.289 1 98.81 288 VAL B CA 1
ATOM 5249 C C . VAL B 1 288 ? -19.078 -5.547 -10.711 1 98.81 288 VAL B C 1
ATOM 5251 O O . VAL B 1 288 ? -19.719 -6.492 -11.188 1 98.81 288 VAL B O 1
ATOM 5254 N N . ALA B 1 289 ? -17.75 -5.562 -10.516 1 98.88 289 ALA B N 1
ATOM 5255 C CA . ALA B 1 289 ? -17.016 -6.781 -10.812 1 98.88 289 ALA B CA 1
ATOM 5256 C C . ALA B 1 289 ? -17.562 -7.965 -10.023 1 98.88 289 ALA B C 1
ATOM 5258 O O . ALA B 1 289 ? -17.812 -9.031 -10.586 1 98.88 289 ALA B O 1
ATOM 5259 N N . VAL B 1 290 ? -17.781 -7.746 -8.758 1 98.69 290 VAL B N 1
ATOM 5260 C CA . VAL B 1 290 ? -18.234 -8.82 -7.875 1 98.69 290 VAL B CA 1
ATOM 5261 C C . VAL B 1 290 ? -19.688 -9.141 -8.156 1 98.69 290 VAL B C 1
ATOM 5263 O O . VAL B 1 290 ? -20.078 -10.312 -8.211 1 98.69 290 VAL B O 1
ATOM 5266 N N . ARG B 1 291 ? -20.484 -8.203 -8.336 1 98.38 291 ARG B N 1
ATOM 5267 C CA . ARG B 1 291 ? -21.938 -8.359 -8.484 1 98.38 291 ARG B CA 1
ATOM 5268 C C . ARG B 1 291 ? -22.281 -8.984 -9.828 1 98.38 291 ARG B C 1
ATOM 5270 O O . ARG B 1 291 ? -23.172 -9.836 -9.914 1 98.38 291 ARG B O 1
ATOM 5277 N N . ASP B 1 292 ? -21.578 -8.57 -10.914 1 98.38 292 ASP B N 1
ATOM 5278 C CA . ASP B 1 292 ? -22.016 -8.883 -12.266 1 98.38 292 ASP B CA 1
ATOM 5279 C C . ASP B 1 292 ? -20.984 -9.734 -13 1 98.38 292 ASP B C 1
ATOM 5281 O O . ASP B 1 292 ? -21.125 -10 -14.195 1 98.38 292 ASP B O 1
ATOM 5285 N N . GLY B 1 293 ? -19.953 -10.188 -12.32 1 98.38 293 GLY B N 1
ATOM 5286 C CA . GLY B 1 293 ? -18.812 -10.734 -13.031 1 98.38 293 GLY B CA 1
ATOM 5287 C C . GLY B 1 293 ? -18.828 -12.25 -13.109 1 98.38 293 GLY B C 1
ATOM 5288 O O . GLY B 1 293 ? -17.906 -12.859 -13.648 1 98.38 293 GLY B O 1
ATOM 5289 N N . GLU B 1 294 ? -19.906 -12.953 -12.648 1 98.12 294 GLU B N 1
ATOM 5290 C CA . GLU B 1 294 ? -19.875 -14.414 -12.547 1 98.12 294 GLU B CA 1
ATOM 5291 C C . GLU B 1 294 ? -19.766 -15.062 -13.922 1 98.12 294 GLU B C 1
ATOM 5293 O O . GLU B 1 294 ? -19.031 -16.031 -14.102 1 98.12 294 GLU B O 1
ATOM 5298 N N . ASP B 1 295 ? -20.516 -14.555 -14.914 1 98.12 295 ASP B N 1
ATOM 5299 C CA . ASP B 1 295 ? -20.438 -15.109 -16.266 1 98.12 295 ASP B CA 1
ATOM 5300 C C . ASP B 1 295 ? -19.047 -14.953 -16.859 1 98.12 295 ASP B C 1
ATOM 5302 O O . ASP B 1 295 ? -18.547 -15.852 -17.547 1 98.12 295 ASP B O 1
ATOM 5306 N N . PHE B 1 296 ? -18.531 -13.875 -16.672 1 98.44 296 PHE B N 1
ATOM 5307 C CA . PHE B 1 296 ? -17.172 -13.633 -17.156 1 98.44 296 PHE B CA 1
ATOM 5308 C C . PHE B 1 296 ? -16.188 -14.625 -16.547 1 98.44 296 PHE B C 1
ATOM 5310 O O . PHE B 1 296 ? -15.367 -15.211 -17.25 1 98.44 296 PHE B O 1
ATOM 5317 N N . ILE B 1 297 ? -16.234 -14.844 -15.164 1 98.5 297 ILE B N 1
ATOM 5318 C CA . ILE B 1 297 ? -15.328 -15.75 -14.453 1 98.5 297 ILE B CA 1
ATOM 5319 C C . ILE B 1 297 ? -15.477 -17.156 -15.016 1 98.5 297 ILE B C 1
ATOM 5321 O O . ILE B 1 297 ? -14.477 -17.844 -15.273 1 98.5 297 ILE B O 1
ATOM 5325 N N . ARG B 1 298 ? -16.688 -17.547 -15.242 1 97.56 298 ARG B N 1
ATOM 5326 C CA . ARG B 1 298 ? -16.953 -18.875 -15.789 1 97.56 298 ARG B CA 1
ATOM 5327 C C . ARG B 1 298 ? -16.312 -19.016 -17.172 1 97.56 298 ARG B C 1
ATOM 5329 O O . ARG B 1 298 ? -15.711 -20.047 -17.469 1 97.56 298 ARG B O 1
ATOM 5336 N N . GLY B 1 299 ? -16.5 -17.984 -17.953 1 97.31 299 GLY B N 1
ATOM 5337 C CA . GLY B 1 299 ? -15.898 -18 -19.281 1 97.31 299 GLY B CA 1
ATOM 5338 C C . GLY B 1 299 ? -14.383 -18.031 -19.25 1 97.31 299 GLY B C 1
ATOM 5339 O O . GLY B 1 299 ? -13.758 -18.781 -20.016 1 97.31 299 GLY B O 1
ATOM 5340 N N . GLU B 1 300 ? -13.812 -17.219 -18.391 1 96.81 300 GLU B N 1
ATOM 5341 C CA . GLU B 1 300 ? -12.359 -17.156 -18.281 1 96.81 300 GLU B CA 1
ATOM 5342 C C . GLU B 1 300 ? -11.797 -18.484 -17.75 1 96.81 300 GLU B C 1
ATOM 5344 O O . GLU B 1 300 ? -10.75 -18.938 -18.219 1 96.81 300 GLU B O 1
ATOM 5349 N N . THR B 1 301 ? -12.477 -19.094 -16.797 1 97.56 301 THR B N 1
ATOM 5350 C CA . THR B 1 301 ? -12.039 -20.375 -16.25 1 97.56 301 THR B CA 1
ATOM 5351 C C . THR B 1 301 ? -12.07 -21.453 -17.312 1 97.56 301 THR B C 1
ATOM 5353 O O . THR B 1 301 ? -11.164 -22.297 -17.391 1 97.56 301 THR B O 1
ATOM 5356 N N . ALA B 1 302 ? -13.086 -21.453 -18.141 1 97.31 302 ALA B N 1
ATOM 5357 C CA . ALA B 1 302 ? -13.18 -22.406 -19.234 1 97.31 302 ALA B CA 1
ATOM 5358 C C . ALA B 1 302 ? -12.055 -22.203 -20.234 1 97.31 302 ALA B C 1
ATOM 5360 O O . ALA B 1 302 ? -11.461 -23.172 -20.734 1 97.31 302 ALA B O 1
ATOM 5361 N N . ARG B 1 303 ? -11.82 -20.984 -20.531 1 97.31 303 ARG B N 1
ATOM 5362 C CA . ARG B 1 303 ? -10.742 -20.656 -21.453 1 97.31 303 ARG B CA 1
ATOM 5363 C C . ARG B 1 303 ? -9.391 -21.109 -20.906 1 97.31 303 ARG B C 1
ATOM 5365 O O . ARG B 1 303 ? -8.586 -21.688 -21.656 1 97.31 303 ARG B O 1
ATOM 5372 N N . LEU B 1 304 ? -9.156 -20.891 -19.656 1 98.19 304 LEU B N 1
ATOM 5373 C CA . LEU B 1 304 ? -7.902 -21.281 -19.031 1 98.19 304 LEU B CA 1
ATOM 5374 C C . LEU B 1 304 ? -7.762 -22.797 -18.984 1 98.19 304 LEU B C 1
ATOM 5376 O O . LEU B 1 304 ? -6.66 -23.328 -19.156 1 98.19 304 LEU B O 1
ATOM 5380 N N . ARG B 1 305 ? -8.875 -23.453 -18.75 1 98 305 ARG B N 1
ATOM 5381 C CA . ARG B 1 305 ? -8.852 -24.922 -18.75 1 98 305 ARG B CA 1
ATOM 5382 C C . ARG B 1 305 ? -8.445 -25.453 -20.125 1 98 305 ARG B C 1
ATOM 5384 O O . ARG B 1 305 ? -7.637 -26.375 -20.219 1 98 305 ARG B O 1
ATOM 5391 N N . ALA B 1 306 ? -8.992 -24.891 -21.125 1 97.94 306 ALA B N 1
ATOM 5392 C CA . ALA B 1 306 ? -8.648 -25.297 -22.484 1 97.94 306 ALA B CA 1
ATOM 5393 C C . ALA B 1 306 ? -7.18 -25.031 -22.781 1 97.94 306 ALA B C 1
ATOM 5395 O O . ALA B 1 306 ? -6.504 -25.875 -23.391 1 97.94 306 ALA B O 1
ATOM 5396 N N . ALA B 1 307 ? -6.707 -23.891 -22.391 1 98.44 307 ALA B N 1
ATOM 5397 C CA . ALA B 1 307 ? -5.305 -23.531 -22.578 1 98.44 307 ALA B CA 1
ATOM 5398 C C . ALA B 1 307 ? -4.391 -24.5 -21.828 1 98.44 307 ALA B C 1
ATOM 5400 O O . ALA B 1 307 ? -3.377 -24.953 -22.375 1 98.44 307 ALA B O 1
ATOM 5401 N N . ARG B 1 308 ? -4.742 -24.797 -20.609 1 98.5 308 ARG B N 1
ATOM 5402 C CA . ARG B 1 308 ? -4.016 -25.75 -19.797 1 98.5 308 ARG B CA 1
ATOM 5403 C C . ARG B 1 308 ? -3.918 -27.109 -20.516 1 98.5 308 ARG B C 1
ATOM 5405 O O . ARG B 1 308 ? -2.828 -27.672 -20.641 1 98.5 308 ARG B O 1
ATOM 5412 N N . ASP B 1 309 ? -5.07 -27.594 -20.938 1 98.44 309 ASP B N 1
ATOM 5413 C CA . ASP B 1 309 ? -5.121 -28.906 -21.562 1 98.44 309 ASP B CA 1
ATOM 5414 C C . ASP B 1 309 ? -4.27 -28.938 -22.844 1 98.44 309 ASP B C 1
ATOM 5416 O O . ASP B 1 309 ? -3.547 -29.906 -23.078 1 98.44 309 ASP B O 1
ATOM 5420 N N . HIS B 1 310 ? -4.355 -27.906 -23.594 1 98.38 310 HIS B N 1
ATOM 5421 C CA . HIS B 1 310 ? -3.562 -27.812 -24.812 1 98.38 310 HIS B CA 1
ATOM 5422 C C . HIS B 1 310 ? -2.07 -27.812 -24.5 1 98.38 310 HIS B C 1
ATOM 5424 O O . HIS B 1 310 ? -1.31 -28.578 -25.109 1 98.38 310 HIS B O 1
ATOM 5430 N N . LEU B 1 311 ? -1.635 -26.984 -23.562 1 98.75 311 LEU B N 1
ATOM 5431 C CA . LEU B 1 311 ? -0.22 -26.844 -23.234 1 98.75 311 LEU B CA 1
ATOM 5432 C C . LEU B 1 311 ? 0.33 -28.156 -22.656 1 98.75 311 LEU B C 1
ATOM 5434 O O . LEU B 1 311 ? 1.397 -28.609 -23.062 1 98.75 311 LEU B O 1
ATOM 5438 N N . VAL B 1 312 ? -0.382 -28.734 -21.734 1 98.44 312 VAL B N 1
ATOM 5439 C CA . VAL B 1 312 ? 0.074 -29.953 -21.062 1 98.44 312 VAL B CA 1
ATOM 5440 C C . VAL B 1 312 ? 0.182 -31.094 -22.078 1 98.44 312 VAL B C 1
ATOM 5442 O O . VAL B 1 312 ? 1.15 -31.859 -22.062 1 98.44 312 VAL B O 1
ATOM 5445 N N . THR B 1 313 ? -0.825 -31.188 -22.922 1 98.5 313 THR B N 1
ATOM 5446 C CA . THR B 1 313 ? -0.793 -32.219 -23.953 1 98.5 313 THR B CA 1
ATOM 5447 C C . THR B 1 313 ? 0.419 -32.031 -24.859 1 98.5 313 THR B C 1
ATOM 5449 O O . THR B 1 313 ? 1.152 -32.969 -25.125 1 98.5 313 THR B O 1
ATOM 5452 N N . ALA B 1 314 ? 0.614 -30.828 -25.297 1 98.44 314 ALA B N 1
ATOM 5453 C CA . ALA B 1 314 ? 1.717 -30.531 -26.203 1 98.44 314 ALA B CA 1
ATOM 5454 C C . ALA B 1 314 ? 3.064 -30.781 -25.531 1 98.44 314 ALA B C 1
ATOM 5456 O O . ALA B 1 314 ? 3.973 -31.344 -26.156 1 98.44 314 ALA B O 1
ATOM 5457 N N . LEU B 1 315 ? 3.234 -30.344 -24.281 1 98.5 315 LEU B N 1
ATOM 5458 C CA . LEU B 1 315 ? 4.484 -30.516 -23.547 1 98.5 315 LEU B CA 1
ATOM 5459 C C . LEU B 1 315 ? 4.758 -32 -23.281 1 98.5 315 LEU B C 1
ATOM 5461 O O . LEU B 1 315 ? 5.906 -32.438 -23.344 1 98.5 315 LEU B O 1
ATOM 5465 N N . SER B 1 316 ? 3.719 -32.75 -22.938 1 97.5 316 SER B N 1
ATOM 5466 C CA . SER B 1 316 ? 3.852 -34.156 -22.609 1 97.5 316 SER B CA 1
ATOM 5467 C C . SER B 1 316 ? 4.371 -34.969 -23.797 1 97.5 316 SER B C 1
ATOM 5469 O O . SER B 1 316 ? 4.953 -36.031 -23.625 1 97.5 316 SER B O 1
ATOM 5471 N N . ALA B 1 317 ? 4.203 -34.438 -24.938 1 97.25 317 ALA B N 1
ATOM 5472 C CA . ALA B 1 317 ? 4.613 -35.125 -26.156 1 97.25 317 ALA B CA 1
ATOM 5473 C C . ALA B 1 317 ? 6.094 -34.906 -26.453 1 97.25 317 ALA B C 1
ATOM 5475 O O . ALA B 1 317 ? 6.684 -35.594 -27.281 1 97.25 317 ALA B O 1
ATOM 5476 N N . LEU B 1 318 ? 6.711 -34 -25.797 1 97.31 318 LEU B N 1
ATOM 5477 C CA . LEU B 1 318 ? 8.117 -33.688 -26.031 1 97.31 318 LEU B CA 1
ATOM 5478 C C . LEU B 1 318 ? 9.023 -34.625 -25.234 1 97.31 318 LEU B C 1
ATOM 5480 O O . LEU B 1 318 ? 8.914 -34.719 -24.016 1 97.31 318 LEU B O 1
ATOM 5484 N N . PRO B 1 319 ? 9.93 -35.25 -25.922 1 96.5 319 PRO B N 1
ATOM 5485 C CA . PRO B 1 319 ? 10.883 -36.094 -25.188 1 96.5 319 PRO B CA 1
ATOM 5486 C C . PRO B 1 319 ? 11.664 -35.344 -24.125 1 96.5 319 PRO B C 1
ATOM 5488 O O . PRO B 1 319 ? 12.133 -34.219 -24.375 1 96.5 319 PRO B O 1
ATOM 5491 N N . GLY B 1 320 ? 11.695 -35.906 -22.953 1 95.88 320 GLY B N 1
ATOM 5492 C CA . GLY B 1 320 ? 12.492 -35.312 -21.891 1 95.88 320 GLY B CA 1
ATOM 5493 C C . GLY B 1 320 ? 11.719 -34.344 -21.047 1 95.88 320 GLY B C 1
ATOM 5494 O O . GLY B 1 320 ? 12.227 -33.844 -20.031 1 95.88 320 GLY B O 1
ATOM 5495 N N . VAL B 1 321 ? 10.531 -34.031 -21.469 1 97.62 321 VAL B N 1
ATOM 5496 C CA . VAL B 1 321 ? 9.695 -33.125 -20.703 1 97.62 321 VAL B CA 1
ATOM 5497 C C . VAL B 1 321 ? 8.773 -33.906 -19.766 1 97.62 321 VAL B C 1
ATOM 5499 O O . VAL B 1 321 ? 8.156 -34.875 -20.188 1 97.62 321 VAL B O 1
ATOM 5502 N N . ASP B 1 322 ? 8.781 -33.562 -18.5 1 97.88 322 ASP B N 1
ATOM 5503 C CA . ASP B 1 322 ? 7.914 -34.156 -17.484 1 97.88 322 ASP B CA 1
ATOM 5504 C C . ASP B 1 322 ? 6.938 -33.125 -16.922 1 97.88 322 ASP B C 1
ATOM 5506 O O . ASP B 1 322 ? 7.328 -32.25 -16.141 1 97.88 322 ASP B O 1
ATOM 5510 N N . VAL B 1 323 ? 5.711 -33.188 -17.312 1 98.12 323 VAL B N 1
ATOM 5511 C CA . VAL B 1 323 ? 4.684 -32.25 -16.906 1 98.12 323 VAL B CA 1
ATOM 5512 C C . VAL B 1 323 ? 3.441 -33 -16.438 1 98.12 323 VAL B C 1
ATOM 5514 O O . VAL B 1 323 ? 3.074 -34.031 -17 1 98.12 323 VAL B O 1
ATOM 5517 N N . ARG B 1 324 ? 2.889 -32.531 -15.344 1 97.88 324 ARG B N 1
ATOM 5518 C CA . ARG B 1 324 ? 1.624 -33.062 -14.828 1 97.88 324 ARG B CA 1
ATOM 5519 C C . ARG B 1 324 ? 0.528 -32 -14.914 1 97.88 324 ARG B C 1
ATOM 5521 O O . ARG B 1 324 ? 0.816 -30.797 -15.016 1 97.88 324 ARG B O 1
ATOM 5528 N N . VAL B 1 325 ? -0.69 -32.438 -14.914 1 97.94 325 VAL B N 1
ATOM 5529 C CA . VAL B 1 325 ? -1.831 -31.562 -15.094 1 97.94 325 VAL B CA 1
ATOM 5530 C C . VAL B 1 325 ? -2.094 -30.781 -13.805 1 97.94 325 VAL B C 1
ATOM 5532 O O . VAL B 1 325 ? -2.396 -31.375 -12.766 1 97.94 325 VAL B O 1
ATOM 5535 N N . PRO B 1 326 ? -1.905 -29.469 -13.828 1 98.12 326 PRO B N 1
ATOM 5536 C CA . PRO B 1 326 ? -2.279 -28.703 -12.641 1 98.12 326 PRO B CA 1
ATOM 5537 C C . PRO B 1 326 ? -3.787 -28.688 -12.391 1 98.12 326 PRO B C 1
ATOM 5539 O O . PRO B 1 326 ? -4.57 -28.656 -13.344 1 98.12 326 PRO B O 1
ATOM 5542 N N . GLU B 1 327 ? -4.188 -28.578 -11.141 1 97.88 327 GLU B N 1
ATOM 5543 C CA . GLU B 1 327 ? -5.598 -28.609 -10.766 1 97.88 327 GLU B CA 1
ATOM 5544 C C . GLU B 1 327 ? -6.199 -27.203 -10.742 1 97.88 327 GLU B C 1
ATOM 5546 O O . GLU B 1 327 ? -7.426 -27.062 -10.734 1 97.88 327 GLU B O 1
ATOM 5551 N N . GLY B 1 328 ? -5.352 -26.25 -10.672 1 98.31 328 GLY B N 1
ATOM 5552 C CA . GLY B 1 328 ? -5.816 -24.875 -10.633 1 98.31 328 GLY B CA 1
ATOM 5553 C C . GLY B 1 328 ? -4.734 -23.875 -10.984 1 98.31 328 GLY B C 1
ATOM 5554 O O . GLY B 1 328 ? -3.684 -24.25 -11.508 1 98.31 328 GLY B O 1
ATOM 5555 N N . ALA B 1 329 ? -5.074 -22.594 -10.789 1 98.56 329 ALA B N 1
ATOM 5556 C CA . ALA B 1 329 ? -4.227 -21.453 -11.117 1 98.56 329 ALA B CA 1
ATOM 5557 C C . ALA B 1 329 ? -4.094 -21.297 -12.633 1 98.56 329 ALA B C 1
ATOM 5559 O O . ALA B 1 329 ? -5.066 -21.469 -13.367 1 98.56 329 ALA B O 1
ATOM 5560 N N . MET B 1 330 ? -3.037 -20.828 -13.102 1 98.81 330 MET B N 1
ATOM 5561 C CA . MET B 1 330 ? -2.871 -20.562 -14.531 1 98.81 330 MET B CA 1
ATOM 5562 C C . MET B 1 330 ? -1.444 -20.859 -14.977 1 98.81 330 MET B C 1
ATOM 5564 O O . MET B 1 330 ? -0.889 -20.156 -15.812 1 98.81 330 MET B O 1
ATOM 5568 N N . TYR B 1 331 ? -0.821 -21.922 -14.312 1 98.75 331 TYR B N 1
ATOM 5569 C CA . TYR B 1 331 ? 0.587 -22.203 -14.562 1 98.75 331 TYR B CA 1
ATOM 5570 C C . TYR B 1 331 ? 0.809 -23.688 -14.789 1 98.75 331 TYR B C 1
ATOM 5572 O O . TYR B 1 331 ? 0.149 -24.531 -14.172 1 98.75 331 TYR B O 1
ATOM 5580 N N . ALA B 1 332 ? 1.711 -24 -15.672 1 98.69 332 ALA B N 1
ATOM 5581 C CA . ALA B 1 332 ? 2.348 -25.312 -15.719 1 98.69 332 ALA B CA 1
ATOM 5582 C C . ALA B 1 332 ? 3.766 -25.25 -15.156 1 98.69 332 ALA B C 1
ATOM 5584 O O . ALA B 1 332 ? 4.555 -24.391 -15.539 1 98.69 332 ALA B O 1
ATOM 5585 N N . PHE B 1 333 ? 4.07 -26.031 -14.18 1 98.75 333 PHE B N 1
ATOM 5586 C CA . PHE B 1 333 ? 5.379 -26.141 -13.555 1 98.75 333 PHE B CA 1
ATOM 5587 C C . PHE B 1 333 ? 5.988 -27.516 -13.828 1 98.75 333 PHE B C 1
ATOM 5589 O O . PHE B 1 333 ? 5.523 -28.531 -13.289 1 98.75 333 PHE B O 1
ATOM 5596 N N . PHE B 1 334 ? 7.035 -27.531 -14.68 1 98.25 334 PHE B N 1
ATOM 5597 C CA . PHE B 1 334 ? 7.426 -28.812 -15.258 1 98.25 334 PHE B CA 1
ATOM 5598 C C . PHE B 1 334 ? 8.938 -28.891 -15.438 1 98.25 334 PHE B C 1
ATOM 5600 O O . PHE B 1 334 ? 9.633 -27.891 -15.312 1 98.25 334 PHE B O 1
ATOM 5607 N N . ARG B 1 335 ? 9.383 -30.078 -15.672 1 97.56 335 ARG B N 1
ATOM 5608 C CA . ARG B 1 335 ? 10.812 -30.344 -15.828 1 97.56 335 ARG B CA 1
ATOM 5609 C C . ARG B 1 335 ? 11.188 -30.469 -17.297 1 97.56 335 ARG B C 1
ATOM 5611 O O . ARG B 1 335 ? 10.43 -31.016 -18.109 1 97.56 335 ARG B O 1
ATOM 5618 N N . ILE B 1 336 ? 12.227 -29.891 -17.625 1 95.81 336 ILE B N 1
ATOM 5619 C CA . ILE B 1 336 ? 12.82 -30.062 -18.938 1 95.81 336 ILE B CA 1
ATOM 5620 C C . ILE B 1 336 ? 14.32 -30.312 -18.797 1 95.81 336 ILE B C 1
ATOM 5622 O O . ILE B 1 336 ? 14.922 -29.969 -17.781 1 95.81 336 ILE B O 1
ATOM 5626 N N . PRO B 1 337 ? 14.883 -30.984 -19.797 1 92.69 337 PRO B N 1
ATOM 5627 C CA . PRO B 1 337 ? 16.344 -31.141 -19.75 1 92.69 337 PRO B CA 1
ATOM 5628 C C . PRO B 1 337 ? 17.078 -29.828 -19.578 1 92.69 337 PRO B C 1
ATOM 5630 O O . PRO B 1 337 ? 16.719 -28.812 -20.203 1 92.69 337 PRO B O 1
ATOM 5633 N N . GLY B 1 338 ? 18.094 -29.797 -18.625 1 90 338 GLY B N 1
ATOM 5634 C CA . GLY B 1 338 ? 18.906 -28.609 -18.438 1 90 338 GLY B CA 1
ATOM 5635 C C . GLY B 1 338 ? 18.406 -27.719 -17.312 1 90 338 GLY B C 1
ATOM 5636 O O . GLY B 1 338 ? 19.078 -26.766 -16.906 1 90 338 GLY B O 1
ATOM 5637 N N . ALA B 1 339 ? 17.344 -28.062 -16.734 1 91.44 339 ALA B N 1
ATOM 5638 C CA . ALA B 1 339 ? 16.703 -27.188 -15.75 1 91.44 339 ALA B CA 1
ATOM 5639 C C . ALA B 1 339 ? 17.391 -27.297 -14.391 1 91.44 339 ALA B C 1
ATOM 5641 O O . ALA B 1 339 ? 17.016 -26.609 -13.445 1 91.44 339 ALA B O 1
ATOM 5642 N N . GLN B 1 340 ? 18.469 -28 -14.258 1 93.5 340 GLN B N 1
ATOM 5643 C CA . GLN B 1 340 ? 19.234 -28.062 -13.023 1 93.5 340 GLN B CA 1
ATOM 5644 C C . GLN B 1 340 ? 19.812 -26.688 -12.664 1 93.5 340 GLN B C 1
ATOM 5646 O O . GLN B 1 340 ? 20.078 -26.422 -11.492 1 93.5 340 GLN B O 1
ATOM 5651 N N . ASP B 1 341 ? 20.031 -25.922 -13.656 1 97.06 341 ASP B N 1
ATOM 5652 C CA . ASP B 1 341 ? 20.219 -24.484 -13.531 1 97.06 341 ASP B CA 1
ATOM 5653 C C . ASP B 1 341 ? 19.125 -23.719 -14.273 1 97.06 341 ASP B C 1
ATOM 5655 O O . ASP B 1 341 ? 19.344 -23.234 -15.383 1 97.06 341 ASP B O 1
ATOM 5659 N N . SER B 1 342 ? 18.047 -23.656 -13.555 1 98.19 342 SER B N 1
ATOM 5660 C CA . SER B 1 342 ? 16.828 -23.172 -14.195 1 98.19 342 SER B CA 1
ATOM 5661 C C . SER B 1 342 ? 16.984 -21.719 -14.672 1 98.19 342 SER B C 1
ATOM 5663 O O . SER B 1 342 ? 16.469 -21.344 -15.727 1 98.19 342 SER B O 1
ATOM 5665 N N . LEU B 1 343 ? 17.719 -20.891 -13.906 1 97.69 343 LEU B N 1
ATOM 5666 C CA . LEU B 1 343 ? 17.922 -19.5 -14.281 1 97.69 343 LEU B CA 1
ATOM 5667 C C . LEU B 1 343 ? 18.734 -19.391 -15.57 1 97.69 343 LEU B C 1
ATOM 5669 O O . LEU B 1 343 ? 18.328 -18.672 -16.5 1 97.69 343 LEU B O 1
ATOM 5673 N N . ALA B 1 344 ? 19.812 -20.094 -15.617 1 97.81 344 ALA B N 1
ATOM 5674 C CA . ALA B 1 344 ? 20.641 -20.094 -16.828 1 97.81 344 ALA B CA 1
ATOM 5675 C C . ALA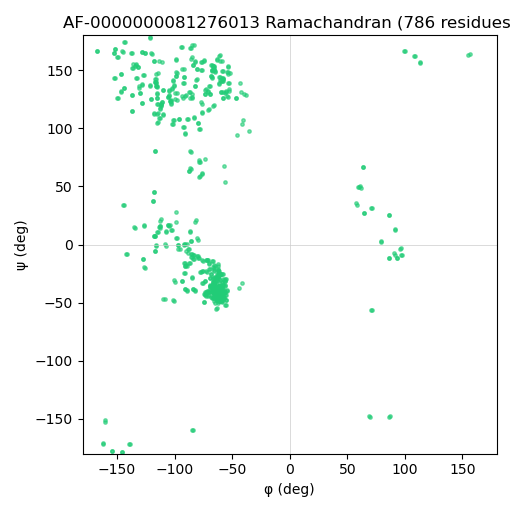 B 1 344 ? 19.859 -20.609 -18.031 1 97.81 344 ALA B C 1
ATOM 5677 O O . ALA B 1 344 ? 19.969 -20.062 -19.125 1 97.81 344 ALA B O 1
ATOM 5678 N N . LEU B 1 345 ? 19.109 -21.641 -17.812 1 98.19 345 LEU B N 1
ATOM 5679 C CA . LEU B 1 345 ? 18.328 -22.219 -18.891 1 98.19 345 LEU B CA 1
ATOM 5680 C C . LEU B 1 345 ? 17.312 -21.219 -19.422 1 98.19 345 LEU B C 1
ATOM 5682 O O . LEU B 1 345 ? 17.156 -21.047 -20.625 1 98.19 345 LEU B O 1
ATOM 5686 N N . CYS B 1 346 ? 16.594 -20.578 -18.531 1 98.44 346 CYS B N 1
ATOM 5687 C CA . CYS B 1 346 ? 15.547 -19.641 -18.953 1 98.44 346 CYS B CA 1
ATOM 5688 C C . CYS B 1 346 ? 16.141 -18.453 -19.672 1 98.44 346 CYS B C 1
ATOM 5690 O O . CYS B 1 346 ? 15.547 -17.938 -20.625 1 98.44 346 CYS B O 1
ATOM 5692 N N . LYS B 1 347 ? 17.312 -18 -19.219 1 97.94 347 LYS B N 1
ATOM 5693 C CA . LYS B 1 347 ? 17.984 -16.938 -19.938 1 97.94 347 LYS B CA 1
ATOM 5694 C C . LYS B 1 347 ? 18.375 -17.391 -21.344 1 97.94 347 LYS B C 1
ATOM 5696 O O . LYS B 1 347 ? 18.234 -16.641 -22.312 1 97.94 347 LYS B O 1
ATOM 5701 N N . GLN B 1 348 ? 18.859 -18.578 -21.469 1 97.62 348 GLN B N 1
ATOM 5702 C CA . GLN B 1 348 ? 19.234 -19.141 -22.75 1 97.62 348 GLN B CA 1
ATOM 5703 C C . GLN B 1 348 ? 18.016 -19.266 -23.672 1 97.62 348 GLN B C 1
ATOM 5705 O O . GLN B 1 348 ? 18.094 -18.969 -24.859 1 97.62 348 GLN B O 1
ATOM 5710 N N . LEU B 1 349 ? 16.906 -19.766 -23.125 1 98.25 349 LEU B N 1
ATOM 5711 C CA . LEU B 1 349 ? 15.672 -19.906 -23.875 1 98.25 349 LEU B CA 1
ATOM 5712 C C . LEU B 1 349 ? 15.234 -18.578 -24.484 1 98.25 349 LEU B C 1
ATOM 5714 O O . LEU B 1 349 ? 14.812 -18.516 -25.641 1 98.25 349 LEU B O 1
ATOM 5718 N N . VAL B 1 350 ? 15.32 -17.5 -23.688 1 97.88 350 VAL B N 1
ATOM 5719 C CA . VAL B 1 350 ? 14.93 -16.188 -24.172 1 97.88 350 VAL B CA 1
ATOM 5720 C C . VAL B 1 350 ? 15.844 -15.766 -25.328 1 97.88 350 VAL B C 1
ATOM 5722 O O . VAL B 1 350 ? 15.367 -15.281 -26.359 1 97.88 350 VAL B O 1
ATOM 5725 N N . ARG B 1 351 ? 17.109 -15.969 -25.203 1 96.81 351 ARG B N 1
ATOM 5726 C CA . ARG B 1 351 ? 18.109 -15.492 -26.156 1 96.81 351 ARG B CA 1
ATOM 5727 C C . ARG B 1 351 ? 18.062 -16.297 -27.453 1 96.81 351 ARG B C 1
ATOM 5729 O O . ARG B 1 351 ? 18.141 -15.727 -28.547 1 96.81 351 ARG B O 1
ATOM 5736 N N . GLU B 1 352 ? 17.891 -17.547 -27.281 1 97.12 352 GLU B N 1
ATOM 5737 C CA . GLU B 1 352 ? 18.094 -18.422 -28.438 1 97.12 352 GLU B CA 1
ATOM 5738 C C . GLU B 1 352 ? 16.766 -18.828 -29.062 1 97.12 352 GLU B C 1
ATOM 5740 O O . GLU B 1 352 ? 16.688 -19.062 -30.266 1 97.12 352 GLU B O 1
ATOM 5745 N N . ALA B 1 353 ? 15.758 -18.922 -28.25 1 97.94 353 ALA B N 1
ATOM 5746 C CA . ALA B 1 353 ? 14.484 -19.438 -28.766 1 97.94 353 ALA B CA 1
ATOM 5747 C C . ALA B 1 353 ? 13.398 -18.375 -28.672 1 97.94 353 ALA B C 1
ATOM 5749 O O . ALA B 1 353 ? 12.273 -18.594 -29.125 1 97.94 353 ALA B O 1
ATOM 5750 N N . ARG B 1 354 ? 13.688 -17.203 -28.047 1 98.19 354 ARG B N 1
ATOM 5751 C CA . ARG B 1 354 ? 12.711 -16.141 -27.844 1 98.19 354 ARG B CA 1
ATOM 5752 C C . ARG B 1 354 ? 11.508 -16.641 -27.047 1 98.19 354 ARG B C 1
ATOM 5754 O O . ARG B 1 354 ? 10.367 -16.328 -27.375 1 98.19 354 ARG B O 1
ATOM 5761 N N . LEU B 1 355 ? 11.805 -17.547 -26.141 1 98.44 355 LEU B N 1
ATOM 5762 C CA . LEU B 1 355 ? 10.805 -18.125 -25.25 1 98.44 355 LEU B CA 1
ATOM 5763 C C . LEU B 1 355 ? 11.07 -17.734 -23.812 1 98.44 355 LEU B C 1
ATOM 5765 O O . LEU B 1 355 ? 12.086 -18.141 -23.234 1 98.44 355 LEU B O 1
ATOM 5769 N N . GLY B 1 356 ? 10.164 -16.938 -23.25 1 98.12 356 GLY B N 1
ATOM 5770 C CA . GLY B 1 356 ? 10.32 -16.469 -21.875 1 98.12 356 GLY B CA 1
ATOM 5771 C C . GLY B 1 356 ? 9.562 -17.297 -20.875 1 98.12 356 GLY B C 1
ATOM 5772 O O . GLY B 1 356 ? 8.336 -17.219 -20.781 1 98.12 356 GLY B O 1
ATOM 5773 N N . LEU B 1 357 ? 10.25 -18.078 -20.078 1 98.44 357 LEU B N 1
ATOM 5774 C CA . LEU B 1 357 ? 9.695 -18.859 -18.984 1 98.44 357 LEU B CA 1
ATOM 5775 C C . LEU B 1 357 ? 10.289 -18.422 -17.641 1 98.44 357 LEU B C 1
ATOM 5777 O O . LEU B 1 357 ? 11.336 -17.766 -17.609 1 98.44 357 LEU B O 1
ATOM 5781 N N . ALA B 1 358 ? 9.602 -18.688 -16.562 1 98.19 358 ALA B N 1
ATOM 5782 C CA . ALA B 1 358 ? 10.125 -18.375 -15.227 1 98.19 358 ALA B CA 1
ATOM 5783 C C . ALA B 1 358 ? 10.969 -19.531 -14.695 1 98.19 358 ALA B C 1
ATOM 5785 O O . ALA B 1 358 ? 10.547 -20.688 -14.742 1 98.19 358 ALA B O 1
ATOM 5786 N N . PRO B 1 359 ? 12.156 -19.234 -14.203 1 98.38 359 PRO B N 1
ATOM 5787 C CA . PRO B 1 359 ? 12.992 -20.281 -13.633 1 98.38 359 PRO B CA 1
ATOM 5788 C C . PRO B 1 359 ? 12.438 -20.844 -12.32 1 98.38 359 PRO B C 1
ATOM 5790 O O . PRO B 1 359 ? 11.984 -20.062 -11.469 1 98.38 359 PRO B O 1
ATOM 5793 N N . GLY B 1 360 ? 12.469 -22.109 -12.195 1 98.19 360 GLY B N 1
ATOM 5794 C CA . GLY B 1 360 ? 11.938 -22.734 -10.992 1 98.19 360 GLY B CA 1
ATOM 5795 C C . GLY B 1 360 ? 12.578 -22.203 -9.719 1 98.19 360 GLY B C 1
ATOM 5796 O O . GLY B 1 360 ? 11.938 -22.141 -8.672 1 98.19 360 GLY B O 1
ATOM 5797 N N . SER B 1 361 ? 13.836 -21.766 -9.805 1 97 361 SER B N 1
ATOM 5798 C CA . SER B 1 361 ? 14.578 -21.266 -8.656 1 97 361 SER B CA 1
ATOM 5799 C C . SER B 1 361 ? 14 -19.953 -8.148 1 97 361 SER B C 1
ATOM 5801 O O . SER B 1 361 ? 14.328 -19.516 -7.047 1 97 361 SER B O 1
ATOM 5803 N N . ALA B 1 362 ? 13.156 -19.344 -8.945 1 96.88 362 ALA B N 1
ATOM 5804 C CA . ALA B 1 362 ? 12.492 -18.109 -8.523 1 96.88 362 ALA B CA 1
ATOM 5805 C C . ALA B 1 362 ? 11.469 -18.391 -7.426 1 96.88 362 ALA B C 1
ATOM 5807 O O . ALA B 1 362 ? 11.031 -17.469 -6.723 1 96.88 362 ALA B O 1
ATOM 5808 N N . PHE B 1 363 ? 11.086 -19.641 -7.258 1 97.88 363 PHE B N 1
ATOM 5809 C CA . PHE B 1 363 ? 9.984 -20 -6.363 1 97.88 363 PHE B CA 1
ATOM 5810 C C . PHE B 1 363 ? 10.5 -20.781 -5.16 1 97.88 363 PHE B C 1
ATOM 5812 O O . PHE B 1 363 ? 9.734 -21.5 -4.512 1 97.88 363 PHE B O 1
ATOM 5819 N N . GLY B 1 364 ? 11.797 -20.656 -4.875 1 95.19 364 GLY B N 1
ATOM 5820 C CA . GLY B 1 364 ? 12.461 -21.359 -3.799 1 95.19 364 GLY B CA 1
ATOM 5821 C C . GLY B 1 364 ? 13.406 -22.453 -4.293 1 95.19 364 GLY B C 1
ATOM 5822 O O . GLY B 1 364 ? 13.328 -22.859 -5.453 1 95.19 364 GLY B O 1
ATOM 5823 N N . PRO B 1 365 ? 14.281 -22.859 -3.438 1 94.38 365 PRO B N 1
ATOM 5824 C CA . PRO B 1 365 ? 15.234 -23.891 -3.848 1 94.38 365 PRO B CA 1
ATOM 5825 C C . PRO B 1 365 ? 14.555 -25.172 -4.312 1 94.38 365 PRO B C 1
ATOM 5827 O O . PRO B 1 365 ? 15.07 -25.875 -5.18 1 94.38 365 PRO B O 1
ATOM 5830 N N . GLU B 1 366 ? 13.406 -25.391 -3.844 1 93.44 366 GLU B N 1
ATOM 5831 C CA . GLU B 1 366 ? 12.664 -26.609 -4.172 1 93.44 366 GLU B CA 1
ATOM 5832 C C . GLU B 1 366 ? 12.102 -26.547 -5.586 1 93.44 366 GLU B C 1
ATOM 5834 O O . GLU B 1 366 ? 11.664 -27.562 -6.129 1 93.44 366 GLU B O 1
ATOM 5839 N N . GLY B 1 367 ? 12.117 -25.375 -6.121 1 96.31 367 GLY B N 1
ATOM 5840 C CA . GLY B 1 367 ? 11.648 -25.219 -7.488 1 96.31 367 GLY B CA 1
ATOM 5841 C C . GLY B 1 367 ? 12.727 -25.484 -8.523 1 96.31 367 GLY B C 1
ATOM 5842 O O . GLY B 1 367 ? 12.43 -25.594 -9.719 1 96.31 367 GLY B O 1
ATOM 5843 N N . GLU B 1 368 ? 14.016 -25.609 -8.055 1 96.62 368 GLU B N 1
ATOM 5844 C CA . GLU B 1 368 ? 15.094 -25.891 -9 1 96.62 368 GLU B CA 1
ATOM 5845 C C . GLU B 1 368 ? 14.844 -27.188 -9.75 1 96.62 368 GLU B C 1
ATOM 5847 O O . GLU B 1 368 ? 14.359 -28.156 -9.164 1 96.62 368 GLU B O 1
ATOM 5852 N N . GLY B 1 369 ? 15.156 -27.188 -11.023 1 96.81 369 GLY B N 1
ATOM 5853 C CA . GLY B 1 369 ? 14.883 -28.344 -11.859 1 96.81 369 GLY B CA 1
ATOM 5854 C C . GLY B 1 369 ? 13.594 -28.219 -12.648 1 96.81 369 GLY B C 1
ATOM 5855 O O . GLY B 1 369 ? 13.328 -29.031 -13.547 1 96.81 369 GLY B O 1
ATOM 5856 N N . PHE B 1 370 ? 12.859 -27.203 -12.32 1 98.31 370 PHE B N 1
ATOM 5857 C CA . PHE B 1 370 ? 11.586 -26.938 -13 1 98.31 370 PHE B CA 1
ATOM 5858 C C . PHE B 1 370 ? 11.602 -25.578 -13.68 1 98.31 370 PHE B C 1
ATOM 5860 O O . PHE B 1 370 ? 12.492 -24.766 -13.43 1 98.31 370 PHE B O 1
ATOM 5867 N N . VAL B 1 371 ? 10.656 -25.328 -14.602 1 98.62 371 VAL B N 1
ATOM 5868 C CA . VAL B 1 371 ? 10.328 -24.016 -15.164 1 98.62 371 VAL B CA 1
ATOM 5869 C C . VAL B 1 371 ? 8.812 -23.812 -15.125 1 98.62 371 VAL B C 1
ATOM 5871 O O . VAL B 1 371 ? 8.047 -24.781 -15.086 1 98.62 371 VAL B O 1
ATOM 5874 N N . ARG B 1 372 ? 8.414 -22.578 -15.062 1 98.75 372 ARG B N 1
ATOM 5875 C CA . ARG B 1 372 ? 6.988 -22.266 -15.031 1 98.75 372 ARG B CA 1
ATOM 5876 C C . ARG B 1 372 ? 6.543 -21.609 -16.328 1 98.75 372 ARG B C 1
ATOM 5878 O O . ARG B 1 372 ? 7.207 -20.688 -16.812 1 98.75 372 ARG B O 1
ATOM 5885 N N . TRP B 1 373 ? 5.488 -22.078 -16.828 1 98.75 373 TRP B N 1
ATOM 5886 C CA . TRP B 1 373 ? 4.848 -21.531 -18.016 1 98.75 373 TRP B CA 1
ATOM 5887 C C . TRP B 1 373 ? 3.445 -21.016 -17.688 1 98.75 373 TRP B C 1
ATOM 5889 O O . TRP B 1 373 ? 2.549 -21.797 -17.375 1 98.75 373 TRP B O 1
ATOM 5899 N N . CYS B 1 374 ? 3.207 -19.703 -17.766 1 98.62 374 CYS B N 1
ATOM 5900 C CA . CYS B 1 374 ? 1.87 -19.141 -17.609 1 98.62 374 CYS B CA 1
ATOM 5901 C C . CYS B 1 374 ? 1.049 -19.344 -18.891 1 98.62 374 CYS B C 1
ATOM 5903 O O . CYS B 1 374 ? 1.41 -18.828 -19.953 1 98.62 374 CYS B O 1
ATOM 5905 N N . TYR B 1 375 ? -0.072 -20 -18.766 1 98.56 375 TYR B N 1
ATOM 5906 C CA . TYR B 1 375 ? -0.816 -20.344 -19.984 1 98.56 375 TYR B CA 1
ATOM 5907 C C . TYR B 1 375 ? -2.039 -19.438 -20.141 1 98.56 375 TYR B C 1
ATOM 5909 O O . TYR B 1 375 ? -2.971 -19.781 -20.875 1 98.56 375 TYR B O 1
ATOM 5917 N N . ALA B 1 376 ? -2.115 -18.312 -19.422 1 97.75 376 ALA B N 1
ATOM 5918 C CA . ALA B 1 376 ? -3.23 -17.375 -19.5 1 97.75 376 ALA B CA 1
ATOM 5919 C C . ALA B 1 376 ? -3.16 -16.531 -20.766 1 97.75 376 ALA B C 1
ATOM 5921 O O . ALA B 1 376 ? -3.074 -15.297 -20.703 1 97.75 376 ALA B O 1
ATOM 5922 N N . CYS B 1 377 ? -3.219 -17.141 -21.922 1 96.69 377 CYS B N 1
ATOM 5923 C CA . CYS B 1 377 ? -3.186 -16.516 -23.234 1 96.69 377 CYS B CA 1
ATOM 5924 C C . CYS B 1 377 ? -3.879 -17.391 -24.266 1 96.69 377 CYS B C 1
ATOM 5926 O O . CYS B 1 377 ? -4.453 -18.422 -23.938 1 96.69 377 CYS B O 1
ATOM 5928 N N . ASP B 1 378 ? -3.867 -16.953 -25.469 1 94.88 378 ASP B N 1
ATOM 5929 C CA . ASP B 1 378 ? -4.48 -17.703 -26.562 1 94.88 378 ASP B CA 1
ATOM 5930 C C . ASP B 1 378 ? -3.699 -18.984 -26.859 1 94.88 378 ASP B C 1
ATOM 5932 O O . ASP B 1 378 ? -2.467 -18.984 -26.844 1 94.88 378 ASP B O 1
ATOM 5936 N N . VAL B 1 379 ? -4.398 -19.984 -27.219 1 96.5 379 VAL B N 1
ATOM 5937 C CA . VAL B 1 379 ? -3.828 -21.312 -27.469 1 96.5 379 VAL B CA 1
ATOM 5938 C C . VAL B 1 379 ? -2.82 -21.219 -28.625 1 96.5 379 VAL B C 1
ATOM 5940 O O . VAL B 1 379 ? -1.812 -21.938 -28.625 1 96.5 379 VAL B O 1
ATOM 5943 N N . ALA B 1 380 ? -3.086 -20.391 -29.562 1 97 380 ALA B N 1
ATOM 5944 C CA . ALA B 1 380 ? -2.172 -20.234 -30.703 1 97 380 ALA B CA 1
ATOM 5945 C C . ALA B 1 380 ? -0.794 -19.781 -30.234 1 97 380 ALA B C 1
ATOM 5947 O O . ALA B 1 380 ? 0.228 -20.203 -30.766 1 97 380 ALA B O 1
ATOM 5948 N N . ARG B 1 381 ? -0.788 -18.906 -29.281 1 96.69 381 ARG B N 1
ATOM 5949 C CA . ARG B 1 381 ? 0.467 -18.422 -28.703 1 96.69 381 ARG B CA 1
ATOM 5950 C C . ARG B 1 381 ? 1.206 -19.531 -27.984 1 96.69 381 ARG B C 1
ATOM 5952 O O . ARG B 1 381 ? 2.432 -19.641 -28.062 1 96.69 381 ARG B O 1
ATOM 5959 N N . LEU B 1 382 ? 0.48 -20.359 -27.312 1 98.12 382 LEU B N 1
ATOM 5960 C CA . LEU B 1 382 ? 1.062 -21.5 -26.625 1 98.12 382 LEU B CA 1
ATOM 5961 C C . LEU B 1 382 ? 1.687 -22.469 -27.625 1 98.12 382 LEU B C 1
ATOM 5963 O O . LEU B 1 382 ? 2.783 -22.984 -27.391 1 98.12 382 LEU B O 1
ATOM 5967 N N . ALA B 1 383 ? 0.954 -22.688 -28.688 1 97.88 383 ALA B N 1
ATOM 5968 C CA . ALA B 1 383 ? 1.444 -23.594 -29.703 1 97.88 383 ALA B CA 1
ATOM 5969 C C . ALA B 1 383 ? 2.771 -23.109 -30.281 1 97.88 383 ALA B C 1
ATOM 5971 O O . ALA B 1 383 ? 3.701 -23.906 -30.469 1 97.88 383 ALA B O 1
ATOM 5972 N N . THR B 1 384 ? 2.834 -21.828 -30.547 1 98.25 384 THR B N 1
ATOM 5973 C CA . THR B 1 384 ? 4.07 -21.234 -31.047 1 98.25 384 THR B CA 1
ATOM 5974 C C . THR B 1 384 ? 5.199 -21.406 -30.031 1 98.25 384 THR B C 1
ATOM 5976 O O . THR B 1 384 ? 6.332 -21.719 -30.406 1 98.25 384 THR B O 1
ATOM 5979 N N . GLY B 1 385 ? 4.906 -21.203 -28.797 1 98.5 385 GLY B N 1
ATOM 5980 C CA . GLY B 1 385 ? 5.898 -21.375 -27.75 1 98.5 385 GLY B CA 1
ATOM 5981 C C . GLY B 1 385 ? 6.41 -22.812 -27.656 1 98.5 385 GLY B C 1
ATOM 5982 O O . GLY B 1 385 ? 7.613 -23.031 -27.5 1 98.5 385 GLY B O 1
ATOM 5983 N N . VAL B 1 386 ? 5.504 -23.766 -27.75 1 98.44 386 VAL B N 1
ATOM 5984 C CA . VAL B 1 386 ? 5.879 -25.172 -27.641 1 98.44 386 VAL B CA 1
ATOM 5985 C C . VAL B 1 386 ? 6.762 -25.562 -28.828 1 98.44 386 VAL B C 1
ATOM 5987 O O . VAL B 1 386 ? 7.707 -26.328 -28.672 1 98.44 386 VAL B O 1
ATOM 5990 N N . GLU B 1 387 ? 6.457 -25.047 -29.969 1 98.25 387 GLU B N 1
ATOM 5991 C CA . GLU B 1 387 ? 7.285 -25.312 -31.141 1 98.25 387 GLU B CA 1
ATOM 5992 C C . GLU B 1 387 ? 8.703 -24.781 -30.938 1 98.25 387 GLU B C 1
ATOM 5994 O O . GLU B 1 387 ? 9.68 -25.438 -31.312 1 98.25 387 GLU B O 1
ATOM 5999 N N . ARG B 1 388 ? 8.797 -23.656 -30.359 1 98.44 388 ARG B N 1
ATOM 6000 C CA . ARG B 1 388 ? 10.117 -23.094 -30.094 1 98.44 388 ARG B CA 1
ATOM 6001 C C . ARG B 1 388 ? 10.875 -23.938 -29.078 1 98.44 388 ARG B C 1
ATOM 6003 O O . ARG B 1 388 ? 12.086 -24.125 -29.203 1 98.44 388 ARG B O 1
ATOM 6010 N N . LEU B 1 389 ? 10.156 -24.391 -28.094 1 98.44 389 LEU B N 1
ATOM 6011 C CA . LEU B 1 389 ? 10.789 -25.266 -27.109 1 98.44 389 LEU B CA 1
ATOM 6012 C C . LEU B 1 389 ? 11.266 -26.562 -27.766 1 98.44 389 LEU B C 1
ATOM 6014 O O . LEU B 1 389 ? 12.367 -27.031 -27.484 1 98.44 389 LEU B O 1
ATOM 6018 N N . ARG B 1 390 ? 10.422 -27.109 -28.594 1 97.88 390 ARG B N 1
ATOM 6019 C CA . ARG B 1 390 ? 10.758 -28.328 -29.328 1 97.88 390 ARG B CA 1
ATOM 6020 C C . ARG B 1 390 ? 12.047 -28.156 -30.125 1 97.88 390 ARG B C 1
ATOM 6022 O O . ARG B 1 390 ? 12.938 -29.016 -30.062 1 97.88 390 ARG B O 1
ATOM 6029 N N . GLU B 1 391 ? 12.117 -27.094 -30.812 1 97.81 391 GLU B N 1
ATOM 6030 C CA . GLU B 1 391 ? 13.305 -26.797 -31.609 1 97.81 391 GLU B CA 1
ATOM 6031 C C . GLU B 1 391 ? 14.531 -26.609 -30.719 1 97.81 391 GLU B C 1
ATOM 6033 O O . GLU B 1 391 ? 15.625 -27.094 -31.062 1 97.81 391 GLU B O 1
ATOM 6038 N N . PHE B 1 392 ? 14.367 -25.938 -29.625 1 97.69 392 PHE B N 1
ATOM 6039 C CA . PHE B 1 392 ? 15.461 -25.688 -28.703 1 97.69 392 PHE B CA 1
ATOM 6040 C C . PHE B 1 392 ? 16 -27 -28.125 1 97.69 392 PHE B C 1
ATOM 6042 O O . PHE B 1 392 ? 17.219 -27.156 -27.984 1 97.69 392 PHE B O 1
ATOM 6049 N N . LEU B 1 393 ? 15.039 -27.891 -27.812 1 95.75 393 LEU B N 1
ATOM 6050 C CA . LEU B 1 393 ? 15.414 -29.172 -27.219 1 95.75 393 LEU B CA 1
ATOM 6051 C C . LEU B 1 393 ? 15.906 -30.141 -28.281 1 95.75 393 LEU B C 1
ATOM 6053 O O . LEU B 1 393 ? 16.422 -31.219 -27.969 1 95.75 393 LEU B O 1
ATOM 6057 N N . ARG B 1 394 ? 15.711 -29.797 -29.531 1 95.12 394 ARG B N 1
ATOM 6058 C CA . ARG B 1 394 ? 16.125 -30.625 -30.672 1 95.12 394 ARG B CA 1
ATOM 6059 C C . ARG B 1 394 ? 15.438 -31.984 -30.656 1 95.12 394 ARG B C 1
ATOM 6061 O O . ARG B 1 394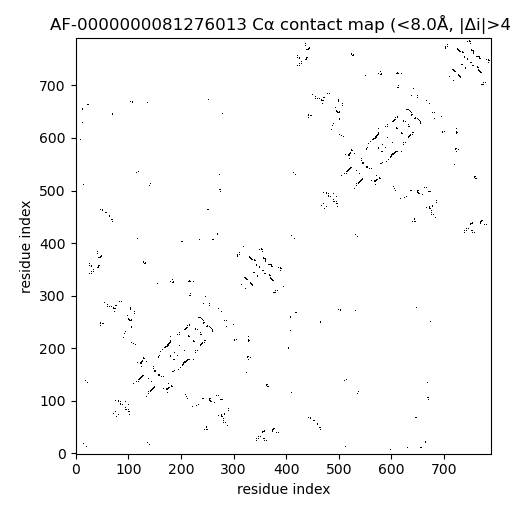 ? 16.094 -33.031 -30.766 1 95.12 394 ARG B O 1
ATOM 6068 N N . VAL B 1 395 ? 14.273 -31.859 -30.516 1 90.38 395 VAL B N 1
ATOM 6069 C CA . VAL B 1 395 ? 13.477 -33.094 -30.484 1 90.38 395 VAL B CA 1
ATOM 6070 C C . VAL B 1 395 ? 12.234 -32.906 -31.359 1 90.38 395 VAL B C 1
ATOM 6072 O O . VAL B 1 395 ? 11.812 -31.781 -31.625 1 90.38 395 VAL B O 1
#

Radius of gyration: 26.93 Å; Cα contacts (8 Å, |Δi|>4): 1794; chains: 2; bounding box: 66×78×60 Å

Organism: Ralstonia solanacearum (NCBI:txid305)

Nearest PDB structures (foldseek):
  8wkj-assembly1_A-2  TM=9.363E-01  e=1.329E-33  Legionella pneumophila
  8wou-assembly1_B  TM=9.357E-01  e=1.329E-33  Legionella pneumophila
  9k71-assembly1_B  TM=9.221E-01  e=3.039E-29  Bacillus cereus ATCC 14579
  8juj-assembly1_B  TM=9.195E-01  e=4.490E-29  Bacillus cereus ATCC 14579
  8juj-assembly1_A  TM=9.182E-01  e=6.274E-29  Bacillus cereus ATCC 14579

Foldseek 3Di:
DPPDDPPPPCDDDDDPPLVVPADDFLLVVLVVLLPPPPPFQAQADQAFPDAFDPLLVVLLVVCVVVVQFDFDALQADPLLLVLVQVLCCVAANHGDSLQKGKALALLRLLLLLLVLFAAAAAEEEEEDLAQRSNVSSSSVRNYHYHYDYWDQDPQGTHDPLVSVLVVDDLRHAEYEYEACGPPRLAHDDPVSLVSVLVSCQVSVHAYEYEQQFQCQFQDDGNGGDDNSNPDDLQHRYKYKYGCCNQRVCVVQRMIMIGHHSVCSVVSSVVSCVPPNHHGRSSSSSSSCCSVPVSVVSVVLSVQLQVLQVLLQVLQVPAPQKAWHRRRGRQKTKIAHPPQLVQSVVQSCCCVPLSYHWRRLCSSPPSRGRIIMGGRSYDSVSSVSNSVSVNVVNVD/DPPDDPPVVCDDDDDDPLVVPADDFLLVVLVVLLPPPPPFQAQADQAFPDAFDPLLVVLLVVCVVVVQFDFDALQADPLLLVLVQVLCCVAANHGDSLQKGKALALLRLLLLLLVLFAAAAAEEEEEDLAQRSNQSSSSVRNYHYHYDYWDQDPQGTHDDLVSVLVVDDLRHAEYEYEACGPPRLAHDDPVSLVSVLVSCQVSVHAYEYEQQWQCQFQDDGNGGDDNSNPDDLQHRYKYKYGCCNQRVCVVQRMIMIGHHSVCSVVSSVVSCVPPNHHGRSSSSSSSCCSVPVSVVSVVLSVQLQVLQVLLQVLQVPAPQKAWHRRRGRQKTKIAHPPQLVQSVVQSCCCVPLSYHWRRLCSSPPSRGRIIMGGRSYDNVSSVSNSVSVNVVNVD

Secondary structure (DSSP, 8-state):
------GGG-------HHHHTSPPPHHHHHHHHTTT-TT-EE--SS--SSPPPHHHHHHHHHHHHHT--S---TT--HHHHHHHHHHHHHHHS---GGGEEEES-HHHHHHHHHHHH--TT-EEEEEES--HHHHHHHHHTT-EEEEEEPEEETTEEE--HHHHHHH--TTEEEEEEESS-TTT-----HHHHHHHHHHHHHHT-EEEEE-TTTTSB-SSSSS---GGGTS-TTSSEEEEEESTTTT--GGG--EEEE--GGGHHHHHHHHHHHTSS--HHHHHHHHHHHHH-HHHHHHHHHHHHHHHHHHHHHHHTSTT-B----SBTTEEEEE-TTGGGHHHHHHHIIIII-EE-EEGGGG-GGGTTEEEEE--S-HHHHHHHHHHHHHHHT-/------GGG-------HHHHTSPP-HHHHHHHHTTT-TT-EE--SS--SSPPPHHHHHHHHHHHHHT--S---TT--HHHHHHHHHHHHHHHS---GGGEEEES-HHHHHHHHHHHH--TT-EEEEEES--HHHHHHHHHTT-EEEEEEPEEETTEEE--HHHHHHH--TTEEEEEEESS-TTT-----HHHHHHHHHHHHHHT-EEEEE-TTTTSB-SSSSS---GGGTS-TTSSEEEEEESTTTT--GGG--EEEE--GGGHHHHHHHHHHHTSS--HHHHHHHHHHHHH-HHHHHHHHHHHHHHHHHHHHHHHTSTT-B----SBTTEEEEE-TTGGGHHHHHHHIIIII-EE-EEGGGG-GGGTTEEEEE--S-HHHHHHHHHHHHHHHT-

pLDDT: mean 95.82, std 9.22, range [25.08, 98.94]

InterPro domains:
  IPR004838 Aminotransferases, class-I, pyridoxal-phosphate-binding site [PS00105] (242-255)
  IPR004839 Aminotransferase, class I/classII, large domain [PF00155] (50-389)
  IPR015421 Pyridoxal phosphate-dependent transferase, major domain [G3DSA:3.40.640.10] (70-292)
  IPR015422 Pyridoxal phosphate-dependent transferase, small domain [G3DSA:3.90.1150.10] (39-389)
  IPR015424 Pyridoxal phosphate-dependent transferase [SSF53383] (17-393)
  IPR050596 Aspartate/prephenate aminotransferase-like [PTHR46383] (30-394)